Protein AF-A0A6G0IYM4-F1 (afdb_monomer_lite)

Secondary structure (DSSP, 8-state):
--------EEEEESSS--TTS--EEEEESPPTT-EEEEEEEEE-TTS-EEEEEEEEE--TTS-EETTTSPB-SBSS-BS-TTHHHHT-EEPTTPPTT-----S-SSS---EEEEEEES---S--S---------PPPP---HHHHHHHHHHHHT-TTS-GGG-EEEEETHHHHHHHHHHHH-SS---SEEEEES---BS-TT--HHHHHHHHHHTGGG-EE-TTS-EE-GGGG-SPPS-GGGB--GGG--S-EEEEEETT-SSS-HHHHHHHHHHHHHHTTGGGGEEEEEETT--S---STTPPP-SEEEEE-TTT--EEEEE----HHHHHHHHHHHHHHHHHHHHHHHSPTT-S-TT---S-------------------------S-----EEEEESSEEETTS--EEEEES--TT-EEEEEEEEE-TTS-EEEEEEEEE--TTS-EETTTSPB-SBS--BS-TTHHHHT-EEPTTPPSS-----S-TTS-EEEEEEEEES---S-GGGS--SEEEEEEEESS-TT-EEEEE-GGG-EEEEEE-SSS--EEEEEEE--TT-S---HHHHHHHHTT-EEEEEESSS-HHHHHH-PPP-HHHHHHHHHHHHT-TTEEEEEEEEEE-THHHHHHHHHHHS-SS----TTHHHHHHHHHHHHHTTS-EE-TTS-EE-GGGGPSPPS-GGGS--GGG--S-EEEEEETT-SSS-HHHHHHHHHHHHHHTT-GGGEEEEEETT--S--PSTT----SEEEEEETTEEEEEEEE----HHHHHHHHHHHHHHHHHHHHHHHH-TT----

Foldseek 3Di:
DDPPDQPKDWDKPPPDDDPLDFIKIKIARAAQQFKKKKKKWFQAPQRFIKIWIFIFTAHNRRMDILQPGWGPDTLDTGNDRLRRQQSIDTAPPDDPFDFGDHPDPVDDGDMDIDMGGHDDDDDDDDDDDDDDDDDADDFDWLVVVLVVLVVQLPPPVHVNQEDEEEAAEVGLCSRLLCQQPPPRDDHLEYEYAQYAQFAASPDGPVRVVVLLVVLVVQWDADPVRAIFAQCSCPPPDPDVRGGRQLLRRDHAYEYQEEPFFRNHVSVNRLVVSCVSVVVSVNNVRYDYHYFYQAFRDLDAASRHDRQKHFDQDNPPRDTGIHGRTGDSVSSNVSNSVVVVVVVVVSCVRRPDVPPDDPPDPDDDDDDDDDDDDDDDDDDDDDDDDDPDDDPQQKDWDKPPLEDAQLDFIKIKIARAAQQFKKKKKKWFQAPVRFIWIWIFIFTAHNRRMDILQPGWGPDTLDTGNDRLRRQQSIDTAPPDDPFDFGAHDDLVFFRKMKIFMAGHDDHDDPVVDDTSDIDIGTHHLAPPQWDWAADPPPQWGKIKIAAHDQALFAEEEEEEAPQFDWGCSNQRNVSPLGYTYMTTTQNDRPCCVVVVDGDWVVNVVVSLVVQLPPPSYPNVFYYYDAAHVGVVVRLQCQQAPPCHDTPGCPVVVVLVLLQVLCVPQWDADPVRAIFQACSCPPPDPDCVPDRQLLRGPAADEQQDEPFFRNYVSVNVLVVSCVSVVVSVNNVSYDYHYFYQAFRPLDAASRYDDQWRQGQDSNDRGTGTYGRTGDSVSRNVSSSVVNVVVSVVSCCRRVHDPDPDD

Organism: Larimichthys crocea (NCBI:txid215358)

Structure (mmCIF, N/CA/C/O backbone):
data_AF-A0A6G0IYM4-F1
#
_entry.id   AF-A0A6G0IYM4-F1
#
loop_
_atom_site.group_PDB
_atom_site.id
_atom_site.type_symbol
_atom_site.label_atom_id
_atom_site.label_alt_id
_atom_site.label_comp_id
_atom_site.label_asym_id
_atom_site.label_entity_id
_atom_site.label_seq_id
_atom_site.pdbx_PDB_ins_code
_atom_site.Cartn_x
_atom_site.Cartn_y
_atom_site.Cartn_z
_atom_site.occupancy
_atom_site.B_iso_or_equiv
_atom_site.auth_seq_id
_atom_site.auth_comp_id
_atom_site.auth_asym_id
_atom_site.auth_atom_id
_atom_site.pdbx_PDB_model_num
ATOM 1 N N . MET A 1 1 ? 25.945 -40.026 -30.544 1.00 37.16 1 MET A N 1
ATOM 2 C CA . MET A 1 1 ? 24.572 -39.478 -30.580 1.00 37.16 1 MET A CA 1
ATOM 3 C C . MET A 1 1 ? 24.586 -38.212 -29.757 1.00 37.16 1 MET A C 1
ATOM 5 O O . MET A 1 1 ? 24.691 -38.300 -28.539 1.00 37.16 1 MET A O 1
ATOM 9 N N . ASP A 1 2 ? 24.555 -37.057 -30.409 1.00 35.56 2 ASP A N 1
ATOM 10 C CA . ASP A 1 2 ? 24.757 -35.787 -29.716 1.00 35.56 2 ASP A CA 1
ATOM 11 C C . ASP A 1 2 ? 23.473 -35.338 -29.025 1.00 35.56 2 ASP A C 1
ATOM 13 O O . ASP A 1 2 ? 22.449 -35.096 -29.668 1.00 35.56 2 ASP A O 1
ATOM 17 N N . ARG A 1 3 ? 23.530 -35.186 -27.699 1.00 39.75 3 ARG A N 1
ATOM 18 C CA . ARG A 1 3 ? 22.488 -34.479 -26.951 1.00 39.75 3 ARG A CA 1
ATOM 19 C C . ARG A 1 3 ? 22.608 -32.984 -27.252 1.00 39.75 3 ARG A C 1
ATOM 21 O O . ARG A 1 3 ? 23.249 -32.255 -26.502 1.00 39.75 3 ARG A O 1
ATOM 28 N N . LYS A 1 4 ? 21.981 -32.520 -28.339 1.00 49.16 4 LYS A N 1
ATOM 29 C CA . LYS A 1 4 ? 21.721 -31.084 -28.527 1.00 49.16 4 LYS A CA 1
ATOM 30 C C . LYS A 1 4 ? 20.930 -30.584 -27.317 1.00 49.16 4 LYS A C 1
ATOM 32 O O . LYS A 1 4 ? 19.807 -31.025 -27.085 1.00 49.16 4 LYS A O 1
ATOM 37 N N . GLN A 1 5 ? 21.534 -29.700 -26.529 1.00 47.41 5 GLN A N 1
ATOM 38 C CA . GLN A 1 5 ? 20.908 -29.134 -25.341 1.00 47.41 5 GLN A CA 1
ATOM 39 C C . GLN A 1 5 ? 19.987 -27.983 -25.761 1.00 47.41 5 GLN A C 1
ATOM 41 O O . GLN A 1 5 ? 20.436 -26.874 -26.041 1.00 47.41 5 GLN A O 1
ATOM 46 N N . TYR A 1 6 ? 18.690 -28.273 -25.845 1.00 54.03 6 TYR A N 1
ATOM 47 C CA . TYR A 1 6 ? 17.653 -27.306 -26.199 1.00 54.03 6 TYR A CA 1
ATOM 48 C C . TYR A 1 6 ? 17.419 -26.329 -25.035 1.00 54.03 6 TYR A C 1
ATOM 50 O O . TYR A 1 6 ? 16.820 -26.684 -24.022 1.00 54.03 6 TYR A O 1
ATOM 58 N N . CYS A 1 7 ? 17.925 -25.100 -25.168 1.00 61.50 7 CYS A N 1
ATOM 59 C CA . CYS A 1 7 ? 17.723 -24.028 -24.192 1.00 61.50 7 CYS A CA 1
ATOM 60 C C . CYS A 1 7 ? 16.434 -23.262 -24.522 1.00 61.50 7 CYS A C 1
ATOM 62 O O . CYS A 1 7 ? 16.463 -22.277 -25.267 1.00 61.50 7 CYS A O 1
ATOM 64 N N . VAL A 1 8 ? 15.308 -23.774 -24.013 1.00 63.44 8 VAL A N 1
ATOM 65 C CA . VAL A 1 8 ? 13.957 -23.238 -24.243 1.00 63.44 8 VAL A CA 1
ATOM 66 C C . VAL A 1 8 ? 13.886 -21.767 -23.835 1.00 63.44 8 VAL A C 1
ATOM 68 O O . VAL A 1 8 ? 14.247 -21.406 -22.717 1.00 63.44 8 VAL A O 1
ATOM 71 N N . LYS A 1 9 ? 13.396 -20.919 -24.742 1.00 66.19 9 LYS A N 1
ATOM 72 C CA . LYS A 1 9 ? 13.265 -19.475 -24.532 1.00 66.19 9 LYS A CA 1
ATOM 73 C C . LYS A 1 9 ? 11.799 -19.066 -24.627 1.00 66.19 9 LYS A C 1
ATOM 75 O O . LYS A 1 9 ? 11.231 -19.083 -25.714 1.00 66.19 9 LYS A O 1
ATOM 80 N N . LEU A 1 10 ? 11.223 -18.660 -23.501 1.00 69.75 10 LEU A N 1
ATOM 81 C CA . LEU A 1 10 ? 9.936 -17.968 -23.432 1.00 69.75 10 LEU A CA 1
ATOM 82 C C . LEU A 1 10 ? 10.152 -16.455 -23.612 1.00 69.75 10 LEU A C 1
ATOM 84 O O . LEU A 1 10 ? 11.123 -15.896 -23.099 1.00 69.75 10 LEU A O 1
ATOM 88 N N . SER A 1 11 ? 9.236 -15.786 -24.307 1.00 66.06 11 SER A N 1
ATOM 89 C CA . SER A 1 11 ? 9.166 -14.324 -24.391 1.00 66.06 11 SER A CA 1
ATOM 90 C C . SER A 1 11 ? 7.720 -13.837 -24.395 1.00 66.06 11 SER A C 1
ATOM 92 O O . SER A 1 11 ? 6.867 -14.423 -25.059 1.00 66.06 11 SER A O 1
ATOM 94 N N . VAL A 1 12 ? 7.473 -12.744 -23.670 1.00 66.81 12 VAL A N 1
ATOM 95 C CA . VAL A 1 12 ? 6.189 -12.031 -23.605 1.00 66.81 12 VAL A CA 1
ATOM 96 C C . VAL A 1 12 ? 6.439 -10.577 -24.001 1.00 66.81 12 VAL A C 1
ATOM 98 O O . VAL A 1 12 ? 7.351 -9.952 -23.453 1.00 66.81 12 VAL A O 1
ATOM 101 N N . GLN A 1 13 ? 5.691 -10.051 -24.975 1.00 64.50 13 GLN A N 1
ATOM 102 C CA . GLN A 1 13 ? 5.872 -8.685 -25.486 1.00 64.50 13 GLN A CA 1
ATOM 103 C C . GLN A 1 13 ? 4.530 -7.960 -25.715 1.00 64.50 13 GLN A C 1
ATOM 105 O O . GLN A 1 13 ? 3.698 -8.488 -26.450 1.00 64.50 13 GLN A O 1
ATOM 110 N N . PRO A 1 14 ? 4.323 -6.752 -25.149 1.00 69.25 14 PRO A N 1
ATOM 111 C CA . PRO A 1 14 ? 5.156 -6.132 -24.116 1.00 69.25 14 PRO A CA 1
ATOM 112 C C . PRO A 1 14 ? 5.104 -6.943 -22.807 1.00 69.25 14 PRO A C 1
ATOM 114 O O . PRO A 1 14 ? 4.141 -7.655 -22.544 1.00 69.25 14 PRO A O 1
ATOM 117 N N . SER A 1 15 ? 6.139 -6.839 -21.969 1.00 63.94 15 SER A N 1
ATOM 118 C CA . SER A 1 15 ? 6.171 -7.487 -20.644 1.00 63.94 15 SER A CA 1
ATOM 119 C C . SER A 1 15 ? 5.418 -6.704 -19.557 1.00 63.94 15 SER A C 1
ATOM 121 O O . SER A 1 15 ? 5.295 -7.173 -18.429 1.00 63.94 15 SER A O 1
ATOM 123 N N . ARG A 1 16 ? 4.924 -5.505 -19.891 1.00 64.38 16 ARG A N 1
ATOM 124 C CA . ARG A 1 16 ? 4.055 -4.653 -19.073 1.00 64.38 16 ARG A CA 1
ATOM 125 C C . ARG A 1 16 ? 3.190 -3.809 -20.009 1.00 64.38 16 ARG A C 1
ATOM 127 O O . ARG A 1 16 ? 3.725 -3.218 -20.941 1.00 64.38 16 ARG A O 1
ATOM 134 N N . GLY A 1 17 ? 1.896 -3.731 -19.726 1.00 73.69 17 GLY A N 1
ATOM 135 C CA . GLY A 1 17 ? 0.915 -2.911 -20.439 1.00 73.69 17 GLY A CA 1
ATOM 136 C C . GLY A 1 17 ? -0.296 -2.627 -19.549 1.00 73.69 17 GLY A C 1
ATOM 137 O O . GLY A 1 17 ? -0.293 -2.987 -18.366 1.00 73.69 17 GLY A O 1
ATOM 138 N N . LEU A 1 18 ? -1.318 -1.983 -20.104 1.00 79.69 18 LEU A N 1
ATOM 139 C CA . LEU A 1 18 ? -2.646 -1.878 -19.495 1.00 79.69 18 LEU A CA 1
ATOM 140 C C . LEU A 1 18 ? -3.415 -3.201 -19.633 1.00 79.69 18 LEU A C 1
ATOM 142 O O . LEU A 1 18 ? -3.098 -4.032 -20.480 1.00 79.69 18 LEU A O 1
ATOM 146 N N . MET A 1 19 ? -4.447 -3.395 -18.806 1.00 81.94 19 MET A N 1
ATOM 147 C CA . MET A 1 19 ? -5.262 -4.620 -18.833 1.00 81.94 19 MET A CA 1
ATOM 148 C C . MET A 1 19 ? -5.979 -4.816 -20.177 1.00 81.94 19 MET A C 1
ATOM 150 O O . MET A 1 19 ? -6.190 -5.951 -20.573 1.00 81.94 19 MET A O 1
ATOM 154 N N . ASP A 1 20 ? -6.335 -3.746 -20.893 1.00 83.19 20 ASP A N 1
ATOM 155 C CA . ASP A 1 20 ? -7.004 -3.807 -22.197 1.00 83.19 20 ASP A CA 1
ATOM 156 C C . ASP A 1 20 ? -6.046 -3.922 -23.404 1.00 83.19 20 ASP A C 1
ATOM 158 O O . ASP A 1 20 ? -6.490 -4.188 -24.527 1.00 83.19 20 ASP A O 1
ATOM 162 N N . GLU A 1 21 ? -4.732 -3.832 -23.188 1.00 82.31 21 GLU A N 1
ATOM 163 C CA . GLU A 1 21 ? -3.711 -4.023 -24.225 1.00 82.31 21 GLU A CA 1
ATOM 164 C C . GLU A 1 21 ? -3.419 -5.512 -24.489 1.00 82.31 21 GLU A C 1
ATOM 166 O O . GLU A 1 21 ? -3.499 -6.362 -23.602 1.00 82.31 21 GLU A O 1
ATOM 171 N N . LYS A 1 22 ? -3.058 -5.847 -25.737 1.00 85.69 22 LYS A N 1
ATOM 172 C CA . LYS A 1 22 ? -2.706 -7.223 -26.123 1.00 85.69 22 LYS A CA 1
ATOM 173 C C . LYS A 1 22 ? -1.204 -7.462 -26.034 1.00 85.69 22 LYS A C 1
ATOM 175 O O . LYS A 1 22 ? -0.417 -6.651 -26.520 1.00 85.69 22 LYS A O 1
ATOM 180 N N . PHE A 1 23 ? -0.821 -8.617 -25.495 1.00 80.00 23 PHE A N 1
ATOM 181 C CA . PHE A 1 23 ? 0.554 -9.112 -25.512 1.00 80.00 23 PHE A CA 1
ATOM 182 C C . PHE A 1 23 ? 0.693 -10.351 -26.402 1.00 80.00 23 PHE A C 1
ATOM 184 O O . PHE A 1 23 ? -0.272 -11.050 -26.705 1.00 80.00 23 PHE A O 1
ATOM 191 N N . ILE A 1 24 ? 1.914 -10.612 -26.851 1.00 82.62 24 ILE A N 1
ATOM 192 C CA . ILE A 1 24 ? 2.301 -11.764 -27.666 1.00 82.62 24 ILE A CA 1
ATOM 193 C C . ILE A 1 24 ? 3.126 -12.691 -26.772 1.00 82.62 24 ILE A C 1
ATOM 195 O O . ILE A 1 24 ? 4.109 -12.244 -26.178 1.00 82.62 24 ILE A O 1
ATOM 199 N N . VAL A 1 25 ? 2.754 -13.971 -26.687 1.00 81.56 25 VAL A N 1
ATOM 200 C CA . VAL A 1 25 ? 3.547 -15.013 -26.011 1.00 81.56 25 VAL A CA 1
ATOM 201 C C . VAL A 1 25 ? 4.162 -15.934 -27.056 1.00 81.56 25 VAL A C 1
ATOM 203 O O . VAL A 1 25 ? 3.448 -16.520 -27.871 1.00 81.56 25 VAL A O 1
ATOM 206 N N . GLN A 1 26 ? 5.485 -16.080 -27.017 1.00 84.94 26 GLN A N 1
ATOM 207 C CA . GLN A 1 26 ? 6.236 -16.954 -27.918 1.00 84.94 26 GLN A CA 1
ATOM 208 C C . GLN A 1 26 ? 7.188 -17.861 -27.139 1.00 84.94 26 GLN A C 1
ATOM 210 O O . GLN A 1 26 ? 7.829 -17.435 -26.176 1.00 84.94 26 GLN A O 1
ATOM 215 N N . VAL A 1 27 ? 7.301 -19.109 -27.586 1.00 79.19 27 VAL A N 1
ATOM 216 C CA . VAL A 1 27 ? 8.265 -20.100 -27.099 1.00 79.19 27 VAL A CA 1
ATOM 217 C C . VAL A 1 27 ? 9.170 -20.484 -28.261 1.00 79.19 27 VAL A C 1
ATOM 219 O O . VAL A 1 27 ? 8.687 -20.794 -29.344 1.00 79.19 27 VAL A O 1
ATOM 222 N N . HIS A 1 28 ? 10.480 -20.494 -28.042 1.00 82.00 28 HIS A N 1
ATOM 223 C CA . HIS A 1 28 ? 11.490 -20.864 -29.034 1.00 82.00 28 HIS A CA 1
ATOM 224 C C . HIS A 1 28 ? 12.468 -21.900 -28.470 1.00 82.00 28 HIS A C 1
ATOM 226 O O . HIS A 1 28 ? 12.534 -22.122 -27.258 1.00 82.00 28 HIS A O 1
ATOM 232 N N . ASN A 1 29 ? 13.288 -22.478 -29.352 1.00 77.62 29 ASN A N 1
ATOM 233 C CA . ASN A 1 29 ? 14.322 -23.466 -29.032 1.00 77.62 29 ASN A CA 1
ATOM 234 C C . ASN A 1 29 ? 13.779 -24.753 -28.380 1.00 77.62 29 ASN A C 1
ATOM 236 O O . ASN A 1 29 ? 14.482 -25.383 -27.590 1.00 77.62 29 ASN A O 1
ATOM 240 N N . VAL A 1 30 ? 12.553 -25.160 -28.710 1.00 78.69 30 VAL A N 1
ATOM 241 C CA . VAL A 1 30 ? 12.034 -26.507 -28.409 1.00 78.69 30 VAL A CA 1
ATOM 242 C C . VAL A 1 30 ? 12.304 -27.452 -29.593 1.00 78.69 30 VAL A C 1
ATOM 244 O O . VAL A 1 30 ? 12.554 -26.978 -30.703 1.00 78.69 30 VAL A O 1
ATOM 247 N N . PRO A 1 31 ? 12.298 -28.785 -29.416 1.00 79.75 31 PRO A N 1
ATOM 248 C CA . PRO A 1 31 ? 12.404 -29.703 -30.549 1.00 79.75 31 PRO A CA 1
ATOM 249 C C . PRO A 1 31 ? 11.224 -29.538 -31.535 1.00 79.75 31 PRO A C 1
ATOM 251 O O . PRO A 1 31 ? 10.105 -29.261 -31.101 1.00 79.75 31 PRO A O 1
ATOM 254 N N . PRO A 1 32 ? 11.421 -29.728 -32.853 1.00 87.50 32 PRO A N 1
ATOM 255 C CA . PRO A 1 32 ? 10.319 -29.747 -33.817 1.00 87.50 32 PRO A CA 1
ATOM 256 C C . PRO A 1 32 ? 9.273 -30.816 -33.473 1.00 87.50 32 PRO A C 1
ATOM 258 O O . PRO A 1 32 ? 9.635 -31.946 -33.147 1.00 87.50 32 PRO A O 1
ATOM 261 N N . GLY A 1 33 ? 7.983 -30.472 -33.535 1.00 86.50 33 GLY A N 1
ATOM 262 C CA . GLY A 1 33 ? 6.881 -31.373 -33.171 1.00 86.50 33 GLY A CA 1
ATOM 263 C C . GLY A 1 33 ? 6.738 -31.656 -31.668 1.00 86.50 33 GLY A C 1
ATOM 264 O O . GLY A 1 33 ? 5.952 -32.519 -31.284 1.00 86.50 33 GLY A O 1
ATOM 265 N N . PHE A 1 34 ? 7.486 -30.965 -30.801 1.00 84.62 34 PHE A N 1
ATOM 266 C CA . PHE A 1 34 ? 7.416 -31.153 -29.351 1.00 84.62 34 PHE A CA 1
ATOM 267 C C . PHE A 1 34 ? 6.099 -30.617 -28.776 1.00 84.62 34 PHE A C 1
ATOM 269 O O . PHE A 1 34 ? 5.737 -29.464 -29.008 1.00 84.62 34 PHE A O 1
ATOM 276 N N . GLN A 1 35 ? 5.405 -31.449 -28.000 1.00 88.75 35 GLN A N 1
ATOM 277 C CA . GLN A 1 35 ? 4.188 -31.069 -27.282 1.00 88.75 35 GLN A CA 1
ATOM 278 C C . GLN A 1 35 ? 4.529 -30.353 -25.973 1.00 88.75 35 GLN A C 1
ATOM 280 O O . GLN A 1 35 ? 5.384 -30.813 -25.210 1.00 88.75 35 GLN A O 1
ATOM 285 N N . LEU A 1 36 ? 3.840 -29.248 -25.698 1.00 82.38 36 LEU A N 1
ATOM 286 C CA . LEU A 1 36 ? 4.033 -28.432 -24.502 1.00 82.38 36 LEU A CA 1
ATOM 287 C C . LEU A 1 36 ? 2.718 -27.810 -24.019 1.00 82.38 36 LEU A C 1
ATOM 289 O O . LEU A 1 36 ? 1.817 -27.540 -24.811 1.00 82.38 36 LEU A O 1
ATOM 293 N N . THR A 1 37 ? 2.630 -27.544 -22.719 1.00 82.12 37 THR A N 1
ATOM 294 C CA . THR A 1 37 ? 1.597 -26.682 -22.133 1.00 82.12 37 THR A CA 1
ATOM 295 C C . THR A 1 37 ? 2.211 -25.317 -21.845 1.00 82.12 37 THR A C 1
ATOM 297 O O . THR A 1 37 ? 3.235 -25.240 -21.164 1.00 82.12 37 THR A O 1
ATOM 300 N N . ILE A 1 38 ? 1.570 -24.242 -22.310 1.00 82.69 38 ILE A N 1
ATOM 301 C CA . ILE A 1 38 ? 1.828 -22.885 -21.812 1.00 82.69 38 ILE A CA 1
ATOM 302 C C . ILE A 1 38 ? 0.791 -22.611 -20.726 1.00 82.69 38 ILE A C 1
ATOM 304 O O . ILE A 1 38 ? -0.408 -22.749 -20.967 1.00 82.69 38 ILE A O 1
ATOM 308 N N . HIS A 1 39 ? 1.257 -22.269 -19.529 1.00 85.00 39 HIS A N 1
ATOM 309 C CA . HIS A 1 39 ? 0.445 -22.034 -18.333 1.00 85.00 39 HIS A CA 1
ATOM 310 C C . HIS A 1 39 ? 0.615 -20.587 -17.881 1.00 85.00 39 HIS A C 1
ATOM 312 O O . HIS A 1 39 ? 1.714 -20.037 -17.951 1.00 85.00 39 HIS A O 1
ATOM 318 N N . ALA A 1 40 ? -0.472 -19.979 -17.429 1.00 83.31 40 ALA A N 1
ATOM 319 C CA . ALA A 1 40 ? -0.509 -18.658 -16.834 1.00 83.31 40 ALA A CA 1
ATOM 320 C C . ALA A 1 40 ? -1.061 -18.772 -15.414 1.00 83.31 40 ALA A C 1
ATOM 322 O O . ALA A 1 40 ? -2.119 -19.364 -15.203 1.00 83.31 40 ALA A O 1
ATOM 323 N N . PHE A 1 41 ? -0.355 -18.187 -14.453 1.00 82.06 41 PHE A N 1
ATOM 324 C CA . PHE A 1 41 ? -0.725 -18.179 -13.043 1.00 82.06 41 PHE A CA 1
ATOM 325 C C . PHE A 1 41 ? -0.809 -16.747 -12.516 1.00 82.06 41 PHE A C 1
ATOM 327 O O . PHE A 1 41 ? 0.104 -15.946 -12.724 1.00 82.06 41 PHE A O 1
ATOM 334 N N . HIS A 1 42 ? -1.874 -16.441 -11.781 1.00 84.94 42 HIS A N 1
ATOM 335 C CA . HIS A 1 42 ? -2.058 -15.166 -11.095 1.00 84.94 42 HIS A CA 1
ATOM 336 C C . HIS A 1 42 ? -2.555 -15.393 -9.662 1.00 84.94 42 HIS A C 1
ATOM 338 O O . HIS A 1 42 ? -3.316 -16.323 -9.391 1.00 84.94 42 HIS A O 1
ATOM 344 N N . LYS A 1 43 ? -2.160 -14.516 -8.735 1.00 83.25 43 LYS A N 1
ATOM 345 C CA . LYS A 1 43 ? -2.694 -14.473 -7.371 1.00 83.25 43 LYS A CA 1
ATOM 346 C C . LYS A 1 43 ? -3.311 -13.104 -7.108 1.00 83.25 43 LYS A C 1
ATOM 348 O O . LYS A 1 43 ? -2.609 -12.097 -7.137 1.00 83.25 43 LYS A O 1
ATOM 353 N N . CYS A 1 44 ? -4.615 -13.087 -6.855 1.00 78.19 44 CYS A N 1
ATOM 354 C CA . CYS A 1 44 ? -5.398 -11.865 -6.724 1.00 78.19 44 CYS A CA 1
ATOM 355 C C . CYS A 1 44 ? -5.153 -11.123 -5.405 1.00 78.19 44 CYS A C 1
ATOM 357 O O . CYS A 1 44 ? -4.674 -11.693 -4.422 1.00 78.19 44 CYS A O 1
ATOM 359 N N . ASP A 1 45 ? -5.585 -9.858 -5.374 1.00 74.00 45 ASP A N 1
ATOM 360 C CA . ASP A 1 45 ? -5.555 -8.975 -4.199 1.00 74.00 45 ASP A CA 1
ATOM 361 C C . ASP A 1 45 ? -6.281 -9.577 -2.969 1.00 74.00 45 ASP A C 1
ATOM 363 O O . ASP A 1 45 ? -5.965 -9.232 -1.833 1.00 74.00 45 ASP A O 1
ATOM 367 N N . ASP A 1 46 ? -7.243 -10.488 -3.176 1.00 76.75 46 ASP A N 1
ATOM 368 C CA . ASP A 1 46 ? -7.979 -11.207 -2.122 1.00 76.75 46 ASP A CA 1
ATOM 369 C C . ASP A 1 46 ? -7.282 -12.499 -1.634 1.00 76.75 46 ASP A C 1
ATOM 371 O O . ASP A 1 46 ? -7.807 -13.218 -0.781 1.00 76.75 46 ASP A O 1
ATOM 375 N N . GLY A 1 47 ? -6.093 -12.792 -2.168 1.00 78.62 47 GLY A N 1
ATOM 376 C CA . GLY A 1 47 ? -5.274 -13.953 -1.838 1.00 78.62 47 GLY A CA 1
ATOM 377 C C . GLY A 1 47 ? -5.634 -15.241 -2.583 1.00 78.62 47 GLY A C 1
ATOM 378 O O . GLY A 1 47 ? -4.931 -16.238 -2.389 1.00 78.62 47 GLY A O 1
ATOM 379 N N . HIS A 1 48 ? -6.673 -15.253 -3.426 1.00 83.00 48 HIS A N 1
ATOM 380 C CA . HIS A 1 48 ? -7.047 -16.430 -4.209 1.00 83.00 48 HIS A CA 1
ATOM 381 C C . HIS A 1 48 ? -6.179 -16.601 -5.470 1.00 83.00 48 HIS A C 1
ATOM 383 O O . HIS A 1 48 ? -5.818 -15.635 -6.142 1.00 83.00 48 HIS A O 1
ATOM 389 N N . SER A 1 49 ? -5.838 -17.854 -5.782 1.00 84.19 49 SER A N 1
ATOM 390 C CA . SER A 1 49 ? -5.000 -18.235 -6.927 1.00 84.19 49 SER A CA 1
ATOM 391 C C . SER A 1 49 ? -5.845 -18.623 -8.142 1.00 84.19 49 SER A C 1
ATOM 393 O O . SER A 1 49 ? -6.841 -19.340 -8.006 1.00 84.19 49 SER A O 1
ATOM 395 N N . TRP A 1 50 ? -5.409 -18.194 -9.323 1.00 89.00 50 TRP A N 1
ATOM 396 C CA . TRP A 1 50 ? -6.065 -18.405 -10.611 1.00 89.00 50 TRP A CA 1
ATOM 397 C C . TRP A 1 50 ? -5.069 -18.956 -11.638 1.00 89.00 50 TRP A C 1
ATOM 399 O O . TRP A 1 50 ? -3.897 -18.579 -11.635 1.00 89.00 50 TRP A O 1
ATOM 409 N N . GLU A 1 51 ? -5.541 -19.833 -12.521 1.00 89.19 51 GLU A N 1
ATOM 410 C CA . GLU A 1 51 ? -4.751 -20.447 -13.590 1.00 89.19 51 GLU A CA 1
ATOM 411 C C . GLU A 1 51 ? -5.474 -20.455 -14.944 1.00 89.19 51 GLU A C 1
ATOM 413 O O . GLU A 1 51 ? -6.699 -20.531 -15.010 1.00 89.19 51 GLU A O 1
ATOM 418 N N . ALA A 1 52 ? -4.702 -20.426 -16.027 1.00 90.38 52 ALA A N 1
ATOM 419 C CA . ALA A 1 52 ? -5.136 -20.691 -17.395 1.00 90.38 52 ALA A CA 1
ATOM 420 C C . ALA A 1 52 ? -4.047 -21.492 -18.112 1.00 90.38 52 ALA A C 1
ATOM 422 O O . ALA A 1 52 ? -2.868 -21.373 -17.779 1.00 90.38 52 ALA A O 1
ATOM 423 N N . PHE A 1 53 ? -4.408 -22.295 -19.109 1.00 89.25 53 PHE A N 1
ATOM 424 C CA . PHE A 1 53 ? -3.419 -22.989 -19.929 1.00 89.25 53 PHE A CA 1
ATOM 425 C C . PHE A 1 53 ? -3.934 -23.384 -21.309 1.00 89.25 53 PHE A C 1
ATOM 427 O O . PHE A 1 53 ? -5.121 -23.652 -21.491 1.00 89.25 53 PHE A O 1
ATOM 434 N N . GLY A 1 54 ? -3.002 -23.462 -22.260 1.00 90.25 54 GLY A N 1
ATOM 435 C CA . GLY A 1 54 ? -3.217 -23.992 -23.604 1.00 90.25 54 GLY A CA 1
ATOM 436 C C . GLY A 1 54 ? -2.168 -25.044 -23.967 1.00 90.25 54 GLY A C 1
ATOM 437 O O . GLY A 1 54 ? -1.004 -24.950 -23.564 1.00 90.25 54 GLY A O 1
ATOM 438 N N . HIS A 1 55 ? -2.585 -26.056 -24.722 1.00 92.81 55 HIS A N 1
ATOM 439 C CA . HIS A 1 55 ? -1.743 -27.145 -25.219 1.00 92.81 55 HIS A CA 1
ATOM 440 C C . HIS A 1 55 ? -1.296 -26.869 -26.657 1.00 92.81 55 HIS A C 1
ATOM 442 O O . HIS A 1 55 ? -2.126 -26.597 -27.521 1.00 92.81 55 HIS A O 1
ATOM 448 N N . TYR A 1 56 ? 0.000 -26.976 -26.935 1.00 92.88 56 TYR A N 1
ATOM 449 C CA . TYR A 1 56 ? 0.594 -26.602 -28.217 1.00 92.88 56 TYR A CA 1
ATOM 450 C C . TYR A 1 56 ? 1.577 -27.661 -28.717 1.00 92.88 56 TYR A C 1
ATOM 452 O O . TYR A 1 56 ? 2.230 -28.351 -27.936 1.00 92.88 56 TYR A O 1
ATOM 460 N N . THR A 1 57 ? 1.724 -27.755 -30.039 1.00 92.62 57 THR A N 1
ATOM 461 C CA . THR A 1 57 ? 2.752 -28.572 -30.700 1.00 92.62 57 THR A CA 1
ATOM 462 C C . THR A 1 57 ? 3.701 -27.654 -31.460 1.00 92.62 57 THR A C 1
ATOM 464 O O . THR A 1 57 ? 3.259 -26.851 -32.275 1.00 92.62 57 THR A O 1
ATOM 467 N N . ALA A 1 58 ? 5.002 -27.764 -31.197 1.00 89.38 58 ALA A N 1
ATOM 468 C CA . ALA A 1 58 ? 6.004 -26.891 -31.793 1.00 89.38 58 ALA A CA 1
ATOM 469 C C . ALA A 1 58 ? 6.131 -27.068 -33.314 1.00 89.38 58 ALA A C 1
ATOM 471 O O . ALA A 1 58 ? 6.230 -28.187 -33.824 1.00 89.38 58 ALA A O 1
ATOM 472 N N . SER A 1 59 ? 6.219 -25.943 -34.021 1.00 92.19 59 SER A N 1
ATOM 473 C CA . SER A 1 59 ? 6.470 -25.872 -35.463 1.00 92.19 59 SER A CA 1
ATOM 474 C C . SER A 1 59 ? 7.781 -26.557 -35.886 1.00 92.19 59 SER A C 1
ATOM 476 O O . SER A 1 59 ? 8.664 -26.842 -35.071 1.00 92.19 59 SER A O 1
ATOM 478 N N . ALA A 1 60 ? 7.964 -26.758 -37.196 1.00 88.19 60 ALA A N 1
ATOM 479 C CA . ALA A 1 60 ? 9.196 -27.316 -37.768 1.00 88.19 60 ALA A CA 1
ATOM 480 C C . ALA A 1 60 ? 10.472 -26.516 -37.410 1.00 88.19 60 ALA A C 1
ATOM 482 O O . ALA A 1 60 ? 11.568 -27.073 -37.419 1.00 88.19 60 ALA A O 1
ATOM 483 N N . ALA A 1 61 ? 10.329 -25.232 -37.061 1.00 87.81 61 ALA A N 1
ATOM 484 C CA . ALA A 1 61 ? 11.413 -24.357 -36.612 1.00 87.81 61 ALA A CA 1
ATOM 485 C C . ALA A 1 61 ? 11.729 -24.470 -35.104 1.00 87.81 61 ALA A C 1
ATOM 487 O O . ALA A 1 61 ? 12.649 -23.809 -34.626 1.00 87.81 61 ALA A O 1
ATOM 488 N N . GLY A 1 62 ? 10.988 -25.285 -34.342 1.00 87.88 62 GLY A N 1
ATOM 489 C CA . GLY A 1 62 ? 11.168 -25.409 -32.894 1.00 87.88 62 GLY A CA 1
ATOM 490 C C . GLY A 1 62 ? 10.606 -24.224 -32.104 1.00 87.88 62 GLY A C 1
ATOM 491 O O . GLY A 1 62 ? 11.221 -23.781 -31.129 1.00 87.88 62 GLY A O 1
ATOM 492 N N . ALA A 1 63 ? 9.464 -23.685 -32.544 1.00 88.88 63 ALA A N 1
ATOM 493 C CA . ALA A 1 63 ? 8.800 -22.537 -31.926 1.00 88.88 63 ALA A CA 1
ATOM 494 C C . ALA A 1 63 ? 7.266 -22.672 -31.875 1.00 88.88 63 ALA A C 1
ATOM 496 O O . ALA A 1 63 ? 6.692 -23.423 -32.667 1.00 88.88 63 ALA A O 1
ATOM 497 N N . VAL A 1 64 ? 6.637 -21.919 -30.967 1.00 90.31 64 VAL A N 1
ATOM 498 C CA . VAL A 1 64 ? 5.182 -21.726 -30.808 1.00 90.31 64 VAL A CA 1
ATOM 499 C C . VAL A 1 64 ? 4.898 -20.230 -30.616 1.00 90.31 64 VAL A C 1
ATOM 501 O O . VAL A 1 64 ? 5.605 -19.578 -29.846 1.00 90.31 64 VAL A O 1
ATOM 504 N N . ASN A 1 65 ? 3.855 -19.694 -31.250 1.00 92.62 65 ASN A N 1
ATOM 505 C CA . ASN A 1 65 ? 3.329 -18.343 -31.041 1.00 92.62 65 ASN A CA 1
ATOM 506 C C . ASN A 1 65 ? 1.835 -18.402 -30.688 1.00 92.62 65 ASN A C 1
ATOM 508 O O . ASN A 1 65 ? 1.009 -18.737 -31.529 1.00 92.62 65 ASN A O 1
ATOM 512 N N . VAL A 1 66 ? 1.468 -18.000 -29.467 1.00 89.94 66 VAL A N 1
ATOM 513 C CA . VAL A 1 66 ? 0.080 -18.044 -28.949 1.00 89.94 66 VAL A CA 1
ATOM 514 C C . VAL A 1 66 ? -0.902 -17.188 -29.769 1.00 89.94 66 VAL A C 1
ATOM 516 O O . VAL A 1 66 ? -2.111 -17.397 -29.705 1.00 89.94 66 VAL A O 1
ATOM 519 N N . SER A 1 67 ? -0.392 -16.247 -30.568 1.00 89.88 67 SER A N 1
ATOM 520 C CA . SER A 1 67 ? -1.195 -15.369 -31.434 1.00 89.88 67 SER A CA 1
ATOM 521 C C . SER A 1 67 ? -1.522 -15.978 -32.806 1.00 89.88 67 SER A C 1
ATOM 523 O O . SER A 1 67 ? -2.304 -15.392 -33.549 1.00 89.88 67 SER A O 1
ATOM 525 N N . GLU A 1 68 ? -0.896 -17.104 -33.167 1.00 93.25 68 GLU A N 1
ATOM 526 C CA . GLU A 1 68 ? -0.926 -17.689 -34.519 1.00 93.25 68 GLU A CA 1
ATOM 527 C C . GLU A 1 68 ? -1.198 -19.203 -34.488 1.00 93.25 68 GLU A C 1
ATOM 529 O O . GLU A 1 68 ? -2.009 -19.701 -35.269 1.00 93.25 68 GLU A O 1
ATOM 534 N N . ASP A 1 69 ? -0.565 -19.931 -33.564 1.00 94.31 69 ASP A N 1
ATOM 535 C CA . ASP A 1 69 ? -0.771 -21.363 -33.362 1.00 94.31 69 ASP A CA 1
ATOM 536 C C . ASP A 1 69 ? -2.046 -21.629 -32.535 1.00 94.31 69 ASP A C 1
ATOM 538 O O . ASP A 1 69 ? -2.284 -20.961 -31.522 1.00 94.31 69 ASP A O 1
ATOM 542 N N . PRO A 1 70 ? -2.875 -22.623 -32.901 1.00 94.19 70 PRO A N 1
ATOM 543 C CA . PRO A 1 70 ? -4.072 -22.959 -32.141 1.00 94.19 70 PRO A CA 1
ATOM 544 C C . PRO A 1 70 ? -3.737 -23.746 -30.867 1.00 94.19 70 PRO A C 1
ATOM 546 O O . PRO A 1 70 ? -3.008 -24.738 -30.911 1.00 94.19 70 PRO A O 1
ATOM 549 N N . SER A 1 71 ? -4.363 -23.373 -29.747 1.00 95.12 71 SER A N 1
ATOM 550 C CA . SER A 1 71 ? -4.431 -24.244 -28.570 1.00 95.12 71 SER A CA 1
ATOM 551 C C . SER A 1 71 ? -5.254 -25.492 -28.905 1.00 95.12 71 SER A C 1
ATOM 553 O O . SER A 1 71 ? -6.412 -25.398 -29.322 1.00 95.12 71 SER A O 1
ATOM 555 N N . LEU A 1 72 ? -4.662 -26.667 -28.703 1.00 93.94 72 LEU A N 1
ATOM 556 C CA . LEU A 1 72 ? -5.270 -27.982 -28.924 1.00 93.94 72 LEU A CA 1
ATOM 557 C C . LEU A 1 72 ? -6.189 -28.419 -27.765 1.00 93.94 72 LEU A C 1
ATOM 559 O O . LEU A 1 72 ? -6.838 -29.458 -27.853 1.00 93.94 72 LEU A O 1
ATOM 563 N N . GLY A 1 73 ? -6.232 -27.645 -26.678 1.00 87.81 73 GLY A N 1
ATOM 564 C CA . GLY A 1 73 ? -7.023 -27.909 -25.478 1.00 87.81 73 GLY A CA 1
ATOM 565 C C . GLY A 1 73 ? -6.449 -27.197 -24.252 1.00 87.81 73 GLY A C 1
ATOM 566 O O . GLY A 1 73 ? -5.351 -26.647 -24.308 1.00 87.81 73 GLY A O 1
ATOM 567 N N . GLY A 1 74 ? -7.187 -27.221 -23.143 1.00 89.69 74 GLY A N 1
ATOM 568 C CA . GLY A 1 74 ? -6.821 -26.554 -21.893 1.00 89.69 74 GLY A CA 1
ATOM 569 C C . GLY A 1 74 ? -8.001 -25.768 -21.328 1.00 89.69 74 GLY A C 1
ATOM 570 O O . GLY A 1 74 ? -9.141 -26.224 -21.419 1.00 89.69 74 GLY A O 1
ATOM 571 N N . THR A 1 75 ? -7.761 -24.574 -20.781 1.00 91.38 75 THR A N 1
ATOM 572 C CA . THR A 1 75 ? -8.841 -23.641 -20.397 1.00 91.38 75 THR A CA 1
ATOM 573 C C . THR A 1 75 ? -9.448 -22.904 -21.599 1.00 91.38 75 THR A C 1
ATOM 575 O O . THR A 1 75 ? -10.512 -22.300 -21.477 1.00 91.38 75 THR A O 1
ATOM 578 N N . TYR A 1 76 ? -8.813 -22.995 -22.772 1.00 92.44 76 TYR A N 1
ATOM 579 C CA . TYR A 1 76 ? -9.291 -22.494 -24.064 1.00 92.44 76 TYR A CA 1
ATOM 580 C C . TYR A 1 76 ? -8.731 -23.346 -25.222 1.00 92.44 76 TYR A C 1
ATOM 582 O O . TYR A 1 76 ? -7.768 -24.098 -25.055 1.00 92.44 76 TYR A O 1
ATOM 590 N N . SER A 1 77 ? -9.324 -23.221 -26.412 1.00 91.38 77 SER A N 1
ATOM 591 C CA . SER A 1 77 ? -8.892 -23.912 -27.638 1.00 91.38 77 SER A CA 1
ATOM 592 C C . SER A 1 77 ? -9.016 -22.996 -28.861 1.00 91.38 77 SER A C 1
ATOM 594 O O . SER A 1 77 ? -9.766 -22.022 -28.829 1.00 91.38 77 SER A O 1
ATOM 596 N N . GLY A 1 78 ? -8.272 -23.296 -29.929 1.00 92.94 78 GLY A N 1
ATOM 597 C CA . GLY A 1 78 ? -8.163 -22.441 -31.115 1.00 92.94 78 GLY A CA 1
ATOM 598 C C . GLY A 1 78 ? -7.119 -21.325 -30.976 1.00 92.94 78 GLY A C 1
ATOM 599 O O . GLY A 1 78 ? -6.334 -21.303 -30.025 1.00 92.94 78 GLY A O 1
ATOM 600 N N . VAL A 1 79 ? -7.070 -20.427 -31.965 1.00 93.62 79 VAL A N 1
ATOM 601 C CA . VAL A 1 79 ? -6.129 -19.292 -32.006 1.00 93.62 79 VAL A CA 1
ATOM 602 C C . VAL A 1 79 ? -6.705 -18.138 -31.185 1.00 93.62 79 VAL A C 1
ATOM 604 O O . VAL A 1 79 ? -7.525 -17.359 -31.663 1.00 93.62 79 VAL A O 1
ATOM 607 N N . GLU A 1 80 ? -6.298 -18.064 -29.923 1.00 91.00 80 GLU A N 1
ATOM 608 C CA . GLU A 1 80 ? -6.840 -17.154 -28.910 1.00 91.00 80 GLU A CA 1
ATOM 609 C C . GLU A 1 80 ? -5.680 -16.455 -28.190 1.00 91.00 80 GLU A C 1
ATOM 611 O O . GLU A 1 80 ? -5.248 -16.881 -27.119 1.00 91.00 80 GLU A O 1
ATOM 616 N N . GLN A 1 81 ? -5.163 -15.374 -28.791 1.00 90.88 81 GLN A N 1
ATOM 617 C CA . GLN A 1 81 ? -3.976 -14.637 -28.320 1.00 90.88 81 GLN A CA 1
ATOM 618 C C . GLN A 1 81 ? -4.019 -14.309 -26.816 1.00 90.88 81 GLN A C 1
ATOM 620 O O . GLN A 1 81 ? -3.023 -14.457 -26.112 1.00 90.88 81 GLN A O 1
ATOM 625 N N . MET A 1 82 ? -5.185 -13.875 -26.328 1.00 93.38 82 MET A N 1
ATOM 626 C CA . MET A 1 82 ? -5.401 -13.469 -24.934 1.00 93.38 82 MET A CA 1
ATOM 627 C C . MET A 1 82 ? -6.047 -14.578 -24.085 1.00 93.38 82 MET A C 1
ATOM 629 O O . MET A 1 82 ? -6.486 -14.316 -22.966 1.00 93.38 82 MET A O 1
ATOM 633 N N . GLY A 1 83 ? -6.098 -15.820 -24.585 1.00 91.31 83 GLY A N 1
ATOM 634 C CA . GLY A 1 83 ? -6.701 -16.967 -23.898 1.00 91.31 83 GLY A CA 1
ATOM 635 C C . GLY A 1 83 ? -6.068 -17.245 -22.534 1.00 91.31 83 GLY A C 1
ATOM 636 O O . GLY A 1 83 ? -6.783 -17.507 -21.569 1.00 91.31 83 GLY A O 1
ATOM 637 N N . LEU A 1 84 ? -4.749 -17.060 -22.412 1.00 87.62 84 LEU A N 1
ATOM 638 C CA . LEU A 1 84 ? -4.001 -17.142 -21.147 1.00 87.62 84 LEU A CA 1
ATOM 639 C C . LEU A 1 84 ? -4.430 -16.108 -20.085 1.00 87.62 84 LEU A C 1
ATOM 641 O O . LEU A 1 84 ? -4.050 -16.250 -18.927 1.00 87.62 84 LEU A O 1
ATOM 645 N N . LEU A 1 85 ? -5.206 -15.085 -20.462 1.00 89.69 85 LEU A N 1
ATOM 646 C CA . LEU A 1 85 ? -5.741 -14.069 -19.556 1.00 89.69 85 LEU A CA 1
ATOM 647 C C . LEU A 1 85 ? -7.261 -14.220 -19.381 1.00 89.69 85 LEU A C 1
ATOM 649 O O . LEU A 1 85 ? -7.721 -14.405 -18.257 1.00 89.69 85 LEU A O 1
ATOM 653 N N . TRP A 1 86 ? -8.046 -14.232 -20.469 1.00 93.31 86 TRP A N 1
ATOM 654 C CA . TRP A 1 86 ? -9.515 -14.262 -20.359 1.00 93.31 86 TRP A CA 1
ATOM 655 C C . TRP A 1 86 ? -10.074 -15.583 -19.813 1.00 93.31 86 TRP A C 1
ATOM 657 O O . TRP A 1 86 ? -11.175 -15.593 -19.259 1.00 93.31 86 TRP A O 1
ATOM 667 N N . SER A 1 87 ? -9.338 -16.694 -19.949 1.00 93.50 87 SER A N 1
ATOM 668 C CA . SER A 1 87 ? -9.768 -18.023 -19.478 1.00 93.50 87 SER A CA 1
ATOM 669 C C . SER A 1 87 ? -9.266 -18.395 -18.076 1.00 93.50 87 SER A C 1
ATOM 671 O O . SER A 1 87 ? -9.446 -19.542 -17.659 1.00 93.50 87 SER A O 1
ATOM 673 N N . LEU A 1 88 ? -8.649 -17.453 -17.344 1.00 91.94 88 LEU A N 1
ATOM 674 C CA . LEU A 1 88 ? -8.228 -17.673 -15.958 1.00 91.94 88 LEU A CA 1
ATOM 675 C C . LEU A 1 88 ? -9.411 -18.176 -15.115 1.00 91.94 88 LEU A C 1
ATOM 677 O O . LEU A 1 88 ? -10.452 -17.529 -15.011 1.00 91.94 88 LEU A O 1
ATOM 681 N N . ARG A 1 89 ? -9.228 -19.322 -14.462 1.00 91.00 89 ARG A N 1
ATOM 682 C CA . ARG A 1 89 ? -10.182 -19.937 -13.527 1.00 91.00 89 ARG A CA 1
ATOM 683 C C . ARG A 1 89 ? -9.539 -20.088 -12.144 1.00 91.00 89 ARG A C 1
ATOM 685 O O . ARG A 1 89 ? -8.314 -20.173 -12.070 1.00 91.00 89 ARG A O 1
ATOM 692 N N . PRO A 1 90 ? -10.307 -20.176 -11.045 1.00 89.25 90 PRO A N 1
ATOM 693 C CA . PRO A 1 90 ? -9.739 -20.509 -9.740 1.00 89.25 90 PRO A CA 1
ATOM 694 C C . PRO A 1 90 ? -9.031 -21.871 -9.782 1.00 89.25 90 PRO A C 1
ATOM 696 O O . PRO A 1 90 ? -9.543 -22.807 -10.402 1.00 89.25 90 PRO A O 1
ATOM 699 N N . VAL A 1 91 ? -7.884 -22.003 -9.108 1.00 86.31 91 VAL A N 1
ATOM 700 C CA . VAL A 1 91 ? -7.135 -23.277 -9.069 1.00 86.31 91 VAL A CA 1
ATOM 701 C C . VAL A 1 91 ? -7.972 -24.413 -8.451 1.00 86.31 91 VAL A C 1
ATOM 703 O O . VAL A 1 91 ? -8.798 -24.136 -7.570 1.00 86.31 91 VAL A O 1
ATOM 706 N N . PRO A 1 92 ? -7.774 -25.686 -8.851 1.00 81.75 92 PRO A N 1
ATOM 707 C CA . PRO A 1 92 ? -8.468 -26.831 -8.258 1.00 81.75 92 PRO A CA 1
ATOM 708 C C . PRO A 1 92 ? -8.413 -26.847 -6.719 1.00 81.75 92 PRO A C 1
ATOM 710 O O . PRO A 1 92 ? -7.400 -26.506 -6.114 1.00 81.75 92 PRO A O 1
ATOM 713 N N . GLY A 1 93 ? -9.529 -27.210 -6.078 1.00 77.56 93 GLY A N 1
ATOM 714 C CA . GLY A 1 93 ? -9.701 -27.116 -4.618 1.00 77.56 93 GLY A CA 1
ATOM 715 C C . GLY A 1 93 ? -10.095 -25.724 -4.096 1.00 77.56 93 GLY A C 1
ATOM 716 O O . GLY A 1 93 ? -10.431 -25.583 -2.920 1.00 77.56 93 GLY A O 1
ATOM 717 N N . SER A 1 94 ? -10.127 -24.691 -4.947 1.00 81.00 94 SER A N 1
ATOM 718 C CA . SER A 1 94 ? -10.674 -23.380 -4.574 1.00 81.00 94 SER A CA 1
ATOM 719 C C . SER A 1 94 ? -12.152 -23.447 -4.173 1.00 81.00 94 SER A C 1
ATOM 721 O O . SER A 1 94 ? -12.928 -24.264 -4.668 1.00 81.00 94 SER A O 1
ATOM 723 N N . LYS A 1 95 ? -12.574 -22.518 -3.305 1.00 84.81 95 LYS A N 1
ATOM 724 C CA . LYS A 1 95 ? -13.982 -22.370 -2.899 1.00 84.81 95 LYS A CA 1
ATOM 725 C C . LYS A 1 95 ? -14.876 -22.106 -4.130 1.00 84.81 95 LYS A C 1
ATOM 727 O O . LYS A 1 95 ? -14.492 -21.297 -4.974 1.00 84.81 95 LYS A O 1
ATOM 732 N N . PRO A 1 96 ? -16.107 -22.646 -4.193 1.00 82.62 96 PRO A N 1
ATOM 733 C CA . PRO A 1 96 ? -17.041 -22.323 -5.269 1.00 82.62 96 PRO A CA 1
ATOM 734 C C . PRO A 1 96 ? -17.479 -20.851 -5.221 1.00 82.62 96 PRO A C 1
ATOM 736 O O . PRO A 1 96 ? -17.630 -20.275 -4.136 1.00 82.62 96 PRO A O 1
ATOM 739 N N . GLY A 1 97 ? -17.727 -20.263 -6.394 1.00 86.31 97 GLY A N 1
ATOM 740 C CA . GLY A 1 97 ? -18.280 -18.914 -6.545 1.00 86.31 97 GLY A CA 1
ATOM 741 C C . GLY A 1 97 ? -17.294 -17.764 -6.306 1.00 86.31 97 GLY A C 1
ATOM 742 O O . GLY A 1 97 ? -17.714 -16.696 -5.859 1.00 86.31 97 GLY A O 1
ATOM 743 N N . LEU A 1 98 ? -16.000 -17.963 -6.567 1.00 89.31 98 LEU A N 1
ATOM 744 C CA . LEU A 1 98 ? -15.031 -16.865 -6.643 1.00 89.31 98 LEU A CA 1
ATOM 745 C C . LEU A 1 98 ? -15.204 -16.072 -7.950 1.00 89.31 98 LEU A C 1
ATOM 747 O O . LEU A 1 98 ? -15.627 -16.615 -8.965 1.00 89.31 98 LEU A O 1
ATOM 751 N N . ARG A 1 99 ? -14.854 -14.784 -7.915 1.00 90.00 99 ARG A N 1
ATOM 752 C CA . ARG A 1 99 ? -14.807 -13.876 -9.070 1.00 90.00 99 ARG A CA 1
ATOM 753 C C . ARG A 1 99 ? -13.561 -13.012 -8.923 1.00 90.00 99 ARG A C 1
ATOM 755 O O . ARG A 1 99 ? -13.373 -12.443 -7.849 1.00 90.00 99 ARG A O 1
ATOM 762 N N . MET A 1 100 ? -12.742 -12.920 -9.969 1.00 87.19 100 MET A N 1
ATOM 763 C CA . MET A 1 100 ? -11.548 -12.076 -9.963 1.00 87.19 100 MET A CA 1
ATOM 764 C C . MET A 1 100 ? -11.947 -10.607 -9.771 1.00 87.19 100 MET A C 1
ATOM 766 O O . MET A 1 100 ? -12.953 -10.155 -10.315 1.00 87.19 100 MET A O 1
ATOM 770 N N . ARG A 1 101 ? -11.185 -9.868 -8.961 1.00 81.00 101 ARG A N 1
ATOM 771 C CA . ARG A 1 101 ? -11.380 -8.432 -8.717 1.00 81.00 101 ARG A CA 1
ATOM 772 C C . ARG A 1 101 ? -10.027 -7.775 -8.495 1.00 81.00 101 ARG A C 1
ATOM 774 O O . ARG A 1 101 ? -9.239 -8.278 -7.695 1.00 81.00 101 ARG A O 1
ATOM 781 N N . LYS A 1 102 ? -9.789 -6.626 -9.130 1.00 82.88 102 LYS A N 1
ATOM 782 C CA . LYS A 1 102 ? -8.712 -5.721 -8.717 1.00 82.88 102 LYS A CA 1
ATOM 783 C C . LYS A 1 102 ? -9.275 -4.773 -7.660 1.00 82.88 102 LYS A C 1
ATOM 785 O O . LYS A 1 102 ? -10.167 -3.982 -7.947 1.00 82.88 102 LYS A O 1
ATOM 790 N N . MET A 1 103 ? -8.795 -4.909 -6.430 1.00 75.00 103 MET A N 1
ATOM 791 C CA . MET A 1 103 ? -9.212 -4.102 -5.280 1.00 75.00 103 MET A CA 1
ATOM 792 C C . MET A 1 103 ? -8.273 -2.909 -5.075 1.00 75.00 103 MET A C 1
ATOM 794 O O . MET A 1 103 ? -8.715 -1.848 -4.643 1.00 75.00 103 MET A O 1
ATOM 798 N N . ASN A 1 104 ? -6.992 -3.062 -5.422 1.00 75.19 104 ASN A N 1
ATOM 799 C CA . ASN A 1 104 ? -6.024 -1.974 -5.495 1.00 75.19 104 ASN A CA 1
ATOM 800 C C . ASN A 1 104 ? -5.610 -1.755 -6.957 1.00 75.19 104 ASN A C 1
ATOM 802 O O . ASN A 1 104 ? -4.872 -2.561 -7.516 1.00 75.19 104 ASN A O 1
ATOM 806 N N . VAL A 1 105 ? -6.065 -0.665 -7.578 1.00 77.25 105 VAL A N 1
ATOM 807 C CA . VAL A 1 105 ? -5.741 -0.330 -8.980 1.00 77.25 105 VAL A CA 1
ATOM 808 C C . VAL A 1 105 ? -4.350 0.292 -9.173 1.00 77.25 105 VAL A C 1
ATOM 810 O O . VAL A 1 105 ? -3.935 0.497 -10.308 1.00 77.25 105 VAL A O 1
ATOM 813 N N . GLN A 1 106 ? -3.625 0.598 -8.091 1.00 65.62 106 GLN A N 1
ATOM 814 C CA . GLN A 1 106 ? -2.265 1.147 -8.155 1.00 65.62 106 GLN A CA 1
ATOM 815 C C . GLN A 1 106 ? -1.198 0.048 -8.272 1.00 65.62 106 GLN A C 1
ATOM 817 O O . GLN A 1 106 ? -0.139 0.291 -8.847 1.00 65.62 106 GLN A O 1
ATOM 822 N N . THR A 1 107 ? -1.466 -1.167 -7.773 1.00 70.94 107 THR A N 1
ATOM 823 C CA . THR A 1 107 ? -0.567 -2.318 -7.955 1.00 70.94 107 THR A CA 1
ATOM 824 C C . THR A 1 107 ? -0.885 -3.067 -9.255 1.00 70.94 107 THR A C 1
ATOM 826 O O . THR A 1 107 ? -2.063 -3.250 -9.578 1.00 70.94 107 THR A O 1
ATOM 829 N N . PRO A 1 108 ? 0.125 -3.535 -10.013 1.00 72.50 108 PRO A N 1
ATOM 830 C CA . PRO A 1 108 ? -0.100 -4.274 -11.253 1.00 72.50 108 PRO A CA 1
ATOM 831 C C . PRO A 1 108 ? -0.752 -5.645 -11.007 1.00 72.50 108 PRO A C 1
ATOM 833 O O . PRO A 1 108 ? -0.689 -6.205 -9.912 1.00 72.50 108 PRO A O 1
ATOM 836 N N . MET A 1 109 ? -1.361 -6.209 -12.051 1.00 80.88 109 MET A N 1
ATOM 837 C CA . MET A 1 109 ? -1.737 -7.624 -12.091 1.00 80.88 109 MET A CA 1
ATOM 838 C C . MET A 1 109 ? -0.524 -8.438 -12.557 1.00 80.88 109 MET A C 1
ATOM 840 O O . MET A 1 109 ? -0.218 -8.477 -13.745 1.00 80.88 109 MET A O 1
ATOM 844 N N . GLU A 1 110 ? 0.189 -9.075 -11.629 1.00 81.00 110 GLU A N 1
ATOM 845 C CA . GLU A 1 110 ? 1.318 -9.945 -11.977 1.00 81.00 110 GLU A CA 1
ATOM 846 C C . GLU A 1 110 ? 0.818 -11.308 -12.476 1.00 81.00 110 GLU A C 1
ATOM 848 O O . GLU A 1 110 ? 0.159 -12.043 -11.734 1.00 81.00 110 GLU A O 1
ATOM 853 N N . VAL A 1 111 ? 1.139 -11.653 -13.726 1.00 76.19 111 VAL A N 1
ATOM 854 C CA . VAL A 1 111 ? 0.833 -12.958 -14.331 1.00 76.19 111 VAL A CA 1
ATOM 855 C C . VAL A 1 111 ? 2.142 -13.678 -14.644 1.00 76.19 111 VAL A C 1
ATOM 857 O O . VAL A 1 111 ? 2.941 -13.220 -15.459 1.00 76.19 111 VAL A O 1
ATOM 860 N N . SER A 1 112 ? 2.369 -14.813 -13.989 1.00 69.38 112 SER A N 1
ATOM 861 C CA . SER A 1 112 ? 3.517 -15.684 -14.251 1.00 69.38 112 SER A CA 1
ATOM 862 C C . SER A 1 112 ? 3.200 -16.605 -15.424 1.00 69.38 112 SER A C 1
ATOM 864 O O . SER A 1 112 ? 2.246 -17.375 -15.342 1.00 69.38 112 SER A O 1
ATOM 866 N N . ILE A 1 113 ? 3.990 -16.543 -16.499 1.00 74.44 113 ILE A N 1
ATOM 867 C CA . ILE A 1 113 ? 3.867 -17.450 -17.649 1.00 74.44 113 ILE A CA 1
ATOM 868 C C . ILE A 1 113 ? 4.951 -18.531 -17.563 1.00 74.44 113 ILE A C 1
ATOM 870 O O . ILE A 1 113 ? 6.136 -18.217 -17.451 1.00 74.44 113 ILE A O 1
ATOM 874 N N . SER A 1 114 ? 4.539 -19.794 -17.653 1.00 70.19 114 SER A N 1
ATOM 875 C CA . SER A 1 114 ? 5.384 -20.989 -17.536 1.00 70.19 114 SER A CA 1
ATOM 876 C C . SER A 1 114 ? 5.195 -21.923 -18.733 1.00 70.19 114 SER A C 1
ATOM 878 O O . SER A 1 114 ? 4.141 -21.934 -19.369 1.00 70.19 114 SER A O 1
ATOM 880 N N . VAL A 1 115 ? 6.210 -22.740 -19.031 1.00 71.44 115 VAL A N 1
ATOM 881 C CA . VAL A 1 115 ? 6.168 -23.756 -20.098 1.00 71.44 115 VAL A CA 1
ATOM 882 C C . VAL A 1 115 ? 6.479 -25.129 -19.509 1.00 71.44 115 VAL A C 1
ATOM 884 O O . VAL A 1 115 ? 7.531 -25.317 -18.899 1.00 71.44 115 VAL A O 1
ATOM 887 N N . TYR A 1 116 ? 5.585 -26.091 -19.728 1.00 68.00 116 TYR A N 1
ATOM 888 C CA . TYR A 1 116 ? 5.705 -27.471 -19.255 1.00 68.00 116 TYR A CA 1
ATOM 889 C C . TYR A 1 116 ? 5.792 -28.456 -20.429 1.00 68.00 116 TYR A C 1
ATOM 891 O O . TYR A 1 116 ? 5.225 -28.224 -21.496 1.00 68.00 116 TYR A O 1
ATOM 899 N N . GLN A 1 117 ? 6.503 -29.570 -20.236 1.00 73.00 117 GLN A N 1
ATOM 900 C CA . GLN A 1 117 ? 6.639 -30.632 -21.239 1.00 73.00 117 GLN A CA 1
ATOM 901 C C . GLN A 1 117 ? 5.370 -31.492 -21.320 1.00 73.00 117 GLN A C 1
ATOM 903 O O . GLN A 1 117 ? 4.900 -31.996 -20.301 1.00 73.00 117 GLN A O 1
ATOM 908 N N . GLY A 1 118 ? 4.881 -31.739 -22.539 1.00 73.38 118 GLY A N 1
ATOM 909 C CA . GLY A 1 118 ? 3.659 -32.503 -22.796 1.00 73.38 118 GLY A CA 1
ATOM 910 C C . GLY A 1 118 ? 2.380 -31.740 -22.441 1.00 73.38 118 GLY A C 1
ATOM 911 O O . GLY A 1 118 ? 2.421 -30.653 -21.868 1.00 73.38 118 GLY A O 1
ATOM 912 N N . HIS A 1 119 ? 1.229 -32.319 -22.785 1.00 80.06 119 HIS A N 1
ATOM 913 C CA . HIS A 1 119 ? -0.085 -31.761 -22.456 1.00 80.06 119 HIS A CA 1
ATOM 914 C C . HIS A 1 119 ? -0.460 -32.113 -21.004 1.00 80.06 119 HIS A C 1
ATOM 916 O O . HIS A 1 119 ? -1.137 -33.105 -20.747 1.00 80.06 119 HIS A O 1
ATOM 922 N N . GLN A 1 120 ? 0.045 -31.329 -20.050 1.00 66.88 120 GLN A N 1
ATOM 923 C CA . GLN A 1 120 ? -0.218 -31.494 -18.611 1.00 66.88 120 GLN A CA 1
ATOM 924 C C . GLN A 1 120 ? -1.634 -31.032 -18.236 1.00 66.88 120 GLN A C 1
ATOM 926 O O . GLN A 1 120 ? -2.019 -29.930 -18.625 1.00 66.88 120 GLN A O 1
ATOM 931 N N . THR A 1 121 ? -2.378 -31.832 -17.462 1.00 56.00 121 THR A N 1
ATOM 932 C CA . THR A 1 121 ? -3.811 -31.594 -17.171 1.00 56.00 121 THR A CA 1
ATOM 933 C C . THR A 1 121 ? -4.188 -31.471 -15.690 1.00 56.00 121 THR A C 1
ATOM 935 O O . THR A 1 121 ? -5.284 -30.992 -15.404 1.00 56.00 121 THR A O 1
ATOM 938 N N . GLU A 1 122 ? -3.328 -31.869 -14.744 1.00 49.97 122 GLU A N 1
ATOM 939 C CA . GLU A 1 122 ? -3.632 -31.886 -13.301 1.00 49.97 122 GLU A CA 1
ATOM 940 C C . GLU A 1 122 ? -2.436 -31.434 -12.436 1.00 49.97 122 GLU A C 1
ATOM 942 O O . GLU A 1 122 ? -1.282 -31.583 -12.831 1.00 49.97 122 GLU A O 1
ATOM 947 N N . GLY A 1 123 ? -2.712 -30.930 -11.223 1.00 51.03 123 GLY A N 1
ATOM 948 C CA . GLY A 1 123 ? -1.747 -30.943 -10.109 1.00 51.03 123 GLY A CA 1
ATOM 949 C C . GLY A 1 123 ? -0.658 -29.859 -10.047 1.00 51.03 123 GLY A C 1
ATOM 950 O O . GLY A 1 123 ? 0.393 -30.123 -9.474 1.00 51.03 123 GLY A O 1
ATOM 951 N N . LEU A 1 124 ? -0.864 -28.655 -10.600 1.00 52.22 124 LEU A N 1
ATOM 952 C CA . LEU A 1 124 ? 0.188 -27.615 -10.653 1.00 52.22 124 LEU A CA 1
ATOM 953 C C . LEU A 1 124 ? 0.248 -26.623 -9.465 1.00 52.22 124 LEU A C 1
ATOM 955 O O . LEU A 1 124 ? 1.200 -25.844 -9.405 1.00 52.22 124 LEU A O 1
ATOM 959 N N . VAL A 1 125 ? -0.719 -26.609 -8.531 1.00 42.34 125 VAL A N 1
ATOM 960 C CA . VAL A 1 125 ? -0.748 -25.657 -7.391 1.00 42.34 125 VAL A CA 1
ATOM 961 C C . VAL A 1 125 ? -1.389 -26.273 -6.134 1.00 42.34 125 VAL A C 1
ATOM 963 O O . VAL A 1 125 ? -2.551 -26.676 -6.173 1.00 42.34 125 VAL A O 1
ATOM 966 N N . ASP A 1 126 ? -0.669 -26.274 -5.005 1.00 30.00 126 ASP A N 1
ATOM 967 C CA . ASP A 1 126 ? -1.175 -26.702 -3.685 1.00 30.00 126 ASP A CA 1
ATOM 968 C C . ASP A 1 126 ? -1.968 -25.599 -2.933 1.00 30.00 126 ASP A C 1
ATOM 970 O O . ASP A 1 126 ? -1.915 -24.414 -3.270 1.00 30.00 126 ASP A O 1
ATOM 974 N N . GLN A 1 127 ? -2.782 -25.994 -1.941 1.00 28.95 127 GLN A N 1
ATOM 975 C CA . GLN A 1 127 ? -4.105 -25.374 -1.705 1.00 28.95 127 GLN A CA 1
ATOM 976 C C . GLN A 1 127 ? -4.254 -24.340 -0.550 1.00 28.95 127 GLN A C 1
ATOM 978 O O . GLN A 1 127 ? -3.334 -24.050 0.211 1.00 28.95 127 GLN A O 1
ATOM 983 N N . VAL A 1 128 ? -5.461 -23.743 -0.466 1.00 28.28 128 VAL A N 1
ATOM 984 C CA . VAL A 1 128 ? -5.841 -22.498 0.254 1.00 28.28 128 VAL A CA 1
ATOM 985 C C . VAL A 1 128 ? -7.198 -22.615 0.976 1.00 28.28 128 VAL A C 1
ATOM 987 O O . VAL A 1 128 ? -8.150 -23.142 0.399 1.00 28.28 128 VAL A O 1
ATOM 990 N N . PRO A 1 129 ? -7.362 -22.053 2.195 1.00 34.47 129 PRO A N 1
ATOM 991 C CA . PRO A 1 129 ? -8.046 -20.746 2.340 1.00 34.47 129 PRO A CA 1
ATOM 992 C C . PRO A 1 129 ? -7.446 -19.912 3.515 1.00 34.47 129 PRO A C 1
ATOM 994 O O . PRO A 1 129 ? -6.320 -20.187 3.901 1.00 34.47 129 PRO A O 1
ATOM 997 N N . LEU A 1 130 ? -8.013 -18.863 4.146 1.00 21.86 130 LEU A N 1
ATOM 998 C CA . LEU A 1 130 ? -9.304 -18.123 4.230 1.00 21.86 130 LEU A CA 1
ATOM 999 C C . LEU A 1 130 ? -8.959 -16.589 4.252 1.00 21.86 130 LEU A C 1
ATOM 1001 O O . LEU A 1 130 ? -7.783 -16.258 4.295 1.00 21.86 130 LEU A O 1
ATOM 1005 N N . THR A 1 131 ? -9.842 -15.575 4.212 1.00 20.33 131 THR A N 1
ATOM 1006 C CA . THR A 1 131 ? -11.266 -15.436 4.599 1.00 20.33 131 THR A CA 1
ATOM 1007 C C . THR A 1 131 ? -12.151 -14.862 3.455 1.00 20.33 131 THR A C 1
ATOM 1009 O O . THR A 1 131 ? -12.372 -15.589 2.482 1.00 20.33 131 THR A O 1
ATOM 1012 N N . SER A 1 132 ? -12.706 -13.639 3.616 1.00 23.98 132 SER A N 1
ATOM 1013 C CA . SER A 1 132 ? -13.307 -12.691 2.640 1.00 23.98 132 SER A CA 1
ATOM 1014 C C . SER A 1 132 ? -13.844 -11.446 3.395 1.00 23.98 132 SER A C 1
ATOM 1016 O O . SER A 1 132 ? -14.684 -11.626 4.284 1.00 23.98 132 SER A O 1
ATOM 1018 N N . VAL A 1 133 ? -13.449 -10.215 3.044 1.00 22.28 133 VAL A N 1
ATOM 1019 C CA . VAL A 1 133 ? -13.999 -8.970 3.645 1.00 22.28 133 VAL A CA 1
ATOM 1020 C C . VAL A 1 133 ? -15.364 -8.612 3.032 1.00 22.28 133 VAL A C 1
ATOM 1022 O O . VAL A 1 133 ? -15.671 -8.997 1.904 1.00 22.28 133 VAL A O 1
ATOM 1025 N N . VAL A 1 134 ? -16.199 -7.899 3.791 1.00 22.62 134 VAL A N 1
ATOM 1026 C CA . VAL A 1 134 ? -17.518 -7.394 3.385 1.00 22.62 134 VAL A CA 1
ATOM 1027 C C . VAL A 1 134 ? -17.524 -5.875 3.531 1.00 22.62 134 VAL A C 1
ATOM 1029 O O . VAL A 1 134 ? -17.220 -5.372 4.607 1.00 22.62 134 VAL A O 1
ATOM 1032 N N . VAL A 1 135 ? -17.908 -5.159 2.474 1.00 23.67 135 VAL A N 1
ATOM 1033 C CA . VAL A 1 135 ? -18.222 -3.724 2.533 1.00 23.67 135 VAL A CA 1
ATOM 1034 C C . VAL A 1 135 ? -19.740 -3.590 2.493 1.00 23.67 135 VAL A C 1
ATOM 1036 O O . VAL A 1 135 ? -20.378 -4.106 1.576 1.00 23.67 135 VAL A O 1
ATOM 1039 N N . GLY A 1 136 ? -20.324 -2.947 3.504 1.00 24.66 136 GLY A N 1
ATOM 1040 C CA . GLY A 1 136 ? -21.759 -2.673 3.535 1.00 24.66 136 GLY A CA 1
ATOM 1041 C C . GLY A 1 136 ? -22.112 -1.511 2.609 1.00 24.66 136 GLY A C 1
ATOM 1042 O O . GLY A 1 136 ? -21.468 -0.467 2.665 1.00 24.66 136 GLY A O 1
ATOM 1043 N N . ALA A 1 137 ? -23.145 -1.674 1.784 1.00 31.83 137 ALA A N 1
ATOM 1044 C CA . ALA A 1 137 ? -23.719 -0.556 1.047 1.00 31.83 137 ALA A CA 1
ATOM 1045 C C . ALA A 1 137 ? -24.520 0.338 2.009 1.00 31.83 137 ALA A C 1
ATOM 1047 O O . ALA A 1 137 ? -25.440 -0.137 2.678 1.00 31.83 137 ALA A O 1
ATOM 1048 N N . LEU A 1 138 ? -24.180 1.625 2.064 1.00 34.31 138 LEU A N 1
ATOM 1049 C CA . LEU A 1 138 ? -25.055 2.657 2.616 1.00 34.31 138 LEU A CA 1
ATOM 1050 C C . LEU A 1 138 ? -26.042 3.085 1.525 1.00 34.31 138 LEU A C 1
ATOM 1052 O O . LEU A 1 138 ? -25.651 3.249 0.368 1.00 34.31 138 LEU A O 1
ATOM 1056 N N . ILE A 1 139 ? -27.314 3.269 1.882 1.00 50.94 139 ILE A N 1
ATOM 1057 C CA . ILE A 1 139 ? -28.302 3.836 0.960 1.00 50.94 139 ILE A CA 1
ATOM 1058 C C . ILE A 1 139 ? -28.032 5.339 0.875 1.00 50.94 139 ILE A C 1
ATOM 1060 O O . ILE A 1 139 ? -28.239 6.065 1.843 1.00 50.94 139 ILE A O 1
ATOM 1064 N N . VAL A 1 140 ? -27.547 5.786 -0.282 1.00 53.59 140 VAL A N 1
ATOM 1065 C CA . VAL A 1 140 ? -27.347 7.204 -0.606 1.00 53.59 140 VAL A CA 1
ATOM 1066 C C . VAL A 1 140 ? -28.541 7.756 -1.387 1.00 53.59 140 VAL A C 1
ATOM 1068 O O . VAL A 1 140 ? -29.242 7.020 -2.088 1.00 53.59 140 VAL A O 1
ATOM 1071 N N . ASP A 1 141 ? -28.781 9.057 -1.255 1.00 70.75 141 ASP A N 1
ATOM 1072 C CA . ASP A 1 141 ? -29.840 9.780 -1.957 1.00 70.75 141 ASP A CA 1
ATOM 1073 C C . ASP A 1 141 ? -29.380 10.308 -3.334 1.00 70.75 141 ASP A C 1
ATOM 1075 O O . ASP A 1 141 ? -28.255 10.072 -3.778 1.00 70.75 141 ASP A O 1
ATOM 1079 N N . ASN A 1 142 ? -30.255 11.039 -4.036 1.00 72.94 142 ASN A N 1
ATOM 1080 C CA . ASN A 1 142 ? -29.880 11.716 -5.282 1.00 72.94 142 ASN A CA 1
ATOM 1081 C C . ASN A 1 142 ? -28.803 12.805 -5.050 1.00 72.94 142 ASN A C 1
ATOM 1083 O O . ASN A 1 142 ? -27.960 13.022 -5.921 1.00 72.94 142 ASN A O 1
ATOM 1087 N N . GLN A 1 143 ? -28.824 13.492 -3.898 1.00 78.06 143 GLN A N 1
ATOM 1088 C CA . GLN A 1 143 ? -27.957 14.637 -3.597 1.00 78.06 143 GLN A CA 1
ATOM 1089 C C . GLN A 1 143 ? -26.483 14.225 -3.483 1.00 78.06 143 GLN A C 1
ATOM 1091 O O . GLN A 1 143 ? -25.604 14.997 -3.876 1.00 78.06 143 GLN A O 1
ATOM 1096 N N . TYR A 1 144 ? -26.197 13.000 -3.036 1.00 79.44 144 TYR A N 1
ATOM 1097 C CA . TYR A 1 144 ? -24.860 12.406 -3.088 1.00 79.44 144 TYR A CA 1
ATOM 1098 C C . TYR A 1 144 ? -24.281 12.417 -4.515 1.00 79.44 144 TYR A C 1
ATOM 1100 O O . TYR A 1 144 ? -23.174 12.915 -4.738 1.00 79.44 144 TYR A O 1
ATOM 1108 N N . PHE A 1 145 ? -25.049 11.945 -5.503 1.00 83.81 145 PHE A N 1
ATOM 1109 C CA . PHE A 1 145 ? -24.609 11.898 -6.902 1.00 83.81 145 PHE A CA 1
ATOM 1110 C C . PHE A 1 145 ? -24.517 13.290 -7.538 1.00 83.81 145 PHE A C 1
ATOM 1112 O O . PHE A 1 145 ? -23.574 13.561 -8.279 1.00 83.81 145 PHE A O 1
ATOM 1119 N N . GLU A 1 146 ? -25.441 14.200 -7.216 1.00 86.50 146 GLU A N 1
ATOM 1120 C CA . GLU A 1 146 ? -25.369 15.601 -7.660 1.00 86.50 146 GLU A CA 1
ATOM 1121 C C . GLU A 1 146 ? -24.155 16.335 -7.062 1.00 86.50 146 GLU A C 1
ATOM 1123 O O . GLU A 1 146 ? -23.537 17.166 -7.729 1.00 86.50 146 GLU A O 1
ATOM 1128 N N . THR A 1 147 ? -23.756 15.990 -5.834 1.00 84.62 147 THR A N 1
ATOM 1129 C CA . THR A 1 147 ? -22.537 16.508 -5.192 1.00 84.62 147 THR A CA 1
ATOM 1130 C C . THR A 1 147 ? -21.281 15.953 -5.866 1.00 84.62 147 THR A C 1
ATOM 1132 O O . THR A 1 147 ? -20.389 16.727 -6.211 1.00 84.62 147 THR A O 1
ATOM 1135 N N . ALA A 1 148 ? -21.223 14.644 -6.133 1.00 80.00 148 ALA A N 1
ATOM 1136 C CA . ALA A 1 148 ? -20.109 14.027 -6.856 1.00 80.00 148 ALA A CA 1
ATOM 1137 C C . ALA A 1 148 ? -19.954 14.589 -8.285 1.00 80.00 148 ALA A C 1
ATOM 1139 O O . ALA A 1 148 ? -18.839 14.874 -8.722 1.00 80.00 148 ALA A O 1
ATOM 1140 N N . TYR A 1 149 ? -21.071 14.825 -8.983 1.00 89.19 149 TYR A N 1
ATOM 1141 C CA . TYR A 1 149 ? -21.087 15.502 -10.280 1.00 89.19 149 TYR A CA 1
ATOM 1142 C C . TYR A 1 149 ? -20.509 16.924 -10.186 1.00 89.19 149 TYR A C 1
ATOM 1144 O O . TYR A 1 149 ? -19.631 17.265 -10.973 1.00 89.19 149 TYR A O 1
ATOM 1152 N N . ARG A 1 150 ? -20.914 17.732 -9.191 1.00 90.06 150 ARG A N 1
ATOM 1153 C CA . ARG A 1 150 ? -20.366 19.089 -8.989 1.00 90.06 150 ARG A CA 1
ATOM 1154 C C . ARG A 1 150 ? -18.867 19.096 -8.690 1.00 90.06 150 ARG A C 1
ATOM 1156 O O . ARG A 1 150 ? -18.168 19.973 -9.183 1.00 90.06 150 ARG A O 1
ATOM 1163 N N . VAL A 1 151 ? -18.360 18.128 -7.922 1.00 86.75 151 VAL A N 1
ATOM 1164 C CA . VAL A 1 151 ? -16.911 17.985 -7.671 1.00 86.75 151 VAL A CA 1
ATOM 1165 C C . VAL A 1 151 ? -16.151 17.747 -8.979 1.00 86.75 151 VAL A C 1
ATOM 1167 O O . VAL A 1 151 ? -15.089 18.331 -9.181 1.00 86.75 151 VAL A O 1
ATOM 1170 N N . LEU A 1 152 ? -16.706 16.940 -9.889 1.00 86.94 152 LEU A N 1
ATOM 1171 C CA . LEU A 1 152 ? -16.122 16.697 -11.208 1.00 86.94 152 LEU A CA 1
ATOM 1172 C C . LEU A 1 152 ? -16.251 17.923 -12.135 1.00 86.94 152 LEU A C 1
ATOM 1174 O O . LEU A 1 152 ? -15.301 18.261 -12.834 1.00 86.94 152 LEU A O 1
ATOM 1178 N N . GLU A 1 153 ? -17.393 18.613 -12.107 1.00 91.50 153 GLU A N 1
ATOM 1179 C CA . GLU A 1 153 ? -17.695 19.818 -12.899 1.00 91.50 153 GLU A CA 1
ATOM 1180 C C . GLU A 1 153 ? -16.821 21.024 -12.525 1.00 91.50 153 GLU A C 1
ATOM 1182 O O . GLU A 1 153 ? -16.455 21.816 -13.392 1.00 91.50 153 GLU A O 1
ATOM 1187 N N . GLN A 1 154 ? -16.457 21.144 -11.246 1.00 88.25 154 GLN A N 1
ATOM 1188 C CA . GLN A 1 154 ? -15.626 22.226 -10.706 1.00 88.25 154 GLN A CA 1
ATOM 1189 C C . GLN A 1 154 ? -14.120 21.911 -10.729 1.00 88.25 154 GLN A C 1
ATOM 1191 O O . GLN A 1 154 ? -13.310 22.772 -10.379 1.00 88.25 154 GLN A O 1
ATOM 1196 N N . HIS A 1 155 ? -13.715 20.699 -11.121 1.00 81.94 155 HIS A N 1
ATOM 1197 C CA . HIS A 1 155 ? -12.306 20.312 -11.123 1.00 81.94 155 HIS A CA 1
ATOM 1198 C C . HIS A 1 155 ? -11.540 21.022 -12.260 1.00 81.94 155 HIS A C 1
ATOM 1200 O O . HIS A 1 155 ? -11.907 20.867 -13.424 1.00 81.94 155 HIS A O 1
ATOM 1206 N N . PRO A 1 156 ? -10.433 21.745 -11.992 1.00 80.50 156 PRO A N 1
ATOM 1207 C CA . PRO A 1 156 ? -9.807 22.647 -12.970 1.00 80.50 156 PRO A CA 1
ATOM 1208 C C . PRO A 1 156 ? -9.160 21.952 -14.181 1.00 80.50 156 PRO A C 1
ATOM 1210 O O . PRO A 1 156 ? -8.776 22.621 -15.135 1.00 80.50 156 PRO A O 1
ATOM 1213 N N . GLN A 1 157 ? -9.026 20.622 -14.153 1.00 83.75 157 GLN A N 1
ATOM 1214 C CA . GLN A 1 157 ? -8.548 19.811 -15.283 1.00 83.75 157 GLN A CA 1
ATOM 1215 C C . GLN A 1 157 ? -9.685 19.118 -16.060 1.00 83.75 157 GLN A C 1
ATOM 1217 O O . GLN A 1 157 ? -9.413 18.325 -16.959 1.00 83.75 157 GLN A O 1
ATOM 1222 N N . VAL A 1 158 ? -10.950 19.371 -15.710 1.00 87.31 158 VAL A N 1
ATOM 1223 C CA . VAL A 1 158 ? -12.128 18.770 -16.347 1.00 87.31 158 VAL A CA 1
ATOM 1224 C C . VAL A 1 158 ? -12.897 19.833 -17.124 1.00 87.31 158 VAL A C 1
ATOM 1226 O O . VAL A 1 158 ? -13.147 20.935 -16.643 1.00 87.31 158 VAL A O 1
ATOM 1229 N N . LEU A 1 159 ? -13.329 19.484 -18.335 1.00 86.38 159 LEU A N 1
ATOM 1230 C CA . LEU A 1 159 ? -14.308 20.274 -19.073 1.00 86.38 159 LEU A CA 1
ATOM 1231 C C . LEU A 1 159 ? -15.693 20.025 -18.458 1.00 86.38 159 LEU A C 1
ATOM 1233 O O . LEU A 1 159 ? -16.403 19.126 -18.899 1.00 86.38 159 LEU A O 1
ATOM 1237 N N . GLY A 1 160 ? -16.077 20.797 -17.435 1.00 86.44 160 GLY A N 1
ATOM 1238 C CA . GLY A 1 160 ? -17.337 20.594 -16.699 1.00 86.44 160 GLY A CA 1
ATOM 1239 C C . GLY A 1 160 ? -18.593 20.568 -17.584 1.00 86.44 160 GLY A C 1
ATOM 1240 O O . GLY A 1 160 ? -19.504 19.785 -17.348 1.00 86.44 160 GLY A O 1
ATOM 1241 N N . SER A 1 161 ? -18.590 21.308 -18.699 1.00 87.88 161 SER A N 1
ATOM 1242 C CA . SER A 1 161 ? -19.643 21.277 -19.731 1.00 87.88 161 SER A CA 1
ATOM 1243 C C . SER A 1 161 ? -19.705 19.981 -20.562 1.00 87.88 161 SER A C 1
ATOM 1245 O O . SER A 1 161 ? -20.521 19.868 -21.480 1.00 87.88 161 SER A O 1
ATOM 1247 N N . ARG A 1 162 ? -18.820 19.012 -20.293 1.00 92.00 162 ARG A N 1
ATOM 1248 C CA . ARG A 1 162 ? -18.660 17.750 -21.025 1.00 92.00 162 ARG A CA 1
ATOM 1249 C C . ARG A 1 162 ? -18.339 16.580 -20.091 1.00 92.00 162 ARG A C 1
ATOM 1251 O O . ARG A 1 162 ? -17.309 15.923 -20.216 1.00 92.00 162 ARG A O 1
ATOM 1258 N N . ILE A 1 163 ? -19.271 16.289 -19.189 1.00 94.12 163 ILE A N 1
ATOM 1259 C CA . ILE A 1 163 ? -19.248 15.102 -18.324 1.00 94.12 163 ILE A CA 1
ATOM 1260 C C . ILE A 1 163 ? -20.126 13.992 -18.923 1.00 94.12 163 ILE A C 1
ATOM 1262 O O . ILE A 1 163 ? -21.220 14.259 -19.419 1.00 94.12 163 ILE A O 1
ATOM 1266 N N . ALA A 1 164 ? -19.665 12.742 -18.855 1.00 95.69 164 ALA A N 1
ATOM 1267 C CA . ALA A 1 164 ? -20.483 11.550 -19.095 1.00 95.69 164 ALA A CA 1
ATOM 1268 C C . ALA A 1 164 ? -20.738 10.790 -17.788 1.00 95.69 164 ALA A C 1
ATOM 1270 O O . ALA A 1 164 ? -19.982 10.934 -16.828 1.00 95.69 164 ALA A O 1
ATOM 1271 N N . MET A 1 165 ? -21.764 9.938 -17.774 1.00 96.00 165 MET A N 1
ATOM 1272 C CA . MET A 1 165 ? -21.993 8.972 -16.695 1.00 96.00 165 MET A CA 1
ATOM 1273 C C . MET A 1 165 ? -22.042 7.551 -17.262 1.00 96.00 165 MET A C 1
ATOM 1275 O O . MET A 1 165 ? -22.634 7.321 -18.315 1.00 96.00 165 MET A O 1
ATOM 1279 N N . LEU A 1 166 ? -21.405 6.611 -16.563 1.00 96.19 166 LEU A N 1
ATOM 1280 C CA . LEU A 1 166 ? -21.337 5.194 -16.915 1.00 96.19 166 LEU A CA 1
ATOM 1281 C C . LEU A 1 166 ? -21.882 4.382 -15.738 1.00 96.19 166 LEU A C 1
ATOM 1283 O O . LEU A 1 166 ? -21.354 4.478 -14.630 1.00 96.19 166 LEU A O 1
ATOM 1287 N N . GLY A 1 167 ? -22.921 3.582 -15.975 1.00 93.00 167 GLY A N 1
ATOM 1288 C CA . GLY A 1 167 ? -23.561 2.758 -14.951 1.00 93.00 167 GLY A CA 1
ATOM 1289 C C . GLY A 1 167 ? -23.703 1.295 -15.362 1.00 93.00 167 GLY A C 1
ATOM 1290 O O . GLY A 1 167 ? -24.313 0.999 -16.385 1.00 93.00 167 GLY A O 1
ATOM 1291 N N . LEU A 1 168 ? -23.215 0.368 -14.536 1.00 94.19 168 LEU A N 1
ATOM 1292 C CA . LEU A 1 168 ? -23.411 -1.079 -14.704 1.00 94.19 168 LEU A CA 1
ATOM 1293 C C . LEU A 1 168 ? -24.435 -1.607 -13.684 1.00 94.19 168 LEU A C 1
ATOM 1295 O O . LEU A 1 168 ? -24.429 -1.163 -12.532 1.00 94.19 168 LEU A O 1
ATOM 1299 N N . SER A 1 169 ? -25.293 -2.559 -14.072 1.00 92.12 169 SER A N 1
ATOM 1300 C CA . SER A 1 169 ? -26.316 -3.153 -13.189 1.00 92.12 169 SER A CA 1
ATOM 1301 C C . SER A 1 169 ? -27.247 -2.082 -12.591 1.00 92.12 169 SER A C 1
ATOM 1303 O O . SER A 1 169 ? -27.695 -1.192 -13.310 1.00 92.12 169 SER A O 1
ATOM 1305 N N . LEU A 1 170 ? -27.488 -2.084 -11.275 1.00 88.06 170 LEU A N 1
ATOM 1306 C CA . LEU A 1 170 ? -28.207 -1.019 -10.551 1.00 88.06 170 LEU A CA 1
ATOM 1307 C C . LEU A 1 170 ? -27.669 0.403 -10.846 1.00 88.06 170 LEU A C 1
ATOM 1309 O O . LEU A 1 170 ? -28.416 1.380 -10.782 1.00 88.06 170 LEU A O 1
ATOM 1313 N N . GLY A 1 171 ? -26.392 0.535 -11.225 1.00 88.12 171 GLY A N 1
ATOM 1314 C CA . GLY A 1 171 ? -25.805 1.798 -11.675 1.00 88.12 171 GLY A CA 1
ATOM 1315 C C . GLY A 1 171 ? -26.420 2.340 -12.971 1.00 88.12 171 GLY A C 1
ATOM 1316 O O . GLY A 1 171 ? -26.505 3.557 -13.123 1.00 88.12 171 GLY A O 1
ATOM 1317 N N . THR A 1 172 ? -26.904 1.480 -13.880 1.00 92.94 172 THR A N 1
ATOM 1318 C CA . THR A 1 172 ? -27.718 1.894 -15.044 1.00 92.94 172 THR A CA 1
ATOM 1319 C C . THR A 1 172 ? -28.998 2.578 -14.574 1.00 92.94 172 THR A C 1
ATOM 1321 O O . THR A 1 172 ? -29.314 3.667 -15.045 1.00 92.94 172 THR A O 1
ATOM 1324 N N . SER A 1 173 ? -29.706 2.001 -13.599 1.00 89.81 173 SER A N 1
ATOM 1325 C CA . SER A 1 173 ? -30.946 2.580 -13.071 1.00 89.81 173 SER A CA 1
ATOM 1326 C C . SER A 1 173 ? -30.700 3.966 -12.465 1.00 89.81 173 SER A C 1
ATOM 1328 O O . SER A 1 173 ? -31.410 4.916 -12.801 1.00 89.81 173 SER A O 1
ATOM 1330 N N . VAL A 1 174 ? -29.644 4.123 -11.658 1.00 89.56 174 VAL A N 1
ATOM 1331 C CA . VAL A 1 174 ? -29.226 5.436 -11.132 1.00 89.56 174 VAL A CA 1
ATOM 1332 C C . VAL A 1 174 ? -28.882 6.406 -12.272 1.00 89.56 174 VAL A C 1
ATOM 1334 O O . VAL A 1 174 ? -29.387 7.527 -12.291 1.00 89.56 174 VAL A O 1
ATOM 1337 N N . THR A 1 175 ? -28.094 5.965 -13.258 1.00 94.06 175 THR A N 1
ATOM 1338 C CA . THR A 1 175 ? -27.669 6.789 -14.403 1.00 94.06 175 THR A CA 1
ATOM 1339 C C . THR A 1 175 ? -28.858 7.305 -15.209 1.00 94.06 175 THR A C 1
ATOM 1341 O O . THR A 1 175 ? -28.965 8.511 -15.424 1.00 94.06 175 THR A O 1
ATOM 1344 N N . LEU A 1 176 ? -29.785 6.432 -15.612 1.00 94.12 176 LEU A N 1
ATOM 1345 C CA . LEU A 1 176 ? -30.965 6.810 -16.397 1.00 94.12 176 LEU A CA 1
ATOM 1346 C C . LEU A 1 176 ? -31.861 7.790 -15.628 1.00 94.12 176 LEU A C 1
ATOM 1348 O O . LEU A 1 176 ? -32.237 8.830 -16.164 1.00 94.12 176 LEU A O 1
ATOM 1352 N N . LYS A 1 177 ? -32.145 7.507 -14.350 1.00 91.12 177 LYS A N 1
ATOM 1353 C CA . LYS A 1 177 ? -32.979 8.370 -13.502 1.00 91.12 177 LYS A CA 1
ATOM 1354 C C . LYS A 1 177 ? -32.384 9.774 -13.350 1.00 91.12 177 LYS A C 1
ATOM 1356 O O . LYS A 1 177 ? -33.103 10.761 -13.491 1.00 91.12 177 LYS A O 1
ATOM 1361 N N . LEU A 1 178 ? -31.081 9.873 -13.075 1.00 91.62 178 LEU A N 1
ATOM 1362 C CA . LEU A 1 178 ? -30.399 11.162 -12.932 1.00 91.62 178 LEU A CA 1
ATOM 1363 C C . LEU A 1 178 ? -30.295 11.907 -14.271 1.00 91.62 178 LEU A C 1
ATOM 1365 O O . LEU A 1 178 ? -30.477 13.120 -14.288 1.00 91.62 178 LEU A O 1
ATOM 1369 N N . SER A 1 179 ? -30.079 11.193 -15.382 1.00 92.44 179 SER A N 1
ATOM 1370 C CA . SER A 1 179 ? -30.001 11.773 -16.736 1.00 92.44 179 SER A CA 1
ATOM 1371 C C . SER A 1 179 ? -31.301 12.440 -17.190 1.00 92.44 179 SER A C 1
ATOM 1373 O O . SER A 1 179 ? -31.249 13.377 -17.985 1.00 92.44 179 SER A O 1
ATOM 1375 N N . VAL A 1 180 ? -32.453 11.959 -16.708 1.00 92.56 180 VAL A N 1
ATOM 1376 C CA . VAL A 1 180 ? -33.773 12.507 -17.056 1.00 92.56 180 VAL A CA 1
ATOM 1377 C C . VAL A 1 180 ? -34.262 13.532 -16.026 1.00 92.56 180 VAL A C 1
ATOM 1379 O O . VAL A 1 180 ? -34.687 14.620 -16.405 1.00 92.56 180 VAL A O 1
ATOM 1382 N N . TYR A 1 181 ? -34.205 13.218 -14.726 1.00 91.38 181 TYR A N 1
ATOM 1383 C CA . TYR A 1 181 ? -34.933 13.989 -13.704 1.00 91.38 181 TYR A CA 1
ATOM 1384 C C . TYR A 1 181 ? -34.077 14.946 -12.858 1.00 91.38 181 TYR A C 1
ATOM 1386 O O . TYR A 1 181 ? -34.639 15.821 -12.191 1.00 91.38 181 TYR A O 1
ATOM 1394 N N . SER A 1 182 ? -32.741 14.833 -12.864 1.00 89.62 182 SER A N 1
ATOM 1395 C CA . SER A 1 182 ? -31.893 15.750 -12.088 1.00 89.62 182 SER A CA 1
ATOM 1396 C C . SER A 1 182 ? -31.897 17.155 -12.691 1.00 89.62 182 SER A C 1
ATOM 1398 O O . SER A 1 182 ? -31.614 17.370 -13.873 1.00 89.62 182 SER A O 1
ATOM 1400 N N . GLN A 1 183 ? -32.150 18.153 -11.845 1.00 87.88 183 GLN A N 1
ATOM 1401 C CA . GLN A 1 183 ? -32.021 19.554 -12.242 1.00 87.88 183 GLN A CA 1
ATOM 1402 C C . GLN A 1 183 ? -30.556 20.014 -12.254 1.00 87.88 183 GLN A C 1
ATOM 1404 O O . GLN A 1 183 ? -30.226 20.933 -12.999 1.00 87.88 183 GLN A O 1
ATOM 1409 N N . VAL A 1 184 ? -29.675 19.336 -11.512 1.00 89.31 184 VAL A N 1
ATOM 1410 C CA . VAL A 1 184 ? -28.249 19.676 -11.382 1.00 89.31 184 VAL A CA 1
ATOM 1411 C C . VAL A 1 184 ? -27.395 19.007 -12.456 1.00 89.31 184 VAL A C 1
ATOM 1413 O O . VAL A 1 184 ? -26.579 19.670 -13.084 1.00 89.31 184 VAL A O 1
ATOM 1416 N N . ILE A 1 185 ? -27.572 17.705 -12.677 1.00 90.75 185 ILE A N 1
ATOM 1417 C CA . ILE A 1 185 ? -26.723 16.921 -13.578 1.00 90.75 185 ILE A CA 1
ATOM 1418 C C . ILE A 1 185 ? -27.088 17.242 -15.034 1.00 90.75 185 ILE A C 1
ATOM 1420 O O . ILE A 1 185 ? -28.258 17.161 -15.425 1.00 90.75 185 ILE A O 1
ATOM 1424 N N . LYS A 1 186 ? -26.085 17.609 -15.844 1.00 91.44 186 LYS A N 1
ATOM 1425 C CA . LYS A 1 186 ? -26.227 17.927 -17.276 1.00 91.44 186 LYS A CA 1
ATOM 1426 C C . LYS A 1 186 ? -25.207 17.142 -18.099 1.00 91.44 186 LYS A C 1
ATOM 1428 O O . LYS A 1 186 ? -24.178 17.654 -18.528 1.00 91.44 186 LYS A O 1
ATOM 1433 N N . LEU A 1 187 ? -25.500 15.856 -18.297 1.00 94.88 187 LEU A N 1
ATOM 1434 C CA . LEU A 1 187 ? -24.613 14.955 -19.030 1.00 94.88 187 LEU A CA 1
ATOM 1435 C C . LEU A 1 187 ? -24.522 15.302 -20.514 1.00 94.88 187 LEU A C 1
ATOM 1437 O O . LEU A 1 187 ? -25.519 15.580 -21.179 1.00 94.88 187 LEU A O 1
ATOM 1441 N N . ARG A 1 188 ? -23.310 15.164 -21.049 1.00 96.06 188 ARG A N 1
ATOM 1442 C CA . ARG A 1 188 ? -23.015 15.243 -22.478 1.00 96.06 188 ARG A CA 1
ATOM 1443 C C . ARG A 1 188 ? -23.327 13.936 -23.214 1.00 96.06 188 ARG A C 1
ATOM 1445 O O . ARG A 1 188 ? -23.652 13.993 -24.394 1.00 96.06 188 ARG A O 1
ATOM 1452 N N . CYS A 1 189 ? -23.235 12.795 -22.529 1.00 97.06 189 CYS A N 1
ATOM 1453 C CA . CYS A 1 189 ? -23.751 11.485 -22.950 1.00 97.06 189 CYS A CA 1
ATOM 1454 C C . CYS A 1 189 ? -23.827 10.526 -21.743 1.00 97.06 189 CYS A C 1
ATOM 1456 O O . CYS A 1 189 ? -23.244 10.803 -20.689 1.00 97.06 189 CYS A O 1
ATOM 1458 N N . ALA A 1 190 ? -24.515 9.397 -21.897 1.00 97.75 190 ALA A N 1
ATOM 1459 C CA . ALA A 1 190 ? -24.616 8.343 -20.888 1.00 97.75 190 ALA A CA 1
ATOM 1460 C C . ALA A 1 190 ? -24.283 6.960 -21.475 1.00 97.75 190 ALA A C 1
ATOM 1462 O O . ALA A 1 190 ? -24.544 6.691 -22.648 1.00 97.75 190 ALA A O 1
ATOM 1463 N N . VAL A 1 191 ? -23.735 6.069 -20.646 1.00 98.31 191 VAL A N 1
ATOM 1464 C CA . VAL A 1 191 ? -23.485 4.660 -20.986 1.00 98.31 191 VAL A CA 1
ATOM 1465 C C . VAL A 1 191 ? -24.088 3.761 -19.909 1.00 98.31 191 VAL A C 1
ATOM 1467 O O . VAL A 1 191 ? -23.856 3.967 -18.719 1.00 98.31 191 VAL A O 1
ATOM 1470 N N . CYS A 1 192 ? -24.866 2.764 -20.317 1.00 98.19 192 CYS A N 1
ATOM 1471 C CA . CYS A 1 192 ? -25.585 1.858 -19.426 1.00 98.19 192 CYS A CA 1
ATOM 1472 C C . CYS A 1 192 ? -25.319 0.401 -19.822 1.00 98.19 192 CYS A C 1
ATOM 1474 O O . CYS A 1 192 ? -25.561 0.013 -20.964 1.00 98.19 192 CYS A O 1
ATOM 1476 N N . ILE A 1 193 ? -24.802 -0.395 -18.884 1.00 97.69 193 ILE A N 1
ATOM 1477 C CA . ILE A 1 193 ? -24.355 -1.776 -19.098 1.00 97.69 193 ILE A CA 1
ATOM 1478 C C . ILE A 1 193 ? -25.211 -2.728 -18.256 1.00 97.69 193 ILE A C 1
ATOM 1480 O O . ILE A 1 193 ? -25.219 -2.621 -17.027 1.00 97.69 193 ILE A O 1
ATOM 1484 N N . SER A 1 194 ? -25.889 -3.672 -18.914 1.00 94.62 194 SER A N 1
ATOM 1485 C CA . SER A 1 194 ? -26.628 -4.783 -18.294 1.00 94.62 194 SER A CA 1
ATOM 1486 C C . SER A 1 194 ? -27.535 -4.340 -17.136 1.00 94.62 194 SER A C 1
ATOM 1488 O O . SER A 1 194 ? -27.300 -4.676 -15.978 1.00 94.62 194 SER A O 1
ATOM 1490 N N . GLY A 1 195 ? -28.557 -3.530 -17.417 1.00 91.56 195 GLY A N 1
ATOM 1491 C CA . GLY A 1 195 ? -29.463 -3.013 -16.389 1.00 91.56 195 GLY A CA 1
ATOM 1492 C C . GLY A 1 195 ? -30.817 -2.585 -16.945 1.00 91.56 195 GLY A C 1
ATOM 1493 O O . GLY A 1 195 ? -31.067 -2.674 -18.147 1.00 91.5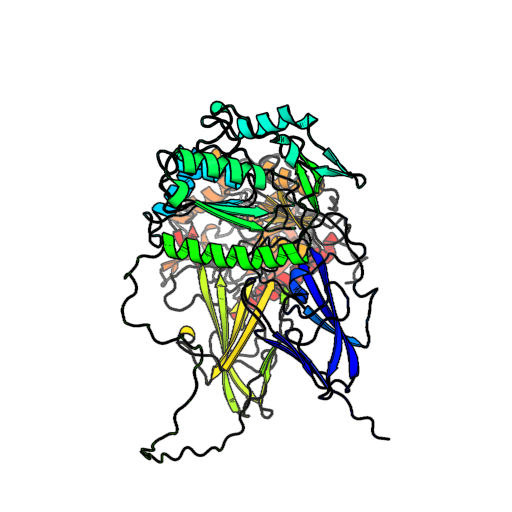6 195 GLY A O 1
ATOM 1494 N N . SER A 1 196 ? -31.703 -2.122 -16.060 1.00 93.25 196 SER A N 1
ATOM 1495 C CA . SER A 1 196 ? -33.061 -1.704 -16.422 1.00 93.25 196 SER A CA 1
ATOM 1496 C C . SER A 1 196 ? -33.384 -0.279 -15.987 1.00 93.25 196 SER A C 1
ATOM 1498 O O . SER A 1 196 ? -32.836 0.260 -15.021 1.00 93.25 196 SER A O 1
ATOM 1500 N N . HIS A 1 197 ? -34.328 0.302 -16.715 1.00 93.62 197 HIS A N 1
ATOM 1501 C CA . HIS A 1 197 ? -34.951 1.588 -16.457 1.00 93.62 197 HIS A CA 1
ATOM 1502 C C . HIS A 1 197 ? -36.162 1.470 -15.494 1.00 93.62 197 HIS A C 1
ATOM 1504 O O . HIS A 1 197 ? -36.703 2.497 -15.079 1.00 93.62 197 HIS A O 1
ATOM 1510 N N . VAL A 1 198 ? -36.605 0.245 -15.161 1.00 90.88 198 VAL A N 1
ATOM 1511 C CA . VAL A 1 198 ? -37.778 -0.040 -14.310 1.00 90.88 198 VAL A CA 1
ATOM 1512 C C . VAL A 1 198 ? -37.496 0.337 -12.852 1.00 90.88 198 VAL A C 1
ATOM 1514 O O . VAL A 1 198 ? -36.742 -0.333 -12.149 1.00 90.88 198 VAL A O 1
ATOM 1517 N N . GLN A 1 199 ? -38.100 1.444 -12.426 1.00 87.06 199 GLN A N 1
ATOM 1518 C CA . GLN A 1 199 ? -38.097 2.037 -11.087 1.00 87.06 199 GLN A CA 1
ATOM 1519 C C . GLN A 1 199 ? -39.063 3.244 -11.088 1.00 87.06 199 GLN A C 1
ATOM 1521 O O . GLN A 1 199 ? -39.213 3.883 -12.134 1.00 87.06 199 GLN A O 1
ATOM 1526 N N . PRO A 1 200 ? -39.660 3.641 -9.949 1.00 81.25 200 PRO A N 1
ATOM 1527 C CA . PRO A 1 200 ? -40.503 4.837 -9.901 1.00 81.25 200 PRO A CA 1
ATOM 1528 C C . PRO A 1 200 ? -39.701 6.131 -10.171 1.00 81.25 200 PRO A C 1
ATOM 1530 O O . PRO A 1 200 ? -38.724 6.377 -9.457 1.00 81.25 200 PRO A O 1
ATOM 1533 N N . PRO A 1 201 ? -40.107 7.004 -11.120 1.00 78.00 201 PRO A N 1
ATOM 1534 C CA . PRO A 1 201 ? -39.406 8.251 -11.459 1.00 78.00 201 PRO A CA 1
ATOM 1535 C C . PRO A 1 201 ? -39.016 9.135 -10.266 1.00 78.00 201 PRO A C 1
ATOM 1537 O O . PRO A 1 201 ? -37.858 9.529 -10.119 1.00 78.00 201 PRO A O 1
ATOM 1540 N N . GLY A 1 202 ? -39.980 9.413 -9.382 1.00 68.06 202 GLY A N 1
ATOM 1541 C CA . GLY A 1 202 ? -39.779 10.223 -8.177 1.00 68.06 202 GLY A CA 1
ATOM 1542 C C . GLY A 1 202 ? -39.261 9.447 -6.962 1.00 68.06 202 GLY A C 1
ATOM 1543 O O . GLY A 1 202 ? -39.096 10.044 -5.902 1.00 68.06 202 GLY A O 1
ATOM 1544 N N . GLY A 1 203 ? -39.042 8.133 -7.076 1.00 67.75 203 GLY A N 1
ATOM 1545 C CA . GLY A 1 203 ? -38.792 7.269 -5.922 1.00 67.75 203 GLY A CA 1
ATOM 1546 C C . GLY A 1 203 ? -37.373 7.365 -5.356 1.00 67.75 203 GLY A C 1
ATOM 1547 O O . GLY A 1 203 ? -36.422 7.673 -6.074 1.00 67.75 203 GLY A O 1
ATOM 1548 N N . SER A 1 204 ? -37.191 7.080 -4.066 1.00 69.81 204 SER A N 1
ATOM 1549 C CA . SER A 1 204 ? -35.857 6.942 -3.459 1.00 69.81 204 SER A CA 1
ATOM 1550 C C . SER A 1 204 ? -35.172 5.635 -3.892 1.00 69.81 204 SER A C 1
ATOM 1552 O O . SER A 1 204 ? -35.830 4.697 -4.341 1.00 69.81 204 SER A O 1
ATOM 1554 N N . LEU A 1 205 ? -33.846 5.528 -3.724 1.00 68.06 205 LEU A N 1
ATOM 1555 C CA . LEU A 1 205 ? -33.121 4.270 -3.974 1.00 68.06 205 LEU A CA 1
ATOM 1556 C C . LEU A 1 205 ? -33.654 3.118 -3.094 1.00 68.06 205 LEU A C 1
ATOM 1558 O O . LEU A 1 205 ? -33.738 1.976 -3.537 1.00 68.06 205 LEU A O 1
ATOM 1562 N N . GLU A 1 206 ? -34.101 3.433 -1.877 1.00 67.75 206 GLU A N 1
ATOM 1563 C CA . GLU A 1 206 ? -34.793 2.505 -0.976 1.00 67.75 206 GLU A CA 1
ATOM 1564 C C . GLU A 1 206 ? -36.123 1.991 -1.556 1.00 67.75 206 GLU A C 1
ATOM 1566 O O . GLU A 1 206 ? -36.452 0.817 -1.391 1.00 67.75 206 GLU A O 1
ATOM 1571 N N . GLN A 1 207 ? -36.881 2.818 -2.280 1.00 68.19 207 GLN A N 1
ATOM 1572 C CA . GLN A 1 207 ? -38.121 2.384 -2.935 1.00 68.19 207 GLN A CA 1
ATOM 1573 C C . GLN A 1 207 ? -37.844 1.455 -4.128 1.00 68.19 207 GLN A C 1
ATOM 1575 O O . GLN A 1 207 ? -38.593 0.501 -4.332 1.00 68.19 207 GLN A O 1
ATOM 1580 N N . VAL A 1 208 ? -36.722 1.631 -4.838 1.00 70.00 208 VAL A N 1
ATOM 1581 C CA . VAL A 1 208 ? -36.255 0.656 -5.847 1.00 70.00 208 VAL A CA 1
ATOM 1582 C C . VAL A 1 208 ? -35.931 -0.691 -5.188 1.00 70.00 208 VAL A C 1
ATOM 1584 O O . VAL A 1 208 ? -36.435 -1.729 -5.613 1.00 70.00 208 VAL A O 1
ATOM 1587 N N . LEU A 1 209 ? -35.183 -0.676 -4.077 1.00 72.25 209 LEU A N 1
ATOM 1588 C CA . LEU A 1 209 ? -34.910 -1.877 -3.273 1.00 72.25 209 LEU A CA 1
ATOM 1589 C C . LEU A 1 209 ? -36.188 -2.489 -2.662 1.00 72.25 209 LEU A C 1
ATOM 1591 O O . LEU A 1 209 ? -36.243 -3.690 -2.406 1.00 72.25 209 LEU A O 1
ATOM 1595 N N . THR A 1 210 ? -37.234 -1.692 -2.439 1.00 71.44 210 THR A N 1
ATOM 1596 C CA . THR A 1 210 ? -38.534 -2.166 -1.937 1.00 71.44 210 THR A CA 1
ATOM 1597 C C . THR A 1 210 ? -39.322 -2.897 -3.017 1.00 71.44 210 THR A C 1
ATOM 1599 O O . THR A 1 210 ? -39.786 -4.001 -2.750 1.00 71.44 210 THR A O 1
ATOM 1602 N N . CYS A 1 211 ? -39.340 -2.386 -4.251 1.00 70.50 211 CYS A N 1
ATOM 1603 C CA . CYS A 1 211 ? -39.898 -3.100 -5.402 1.00 70.50 211 CYS A CA 1
ATOM 1604 C C . CYS A 1 211 ? -39.239 -4.484 -5.593 1.00 70.50 211 CYS A C 1
ATOM 1606 O O . CYS A 1 211 ? -39.928 -5.474 -5.844 1.00 70.50 211 CYS A O 1
ATOM 1608 N N . PHE A 1 212 ? -37.918 -4.602 -5.387 1.00 73.44 212 PHE A N 1
ATOM 1609 C CA . PHE A 1 212 ? -37.236 -5.905 -5.419 1.00 73.44 212 PHE A CA 1
ATOM 1610 C C . PHE A 1 212 ? -37.696 -6.848 -4.291 1.00 73.44 212 PHE A C 1
ATOM 1612 O O . PHE A 1 212 ? -37.880 -8.039 -4.540 1.00 73.44 212 PHE A O 1
ATOM 1619 N N . ARG A 1 213 ? -37.923 -6.335 -3.069 1.00 72.81 213 ARG A N 1
ATOM 1620 C CA . ARG A 1 213 ? -38.452 -7.123 -1.935 1.00 72.81 213 ARG A CA 1
ATOM 1621 C C . ARG A 1 213 ? -39.882 -7.607 -2.186 1.00 72.81 213 ARG A C 1
ATOM 1623 O O . ARG A 1 213 ? -40.184 -8.764 -1.919 1.00 72.81 213 ARG A O 1
ATOM 1630 N N . GLU A 1 214 ? -40.742 -6.756 -2.739 1.00 77.25 214 GLU A N 1
ATOM 1631 C CA . GLU A 1 214 ? -42.124 -7.105 -3.104 1.00 77.25 214 GLU A CA 1
ATOM 1632 C C . GLU A 1 214 ? -42.169 -8.174 -4.207 1.00 77.25 214 GLU A C 1
ATOM 1634 O O . GLU A 1 214 ? -42.972 -9.104 -4.150 1.00 77.25 214 GLU A O 1
ATOM 1639 N N . ASN A 1 215 ? -41.250 -8.100 -5.173 1.00 81.19 215 ASN A N 1
ATOM 1640 C CA . ASN A 1 215 ? -41.115 -9.087 -6.243 1.00 81.19 215 ASN A CA 1
ATOM 1641 C C . ASN A 1 215 ? -40.274 -10.319 -5.859 1.00 81.19 215 ASN A C 1
ATOM 1643 O O . ASN A 1 215 ? -40.116 -11.210 -6.692 1.00 81.19 215 ASN A O 1
ATOM 1647 N N . ALA A 1 216 ? -39.766 -10.429 -4.623 1.00 79.62 216 ALA A N 1
ATOM 1648 C CA . ALA A 1 216 ? -38.824 -11.482 -4.227 1.00 79.62 216 ALA A CA 1
ATOM 1649 C C . ALA A 1 216 ? -39.355 -12.911 -4.450 1.00 79.62 216 ALA A C 1
ATOM 1651 O O . ALA A 1 216 ? -38.568 -13.815 -4.727 1.00 79.62 216 ALA A O 1
ATOM 1652 N N . GLY A 1 217 ? -40.678 -13.115 -4.419 1.00 82.38 217 GLY A N 1
ATOM 1653 C CA . GLY A 1 217 ? -41.325 -14.393 -4.753 1.00 82.38 217 GLY A CA 1
ATOM 1654 C C . GLY A 1 217 ? -41.166 -14.850 -6.214 1.00 82.38 217 GLY A C 1
ATOM 1655 O O . GLY A 1 217 ? -41.447 -16.006 -6.510 1.00 82.38 217 GLY A O 1
ATOM 1656 N N . LYS A 1 218 ? -40.691 -13.980 -7.119 1.00 89.25 218 LYS A N 1
ATOM 1657 C CA . LYS A 1 218 ? -40.299 -14.328 -8.499 1.00 89.25 218 LYS A CA 1
ATOM 1658 C C . LYS A 1 218 ? -38.857 -14.844 -8.609 1.00 89.25 218 LYS A C 1
ATOM 1660 O O . LYS A 1 218 ? -38.446 -15.264 -9.688 1.00 89.25 218 LYS A O 1
ATOM 1665 N N . THR A 1 219 ? -38.076 -14.796 -7.526 1.00 89.75 219 THR A N 1
ATOM 1666 C CA . THR A 1 219 ? -36.697 -15.305 -7.506 1.00 89.75 219 THR A CA 1
ATOM 1667 C C . THR A 1 219 ? -36.682 -16.784 -7.872 1.00 89.75 219 THR A C 1
ATOM 1669 O O . THR A 1 219 ? -37.333 -17.596 -7.214 1.00 89.75 219 THR A O 1
ATOM 1672 N N . ARG A 1 220 ? -35.900 -17.151 -8.888 1.00 93.81 220 ARG A N 1
ATOM 1673 C CA . ARG A 1 220 ? -35.698 -18.552 -9.273 1.00 93.81 220 ARG A CA 1
ATOM 1674 C C . ARG A 1 220 ? -34.389 -19.081 -8.714 1.00 93.81 220 ARG A C 1
ATOM 1676 O O . ARG A 1 220 ? -33.446 -18.331 -8.473 1.00 93.81 220 ARG A O 1
ATOM 1683 N N . ILE A 1 221 ? -34.344 -20.393 -8.533 1.00 91.62 221 ILE A N 1
ATOM 1684 C CA . ILE A 1 221 ? -33.154 -21.145 -8.144 1.00 91.62 221 ILE A CA 1
ATOM 1685 C C . ILE A 1 221 ? -33.039 -22.302 -9.138 1.00 91.62 221 ILE A C 1
ATOM 1687 O O . ILE A 1 221 ? -34.048 -22.946 -9.432 1.00 91.62 221 ILE A O 1
ATOM 1691 N N . ASN A 1 222 ? -31.854 -22.532 -9.704 1.00 92.00 222 ASN A N 1
ATOM 1692 C CA . ASN A 1 222 ? -31.625 -23.670 -10.598 1.00 92.00 222 ASN A CA 1
ATOM 1693 C C . ASN A 1 222 ? -31.256 -24.951 -9.817 1.00 92.00 222 ASN A C 1
ATOM 1695 O O . ASN A 1 222 ? -31.122 -24.936 -8.594 1.00 92.00 222 ASN A O 1
ATOM 1699 N N . GLU A 1 223 ? -31.063 -26.063 -10.530 1.00 90.25 223 GLU A N 1
ATOM 1700 C CA . GLU A 1 223 ? -30.737 -27.379 -9.947 1.00 90.25 223 GLU A CA 1
ATOM 1701 C C . GLU A 1 223 ? -29.427 -27.393 -9.129 1.00 90.25 223 GLU A C 1
ATOM 1703 O O . GLU A 1 223 ? -29.248 -28.231 -8.250 1.00 90.25 223 GLU A O 1
ATOM 1708 N N . GLU A 1 224 ? -28.532 -26.432 -9.372 1.00 87.94 224 GLU A N 1
ATOM 1709 C CA . GLU A 1 224 ? -27.232 -26.274 -8.706 1.00 87.94 224 GLU A CA 1
ATOM 1710 C C . GLU A 1 224 ? -27.322 -25.400 -7.435 1.00 87.94 224 GLU A C 1
ATOM 1712 O O . GLU A 1 224 ? -26.327 -25.204 -6.736 1.00 87.94 224 GLU A O 1
ATOM 1717 N N . GLY A 1 225 ? -28.501 -24.839 -7.134 1.00 89.12 225 GLY A N 1
ATOM 1718 C CA . GLY A 1 225 ? -28.699 -23.882 -6.043 1.00 89.12 225 GLY A CA 1
ATOM 1719 C C . GLY A 1 225 ? -28.318 -22.435 -6.389 1.00 89.12 225 GLY A C 1
ATOM 1720 O O . GLY A 1 225 ? -28.207 -21.602 -5.487 1.00 89.12 225 GLY A O 1
ATOM 1721 N N . HIS A 1 226 ? -28.104 -22.112 -7.669 1.00 94.19 226 HIS A N 1
ATOM 1722 C CA . HIS A 1 226 ? -27.783 -20.757 -8.119 1.00 94.19 226 HIS A CA 1
ATOM 1723 C C . HIS A 1 226 ? -29.048 -19.901 -8.273 1.00 94.19 226 HIS A C 1
ATOM 1725 O O . HIS A 1 226 ? -30.005 -20.296 -8.941 1.00 94.19 226 HIS A O 1
ATOM 1731 N N . ILE A 1 227 ? -29.034 -18.713 -7.664 1.00 92.56 227 ILE A N 1
ATOM 1732 C CA . ILE A 1 227 ? -30.127 -17.736 -7.691 1.00 92.56 227 ILE A CA 1
ATOM 1733 C C . ILE A 1 227 ? -30.144 -16.968 -9.019 1.00 92.56 227 ILE A C 1
ATOM 1735 O O . ILE A 1 227 ? -29.101 -16.524 -9.498 1.00 92.56 227 ILE A O 1
ATOM 1739 N N . ILE A 1 228 ? -31.342 -16.777 -9.571 1.00 94.31 228 ILE A N 1
ATOM 1740 C CA . ILE A 1 228 ? -31.642 -16.036 -10.801 1.00 94.31 228 ILE A CA 1
ATOM 1741 C C . ILE A 1 228 ? -32.585 -14.879 -10.442 1.00 94.31 228 ILE A C 1
ATOM 1743 O O . ILE A 1 228 ? -33.668 -15.105 -9.890 1.00 94.31 228 ILE A O 1
ATOM 1747 N N . TRP A 1 229 ? -32.179 -13.647 -10.766 1.00 92.06 229 TRP A N 1
ATOM 1748 C CA . TRP A 1 229 ? -32.916 -12.415 -10.436 1.00 92.06 229 TRP A CA 1
ATOM 1749 C C . TRP A 1 229 ? -33.552 -11.707 -11.644 1.00 92.06 229 TRP A C 1
ATOM 1751 O O . TRP A 1 229 ? -34.369 -10.810 -11.430 1.00 92.06 229 TRP A O 1
ATOM 1761 N N . ARG A 1 230 ? -33.294 -12.159 -12.887 1.00 92.69 230 ARG A N 1
ATOM 1762 C CA . ARG A 1 230 ? -33.910 -11.618 -14.125 1.00 92.69 230 ARG A CA 1
ATOM 1763 C C . ARG A 1 230 ? -35.425 -11.408 -13.996 1.00 92.69 230 ARG A C 1
ATOM 1765 O O . ARG A 1 230 ? -35.947 -10.365 -14.388 1.00 92.69 230 ARG A O 1
ATOM 1772 N N . ASP A 1 231 ? -36.114 -12.369 -13.385 1.00 91.31 231 ASP A N 1
ATOM 1773 C CA . ASP A 1 231 ? -37.575 -12.388 -13.314 1.00 91.31 231 ASP A CA 1
ATOM 1774 C C . ASP A 1 231 ? -38.166 -11.430 -12.259 1.00 91.31 231 ASP A C 1
ATOM 1776 O O . ASP A 1 231 ? -39.365 -11.161 -12.306 1.00 91.31 231 ASP A O 1
ATOM 1780 N N . LEU A 1 232 ? -37.362 -10.835 -11.360 1.00 88.06 232 LEU A N 1
ATOM 1781 C CA . LEU A 1 232 ? -37.843 -9.826 -10.395 1.00 88.06 232 LEU A CA 1
ATOM 1782 C C . LEU A 1 232 ? -38.520 -8.635 -11.095 1.00 88.06 232 LEU A C 1
ATOM 1784 O O . LEU A 1 232 ? -39.527 -8.118 -10.611 1.00 88.06 232 LEU A O 1
ATOM 1788 N N . LEU A 1 233 ? -37.980 -8.232 -12.249 1.00 87.94 233 LEU A N 1
ATOM 1789 C CA . LEU A 1 233 ? -38.448 -7.099 -13.052 1.00 87.94 233 LEU A CA 1
ATOM 1790 C C . LEU A 1 233 ? -39.248 -7.521 -14.295 1.00 87.94 233 LEU A C 1
ATOM 1792 O O . LEU A 1 233 ? -39.544 -6.674 -15.136 1.00 87.94 233 LEU A O 1
ATOM 1796 N N . LEU A 1 234 ? -39.614 -8.805 -14.418 1.00 90.81 234 LEU A N 1
ATOM 1797 C CA . LEU A 1 234 ? -40.454 -9.299 -15.511 1.00 90.81 234 LEU A CA 1
ATOM 1798 C C . LEU A 1 234 ? -41.909 -9.570 -15.070 1.00 90.81 234 LEU A C 1
ATOM 1800 O O . LEU A 1 234 ? -42.151 -9.955 -13.921 1.00 90.81 234 LEU A O 1
ATOM 1804 N N . PRO A 1 235 ? -42.894 -9.401 -15.977 1.00 92.31 235 PRO A N 1
ATOM 1805 C CA . PRO A 1 235 ? -42.771 -8.669 -17.243 1.00 92.31 235 PRO A CA 1
ATOM 1806 C C . PRO A 1 235 ? -42.458 -7.184 -16.989 1.00 92.31 235 PRO A C 1
ATOM 1808 O O . PRO A 1 235 ? -42.830 -6.651 -15.942 1.00 92.31 235 PRO A O 1
ATOM 1811 N N . ILE A 1 236 ? -41.793 -6.522 -17.944 1.00 93.44 236 ILE A N 1
ATOM 1812 C CA . ILE A 1 236 ? -41.546 -5.072 -17.879 1.00 93.44 236 ILE A CA 1
ATOM 1813 C C . ILE A 1 236 ? -42.903 -4.360 -17.698 1.00 93.44 236 ILE A C 1
ATOM 1815 O O . ILE A 1 236 ? -43.811 -4.612 -18.498 1.00 93.44 236 ILE A O 1
ATOM 1819 N N . PRO A 1 237 ? -43.090 -3.502 -16.674 1.00 90.50 237 PRO A N 1
ATOM 1820 C CA . PRO A 1 237 ? -44.377 -2.861 -16.427 1.00 90.50 237 PRO A CA 1
ATOM 1821 C C . PRO A 1 237 ? -44.857 -2.030 -17.619 1.00 90.50 237 PRO A C 1
ATOM 1823 O O . PRO A 1 237 ? -44.077 -1.319 -18.251 1.00 90.50 237 PRO A O 1
ATOM 1826 N N . THR A 1 238 ? -46.160 -2.060 -17.897 1.00 89.50 238 THR A N 1
ATOM 1827 C CA . THR A 1 238 ? -46.798 -1.148 -18.865 1.00 89.50 238 THR A CA 1
ATOM 1828 C C . THR A 1 238 ? -47.136 0.215 -18.256 1.00 89.50 238 THR A C 1
ATOM 1830 O O . THR A 1 238 ? -47.398 1.161 -18.991 1.00 89.50 238 THR A O 1
ATOM 1833 N N . ASP A 1 239 ? -47.145 0.319 -16.925 1.00 89.31 239 ASP A N 1
ATOM 1834 C CA . ASP A 1 239 ? -47.428 1.550 -16.187 1.00 89.31 239 ASP A CA 1
ATOM 1835 C C . ASP A 1 239 ? -46.206 2.496 -16.212 1.00 89.31 239 ASP A C 1
ATOM 1837 O O . ASP A 1 239 ? -45.141 2.115 -15.714 1.00 89.31 239 ASP A O 1
ATOM 1841 N N . PRO A 1 240 ? -46.320 3.722 -16.761 1.00 86.56 240 PRO A N 1
ATOM 1842 C CA . PRO A 1 240 ? -45.211 4.674 -16.817 1.00 86.56 240 PRO A CA 1
ATOM 1843 C C . PRO A 1 240 ? -44.795 5.214 -15.439 1.00 86.56 240 PRO A C 1
ATOM 1845 O O . PRO A 1 240 ? -43.701 5.749 -15.306 1.00 86.56 240 PRO A O 1
ATOM 1848 N N . THR A 1 241 ? -45.611 5.066 -14.390 1.00 86.88 241 THR A N 1
ATOM 1849 C CA . THR A 1 241 ? -45.234 5.472 -13.023 1.00 86.88 241 THR A CA 1
ATOM 1850 C C . THR A 1 241 ? -44.225 4.523 -12.369 1.00 86.88 241 THR A C 1
ATOM 1852 O O . THR A 1 241 ? -43.623 4.876 -11.354 1.00 86.88 241 THR A O 1
ATOM 1855 N N . LEU A 1 242 ? -43.994 3.345 -12.963 1.00 88.06 242 LEU A N 1
ATOM 1856 C CA . LEU A 1 242 ? -43.065 2.318 -12.482 1.00 88.06 242 LEU A CA 1
ATOM 1857 C C . LEU A 1 242 ? -41.760 2.243 -13.296 1.00 88.06 242 LEU A C 1
ATOM 1859 O O . LEU A 1 242 ? -40.948 1.346 -13.063 1.00 88.06 242 LEU A O 1
ATOM 1863 N N . LYS A 1 243 ? -41.539 3.165 -14.242 1.00 91.62 243 LYS A N 1
ATOM 1864 C CA . LYS A 1 243 ? -40.337 3.208 -15.085 1.00 91.62 243 LYS A CA 1
ATOM 1865 C C . LYS A 1 243 ? -39.845 4.628 -15.368 1.00 91.62 243 LYS A C 1
ATOM 1867 O O . LYS A 1 243 ? -40.638 5.555 -15.470 1.00 91.62 243 LYS A O 1
ATOM 1872 N N . VAL A 1 244 ? -38.529 4.792 -15.540 1.00 92.88 244 VAL A N 1
ATOM 1873 C CA . VAL A 1 244 ? -37.935 6.044 -16.043 1.00 92.88 244 VAL A CA 1
ATOM 1874 C C . VAL A 1 244 ? -38.339 6.257 -17.500 1.00 92.88 244 VAL A C 1
ATOM 1876 O O . VAL A 1 244 ? -38.047 5.421 -18.354 1.00 92.88 244 VAL A O 1
ATOM 1879 N N . ASP A 1 245 ? -38.941 7.410 -17.785 1.00 94.12 245 ASP A N 1
ATOM 1880 C CA . ASP A 1 245 ? -39.240 7.862 -19.144 1.00 94.12 245 ASP A CA 1
ATOM 1881 C C . ASP A 1 245 ? -37.958 8.334 -19.845 1.00 94.12 245 ASP A C 1
ATOM 1883 O O . ASP A 1 245 ? -37.596 9.513 -19.843 1.00 94.12 245 ASP A O 1
ATOM 1887 N N . VAL A 1 246 ? -37.254 7.384 -20.460 1.00 95.06 246 VAL A N 1
ATOM 1888 C CA . VAL A 1 246 ? -36.062 7.659 -21.274 1.00 95.06 246 VAL A CA 1
ATOM 1889 C C . VAL A 1 246 ? -36.376 8.421 -22.569 1.00 95.06 246 VAL A C 1
ATOM 1891 O O . VAL A 1 246 ? -35.453 8.920 -23.207 1.00 95.06 246 VAL A O 1
ATOM 1894 N N . GLY A 1 247 ? -37.649 8.573 -22.953 1.00 94.12 247 GLY A N 1
ATOM 1895 C CA . GLY A 1 247 ? -38.045 9.413 -24.085 1.00 94.12 247 GLY A CA 1
ATOM 1896 C C . GLY A 1 247 ? -37.716 10.893 -23.858 1.00 94.12 247 GLY A C 1
ATOM 1897 O O . GLY A 1 247 ? -37.397 11.608 -24.808 1.00 94.12 247 GLY A O 1
ATOM 1898 N N . GLN A 1 248 ? -37.697 11.335 -22.596 1.00 94.50 248 GLN A N 1
ATOM 1899 C CA . GLN A 1 248 ? -37.317 12.693 -22.187 1.00 94.50 248 GLN A CA 1
ATOM 1900 C C . GLN A 1 248 ? -35.794 12.948 -22.180 1.00 94.50 248 GLN A C 1
ATOM 1902 O O . GLN A 1 248 ? -35.372 14.081 -21.943 1.00 94.50 248 GLN A O 1
ATOM 1907 N N . LEU A 1 249 ? -34.953 11.937 -22.421 1.00 94.44 249 LEU A N 1
ATOM 1908 C CA . LEU A 1 249 ? -33.498 12.022 -22.256 1.00 94.44 249 LEU A CA 1
ATOM 1909 C C . LEU A 1 249 ? -32.844 12.885 -23.363 1.00 94.44 249 LEU A C 1
ATOM 1911 O O . LEU A 1 249 ? -33.040 12.648 -24.550 1.00 94.44 249 LEU A O 1
ATOM 1915 N N . GLN A 1 250 ? -32.069 13.905 -22.964 1.00 90.31 250 GLN A N 1
ATOM 1916 C CA . GLN A 1 250 ? -31.611 15.010 -23.837 1.00 90.31 250 GLN A CA 1
ATOM 1917 C C . GLN A 1 250 ? -30.175 14.870 -24.392 1.00 90.31 250 GLN A C 1
ATOM 1919 O O . GLN A 1 250 ? -29.634 15.813 -24.971 1.00 90.31 250 GLN A O 1
ATOM 1924 N N . CYS A 1 251 ? -29.515 13.730 -24.190 1.00 95.38 251 CYS A N 1
ATOM 1925 C CA . CYS A 1 251 ? -28.145 13.480 -24.645 1.00 95.38 251 CYS A CA 1
ATOM 1926 C C . CYS A 1 251 ? -27.992 12.063 -25.230 1.00 95.38 251 CYS A C 1
ATOM 1928 O O . CYS A 1 251 ? -28.856 11.218 -25.008 1.00 95.38 251 CYS A O 1
ATOM 1930 N N . PRO A 1 252 ? -26.922 11.770 -25.990 1.00 98.12 252 PRO A N 1
ATOM 1931 C CA . PRO A 1 252 ? -26.708 10.428 -26.519 1.00 98.12 252 PRO A CA 1
ATOM 1932 C C . PRO A 1 252 ? -26.576 9.366 -25.421 1.00 98.12 252 PRO A C 1
ATOM 1934 O O . PRO A 1 252 ? -25.868 9.566 -24.431 1.00 98.12 252 PRO A O 1
ATOM 1937 N N . LEU A 1 253 ? -27.224 8.220 -25.632 1.00 98.38 253 LEU A N 1
ATOM 1938 C CA . LEU A 1 253 ? -27.257 7.068 -24.734 1.00 98.38 253 LEU A CA 1
ATOM 1939 C C . LEU A 1 253 ? -26.714 5.825 -25.450 1.00 98.38 253 LEU A C 1
ATOM 1941 O O . LEU A 1 253 ? -27.223 5.428 -26.498 1.00 98.38 253 LEU A O 1
ATOM 1945 N N . LEU A 1 254 ? -25.714 5.183 -24.850 1.00 98.56 254 LEU A N 1
ATOM 1946 C CA . LEU A 1 254 ? -25.208 3.876 -25.261 1.00 98.56 254 LEU A CA 1
ATOM 1947 C C . LEU A 1 254 ? -25.711 2.794 -24.298 1.00 98.56 254 LEU A C 1
ATOM 1949 O O . LEU A 1 254 ? -25.349 2.794 -23.122 1.00 98.56 254 LEU A O 1
ATOM 1953 N N . LEU A 1 255 ? -26.504 1.850 -24.803 1.00 98.44 255 LEU A N 1
ATOM 1954 C CA . LEU A 1 255 ? -26.874 0.623 -24.098 1.00 98.44 255 LEU A CA 1
ATOM 1955 C C . LEU A 1 255 ? -25.936 -0.523 -24.495 1.00 98.44 255 LEU A C 1
ATOM 1957 O O . LEU A 1 255 ? -25.699 -0.753 -25.682 1.00 98.44 255 LEU A O 1
ATOM 1961 N N . VAL A 1 256 ? -25.450 -1.269 -23.506 1.00 98.44 256 VAL A N 1
ATOM 1962 C CA . VAL A 1 256 ? -24.661 -2.499 -23.668 1.00 98.44 256 VAL A CA 1
ATOM 1963 C C . VAL A 1 256 ? -25.404 -3.638 -22.972 1.00 98.44 256 VAL A C 1
ATOM 1965 O O . VAL A 1 256 ? -25.722 -3.541 -21.788 1.00 98.44 256 VAL A O 1
ATOM 1968 N N . VAL A 1 257 ? -25.705 -4.703 -23.713 1.00 97.81 257 VAL A N 1
ATOM 1969 C CA . VAL A 1 257 ? -26.626 -5.771 -23.306 1.00 97.81 257 VAL A CA 1
ATOM 1970 C C . VAL A 1 257 ? -25.983 -7.140 -23.519 1.00 97.81 257 VAL A C 1
ATOM 1972 O O . VAL A 1 257 ? -25.567 -7.464 -24.630 1.00 97.81 257 VAL A O 1
ATOM 1975 N N . GLY A 1 258 ? -25.949 -7.962 -22.468 1.00 97.69 258 GLY A N 1
ATOM 1976 C CA . GLY A 1 258 ? -25.766 -9.409 -22.590 1.00 97.69 258 GLY A CA 1
ATOM 1977 C C . GLY A 1 258 ? -27.116 -10.106 -22.764 1.00 97.69 258 GLY A C 1
ATOM 1978 O O . GLY A 1 258 ? -28.059 -9.820 -22.028 1.00 97.69 258 GLY A O 1
ATOM 1979 N N . GLU A 1 259 ? -27.238 -11.002 -23.743 1.00 97.50 259 GLU A N 1
ATOM 1980 C CA . GLU A 1 259 ? -28.516 -11.682 -24.017 1.00 97.50 259 GLU A CA 1
ATOM 1981 C C . GLU A 1 259 ? -28.820 -12.803 -23.001 1.00 97.50 259 GLU A C 1
ATOM 1983 O O . GLU A 1 259 ? -29.976 -12.983 -22.601 1.00 97.50 259 GLU A O 1
ATOM 1988 N N . ASP A 1 260 ? -27.778 -13.466 -22.484 1.00 97.50 260 ASP A N 1
ATOM 1989 C CA . ASP A 1 260 ? -27.841 -14.433 -21.375 1.00 97.50 260 ASP A CA 1
ATOM 1990 C C . ASP A 1 260 ? -27.650 -13.741 -20.007 1.00 97.50 260 ASP A C 1
ATOM 1992 O O . ASP A 1 260 ? -27.014 -14.283 -19.106 1.00 97.50 260 ASP A O 1
ATOM 1996 N N . ASP A 1 261 ? -28.161 -12.517 -19.827 1.00 97.62 261 ASP A N 1
ATOM 1997 C CA . ASP A 1 261 ? -28.222 -11.875 -18.507 1.00 97.62 261 ASP A CA 1
ATOM 1998 C C . ASP A 1 261 ? -29.241 -12.608 -17.612 1.00 97.62 261 ASP A C 1
ATOM 2000 O O . ASP A 1 261 ? -30.446 -12.595 -17.867 1.00 97.62 261 ASP A O 1
ATOM 2004 N N . GLN A 1 262 ? -28.758 -13.276 -16.563 1.00 96.38 262 GLN A N 1
ATOM 2005 C CA . GLN A 1 262 ? -29.593 -14.020 -15.603 1.00 96.38 262 GLN A CA 1
ATOM 2006 C C . GLN A 1 262 ? -29.929 -13.201 -14.338 1.00 96.38 262 GLN A C 1
ATOM 2008 O O . GLN A 1 262 ? -30.619 -13.673 -13.429 1.00 96.38 262 GLN A O 1
ATOM 2013 N N . ASN A 1 263 ? -29.484 -11.944 -14.284 1.00 93.25 263 ASN A N 1
ATOM 2014 C CA . ASN A 1 263 ? -29.613 -11.062 -13.131 1.00 93.25 263 ASN A CA 1
ATOM 2015 C C . ASN A 1 263 ? -30.608 -9.913 -13.369 1.00 93.25 263 ASN A C 1
ATOM 2017 O O . ASN A 1 263 ? -31.363 -9.577 -12.463 1.00 93.25 263 ASN A O 1
ATOM 2021 N N . TRP A 1 264 ? -30.633 -9.328 -14.571 1.00 91.44 264 TRP A N 1
ATOM 2022 C CA . TRP A 1 264 ? -31.590 -8.294 -14.987 1.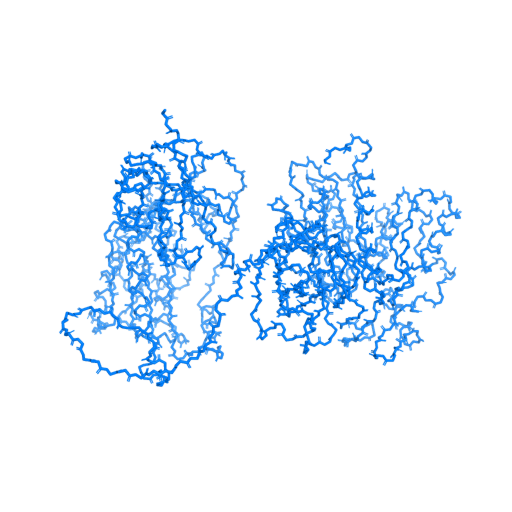00 91.44 264 TRP A CA 1
ATOM 2023 C C . TRP A 1 264 ? -32.169 -8.628 -16.372 1.00 91.44 264 TRP A C 1
ATOM 2025 O O . TRP A 1 264 ? -31.469 -9.202 -17.205 1.00 91.44 264 TRP A O 1
ATOM 2035 N N . PRO A 1 265 ? -33.416 -8.228 -16.681 1.00 94.50 265 PRO A N 1
ATOM 2036 C CA . PRO A 1 265 ? -33.986 -8.366 -18.020 1.00 94.50 265 PRO A CA 1
ATOM 2037 C C . PRO A 1 265 ? -33.455 -7.261 -18.947 1.00 94.50 265 PRO A C 1
ATOM 2039 O O . PRO A 1 265 ? -34.193 -6.369 -19.374 1.00 94.50 265 PRO A O 1
ATOM 2042 N N . ALA A 1 266 ? -32.139 -7.243 -19.179 1.00 95.62 266 ALA A N 1
ATOM 2043 C CA . ALA A 1 266 ? -31.464 -6.208 -19.959 1.00 95.62 266 ALA A CA 1
ATOM 2044 C C . ALA A 1 266 ? -31.917 -6.170 -21.439 1.00 95.62 266 ALA A C 1
ATOM 2046 O O . ALA A 1 266 ? -32.176 -5.065 -21.923 1.00 95.62 266 ALA A O 1
ATOM 2047 N N . PRO A 1 267 ? -32.108 -7.305 -22.152 1.00 96.69 267 PRO A N 1
ATOM 2048 C CA . PRO A 1 267 ? -32.655 -7.295 -23.515 1.00 96.69 267 PRO A CA 1
ATOM 2049 C C . PRO A 1 267 ? -34.070 -6.710 -23.601 1.00 96.69 267 PRO A C 1
ATOM 2051 O O . PRO A 1 267 ? -34.340 -5.848 -24.436 1.00 96.69 267 PRO A O 1
ATOM 2054 N N . GLU A 1 268 ? -34.968 -7.126 -22.708 1.00 97.69 268 GLU A N 1
ATOM 2055 C CA . GLU A 1 268 ? -36.356 -6.659 -22.658 1.00 97.69 268 GLU A CA 1
ATOM 2056 C C . GLU A 1 268 ? -36.417 -5.168 -22.291 1.00 97.69 268 GLU A C 1
ATOM 2058 O O . GLU A 1 268 ? -37.144 -4.389 -22.909 1.00 97.69 268 GLU A O 1
ATOM 2063 N N . SER A 1 269 ? -35.583 -4.749 -21.334 1.00 97.31 269 SER A N 1
ATOM 2064 C CA . SER A 1 269 ? -35.454 -3.350 -20.914 1.00 97.31 269 SER A CA 1
ATOM 2065 C C . SER A 1 269 ? -34.890 -2.453 -22.016 1.00 97.31 269 SER A C 1
ATOM 2067 O O . SER A 1 269 ? -35.291 -1.295 -22.105 1.00 97.31 269 SER A O 1
ATOM 2069 N N . ALA A 1 270 ? -33.975 -2.959 -22.848 1.00 97.62 270 ALA A N 1
ATOM 2070 C CA . ALA A 1 270 ? -33.419 -2.227 -23.985 1.00 97.62 270 ALA A CA 1
ATOM 2071 C C . ALA A 1 270 ? -34.433 -2.051 -25.124 1.00 97.62 270 ALA A C 1
ATOM 2073 O O . ALA A 1 270 ? -34.456 -0.992 -25.750 1.00 97.62 270 ALA A O 1
ATOM 2074 N N . MET A 1 271 ? -35.302 -3.039 -25.363 1.00 97.25 271 MET A N 1
ATOM 2075 C CA . MET A 1 271 ? -36.383 -2.924 -26.350 1.00 97.25 271 MET A CA 1
ATOM 2076 C C . MET A 1 271 ? -37.454 -1.915 -25.916 1.00 97.25 271 MET A C 1
ATOM 2078 O O . MET A 1 271 ? -37.823 -1.052 -26.708 1.00 97.25 271 MET A O 1
ATOM 2082 N N . ASP A 1 272 ? -37.891 -1.948 -24.654 1.00 97.75 272 ASP A N 1
ATOM 2083 C CA . ASP A 1 272 ? -38.872 -0.988 -24.121 1.00 97.75 272 ASP A CA 1
ATOM 2084 C C . ASP A 1 272 ? -38.292 0.445 -24.042 1.00 97.75 272 ASP A C 1
ATOM 2086 O O . ASP A 1 272 ? -38.959 1.408 -24.425 1.00 97.75 272 ASP A O 1
ATOM 2090 N N . MET A 1 273 ? -37.007 0.603 -23.677 1.00 97.62 273 MET A N 1
ATOM 2091 C CA . MET A 1 273 ? -36.295 1.891 -23.791 1.00 97.62 273 MET A CA 1
ATOM 2092 C C . MET A 1 273 ? -36.229 2.401 -25.234 1.00 97.62 273 MET A C 1
ATOM 2094 O O . MET A 1 273 ? -36.468 3.585 -25.479 1.00 97.62 273 MET A O 1
ATOM 2098 N N . LYS A 1 274 ? -35.927 1.520 -26.193 1.00 97.62 274 LYS A N 1
ATOM 2099 C CA . LYS A 1 274 ? -35.896 1.865 -27.616 1.00 97.62 274 LYS A CA 1
ATOM 2100 C C . LYS A 1 274 ? -37.268 2.333 -28.102 1.00 97.62 274 LYS A C 1
ATOM 2102 O O . LYS A 1 274 ? -37.344 3.385 -28.729 1.00 97.62 274 LYS A O 1
ATOM 2107 N N . GLU A 1 275 ? -38.338 1.611 -27.772 1.00 97.19 275 GLU A N 1
ATOM 2108 C CA . GLU A 1 275 ? -39.704 1.981 -28.158 1.00 97.19 275 GLU A CA 1
ATOM 2109 C C . GLU A 1 275 ? -40.123 3.336 -27.552 1.00 97.19 275 GLU A C 1
ATOM 2111 O O . GLU A 1 275 ? -40.747 4.151 -28.234 1.00 97.19 275 GLU A O 1
ATOM 2116 N N . MET A 1 276 ? -39.733 3.629 -26.303 1.00 96.56 276 MET A N 1
ATOM 2117 C CA . MET A 1 276 ? -39.951 4.946 -25.685 1.00 96.56 276 MET A CA 1
ATOM 2118 C C . MET A 1 276 ? -39.192 6.071 -26.409 1.00 96.56 276 MET A C 1
ATOM 2120 O O . MET A 1 276 ? -39.785 7.106 -26.717 1.00 96.56 276 MET A O 1
ATOM 2124 N N . MET A 1 277 ? -37.912 5.875 -26.744 1.00 97.12 277 MET A N 1
ATOM 2125 C CA . MET A 1 277 ? -37.124 6.886 -27.466 1.00 97.12 277 MET A CA 1
ATOM 2126 C C . MET A 1 277 ? -37.576 7.063 -28.925 1.00 97.12 277 MET A C 1
ATOM 2128 O O . MET A 1 277 ? -37.554 8.183 -29.433 1.00 97.12 277 MET A O 1
ATOM 2132 N N . GLU A 1 278 ? -38.044 6.004 -29.592 1.00 96.81 278 GLU A N 1
ATOM 2133 C CA . GLU A 1 278 ? -38.662 6.079 -30.924 1.00 96.81 278 GLU A CA 1
ATOM 2134 C C . GLU A 1 278 ? -39.982 6.862 -30.895 1.00 96.81 278 GLU A C 1
ATOM 2136 O O . GLU A 1 278 ? -40.153 7.783 -31.695 1.00 96.81 278 GLU A O 1
ATOM 2141 N N . LYS A 1 279 ? -40.874 6.593 -29.928 1.00 96.25 279 LYS A N 1
ATOM 2142 C CA . LYS A 1 279 ? -42.122 7.361 -29.733 1.00 96.25 279 LYS A CA 1
ATOM 2143 C C . LYS A 1 279 ? -41.880 8.841 -29.423 1.00 96.25 279 LYS A C 1
ATOM 2145 O O . LYS A 1 279 ? -42.681 9.678 -29.831 1.00 96.25 279 LYS A O 1
ATOM 2150 N N . ALA A 1 280 ? -40.786 9.165 -28.735 1.00 96.38 280 ALA A N 1
ATOM 2151 C CA . ALA A 1 280 ? -40.387 10.540 -28.433 1.00 96.38 280 ALA A CA 1
ATOM 2152 C C . ALA A 1 280 ? -39.659 11.260 -29.592 1.00 96.38 280 ALA A C 1
ATOM 2154 O O . ALA A 1 280 ? -39.352 12.443 -29.469 1.00 96.38 280 ALA A O 1
ATOM 2155 N N . GLY A 1 281 ? -39.340 10.574 -30.700 1.00 95.38 281 GLY A N 1
ATOM 2156 C CA . GLY A 1 281 ? -38.521 11.116 -31.801 1.00 95.38 281 GLY A CA 1
ATOM 2157 C C . GLY A 1 281 ? -37.011 11.196 -31.507 1.00 95.38 281 GLY A C 1
ATOM 2158 O O . GLY A 1 281 ? -36.218 11.604 -32.359 1.00 95.38 281 GLY A O 1
ATOM 2159 N N . ASN A 1 282 ? -36.592 10.750 -30.322 1.00 95.06 282 ASN A N 1
ATOM 2160 C CA . ASN A 1 282 ? -35.223 10.827 -29.810 1.00 95.06 282 ASN A CA 1
ATOM 2161 C C . ASN A 1 282 ? -34.387 9.567 -30.096 1.00 95.06 282 ASN A C 1
ATOM 2163 O O . ASN A 1 282 ? -33.276 9.433 -29.591 1.00 95.06 282 ASN A O 1
ATOM 2167 N N . SER A 1 283 ? -34.865 8.658 -30.952 1.00 94.06 283 SER A N 1
ATOM 2168 C CA . SER A 1 283 ? -34.138 7.445 -31.367 1.00 94.06 283 SER A CA 1
ATOM 2169 C C . SER A 1 283 ? -32.754 7.720 -31.966 1.00 94.06 283 SER A C 1
ATOM 2171 O O . SER A 1 283 ? -31.854 6.900 -31.825 1.00 94.06 283 SER A O 1
ATOM 2173 N N . HIS A 1 284 ? -32.550 8.899 -32.558 1.00 95.12 284 HIS A N 1
ATOM 2174 C CA . HIS A 1 284 ? -31.256 9.364 -33.065 1.00 95.12 284 HIS A CA 1
ATOM 2175 C C . HIS A 1 284 ? -30.183 9.569 -31.971 1.00 95.12 284 HIS A C 1
ATOM 2177 O O . HIS A 1 284 ? -29.003 9.688 -32.295 1.00 95.12 284 HIS A O 1
ATOM 2183 N N . LEU A 1 285 ? -30.573 9.609 -30.691 1.00 96.75 285 LEU A N 1
ATOM 2184 C CA . LEU A 1 285 ? -29.666 9.658 -29.539 1.00 96.75 285 LEU A CA 1
ATOM 2185 C C . LEU A 1 285 ? -29.264 8.260 -29.037 1.00 96.75 285 LEU A C 1
ATOM 2187 O O . LEU A 1 285 ? -28.327 8.152 -28.248 1.00 96.75 285 LEU A O 1
ATOM 2191 N N . LEU A 1 286 ? -29.953 7.194 -29.457 1.00 97.94 286 LEU A N 1
ATOM 2192 C CA . LEU A 1 286 ? -29.799 5.852 -28.897 1.00 97.94 286 LEU A CA 1
ATOM 2193 C C . LEU A 1 286 ? -28.873 4.967 -29.742 1.00 97.94 286 LEU A C 1
ATOM 2195 O O . LEU A 1 286 ? -29.132 4.698 -30.912 1.00 97.94 286 LEU A O 1
ATOM 2199 N N . THR A 1 287 ? -27.837 4.418 -29.110 1.00 98.12 287 THR A N 1
ATOM 2200 C CA . THR A 1 287 ? -27.054 3.288 -29.632 1.00 98.12 287 THR A CA 1
ATOM 2201 C C . THR A 1 287 ? -27.281 2.063 -28.753 1.00 98.12 287 THR A C 1
ATOM 2203 O O . THR A 1 287 ? -27.176 2.160 -27.534 1.00 98.12 287 THR A O 1
ATOM 2206 N N . VAL A 1 288 ? -27.548 0.899 -29.351 1.00 98.00 288 VAL A N 1
ATOM 2207 C CA . VAL A 1 288 ? -27.690 -0.372 -28.621 1.00 98.00 288 VAL A CA 1
ATOM 2208 C C . VAL A 1 288 ? -26.681 -1.387 -29.142 1.00 98.00 288 VAL A C 1
ATOM 2210 O O . VAL A 1 288 ? -26.616 -1.646 -30.343 1.00 98.00 288 VAL A O 1
ATOM 2213 N N . LEU A 1 289 ? -25.911 -1.977 -28.230 1.00 98.19 289 LEU A N 1
ATOM 2214 C CA . LEU A 1 289 ? -24.999 -3.085 -28.487 1.00 98.19 289 LEU A CA 1
ATOM 2215 C C . LEU A 1 289 ? -25.514 -4.321 -27.749 1.00 98.19 289 LEU A C 1
ATOM 2217 O O . LEU A 1 289 ? -25.483 -4.359 -26.521 1.00 98.19 289 LEU A O 1
ATOM 2221 N N . SER A 1 290 ? -25.991 -5.313 -28.501 1.00 97.56 290 SER A N 1
ATOM 2222 C CA . SER A 1 290 ? -26.438 -6.603 -27.967 1.00 97.56 290 SER A CA 1
ATOM 2223 C C . SER A 1 290 ? -25.404 -7.681 -28.266 1.00 97.56 290 SER A C 1
ATOM 2225 O O . SER A 1 290 ? -24.869 -7.733 -29.378 1.00 97.56 290 SER A O 1
ATOM 2227 N N . TYR A 1 291 ? -25.117 -8.519 -27.274 1.00 98.19 291 TYR A N 1
ATOM 2228 C CA . TYR A 1 291 ? -24.102 -9.562 -27.342 1.00 98.19 291 TYR A CA 1
ATOM 2229 C C . TYR A 1 291 ? -24.717 -10.934 -27.021 1.00 98.19 291 TYR A C 1
ATOM 2231 O O . TYR A 1 291 ? -24.942 -11.251 -25.843 1.00 98.19 291 TYR A O 1
ATOM 2239 N N . PRO A 1 292 ? -24.966 -11.767 -28.052 1.00 96.94 292 PRO A N 1
ATOM 2240 C CA . PRO A 1 292 ? -25.379 -13.153 -27.882 1.00 96.94 292 PRO A CA 1
ATOM 2241 C C . PRO A 1 292 ? -24.419 -13.917 -26.973 1.00 96.94 292 PRO A C 1
ATOM 2243 O O . PRO A 1 292 ? -23.200 -13.759 -27.060 1.00 96.94 292 PRO A O 1
ATOM 2246 N N . ASN A 1 293 ? -24.981 -14.740 -26.089 1.00 96.69 293 ASN A N 1
ATOM 2247 C CA . ASN A 1 293 ? -24.261 -15.561 -25.112 1.00 96.69 293 ASN A CA 1
ATOM 2248 C C . ASN A 1 293 ? -23.321 -14.774 -24.164 1.00 96.69 293 ASN A C 1
ATOM 2250 O O . ASN A 1 293 ? -22.507 -15.380 -23.467 1.00 96.69 293 ASN A O 1
ATOM 2254 N N . ALA A 1 294 ? -23.429 -13.443 -24.075 1.00 97.88 294 ALA A N 1
ATOM 2255 C CA . ALA A 1 294 ? -22.830 -12.661 -22.993 1.00 97.88 294 ALA A CA 1
ATOM 2256 C C . ALA A 1 294 ? -23.805 -12.547 -21.809 1.00 97.88 294 ALA A C 1
ATOM 2258 O O . ALA A 1 294 ? -25.021 -12.523 -21.990 1.00 97.88 294 ALA A O 1
ATOM 2259 N N . GLY A 1 295 ? -23.252 -12.489 -20.598 1.00 97.19 295 GLY A N 1
ATOM 2260 C CA . GLY A 1 295 ? -24.002 -12.422 -19.340 1.00 97.19 295 GLY A CA 1
ATOM 2261 C C . GLY A 1 295 ? -23.968 -11.033 -18.709 1.00 97.19 295 GLY A C 1
ATOM 2262 O O . GLY A 1 295 ? -23.448 -10.088 -19.295 1.00 97.19 295 GLY A O 1
ATOM 2263 N N . HIS A 1 296 ? -24.460 -10.923 -17.476 1.00 96.81 296 HIS A N 1
ATOM 2264 C CA . HIS A 1 296 ? -24.624 -9.643 -16.780 1.00 96.81 296 HIS A CA 1
ATOM 2265 C C . HIS A 1 296 ? -23.326 -8.817 -16.643 1.00 96.81 296 HIS A C 1
ATOM 2267 O O . HIS A 1 296 ? -23.311 -7.613 -16.897 1.00 96.81 296 HIS A O 1
ATOM 2273 N N . LEU A 1 297 ? -22.223 -9.448 -16.226 1.00 95.31 297 LEU A N 1
ATOM 2274 C CA . LEU A 1 297 ? -21.003 -8.763 -15.770 1.00 95.31 297 LEU A CA 1
ATOM 2275 C C . LEU A 1 297 ? -20.013 -8.436 -16.903 1.00 95.31 297 LEU A C 1
ATOM 2277 O O . LEU A 1 297 ? -18.885 -8.926 -16.903 1.00 95.31 297 LEU A O 1
ATOM 2281 N N . ILE A 1 298 ? -20.420 -7.578 -17.843 1.00 95.88 298 ILE A N 1
ATOM 2282 C CA . ILE A 1 298 ? -19.554 -7.080 -18.928 1.00 95.88 298 ILE A CA 1
ATOM 2283 C C . ILE A 1 298 ? -18.559 -6.046 -18.357 1.00 95.88 298 ILE A C 1
ATOM 2285 O O . ILE A 1 298 ? -18.766 -4.835 -18.413 1.00 95.88 298 ILE A O 1
ATOM 2289 N N . GLU A 1 299 ? -17.502 -6.563 -17.731 1.00 93.44 299 GLU A N 1
ATOM 2290 C CA . GLU A 1 299 ? -16.352 -5.830 -17.176 1.00 93.44 299 GLU A CA 1
ATOM 2291 C C . GLU A 1 299 ? -15.308 -5.489 -18.285 1.00 93.44 299 GLU A C 1
ATOM 2293 O O . GLU A 1 299 ? -15.523 -5.840 -19.447 1.00 93.44 299 GLU A O 1
ATOM 2298 N N . PRO A 1 300 ? -14.203 -4.761 -18.006 1.00 93.56 300 PRO A N 1
ATOM 2299 C CA . PRO A 1 300 ? -13.205 -4.406 -19.029 1.00 93.56 300 PRO A CA 1
ATOM 2300 C C . PRO A 1 300 ? -12.527 -5.622 -19.705 1.00 93.56 300 PRO A C 1
ATOM 2302 O O . PRO A 1 300 ? -12.587 -6.730 -19.164 1.00 93.56 300 PRO A O 1
ATOM 2305 N N . PRO A 1 301 ? -11.860 -5.444 -20.865 1.00 92.94 301 PRO A N 1
ATOM 2306 C CA . PRO A 1 301 ? -11.351 -6.540 -21.693 1.00 92.94 301 PRO A CA 1
ATOM 2307 C C . PRO A 1 301 ? -10.497 -7.580 -20.963 1.00 92.94 301 PRO A C 1
ATOM 2309 O O . PRO A 1 301 ? -9.705 -7.266 -20.076 1.00 92.94 301 PRO A O 1
ATOM 2312 N N . TYR A 1 302 ? -10.682 -8.835 -21.377 1.00 91.62 302 TYR A N 1
ATOM 2313 C CA . TYR A 1 302 ? -10.042 -10.041 -20.837 1.00 91.62 302 TYR A CA 1
ATOM 2314 C C . TYR A 1 302 ? -10.233 -10.262 -19.322 1.00 91.62 302 TYR A C 1
ATOM 2316 O O . TYR A 1 302 ? -9.552 -11.113 -18.746 1.00 91.62 302 TYR A O 1
ATOM 2324 N N . THR A 1 303 ? -11.159 -9.551 -18.665 1.00 92.06 303 THR A N 1
ATOM 2325 C CA . THR A 1 303 ? -11.469 -9.779 -17.246 1.00 92.06 303 THR A CA 1
ATOM 2326 C C . THR A 1 303 ? -12.171 -11.138 -17.105 1.00 92.06 303 THR A C 1
ATOM 2328 O O . THR A 1 303 ? -13.227 -11.324 -17.718 1.00 92.06 303 THR A O 1
ATOM 2331 N N . PRO A 1 304 ? -11.629 -12.107 -16.337 1.00 93.19 304 PRO A N 1
ATOM 2332 C CA . PRO A 1 304 ? -12.070 -13.497 -16.416 1.00 93.19 304 PRO A CA 1
ATOM 2333 C C . PRO A 1 304 ? -13.544 -13.694 -16.070 1.00 93.19 304 PRO A C 1
ATOM 2335 O O . PRO A 1 304 ? -14.025 -13.307 -15.002 1.00 93.19 304 PRO A O 1
ATOM 2338 N N . HIS A 1 305 ? -14.263 -14.324 -16.995 1.00 94.00 305 HIS A N 1
ATOM 2339 C CA . HIS A 1 305 ? -15.712 -14.442 -16.937 1.00 94.00 305 HIS A CA 1
ATOM 2340 C C . HIS A 1 305 ? -16.181 -15.360 -15.793 1.00 94.00 305 HIS A C 1
ATOM 2342 O O . HIS A 1 305 ? -15.946 -16.570 -15.792 1.00 94.00 305 HIS A O 1
ATOM 2348 N N . ALA A 1 306 ? -16.927 -14.785 -14.848 1.00 92.62 306 ALA A N 1
ATOM 2349 C CA . ALA A 1 306 ? -17.578 -15.508 -13.762 1.00 92.62 306 ALA A CA 1
ATOM 2350 C C . ALA A 1 306 ? -19.074 -15.712 -14.066 1.00 92.62 306 ALA A C 1
ATOM 2352 O O . ALA A 1 306 ? -19.887 -14.853 -13.730 1.00 92.62 306 ALA A O 1
ATOM 2353 N N . ARG A 1 307 ? -19.450 -16.865 -14.650 1.00 94.00 307 ARG A N 1
ATOM 2354 C CA . ARG A 1 307 ? -20.861 -17.217 -14.954 1.00 94.00 307 ARG A CA 1
ATOM 2355 C C . ARG A 1 307 ? -21.763 -17.186 -13.713 1.00 94.00 307 ARG A C 1
ATOM 2357 O O . ARG A 1 307 ? -22.942 -16.856 -13.806 1.00 94.00 307 ARG A O 1
ATOM 2364 N N . PHE A 1 308 ? -21.208 -17.521 -12.550 1.00 94.19 308 PHE A N 1
ATOM 2365 C CA . PHE A 1 308 ? -21.844 -17.401 -11.240 1.00 94.19 308 PHE A CA 1
ATOM 2366 C C . PHE A 1 308 ? -20.817 -16.955 -10.193 1.00 94.19 308 PHE A C 1
ATOM 2368 O O . PHE A 1 308 ? -19.625 -17.238 -10.322 1.00 94.19 308 PHE A O 1
ATOM 2375 N N . SER A 1 309 ? -21.250 -16.281 -9.126 1.00 92.69 309 SER A N 1
ATOM 2376 C CA . SER A 1 309 ? -20.369 -15.991 -7.985 1.00 92.69 309 SER A CA 1
ATOM 2377 C C . SER A 1 309 ? -21.127 -15.838 -6.672 1.00 92.69 309 SER A C 1
ATOM 2379 O O . SER A 1 309 ? -22.339 -15.632 -6.646 1.00 92.69 309 SER A O 1
ATOM 2381 N N . LYS A 1 310 ? -20.389 -15.853 -5.559 1.00 89.94 310 LYS A N 1
ATOM 2382 C CA . LYS A 1 310 ? -20.916 -15.415 -4.268 1.00 89.94 310 LYS A CA 1
ATOM 2383 C C . LYS A 1 310 ? -21.203 -13.918 -4.306 1.00 89.94 310 LYS A C 1
ATOM 2385 O O . LYS A 1 310 ? -20.363 -13.121 -4.731 1.00 89.94 310 LYS A O 1
ATOM 2390 N N . PHE A 1 311 ? -22.386 -13.554 -3.840 1.00 85.44 311 PHE A N 1
ATOM 2391 C CA . PHE A 1 311 ? -22.863 -12.186 -3.686 1.00 85.44 311 PHE A CA 1
ATOM 2392 C C . PHE A 1 311 ? -23.405 -12.012 -2.265 1.00 85.44 311 PHE A C 1
ATOM 2394 O O . PHE A 1 311 ? -23.841 -12.986 -1.651 1.00 85.44 311 PHE A O 1
ATOM 2401 N N . MET A 1 312 ? -23.361 -10.794 -1.726 1.00 80.00 312 MET A N 1
ATOM 2402 C CA . MET A 1 312 ? -24.027 -10.483 -0.461 1.00 80.00 312 MET A CA 1
ATOM 2403 C C . MET A 1 312 ? -25.302 -9.701 -0.745 1.00 80.00 312 MET A C 1
ATOM 2405 O O . MET A 1 312 ? -25.236 -8.619 -1.321 1.00 80.00 312 MET A O 1
ATOM 2409 N N . THR A 1 313 ? -26.441 -10.241 -0.323 1.00 69.19 313 THR A N 1
ATOM 2410 C CA . THR A 1 313 ? -27.731 -9.551 -0.402 1.00 69.19 313 THR A CA 1
ATOM 2411 C C . THR A 1 313 ? -27.699 -8.251 0.410 1.00 69.19 313 THR A C 1
ATOM 2413 O O . THR A 1 313 ? -27.140 -8.202 1.507 1.00 69.19 313 THR A O 1
ATOM 2416 N N . VAL A 1 314 ? -28.268 -7.173 -0.136 1.00 62.12 314 VAL A N 1
ATOM 2417 C CA . VAL A 1 314 ? -28.218 -5.833 0.486 1.00 62.12 314 VAL A CA 1
ATOM 2418 C C . VAL A 1 314 ? -29.102 -5.760 1.736 1.00 62.12 314 VAL A C 1
ATOM 2420 O O . VAL A 1 314 ? -28.758 -5.087 2.704 1.00 62.12 314 VAL A O 1
ATOM 2423 N N . ASP A 1 315 ? -30.219 -6.485 1.721 1.00 56.81 315 ASP A N 1
ATOM 2424 C CA . ASP A 1 315 ? -31.262 -6.502 2.744 1.00 56.81 315 ASP A CA 1
ATOM 2425 C C . ASP A 1 315 ? -30.968 -7.496 3.881 1.00 56.81 315 ASP A C 1
ATOM 2427 O O . ASP A 1 315 ? -30.933 -7.114 5.048 1.00 56.81 315 ASP A O 1
ATOM 2431 N N . THR A 1 316 ? -30.708 -8.765 3.556 1.00 64.38 316 THR A N 1
ATOM 2432 C CA . THR A 1 316 ? -30.506 -9.837 4.546 1.00 64.38 316 THR A CA 1
ATOM 2433 C C . THR A 1 316 ? -29.038 -10.051 4.926 1.00 64.38 316 THR A C 1
ATOM 2435 O O . TH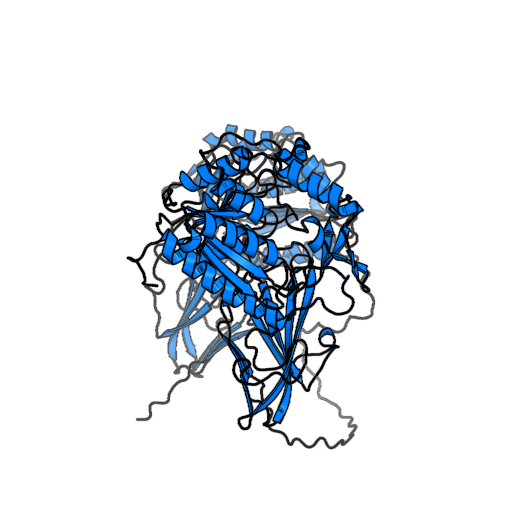R A 1 316 ? -28.758 -10.801 5.861 1.00 64.38 316 THR A O 1
ATOM 2438 N N . ARG A 1 317 ? -28.087 -9.407 4.225 1.00 68.19 317 ARG A N 1
ATOM 2439 C CA . ARG A 1 317 ? -26.624 -9.578 4.386 1.00 68.19 317 ARG A CA 1
ATOM 2440 C C . ARG A 1 317 ? -26.156 -11.039 4.294 1.00 68.19 317 ARG A C 1
ATOM 2442 O O . ARG A 1 317 ? -25.094 -11.403 4.802 1.00 68.19 317 ARG A O 1
ATOM 2449 N N . GLN A 1 318 ? -26.928 -11.889 3.621 1.00 73.69 318 GLN A N 1
ATOM 2450 C CA . GLN A 1 318 ? -26.622 -13.302 3.423 1.00 73.69 318 GLN A CA 1
ATOM 2451 C C . GLN A 1 318 ? -25.725 -13.490 2.198 1.00 73.69 318 GLN A C 1
ATOM 2453 O O . GLN A 1 318 ? -25.845 -12.783 1.197 1.00 73.69 318 GLN A O 1
ATOM 2458 N N . LYS A 1 319 ? -24.803 -14.457 2.276 1.00 82.19 319 LYS A N 1
ATOM 2459 C CA . LYS A 1 319 ? -23.930 -14.825 1.154 1.00 82.19 319 LYS A CA 1
ATOM 2460 C C . LYS A 1 319 ? -24.615 -15.891 0.306 1.00 82.19 319 LYS A C 1
ATOM 2462 O O . LYS A 1 319 ? -24.560 -17.071 0.641 1.00 82.19 319 LYS A O 1
ATOM 2467 N N . VAL A 1 320 ? -25.231 -15.458 -0.786 1.00 86.31 320 VAL A N 1
ATOM 2468 C CA . VAL A 1 320 ? -25.911 -16.315 -1.766 1.00 86.31 320 VAL A CA 1
ATOM 2469 C C . VAL A 1 320 ? -25.023 -16.563 -2.986 1.00 86.31 320 VAL A C 1
ATOM 2471 O O . VAL A 1 320 ? -24.074 -15.818 -3.234 1.00 86.31 320 VAL A O 1
ATOM 2474 N N . MET A 1 321 ? -25.318 -17.611 -3.753 1.00 92.31 321 MET A N 1
ATOM 2475 C CA . MET A 1 321 ? -24.716 -17.843 -5.068 1.00 92.31 321 MET A CA 1
ATOM 2476 C C . MET A 1 321 ? -25.652 -17.281 -6.140 1.00 92.31 321 MET A C 1
ATOM 2478 O O . MET A 1 321 ? -26.793 -17.722 -6.220 1.00 92.31 321 MET A O 1
ATOM 2482 N N . VAL A 1 322 ? -25.186 -16.334 -6.953 1.00 93.31 322 VAL A N 1
ATOM 2483 C CA . VAL A 1 322 ? -25.977 -15.715 -8.033 1.00 93.31 322 VAL A CA 1
ATOM 2484 C C . VAL A 1 322 ? -25.453 -16.186 -9.382 1.00 93.31 322 VAL A C 1
ATOM 2486 O O . VAL A 1 322 ? -24.237 -16.209 -9.593 1.00 93.31 322 VAL A O 1
ATOM 2489 N N . LEU A 1 323 ? -26.365 -16.546 -10.285 1.00 96.38 323 LEU A N 1
ATOM 2490 C CA . LEU A 1 323 ? -26.091 -16.791 -11.695 1.00 96.38 323 LEU A CA 1
ATOM 2491 C C . LEU A 1 323 ? -26.113 -15.449 -12.442 1.00 96.38 323 LEU A C 1
ATOM 2493 O O . LEU A 1 323 ? -27.132 -14.769 -12.492 1.00 96.38 323 LEU A O 1
ATOM 2497 N N . TRP A 1 324 ? -24.983 -15.078 -13.036 1.00 96.81 324 TRP A N 1
ATOM 2498 C CA . TRP A 1 324 ? -24.850 -13.895 -13.893 1.00 96.81 324 TRP A CA 1
ATOM 2499 C C . TRP A 1 324 ? -25.102 -14.232 -15.371 1.00 96.81 324 TRP A C 1
ATOM 2501 O O . TRP A 1 324 ? -25.438 -13.342 -16.153 1.00 96.81 324 TRP A O 1
ATOM 2511 N N . GLY A 1 325 ? -24.951 -15.514 -15.728 1.00 96.00 325 GLY A N 1
ATOM 2512 C CA . GLY A 1 325 ? -25.046 -16.033 -17.093 1.00 96.00 325 GLY A CA 1
ATOM 2513 C C . GLY A 1 325 ? -23.811 -15.719 -17.943 1.00 96.00 325 GLY A C 1
ATOM 2514 O O . GLY A 1 325 ? -22.801 -15.251 -17.424 1.00 96.00 325 GLY A O 1
ATOM 2515 N N . GLY A 1 326 ? -23.886 -16.003 -19.243 1.00 96.75 326 GLY A N 1
ATOM 2516 C CA . GLY A 1 326 ? -22.807 -15.871 -20.225 1.00 96.75 326 GLY A CA 1
ATOM 2517 C C . GLY A 1 326 ? -21.991 -17.149 -20.487 1.00 96.75 326 GLY A C 1
ATOM 2518 O O . GLY A 1 326 ? -21.837 -18.013 -19.620 1.00 96.75 326 GLY A O 1
ATOM 2519 N N . GLU A 1 327 ? -21.433 -17.264 -21.690 1.00 95.69 327 GLU A N 1
ATOM 2520 C CA . GLU A 1 327 ? -20.441 -18.267 -22.095 1.00 95.69 327 GLU A CA 1
ATOM 2521 C C . GLU A 1 327 ? -19.057 -17.616 -22.190 1.00 95.69 327 GLU A C 1
ATOM 2523 O O . GLU A 1 327 ? -18.895 -16.608 -22.871 1.00 95.69 327 GLU A O 1
ATOM 2528 N N . THR A 1 328 ? -18.032 -18.199 -21.566 1.00 92.81 328 THR A N 1
ATOM 2529 C CA . THR A 1 328 ? -16.717 -17.555 -21.356 1.00 92.81 328 THR A CA 1
ATOM 2530 C C . THR A 1 328 ? -16.089 -16.938 -22.613 1.00 92.81 328 THR A C 1
ATOM 2532 O O . THR A 1 328 ? -15.642 -15.795 -22.555 1.00 92.81 328 THR A O 1
ATOM 2535 N N . ALA A 1 329 ? -16.101 -17.638 -23.753 1.00 91.88 329 ALA A N 1
ATOM 2536 C CA . ALA A 1 329 ? -15.503 -17.146 -25.001 1.00 91.88 329 ALA A CA 1
ATOM 2537 C C . ALA A 1 329 ? -16.402 -16.178 -25.800 1.00 91.88 329 ALA A C 1
ATOM 2539 O O . ALA A 1 329 ? -15.901 -15.423 -26.630 1.00 91.88 329 ALA A O 1
ATOM 2540 N N . ALA A 1 330 ? -17.721 -16.181 -25.583 1.00 95.12 330 ALA A N 1
ATOM 2541 C CA . ALA A 1 330 ? -18.611 -15.157 -26.140 1.00 95.12 330 ALA A CA 1
ATOM 2542 C C . ALA A 1 330 ? -18.537 -13.877 -25.293 1.00 95.12 330 ALA A C 1
ATOM 2544 O O . ALA A 1 330 ? -18.403 -12.773 -25.819 1.00 95.12 330 ALA A O 1
ATOM 2545 N N . HIS A 1 331 ? -18.525 -14.050 -23.971 1.00 97.62 331 HIS A N 1
ATOM 2546 C CA . HIS A 1 331 ? -18.437 -12.988 -22.984 1.00 97.62 331 HIS A CA 1
ATOM 2547 C C . HIS A 1 331 ? -17.119 -12.202 -23.092 1.00 97.62 331 HIS A C 1
ATOM 2549 O O . HIS A 1 331 ? -17.159 -10.976 -23.124 1.00 97.62 331 HIS A O 1
ATOM 2555 N N . SER A 1 332 ? -15.957 -12.857 -23.218 1.00 94.25 332 SER A N 1
ATOM 2556 C CA . SER A 1 332 ? -14.669 -12.154 -23.375 1.00 94.25 332 SER A CA 1
ATOM 2557 C C . SER A 1 332 ? -14.615 -11.294 -24.648 1.00 94.25 332 SER A C 1
ATOM 2559 O O . SER A 1 332 ? -14.177 -10.144 -24.612 1.00 94.25 332 SER A O 1
ATOM 2561 N N . ARG A 1 333 ? -15.145 -11.807 -25.765 1.00 95.19 333 ARG A N 1
ATOM 2562 C CA . ARG A 1 333 ? -15.261 -11.068 -27.035 1.00 95.19 333 ARG A CA 1
ATOM 2563 C C . ARG A 1 333 ? -16.259 -9.907 -26.939 1.00 95.19 333 ARG A C 1
ATOM 2565 O O . ARG A 1 333 ? -16.031 -8.862 -27.548 1.00 95.19 333 ARG A O 1
ATOM 2572 N N . ALA A 1 334 ? -17.326 -10.058 -26.151 1.00 97.06 334 ALA A N 1
ATOM 2573 C CA . ALA A 1 334 ? -18.255 -8.974 -25.839 1.00 97.06 334 ALA A CA 1
ATOM 2574 C C . ALA A 1 334 ? -17.579 -7.855 -25.028 1.00 97.06 334 ALA A C 1
ATOM 2576 O O . ALA A 1 334 ? -17.743 -6.691 -25.381 1.00 97.06 334 ALA A O 1
ATOM 2577 N N . GLN A 1 335 ? -16.760 -8.184 -24.017 1.00 96.38 335 GLN A N 1
ATOM 2578 C CA . GLN A 1 335 ? -15.964 -7.196 -23.267 1.00 96.38 335 GLN A CA 1
ATOM 2579 C C . GLN A 1 335 ? -15.024 -6.405 -24.197 1.00 96.38 335 GLN A C 1
ATOM 2581 O O . GLN A 1 335 ? -15.029 -5.175 -24.162 1.00 96.38 335 GLN A O 1
ATOM 2586 N N . GLU A 1 336 ? -14.255 -7.088 -25.061 1.00 94.81 336 GLU A N 1
ATOM 2587 C CA . GLU A 1 336 ? -13.355 -6.439 -26.034 1.00 94.81 336 GLU A CA 1
ATOM 2588 C C . GLU A 1 336 ? -14.089 -5.435 -26.937 1.00 94.81 336 GLU A C 1
ATOM 2590 O O . GLU A 1 336 ? -13.676 -4.279 -27.079 1.00 94.81 336 GLU A O 1
ATOM 2595 N N . ASP A 1 337 ? -15.179 -5.870 -27.572 1.00 96.81 337 ASP A N 1
ATOM 2596 C CA . ASP A 1 337 ? -15.887 -5.054 -28.553 1.00 96.81 337 ASP A CA 1
ATOM 2597 C C . ASP A 1 337 ? -16.726 -3.941 -27.905 1.00 96.81 337 ASP A C 1
ATOM 2599 O O . ASP A 1 337 ? -16.739 -2.818 -28.418 1.00 96.81 337 ASP A O 1
ATOM 2603 N N . ALA A 1 338 ? -17.362 -4.212 -26.760 1.00 96.88 338 ALA A N 1
ATOM 2604 C CA . ALA A 1 338 ? -18.113 -3.215 -26.004 1.00 96.88 338 ALA A CA 1
ATOM 2605 C C . ALA A 1 338 ? -17.190 -2.108 -25.483 1.00 96.88 338 ALA A C 1
ATOM 2607 O O . ALA A 1 338 ? -17.494 -0.932 -25.674 1.00 96.88 338 ALA A O 1
ATOM 2608 N N . TRP A 1 339 ? -16.032 -2.458 -24.909 1.00 96.38 339 TRP A N 1
ATOM 2609 C CA . TRP A 1 339 ? -15.037 -1.486 -24.442 1.00 96.38 339 TRP A CA 1
ATOM 2610 C C . TRP A 1 339 ? -14.544 -0.594 -25.583 1.00 96.38 339 TRP A C 1
ATOM 2612 O O . TRP A 1 339 ? -14.591 0.634 -25.491 1.00 96.38 339 TRP A O 1
ATOM 2622 N N . ARG A 1 340 ? -14.168 -1.201 -26.717 1.00 96.31 340 ARG A N 1
ATOM 2623 C CA . ARG A 1 340 ? -13.732 -0.482 -27.922 1.00 96.31 340 ARG A CA 1
ATOM 2624 C C . ARG A 1 340 ? -14.795 0.494 -28.435 1.00 96.31 340 ARG A C 1
ATOM 2626 O O . ARG A 1 340 ? -14.473 1.646 -28.724 1.00 96.31 340 ARG A O 1
ATOM 2633 N N . LYS A 1 341 ? -16.051 0.054 -28.554 1.00 95.81 341 LYS A N 1
ATOM 2634 C CA . LYS A 1 341 ? -17.165 0.889 -29.038 1.00 95.81 341 LYS A CA 1
ATOM 2635 C C . LYS A 1 341 ? -17.552 1.978 -28.037 1.00 95.81 341 LYS A C 1
ATOM 2637 O O . LYS A 1 341 ? -17.810 3.105 -28.447 1.00 95.81 341 LYS A O 1
ATOM 2642 N N . MET A 1 342 ? -17.513 1.682 -26.741 1.00 97.06 342 MET A N 1
ATOM 2643 C CA . MET A 1 342 ? -17.726 2.656 -25.671 1.00 97.06 342 MET A CA 1
ATOM 2644 C C . MET A 1 342 ? -16.658 3.756 -25.683 1.00 97.06 342 MET A C 1
ATOM 2646 O O . MET A 1 342 ? -17.001 4.930 -25.583 1.00 97.06 342 MET A O 1
ATOM 2650 N N . LEU A 1 343 ? -15.380 3.414 -25.878 1.00 93.00 343 LEU A N 1
ATOM 2651 C CA . LEU A 1 343 ? -14.310 4.409 -26.019 1.00 93.00 343 LEU A CA 1
ATOM 2652 C C . LEU A 1 343 ? -14.483 5.291 -27.266 1.00 93.00 343 LEU A C 1
ATOM 2654 O O . LEU A 1 343 ? -14.159 6.476 -27.207 1.00 93.00 343 LEU A O 1
ATOM 2658 N N . ILE A 1 344 ? -15.007 4.756 -28.374 1.00 92.44 344 ILE A N 1
ATOM 2659 C CA . ILE A 1 344 ? -15.356 5.547 -29.568 1.00 92.44 344 ILE A CA 1
ATOM 2660 C C . ILE A 1 344 ? -16.500 6.519 -29.240 1.00 92.44 344 ILE A C 1
ATOM 2662 O O . ILE A 1 344 ? -16.314 7.729 -29.351 1.00 92.44 344 ILE A O 1
ATOM 2666 N N . PHE A 1 345 ? -17.620 6.008 -28.724 1.00 95.69 345 PHE A N 1
ATOM 2667 C CA . PHE A 1 345 ? -18.798 6.797 -28.347 1.00 95.69 345 PHE A CA 1
ATOM 2668 C C . PHE A 1 345 ? -18.474 7.914 -27.338 1.00 95.69 345 PHE A C 1
ATOM 2670 O O . PHE A 1 345 ? -18.925 9.052 -27.489 1.00 95.69 345 PHE A O 1
ATOM 2677 N N . LEU A 1 346 ? -17.649 7.624 -26.324 1.00 94.06 346 LEU A N 1
ATOM 2678 C CA . LEU A 1 346 ? -17.187 8.621 -25.357 1.00 94.06 346 LEU A CA 1
ATOM 2679 C C . LEU A 1 346 ? -16.287 9.676 -26.017 1.00 94.06 346 LEU A C 1
ATOM 2681 O O . LEU A 1 346 ? -16.440 10.861 -25.731 1.00 94.06 346 LEU A O 1
ATOM 2685 N N . ARG A 1 347 ? -15.384 9.293 -26.930 1.00 92.25 347 ARG A N 1
ATOM 2686 C CA . ARG A 1 347 ? -14.535 10.252 -27.661 1.00 92.25 347 ARG A CA 1
ATOM 2687 C C . ARG A 1 347 ? -15.359 11.182 -28.549 1.00 92.25 347 ARG A C 1
ATOM 2689 O O . ARG A 1 347 ? -15.152 12.389 -28.493 1.00 92.25 347 ARG A O 1
ATOM 2696 N N . GLU A 1 348 ? -16.307 10.645 -29.312 1.00 91.19 348 GLU A N 1
ATOM 2697 C CA . GLU A 1 348 ? -17.186 11.413 -30.208 1.00 91.19 348 GLU A CA 1
ATOM 2698 C C . GLU A 1 348 ? -18.047 12.433 -29.448 1.00 91.19 348 GLU A C 1
ATOM 2700 O O . GLU A 1 348 ? -18.240 13.562 -29.904 1.00 91.19 348 GLU A O 1
ATOM 2705 N N . ASN A 1 349 ? -18.528 12.066 -28.258 1.00 92.38 349 ASN A N 1
ATOM 2706 C CA . ASN A 1 349 ? -19.392 12.933 -27.463 1.00 92.38 349 ASN A CA 1
ATOM 2707 C C . ASN A 1 349 ? -18.633 13.923 -26.571 1.00 92.38 349 ASN A C 1
ATOM 2709 O O . ASN A 1 349 ? -19.105 15.053 -26.397 1.00 92.38 349 ASN A O 1
ATOM 2713 N N . LEU A 1 350 ? -17.478 13.533 -26.018 1.00 90.31 350 LEU A N 1
ATOM 2714 C CA . LEU A 1 350 ? -16.722 14.335 -25.050 1.00 90.31 350 LEU A CA 1
ATOM 2715 C C . LEU A 1 350 ? -15.598 15.172 -25.675 1.00 90.31 350 LEU A C 1
ATOM 2717 O O . LEU A 1 350 ? -15.387 16.295 -25.222 1.00 90.31 350 LEU A O 1
ATOM 2721 N N . LEU A 1 351 ? -14.927 14.733 -26.742 1.00 84.88 351 LEU A N 1
ATOM 2722 C CA . LEU A 1 351 ? -13.858 15.532 -27.362 1.00 84.88 351 LEU A CA 1
ATOM 2723 C C . LEU A 1 351 ? -14.416 16.653 -28.251 1.00 84.88 351 LEU A C 1
ATOM 2725 O O . LEU A 1 351 ? -15.475 16.523 -28.870 1.00 84.88 351 LEU A O 1
ATOM 2729 N N . ILE A 1 352 ? -13.716 17.789 -28.299 1.00 72.75 352 ILE A N 1
ATOM 2730 C CA . ILE A 1 352 ? -14.109 18.956 -29.101 1.00 72.75 352 ILE A CA 1
ATOM 2731 C C . ILE A 1 352 ? -13.547 18.800 -30.525 1.00 72.75 352 ILE A C 1
ATOM 2733 O O . ILE A 1 352 ? -12.322 18.772 -30.679 1.00 72.75 352 ILE A O 1
ATOM 2737 N N . PRO A 1 353 ? -14.387 18.745 -31.579 1.00 50.94 353 PRO A N 1
ATOM 2738 C CA . PRO A 1 353 ? -13.905 18.773 -32.957 1.00 50.94 353 PRO A CA 1
ATOM 2739 C C . PRO A 1 353 ? -13.129 20.071 -33.223 1.00 50.94 353 PRO A C 1
ATOM 2741 O O . PRO A 1 353 ? -13.659 21.160 -33.020 1.00 50.94 353 PRO A O 1
ATOM 2744 N N . GLY A 1 354 ? -11.870 19.952 -33.651 1.00 50.19 354 GLY A N 1
ATOM 2745 C CA . GLY A 1 354 ? -10.976 21.094 -33.887 1.00 50.19 354 GLY A CA 1
ATOM 2746 C C . GLY A 1 354 ? -10.176 21.582 -32.670 1.00 50.19 354 GLY A C 1
ATOM 2747 O O . GLY A 1 354 ? -9.380 22.498 -32.822 1.00 50.19 354 GLY A O 1
ATOM 2748 N N . GLY A 1 355 ? -10.327 20.968 -31.489 1.00 38.03 355 GLY A N 1
ATOM 2749 C CA . GLY A 1 355 ? -9.582 21.329 -30.270 1.00 38.03 355 GLY A CA 1
ATOM 2750 C C . GLY A 1 355 ? -8.172 20.731 -30.140 1.00 38.03 355 GLY A C 1
ATOM 2751 O O . GLY A 1 355 ? -7.627 20.724 -29.041 1.00 38.03 355 GLY A O 1
ATOM 2752 N N . LEU A 1 356 ? -7.602 20.180 -31.217 1.00 36.53 356 LEU A N 1
ATOM 2753 C CA . LEU A 1 356 ? -6.213 19.711 -31.260 1.00 36.53 356 LEU A CA 1
ATOM 2754 C C . LEU A 1 356 ? -5.346 20.769 -31.946 1.00 36.53 356 LEU A C 1
ATOM 2756 O O . LEU A 1 356 ? -5.522 21.020 -33.140 1.00 36.53 356 LEU A O 1
ATOM 2760 N N . ASP A 1 357 ? -4.391 21.338 -31.209 1.00 31.84 357 ASP A N 1
ATOM 2761 C CA . ASP A 1 357 ? -3.350 22.192 -31.784 1.00 31.84 357 ASP A CA 1
ATOM 2762 C C . ASP A 1 357 ? -2.586 21.462 -32.898 1.00 31.84 357 ASP A C 1
ATOM 2764 O O . ASP A 1 357 ? -2.295 20.265 -32.817 1.00 31.84 357 ASP A O 1
ATOM 2768 N N . GLN A 1 358 ? -2.209 22.204 -33.940 1.00 32.78 358 GLN A N 1
ATOM 2769 C CA . GLN A 1 358 ? -1.677 21.658 -35.199 1.00 32.78 358 GLN A CA 1
ATOM 2770 C C . GLN A 1 358 ? -0.248 21.073 -35.102 1.00 32.78 358 GLN A C 1
ATOM 2772 O O . GLN A 1 358 ? 0.343 20.714 -36.116 1.00 32.78 358 GLN A O 1
ATOM 2777 N N . ASN A 1 359 ? 0.298 20.925 -33.892 1.00 32.47 359 ASN A N 1
ATOM 2778 C CA . ASN A 1 359 ? 1.697 20.570 -33.632 1.00 32.47 359 ASN A CA 1
ATOM 2779 C C . ASN A 1 359 ? 1.947 19.084 -33.300 1.00 32.47 359 ASN A C 1
ATOM 2781 O O . ASN A 1 359 ? 3.028 18.760 -32.815 1.00 32.47 359 ASN A O 1
ATOM 2785 N N . ASN A 1 360 ? 0.995 18.165 -33.534 1.00 31.94 360 ASN A N 1
ATOM 2786 C CA . ASN A 1 360 ? 1.250 16.732 -33.289 1.00 31.94 360 ASN A CA 1
ATOM 2787 C C . ASN A 1 360 ? 0.536 15.731 -34.231 1.00 31.94 360 ASN A C 1
ATOM 2789 O O . ASN A 1 360 ? 0.201 14.619 -33.829 1.00 31.94 360 ASN A O 1
ATOM 2793 N N . GLN A 1 361 ? 0.315 16.087 -35.506 1.00 30.31 361 GLN A N 1
ATOM 2794 C CA . GLN A 1 361 ? -0.191 15.152 -36.536 1.00 30.31 361 GLN A CA 1
ATOM 2795 C C . GLN A 1 361 ? 0.916 14.444 -37.352 1.00 30.31 361 GLN A C 1
ATOM 2797 O O . GLN A 1 361 ? 0.836 14.348 -38.572 1.00 30.31 361 GLN A O 1
ATOM 2802 N N . GLN A 1 362 ? 1.922 13.885 -36.673 1.00 30.61 362 GLN A N 1
ATOM 2803 C CA . GLN A 1 362 ? 2.792 12.793 -37.153 1.00 30.61 362 GLN A CA 1
ATOM 2804 C C . GLN A 1 362 ? 3.245 12.024 -35.897 1.00 30.61 362 GLN A C 1
ATOM 2806 O O . GLN A 1 362 ? 4.100 12.497 -35.167 1.00 30.61 362 GLN A O 1
ATOM 2811 N N . THR A 1 363 ? 2.696 10.869 -35.523 1.00 27.97 363 THR A N 1
ATOM 2812 C CA . THR A 1 363 ? 2.246 9.715 -36.319 1.00 27.97 363 THR A CA 1
ATOM 2813 C C . THR A 1 363 ? 1.054 9.038 -35.612 1.00 27.97 363 THR A C 1
ATOM 2815 O O . THR A 1 363 ? 0.943 9.066 -34.394 1.00 27.97 363 THR A O 1
ATOM 2818 N N . THR A 1 364 ? 0.082 8.441 -36.298 1.00 26.91 364 THR A N 1
ATOM 2819 C CA . THR A 1 364 ? 0.224 7.131 -36.951 1.00 26.91 364 THR A CA 1
ATOM 2820 C C . THR A 1 364 ? -0.943 6.899 -37.912 1.00 26.91 364 THR A C 1
ATOM 2822 O O . THR A 1 364 ? -2.104 6.968 -37.520 1.00 26.91 364 THR A O 1
ATOM 2825 N N . ASN A 1 365 ? -0.651 6.589 -39.176 1.00 25.16 365 ASN A N 1
ATOM 2826 C CA . ASN A 1 365 ? -1.662 6.107 -40.116 1.00 25.16 365 ASN A CA 1
ATOM 2827 C C . ASN A 1 365 ? -0.990 5.222 -41.173 1.00 25.16 365 ASN A C 1
ATOM 2829 O O . ASN A 1 365 ? -0.355 5.721 -42.098 1.00 25.16 365 ASN A O 1
ATOM 2833 N N . VAL A 1 366 ? -1.091 3.901 -41.007 1.00 26.34 366 VAL A N 1
ATOM 2834 C CA . VAL A 1 366 ? -0.587 2.916 -41.973 1.00 26.34 366 VAL A CA 1
ATOM 2835 C C . VAL A 1 366 ? -1.654 1.851 -42.195 1.00 26.34 366 VAL A C 1
ATOM 2837 O O . VAL A 1 366 ? -1.870 0.980 -41.355 1.00 26.34 366 VAL A O 1
ATOM 2840 N N . LYS A 1 367 ? -2.280 1.887 -43.373 1.00 23.42 367 LYS A N 1
ATOM 2841 C CA . LYS A 1 367 ? -2.817 0.696 -44.039 1.00 23.42 367 LYS A CA 1
ATOM 2842 C C . LYS A 1 367 ? -2.412 0.713 -45.522 1.00 23.42 367 LYS A C 1
ATOM 2844 O O . LYS A 1 367 ? -2.123 1.787 -46.045 1.00 23.42 367 LYS A O 1
ATOM 2849 N N . PRO A 1 368 ? -2.281 -0.461 -46.165 1.00 37.69 368 PRO A N 1
ATOM 2850 C CA . PRO A 1 368 ? -1.359 -0.613 -47.287 1.00 37.69 368 PRO A CA 1
ATOM 2851 C C . PRO A 1 368 ? -2.016 -0.495 -48.668 1.00 37.69 368 PRO A C 1
ATOM 2853 O O . PRO A 1 368 ? -3.147 -0.931 -48.870 1.00 37.69 368 PRO A O 1
ATOM 2856 N N . ALA A 1 369 ? -1.236 -0.029 -49.644 1.00 22.75 369 ALA A N 1
ATOM 2857 C CA . ALA A 1 369 ? -1.448 -0.263 -51.072 1.00 22.75 369 ALA A CA 1
ATOM 2858 C C . ALA A 1 369 ? -0.086 -0.345 -51.791 1.00 22.75 369 ALA A C 1
ATOM 2860 O O . ALA A 1 369 ? 0.900 0.230 -51.330 1.00 22.75 369 ALA A O 1
ATOM 2861 N N . LEU A 1 370 ? -0.018 -1.105 -52.887 1.00 27.72 370 LEU A N 1
ATOM 2862 C CA . LEU A 1 370 ? 1.228 -1.417 -53.593 1.00 27.72 370 LEU A CA 1
ATOM 2863 C C . LEU A 1 370 ? 1.686 -0.287 -54.534 1.00 27.72 370 LEU A C 1
ATOM 2865 O O . LEU A 1 370 ? 0.864 0.324 -55.207 1.00 27.72 370 LEU A O 1
ATOM 2869 N N . GLY A 1 371 ? 3.008 -0.189 -54.730 1.00 27.55 371 GLY A N 1
ATOM 2870 C CA . GLY A 1 371 ? 3.575 -0.082 -56.082 1.00 27.55 371 GLY A CA 1
ATOM 2871 C C . GLY A 1 371 ? 4.088 1.280 -56.568 1.00 27.55 371 GLY A C 1
ATOM 2872 O O . GLY A 1 371 ? 3.372 1.999 -57.253 1.00 27.55 371 GLY A O 1
ATOM 2873 N N . ALA A 1 372 ? 5.387 1.535 -56.373 1.00 23.81 372 ALA A N 1
ATOM 2874 C CA . ALA A 1 372 ? 6.243 2.271 -57.316 1.00 23.81 372 ALA A CA 1
ATOM 2875 C C . ALA A 1 372 ? 7.731 1.962 -57.044 1.00 23.81 372 ALA A C 1
ATOM 2877 O O . ALA A 1 372 ? 8.116 1.714 -55.902 1.00 23.81 372 ALA A O 1
ATOM 2878 N N . SER A 1 373 ? 8.571 1.965 -58.083 1.00 24.30 373 SER A N 1
ATOM 2879 C CA . SER A 1 373 ? 10.032 1.802 -57.982 1.00 24.30 373 SER A CA 1
ATOM 2880 C C . SER A 1 373 ? 10.745 3.139 -57.700 1.00 24.30 373 SER A C 1
ATOM 2882 O O . SER A 1 373 ? 10.236 4.183 -58.110 1.00 24.30 373 SER A O 1
ATOM 2884 N N . PRO A 1 374 ? 11.920 3.142 -57.040 1.00 26.98 374 PRO A N 1
ATOM 2885 C CA . PRO A 1 374 ? 12.554 4.369 -56.557 1.00 26.98 374 PRO A CA 1
ATOM 2886 C C . PRO A 1 374 ? 13.295 5.152 -57.650 1.00 26.98 374 PRO A C 1
ATOM 2888 O O . PRO A 1 374 ? 13.809 4.577 -58.609 1.00 26.98 374 PRO A O 1
ATOM 2891 N N . GLN A 1 375 ? 13.457 6.458 -57.426 1.00 23.69 375 GLN A N 1
ATOM 2892 C CA . GLN A 1 375 ? 14.536 7.252 -58.018 1.00 23.69 375 GLN A CA 1
ATOM 2893 C C . GLN A 1 375 ? 15.474 7.751 -56.917 1.00 23.69 375 GLN A C 1
ATOM 2895 O O . GLN A 1 375 ? 15.054 8.048 -55.801 1.00 23.69 375 GLN A O 1
ATOM 2900 N N . GLN A 1 376 ? 16.766 7.776 -57.232 1.00 26.31 376 GLN A N 1
ATOM 2901 C CA . GLN A 1 376 ? 17.835 8.133 -56.305 1.00 26.31 376 GLN A CA 1
ATOM 2902 C C . GLN A 1 376 ? 17.998 9.652 -56.248 1.00 26.31 376 GLN A C 1
ATOM 2904 O O . GLN A 1 376 ? 18.010 10.292 -57.293 1.00 26.31 376 GLN A O 1
ATOM 2909 N N . HIS A 1 377 ? 18.297 10.197 -55.070 1.00 24.81 377 HIS A N 1
ATOM 2910 C CA . HIS A 1 377 ? 19.286 11.270 -54.972 1.00 24.81 377 HIS A CA 1
ATOM 2911 C C . HIS A 1 377 ? 20.097 11.112 -53.686 1.00 24.81 377 HIS A C 1
ATOM 2913 O O . HIS A 1 377 ? 19.563 11.090 -52.581 1.00 24.81 377 HIS A O 1
ATOM 2919 N N . THR A 1 378 ? 21.406 10.953 -53.856 1.00 22.08 378 THR A N 1
ATOM 2920 C CA . THR A 1 378 ? 22.396 10.865 -52.783 1.00 22.08 378 THR A CA 1
ATOM 2921 C C . THR A 1 378 ? 22.744 12.247 -52.249 1.00 22.08 378 THR A C 1
ATOM 2923 O O . THR A 1 378 ? 23.023 13.144 -53.044 1.00 22.08 378 THR A O 1
ATOM 2926 N N . PHE A 1 379 ? 22.886 12.369 -50.932 1.00 24.16 379 PHE A N 1
ATOM 2927 C CA . PHE A 1 379 ? 23.858 13.286 -50.342 1.00 24.16 379 PHE A CA 1
ATOM 2928 C C . PHE A 1 379 ? 24.704 12.527 -49.323 1.00 24.16 379 PHE A C 1
ATOM 2930 O O . PHE A 1 379 ? 24.181 11.757 -48.520 1.00 24.16 379 PHE A O 1
ATOM 2937 N N . ASP A 1 380 ? 26.015 12.720 -49.423 1.00 25.59 380 ASP A N 1
ATOM 2938 C CA . ASP A 1 380 ? 27.038 12.092 -48.594 1.00 25.59 380 ASP A CA 1
ATOM 2939 C C . ASP A 1 380 ? 27.584 13.125 -47.600 1.00 25.59 380 ASP A C 1
ATOM 2941 O O . ASP A 1 380 ? 27.864 14.264 -47.976 1.00 25.59 380 ASP A O 1
ATOM 2945 N N . LEU A 1 381 ? 27.725 12.717 -46.340 1.00 25.58 381 LEU A N 1
ATOM 2946 C CA . LEU A 1 381 ? 28.486 13.424 -45.314 1.00 25.58 381 LEU A CA 1
ATOM 2947 C C . LEU A 1 381 ? 29.184 12.396 -44.419 1.00 25.58 381 LEU A C 1
ATOM 2949 O O . LEU A 1 381 ? 28.726 12.057 -43.326 1.00 25.58 381 LEU A O 1
ATOM 2953 N N . SER A 1 382 ? 30.327 11.915 -44.898 1.00 25.22 382 SER A N 1
ATOM 2954 C CA . SER A 1 382 ? 31.279 11.122 -44.128 1.00 25.22 382 SER A CA 1
ATOM 2955 C C . SER A 1 382 ? 31.699 11.835 -42.831 1.00 25.22 382 SER A C 1
ATOM 2957 O O . SER A 1 382 ? 32.416 12.838 -42.869 1.00 25.22 382 SER A O 1
ATOM 2959 N N . ALA A 1 383 ? 31.311 11.282 -41.681 1.00 27.28 383 ALA A N 1
ATOM 2960 C CA . ALA A 1 383 ? 31.827 11.659 -40.366 1.00 27.28 383 ALA A CA 1
ATOM 2961 C C . ALA A 1 383 ? 32.280 10.393 -39.620 1.00 27.28 383 ALA A C 1
ATOM 2963 O O . ALA A 1 383 ? 31.471 9.524 -39.293 1.00 27.28 383 ALA A O 1
ATOM 2964 N N . GLU A 1 384 ? 33.587 10.262 -39.383 1.00 28.78 384 GLU A N 1
ATOM 2965 C CA . GLU A 1 384 ? 34.192 9.045 -38.833 1.00 28.78 384 GLU A CA 1
ATOM 2966 C C . GLU A 1 384 ? 33.890 8.847 -37.336 1.00 28.78 384 GLU A C 1
ATOM 2968 O O . GLU A 1 384 ? 34.655 9.268 -36.467 1.00 28.78 384 GLU A O 1
ATOM 2973 N N . PHE A 1 385 ? 32.828 8.107 -37.010 1.00 24.83 385 PHE A N 1
ATOM 2974 C CA . PHE A 1 385 ? 32.704 7.493 -35.686 1.00 24.83 385 PHE A CA 1
ATOM 2975 C C . PHE A 1 385 ? 33.338 6.100 -35.674 1.00 24.83 385 PHE A C 1
ATOM 2977 O O . PHE A 1 385 ? 32.741 5.112 -36.104 1.00 24.83 385 PHE A O 1
ATOM 2984 N N . ARG A 1 386 ? 34.561 6.015 -35.131 1.00 25.89 386 ARG A N 1
ATOM 2985 C CA . ARG A 1 386 ? 35.223 4.740 -34.816 1.00 25.89 386 ARG A CA 1
ATOM 2986 C C . ARG A 1 386 ? 34.348 3.907 -33.872 1.00 25.89 386 ARG A C 1
ATOM 2988 O O . ARG A 1 386 ? 34.247 4.219 -32.685 1.00 25.89 386 ARG A O 1
ATOM 2995 N N . MET A 1 387 ? 33.787 2.807 -34.372 1.00 27.00 387 MET A N 1
ATOM 2996 C CA . MET A 1 387 ? 33.236 1.746 -33.527 1.00 27.00 387 MET A CA 1
ATOM 2997 C C . MET A 1 387 ? 34.374 0.975 -32.849 1.00 27.00 387 MET A C 1
ATOM 2999 O O . MET A 1 387 ? 34.793 -0.074 -33.329 1.00 27.00 387 MET A O 1
ATOM 3003 N N . ASP A 1 388 ? 34.870 1.493 -31.725 1.00 33.06 388 ASP A N 1
ATOM 3004 C CA . ASP A 1 388 ? 35.788 0.756 -30.855 1.00 33.06 388 ASP A CA 1
ATOM 3005 C C . ASP A 1 388 ? 35.468 0.987 -29.370 1.00 33.06 388 ASP A C 1
ATOM 3007 O O . ASP A 1 388 ? 36.006 1.876 -28.706 1.00 33.06 388 ASP A O 1
ATOM 3011 N N . ARG A 1 389 ? 34.513 0.193 -28.871 1.00 35.06 389 ARG A N 1
ATOM 3012 C CA . ARG A 1 389 ? 34.255 -0.091 -27.450 1.00 35.06 389 ARG A CA 1
ATOM 3013 C C . ARG A 1 389 ? 33.337 -1.305 -27.343 1.00 35.06 389 ARG A C 1
ATOM 3015 O O . ARG A 1 389 ? 32.291 -1.357 -27.984 1.00 35.06 389 ARG A O 1
ATOM 3022 N N . LYS A 1 390 ? 33.688 -2.261 -26.479 1.00 36.72 390 LYS A N 1
ATOM 3023 C CA . LYS A 1 390 ? 32.759 -3.322 -26.057 1.00 36.72 390 LYS A CA 1
ATOM 3024 C C . LYS A 1 390 ? 31.558 -2.665 -25.370 1.00 36.72 390 LYS A C 1
ATOM 3026 O O . LYS A 1 390 ? 31.750 -1.860 -24.461 1.00 36.72 390 LYS A O 1
ATOM 3031 N N . GLN A 1 391 ? 30.338 -3.000 -25.785 1.00 39.56 391 GLN A N 1
ATOM 3032 C CA . GLN A 1 391 ? 29.128 -2.452 -25.174 1.00 39.56 391 GLN A CA 1
ATOM 3033 C C . GLN A 1 391 ? 28.846 -3.164 -23.843 1.00 39.56 391 GLN A C 1
ATOM 3035 O O . GLN A 1 391 ? 28.173 -4.191 -23.783 1.00 39.56 391 GLN A O 1
ATOM 3040 N N . TYR A 1 392 ? 29.419 -2.624 -22.770 1.00 48.19 392 TYR A N 1
ATOM 3041 C CA . TYR A 1 392 ? 29.218 -3.088 -21.402 1.00 48.19 392 TYR A CA 1
ATOM 3042 C C . TYR A 1 392 ? 27.775 -2.811 -20.948 1.00 48.19 392 TYR A C 1
ATOM 3044 O O . TYR A 1 392 ? 27.404 -1.672 -20.674 1.00 48.19 392 TYR A O 1
ATOM 3052 N N . CYS A 1 393 ? 26.946 -3.857 -20.893 1.00 70.81 393 CYS A N 1
ATOM 3053 C CA . CYS A 1 393 ? 25.584 -3.776 -20.365 1.00 70.81 393 CYS A CA 1
ATOM 3054 C C . CYS A 1 393 ? 25.628 -3.784 -18.829 1.00 70.81 393 CYS A C 1
ATOM 3056 O O . CYS A 1 393 ? 25.739 -4.849 -18.211 1.00 70.81 393 CYS A O 1
ATOM 3058 N N . VAL A 1 394 ? 25.582 -2.583 -18.243 1.00 82.81 394 VAL A N 1
ATOM 3059 C CA . VAL A 1 394 ? 25.615 -2.343 -16.794 1.00 82.81 394 VAL A CA 1
ATOM 3060 C C . VAL A 1 394 ? 24.472 -3.092 -16.115 1.00 82.81 394 VAL A C 1
ATOM 3062 O O . VAL A 1 394 ? 23.303 -2.899 -16.444 1.00 82.81 394 VAL A O 1
ATOM 3065 N N . LYS A 1 395 ? 24.810 -3.943 -15.147 1.00 88.62 395 LYS A N 1
ATOM 3066 C CA . LYS A 1 395 ? 23.846 -4.766 -14.416 1.00 88.62 395 LYS A CA 1
ATOM 3067 C C . LYS A 1 395 ? 23.767 -4.291 -12.970 1.00 88.62 395 LYS A C 1
ATOM 3069 O O . LYS A 1 395 ? 24.713 -4.482 -12.214 1.00 88.62 395 LYS A O 1
ATOM 3074 N N . LEU A 1 396 ? 22.623 -3.741 -12.580 1.00 92.88 396 LEU A N 1
ATOM 3075 C CA . LEU A 1 396 ? 22.262 -3.502 -11.183 1.00 92.88 396 LEU A CA 1
ATOM 3076 C C . LEU A 1 396 ? 21.437 -4.684 -10.661 1.00 92.88 396 LEU A C 1
ATOM 3078 O O . LEU A 1 396 ? 20.543 -5.179 -11.346 1.00 92.88 396 LEU A O 1
ATOM 3082 N N . SER A 1 397 ? 21.713 -5.121 -9.437 1.00 88.94 397 SER A N 1
ATOM 3083 C CA . SER A 1 397 ? 20.876 -6.074 -8.707 1.00 88.94 397 SER A CA 1
ATOM 3084 C C . SER A 1 397 ? 20.807 -5.703 -7.232 1.00 88.94 397 SER A C 1
ATOM 3086 O O . SER A 1 397 ? 21.836 -5.409 -6.626 1.00 88.94 397 SER A O 1
ATOM 3088 N N . VAL A 1 398 ? 19.599 -5.747 -6.665 1.00 91.06 398 VAL A N 1
ATOM 3089 C CA . VAL A 1 398 ? 19.340 -5.505 -5.241 1.00 91.06 398 VAL A CA 1
ATOM 3090 C C . VAL A 1 398 ? 18.657 -6.732 -4.652 1.00 91.06 398 VAL A C 1
ATOM 3092 O O . VAL A 1 398 ? 17.655 -7.193 -5.203 1.00 91.06 398 VAL A O 1
ATOM 3095 N N . GLN A 1 399 ? 19.202 -7.289 -3.568 1.00 88.50 399 GLN A N 1
ATOM 3096 C CA . GLN A 1 399 ? 18.684 -8.516 -2.951 1.00 88.50 399 GLN A CA 1
ATOM 3097 C C . GLN A 1 399 ? 18.642 -8.426 -1.413 1.00 88.50 399 GLN A C 1
ATOM 3099 O O . GLN A 1 399 ? 19.661 -8.077 -0.818 1.00 88.50 399 GLN A O 1
ATOM 3104 N N . PRO A 1 400 ? 17.509 -8.763 -0.762 1.00 92.31 400 PRO A N 1
ATOM 3105 C CA . PRO A 1 400 ? 16.204 -9.027 -1.372 1.00 92.31 400 PRO A CA 1
ATOM 3106 C C . PRO A 1 400 ? 15.583 -7.725 -1.911 1.00 92.31 400 PRO A C 1
ATOM 3108 O O . PRO A 1 400 ? 15.583 -6.705 -1.223 1.00 92.31 400 PRO A O 1
ATOM 3111 N N . SER A 1 401 ? 15.027 -7.742 -3.128 1.00 85.00 401 SER A N 1
ATOM 3112 C CA . SER A 1 401 ? 14.342 -6.574 -3.716 1.00 85.00 401 SER A CA 1
ATOM 3113 C C . SER A 1 401 ? 13.051 -6.217 -2.969 1.00 85.00 401 SER A C 1
ATOM 3115 O O . SER A 1 401 ? 12.699 -5.045 -2.859 1.00 85.00 401 SER A O 1
ATOM 3117 N N . ARG A 1 402 ? 12.392 -7.216 -2.374 1.00 90.44 402 ARG A N 1
ATOM 3118 C CA . ARG A 1 402 ? 11.232 -7.080 -1.488 1.00 90.44 402 ARG A CA 1
ATOM 3119 C C . ARG A 1 402 ? 11.537 -7.709 -0.131 1.00 90.44 402 ARG A C 1
ATOM 3121 O O . ARG A 1 402 ? 11.905 -8.877 -0.082 1.00 90.44 402 ARG A O 1
ATOM 3128 N N . GLY A 1 403 ? 11.349 -6.946 0.940 1.00 91.38 403 GLY A N 1
ATOM 3129 C CA . GLY A 1 403 ? 11.562 -7.365 2.329 1.00 91.38 403 GLY A CA 1
ATOM 3130 C C . GLY A 1 403 ? 10.953 -6.351 3.296 1.00 91.38 403 GLY A C 1
ATOM 3131 O O . GLY A 1 403 ? 10.410 -5.333 2.848 1.00 91.38 403 GLY A O 1
ATOM 3132 N N . LEU A 1 404 ? 11.019 -6.598 4.604 1.00 96.00 404 LEU A N 1
ATOM 3133 C CA . LEU A 1 404 ? 10.667 -5.588 5.607 1.00 96.00 404 LEU A CA 1
ATOM 3134 C C . LEU A 1 404 ? 11.613 -4.375 5.554 1.00 96.00 404 LEU A C 1
ATOM 3136 O O . LEU A 1 404 ? 12.691 -4.420 4.959 1.00 96.00 404 LEU A O 1
ATOM 3140 N N . VAL A 1 405 ? 11.197 -3.261 6.158 1.00 95.62 405 VAL A N 1
ATOM 3141 C CA . VAL A 1 405 ? 11.997 -2.028 6.208 1.00 95.62 405 VAL A CA 1
ATOM 3142 C C . VAL A 1 405 ? 13.295 -2.201 6.997 1.00 95.62 405 VAL A C 1
ATOM 3144 O O . VAL A 1 405 ? 14.313 -1.658 6.585 1.00 95.62 405 VAL A O 1
ATOM 3147 N N . ASP A 1 406 ? 13.293 -3.003 8.062 1.00 95.44 406 ASP A N 1
ATOM 3148 C CA . ASP A 1 406 ? 14.462 -3.282 8.900 1.00 95.44 406 ASP A CA 1
ATOM 3149 C C . ASP A 1 406 ? 15.363 -4.414 8.363 1.00 95.44 406 ASP A C 1
ATOM 3151 O O . ASP A 1 406 ? 16.487 -4.595 8.843 1.00 95.44 406 ASP A O 1
ATOM 3155 N N . GLU A 1 407 ? 14.936 -5.120 7.310 1.00 95.06 407 GLU A N 1
ATOM 3156 C CA . GLU A 1 407 ? 15.777 -6.062 6.568 1.00 95.06 407 GLU A CA 1
ATOM 3157 C C . GLU A 1 407 ? 16.782 -5.331 5.668 1.00 95.06 407 GLU A C 1
ATOM 3159 O O . GLU A 1 407 ? 16.413 -4.587 4.749 1.00 95.06 407 GLU A O 1
ATOM 3164 N N . LYS A 1 408 ? 18.074 -5.616 5.875 1.00 95.88 408 LYS A N 1
ATOM 3165 C CA . LYS A 1 408 ? 19.146 -5.141 4.992 1.00 95.88 408 LYS A CA 1
ATOM 3166 C C . LYS A 1 408 ? 19.040 -5.764 3.601 1.00 95.88 408 LYS A C 1
ATOM 3168 O O . LYS A 1 408 ? 18.700 -6.937 3.460 1.00 95.88 408 LYS A O 1
ATOM 3173 N N . PHE A 1 409 ? 19.419 -4.999 2.581 1.00 94.81 409 PHE A N 1
ATOM 3174 C CA . PHE A 1 409 ? 19.643 -5.504 1.227 1.00 94.81 409 PHE A CA 1
ATOM 3175 C C . PHE A 1 409 ? 21.090 -5.274 0.781 1.00 94.81 409 PHE A C 1
ATOM 3177 O O . PHE A 1 409 ? 21.794 -4.406 1.293 1.00 94.81 409 PHE A O 1
ATOM 3184 N N . ILE A 1 410 ? 21.548 -6.070 -0.178 1.00 95.38 410 ILE A N 1
ATOM 3185 C CA . ILE A 1 410 ? 22.831 -5.903 -0.865 1.00 95.38 410 ILE A CA 1
ATOM 3186 C C . ILE A 1 410 ? 22.547 -5.202 -2.193 1.00 95.38 410 ILE A C 1
ATOM 3188 O O . ILE A 1 410 ? 21.691 -5.666 -2.947 1.00 95.38 410 ILE A O 1
ATOM 3192 N N . VAL A 1 411 ? 23.255 -4.106 -2.483 1.00 97.38 411 VAL A N 1
ATOM 3193 C CA . VAL A 1 411 ? 23.238 -3.437 -3.794 1.00 97.38 411 VAL A CA 1
ATOM 3194 C C . VAL A 1 411 ? 24.539 -3.763 -4.514 1.00 97.38 411 VAL A C 1
ATOM 3196 O O . VAL A 1 411 ? 25.619 -3.397 -4.051 1.00 97.38 411 VAL A O 1
ATOM 3199 N N . LEU A 1 412 ? 24.425 -4.443 -5.653 1.00 97.44 412 LEU A N 1
ATOM 3200 C CA . LEU A 1 412 ? 25.553 -4.895 -6.458 1.00 97.44 412 LEU A CA 1
ATOM 3201 C C . LEU A 1 412 ? 25.429 -4.339 -7.880 1.00 97.44 412 LEU A C 1
ATOM 3203 O O . LEU A 1 412 ? 24.440 -4.608 -8.569 1.00 97.44 412 LEU A O 1
ATOM 3207 N N . VAL A 1 413 ? 26.445 -3.599 -8.325 1.00 96.62 413 VAL A N 1
ATOM 3208 C CA . VAL A 1 413 ? 26.604 -3.148 -9.715 1.00 96.62 413 VAL A CA 1
ATOM 3209 C C . VAL A 1 413 ? 27.710 -3.970 -10.365 1.00 96.62 413 VAL A C 1
ATOM 3211 O O . VAL A 1 413 ? 28.801 -4.091 -9.817 1.00 96.62 413 VAL A O 1
ATOM 3214 N N . GLN A 1 414 ? 27.435 -4.544 -11.531 1.00 94.38 414 GLN A N 1
ATOM 3215 C CA . GLN A 1 414 ? 28.348 -5.405 -12.284 1.00 94.38 414 GLN A CA 1
ATOM 3216 C C . GLN A 1 414 ? 28.422 -4.967 -13.751 1.00 94.38 414 GLN A C 1
ATOM 3218 O O . GLN A 1 414 ? 27.600 -4.177 -14.222 1.00 94.38 414 GLN A O 1
ATOM 3223 N N . ASN A 1 415 ? 29.360 -5.557 -14.497 1.00 90.94 415 ASN A N 1
ATOM 3224 C CA . ASN A 1 415 ? 29.554 -5.334 -15.932 1.00 90.94 415 ASN A CA 1
ATOM 3225 C C . ASN A 1 415 ? 29.863 -3.868 -16.294 1.00 90.94 415 ASN A C 1
ATOM 3227 O O . ASN A 1 415 ? 29.401 -3.382 -17.324 1.00 90.94 415 ASN A O 1
ATOM 3231 N N . VAL A 1 416 ? 30.648 -3.167 -15.477 1.00 89.69 416 VAL A N 1
ATOM 3232 C CA . VAL A 1 416 ? 31.241 -1.865 -15.837 1.00 89.69 416 VAL A CA 1
ATOM 3233 C C . VAL A 1 416 ? 32.733 -2.023 -16.144 1.00 89.69 416 VAL A C 1
ATOM 3235 O O . VAL A 1 416 ? 33.331 -3.060 -15.859 1.00 89.69 416 VAL A O 1
ATOM 3238 N N . SER A 1 417 ? 33.365 -1.007 -16.732 1.00 89.81 417 SER A N 1
ATOM 3239 C CA . SER A 1 417 ? 34.827 -0.993 -16.871 1.00 89.81 417 SER A CA 1
ATOM 3240 C C . SER A 1 417 ? 35.506 -0.932 -15.490 1.00 89.81 417 SER A C 1
ATOM 3242 O O . SER A 1 417 ? 35.008 -0.227 -14.610 1.00 89.81 417 SER A O 1
ATOM 3244 N N . PRO A 1 418 ? 36.664 -1.582 -15.280 1.00 94.12 418 PRO A N 1
ATOM 3245 C CA . PRO A 1 418 ? 37.490 -1.334 -14.098 1.00 94.12 418 PRO A CA 1
ATOM 3246 C C . PRO A 1 418 ? 37.835 0.155 -13.965 1.00 94.12 418 PRO A C 1
ATOM 3248 O O . PRO A 1 418 ? 38.134 0.814 -14.962 1.00 94.12 418 PRO A O 1
ATOM 3251 N N . GLY A 1 419 ? 37.760 0.699 -12.749 1.00 94.81 419 GLY A N 1
ATOM 3252 C CA . GLY A 1 419 ? 37.959 2.127 -12.484 1.00 94.81 419 GLY A CA 1
ATOM 3253 C C . GLY A 1 419 ? 36.811 3.043 -12.934 1.00 94.81 419 GLY A C 1
ATOM 3254 O O . GLY A 1 419 ? 36.947 4.261 -12.847 1.00 94.81 419 GLY A O 1
ATOM 3255 N N . PHE A 1 420 ? 35.682 2.505 -13.415 1.00 95.00 420 PHE A N 1
ATOM 3256 C CA . PHE A 1 420 ? 34.521 3.313 -13.799 1.00 95.00 420 PHE A CA 1
ATOM 3257 C C . PHE A 1 420 ? 33.909 4.011 -12.577 1.00 95.00 420 PHE A C 1
ATOM 3259 O O . PHE A 1 420 ? 33.434 3.356 -11.648 1.00 95.00 420 PHE A O 1
ATOM 3266 N N . GLN A 1 421 ? 33.909 5.343 -12.594 1.00 97.62 421 GLN A N 1
ATOM 3267 C CA . GLN A 1 421 ? 33.237 6.171 -11.596 1.00 97.62 421 GLN A CA 1
ATOM 3268 C C . GLN A 1 421 ? 31.726 6.173 -11.841 1.00 97.62 421 GLN A C 1
ATOM 3270 O O . GLN A 1 421 ? 31.272 6.390 -12.967 1.00 97.62 421 GLN A O 1
ATOM 3275 N N . MET A 1 422 ? 30.951 5.965 -10.782 1.00 97.06 422 MET A N 1
ATOM 3276 C CA . MET A 1 422 ? 29.491 5.951 -10.821 1.00 97.06 422 MET A CA 1
ATOM 3277 C C . MET A 1 422 ? 28.892 6.609 -9.581 1.00 97.06 422 MET A C 1
ATOM 3279 O O . MET A 1 422 ? 29.512 6.646 -8.516 1.00 97.06 422 MET A O 1
ATOM 3283 N N . THR A 1 423 ? 27.648 7.054 -9.708 1.00 98.50 423 THR A N 1
ATOM 3284 C CA . THR A 1 423 ? 26.818 7.463 -8.575 1.00 98.50 423 THR A CA 1
ATOM 3285 C C . THR A 1 423 ? 25.664 6.490 -8.459 1.00 98.50 423 THR A C 1
ATOM 3287 O O . THR A 1 423 ? 24.910 6.320 -9.416 1.00 98.50 423 THR A O 1
ATOM 3290 N N . ILE A 1 424 ? 25.529 5.847 -7.302 1.00 98.44 424 ILE A N 1
ATOM 3291 C CA . ILE A 1 424 ? 24.334 5.068 -6.979 1.00 98.44 424 ILE A CA 1
ATOM 3292 C C . ILE A 1 424 ? 23.392 6.015 -6.239 1.00 98.44 424 ILE A C 1
ATOM 3294 O O . ILE A 1 424 ? 23.766 6.589 -5.220 1.00 98.44 424 ILE A O 1
ATOM 3298 N N . HIS A 1 425 ? 22.200 6.213 -6.791 1.00 98.38 425 HIS A N 1
ATOM 3299 C CA . HIS A 1 425 ? 21.155 7.114 -6.303 1.00 98.38 425 HIS A CA 1
ATOM 3300 C C . HIS A 1 425 ? 19.945 6.291 -5.863 1.00 98.38 425 HIS A C 1
ATOM 3302 O O . HIS A 1 425 ? 19.670 5.237 -6.437 1.00 98.38 425 HIS A O 1
ATOM 3308 N N . ALA A 1 426 ? 19.230 6.760 -4.851 1.00 98.12 426 ALA A N 1
ATOM 3309 C CA . ALA A 1 426 ? 17.986 6.184 -4.371 1.00 98.12 426 ALA A CA 1
ATOM 3310 C C . ALA A 1 426 ? 16.931 7.286 -4.255 1.00 98.12 426 ALA A C 1
ATOM 3312 O O . ALA A 1 426 ? 17.156 8.295 -3.588 1.00 98.12 426 ALA A O 1
ATOM 3313 N N . LEU A 1 427 ? 15.780 7.076 -4.893 1.00 96.50 427 LEU A N 1
ATOM 3314 C CA . LEU A 1 427 ? 14.659 8.012 -4.932 1.00 96.50 427 LEU A CA 1
ATOM 3315 C C . LEU A 1 427 ? 13.411 7.368 -4.322 1.00 96.50 427 LEU A C 1
ATOM 3317 O O . LEU A 1 427 ? 12.971 6.307 -4.769 1.00 96.50 427 LEU A O 1
ATOM 3321 N N . HIS A 1 428 ? 12.812 8.036 -3.339 1.00 95.44 428 HIS A N 1
ATOM 3322 C CA . HIS A 1 428 ? 11.529 7.668 -2.743 1.00 95.44 428 HIS A CA 1
ATOM 3323 C C . HIS A 1 428 ? 10.548 8.840 -2.849 1.00 95.44 428 HIS A C 1
ATOM 3325 O O . HIS A 1 428 ? 10.893 9.966 -2.495 1.00 95.44 428 HIS A O 1
ATOM 3331 N N . LYS A 1 429 ? 9.309 8.588 -3.282 1.00 92.75 429 LYS A N 1
ATOM 3332 C CA . LYS A 1 429 ? 8.211 9.559 -3.181 1.00 92.75 429 LYS A CA 1
ATOM 3333 C C . LYS A 1 429 ? 7.290 9.150 -2.036 1.00 92.75 429 LYS A C 1
ATOM 3335 O O . LYS A 1 429 ? 6.717 8.063 -2.077 1.00 92.75 429 LYS A O 1
ATOM 3340 N N . CYS A 1 430 ? 7.165 10.004 -1.024 1.00 88.62 430 CYS A N 1
ATOM 3341 C CA . CYS A 1 430 ? 6.365 9.711 0.158 1.00 88.62 430 CYS A CA 1
ATOM 3342 C C . CYS A 1 430 ? 4.866 9.936 -0.075 1.00 88.62 430 CYS A C 1
ATOM 3344 O O . CYS A 1 430 ? 4.436 10.522 -1.071 1.00 88.62 430 CYS A O 1
ATOM 3346 N N . GLU A 1 431 ? 4.063 9.476 0.883 1.00 88.00 431 GLU A N 1
ATOM 3347 C CA . GLU A 1 431 ? 2.597 9.524 0.830 1.00 88.00 431 GLU A CA 1
ATOM 3348 C C . GLU A 1 431 ? 2.049 10.961 0.946 1.00 88.00 431 GLU A C 1
ATOM 3350 O O . GLU A 1 431 ? 0.999 11.254 0.381 1.00 88.00 431 GLU A O 1
ATOM 3355 N N . ASP A 1 432 ? 2.815 11.886 1.542 1.00 83.25 432 ASP A N 1
ATOM 3356 C CA . ASP A 1 432 ? 2.554 13.338 1.515 1.00 83.25 432 ASP A CA 1
ATOM 3357 C C . ASP A 1 432 ? 2.894 13.992 0.150 1.00 83.25 432 ASP A C 1
ATOM 3359 O O . ASP A 1 432 ? 2.803 15.207 -0.016 1.00 83.25 432 ASP A O 1
ATOM 3363 N N . GLY A 1 433 ? 3.330 13.206 -0.842 1.00 86.31 433 GLY A N 1
ATOM 3364 C CA . GLY A 1 433 ? 3.617 13.645 -2.211 1.00 86.31 433 GLY A CA 1
ATOM 3365 C C . GLY A 1 433 ? 5.016 14.227 -2.448 1.00 86.31 433 GLY A C 1
ATOM 3366 O O . GLY A 1 433 ? 5.371 14.465 -3.605 1.00 86.31 433 GLY A O 1
ATOM 3367 N N . HIS A 1 434 ? 5.819 14.425 -1.400 1.00 91.38 434 HIS A N 1
ATOM 3368 C CA . HIS A 1 434 ? 7.193 14.929 -1.492 1.00 91.38 434 HIS A CA 1
ATOM 3369 C C . HIS A 1 434 ? 8.198 13.839 -1.907 1.00 91.38 434 HIS A C 1
ATOM 3371 O O . HIS A 1 434 ? 8.045 12.668 -1.564 1.00 91.38 434 HIS A O 1
ATOM 3377 N N . SER A 1 435 ? 9.262 14.233 -2.611 1.00 92.88 435 SER A N 1
ATOM 3378 C CA . SER A 1 435 ? 10.366 13.334 -2.972 1.00 92.88 435 SER A CA 1
ATOM 3379 C C . SER A 1 435 ? 11.536 13.455 -1.996 1.00 92.88 435 SER A C 1
ATOM 3381 O O . SER A 1 435 ? 11.911 14.556 -1.587 1.00 92.88 435 SER A O 1
ATOM 3383 N N . TYR A 1 436 ? 12.140 12.316 -1.678 1.00 95.19 436 TYR A N 1
ATOM 3384 C CA . TYR A 1 436 ? 13.361 12.167 -0.897 1.00 95.19 436 TYR A CA 1
ATOM 3385 C C . TYR A 1 436 ? 14.423 11.453 -1.739 1.00 95.19 436 TYR A C 1
ATOM 3387 O O . TYR A 1 436 ? 14.113 10.472 -2.417 1.00 95.19 436 TYR A O 1
ATOM 3395 N N . GLU A 1 437 ? 15.669 11.916 -1.669 1.00 96.38 437 GLU A N 1
ATOM 3396 C CA . GLU A 1 437 ? 16.818 11.329 -2.360 1.00 96.38 437 GLU A CA 1
ATOM 3397 C C . GLU A 1 437 ? 17.979 10.994 -1.418 1.00 96.38 437 GLU A C 1
ATOM 3399 O O . GLU A 1 437 ? 18.198 11.658 -0.406 1.00 96.38 437 GLU A O 1
ATOM 3404 N N . ALA A 1 438 ? 18.755 9.981 -1.786 1.00 97.88 438 ALA A N 1
ATOM 3405 C CA . ALA A 1 438 ? 20.060 9.655 -1.224 1.00 97.88 438 ALA A CA 1
ATOM 3406 C C . ALA A 1 438 ? 20.992 9.271 -2.373 1.00 97.88 438 ALA A C 1
ATOM 3408 O O . ALA A 1 438 ? 20.535 8.724 -3.377 1.00 97.88 438 ALA A O 1
ATOM 3409 N N . PHE A 1 439 ? 22.293 9.517 -2.247 1.00 98.31 439 PHE A N 1
ATOM 3410 C CA . PHE A 1 439 ? 23.256 9.042 -3.238 1.00 98.31 439 PHE A CA 1
ATOM 3411 C C . PHE A 1 439 ? 24.663 8.895 -2.678 1.00 98.31 439 PHE A C 1
ATOM 3413 O O . PHE A 1 439 ? 25.049 9.574 -1.728 1.00 98.31 439 PHE A O 1
ATOM 3420 N N . ALA A 1 440 ? 25.439 8.027 -3.318 1.00 98.50 440 ALA A N 1
ATOM 3421 C CA . ALA A 1 440 ? 26.824 7.767 -2.972 1.00 98.50 440 ALA A CA 1
ATOM 3422 C C . ALA A 1 440 ? 27.703 7.539 -4.208 1.00 98.50 440 ALA A C 1
ATOM 3424 O O . ALA A 1 440 ? 27.276 6.979 -5.223 1.00 98.50 440 ALA A O 1
ATOM 3425 N N . HIS A 1 441 ? 28.948 7.995 -4.103 1.00 98.69 441 HIS A N 1
ATOM 3426 C CA . HIS A 1 441 ? 29.970 7.952 -5.144 1.00 98.69 441 HIS A CA 1
ATOM 3427 C C . HIS A 1 441 ? 30.827 6.701 -5.011 1.00 98.69 441 HIS A C 1
ATOM 3429 O O . HIS A 1 441 ? 31.455 6.481 -3.979 1.00 98.69 441 HIS A O 1
ATOM 3435 N N . TYR A 1 442 ? 30.910 5.913 -6.078 1.00 98.44 442 TYR A N 1
ATOM 3436 C CA . TYR A 1 442 ? 31.675 4.669 -6.107 1.00 98.44 442 TYR A CA 1
ATOM 3437 C C . TYR A 1 442 ? 32.603 4.615 -7.319 1.00 98.44 442 TYR A C 1
ATOM 3439 O O . TYR A 1 442 ? 32.366 5.264 -8.341 1.00 98.44 442 TYR A O 1
ATOM 3447 N N . THR A 1 443 ? 33.666 3.825 -7.214 1.00 97.88 443 THR A N 1
ATOM 3448 C CA . THR A 1 443 ? 34.604 3.558 -8.310 1.00 97.88 443 THR A CA 1
ATOM 3449 C C . THR A 1 443 ? 34.731 2.052 -8.459 1.00 97.88 443 THR A C 1
ATOM 3451 O O . THR A 1 443 ? 35.070 1.372 -7.496 1.00 97.88 443 THR A O 1
ATOM 3454 N N . ALA A 1 444 ? 34.446 1.528 -9.649 1.00 96.62 444 ALA A N 1
ATOM 3455 C CA . ALA A 1 444 ? 34.441 0.092 -9.887 1.00 96.62 444 ALA A CA 1
ATOM 3456 C C . ALA A 1 444 ? 35.819 -0.543 -9.669 1.00 96.62 444 ALA A C 1
ATOM 3458 O O . ALA A 1 444 ? 36.840 -0.038 -10.144 1.00 96.62 444 ALA A O 1
ATOM 3459 N N . ASN A 1 445 ? 35.830 -1.687 -8.991 1.00 94.31 445 ASN A N 1
ATOM 3460 C CA . ASN A 1 445 ? 37.040 -2.440 -8.689 1.00 94.31 445 ASN A CA 1
ATOM 3461 C C . ASN A 1 445 ? 37.659 -3.095 -9.948 1.00 94.31 445 ASN A C 1
ATOM 3463 O O . ASN A 1 445 ? 37.161 -2.969 -11.071 1.00 94.31 445 ASN A O 1
ATOM 3467 N N . ALA A 1 446 ? 38.759 -3.832 -9.764 1.00 94.12 446 ALA A N 1
ATOM 3468 C CA . ALA A 1 446 ? 39.508 -4.462 -10.856 1.00 94.12 446 ALA A CA 1
ATOM 3469 C C . ALA A 1 446 ? 38.699 -5.474 -11.703 1.00 94.12 446 ALA A C 1
ATOM 3471 O O . ALA A 1 446 ? 39.103 -5.767 -12.828 1.00 94.12 446 ALA A O 1
ATOM 3472 N N . THR A 1 447 ? 37.568 -5.992 -11.206 1.00 93.25 447 THR A N 1
ATOM 3473 C CA . THR A 1 447 ? 36.686 -6.916 -11.945 1.00 93.25 447 THR A CA 1
ATOM 3474 C C . THR A 1 447 ? 35.475 -6.224 -12.577 1.00 93.25 447 THR A C 1
ATOM 3476 O O . THR A 1 447 ? 34.630 -6.900 -13.162 1.00 93.25 447 THR A O 1
ATOM 3479 N N . GLY A 1 448 ? 35.375 -4.890 -12.498 1.00 94.19 448 GLY A N 1
ATOM 3480 C CA . GLY A 1 448 ? 34.240 -4.148 -13.054 1.00 94.19 448 GLY A CA 1
ATOM 3481 C C . GLY A 1 448 ? 32.967 -4.276 -12.213 1.00 94.19 448 GLY A C 1
ATOM 3482 O O . GLY A 1 448 ? 31.868 -4.382 -12.765 1.00 94.19 448 GLY A O 1
ATOM 3483 N N . THR A 1 449 ? 33.126 -4.319 -10.887 1.00 96.19 449 THR A N 1
ATOM 3484 C CA . THR A 1 449 ? 32.049 -4.491 -9.899 1.00 96.19 449 THR A CA 1
ATOM 3485 C C . THR A 1 449 ? 32.104 -3.396 -8.822 1.00 96.19 449 THR A C 1
ATOM 3487 O O . THR A 1 449 ? 33.176 -2.859 -8.542 1.00 96.19 449 THR A O 1
ATOM 3490 N N . VAL A 1 450 ? 30.952 -3.080 -8.224 1.00 98.06 450 VAL A N 1
ATOM 3491 C CA . VAL A 1 450 ? 30.800 -2.344 -6.954 1.00 98.06 450 VAL A CA 1
ATOM 3492 C C . VAL A 1 450 ? 29.803 -3.102 -6.077 1.00 98.06 450 VAL A C 1
ATOM 3494 O O . VAL A 1 450 ? 28.694 -3.387 -6.535 1.00 98.06 450 VAL A O 1
ATOM 3497 N N . ASN A 1 451 ? 30.164 -3.394 -4.828 1.00 97.88 451 ASN A N 1
ATOM 3498 C CA . ASN A 1 451 ? 29.277 -3.954 -3.808 1.00 97.88 451 ASN A CA 1
ATOM 3499 C C . ASN A 1 451 ? 29.116 -2.975 -2.634 1.00 97.88 451 ASN A C 1
ATOM 3501 O O . ASN A 1 451 ? 30.044 -2.762 -1.860 1.00 97.88 451 ASN A O 1
ATOM 3505 N N . VAL A 1 452 ? 27.919 -2.415 -2.452 1.00 97.38 452 VAL A N 1
ATOM 3506 C CA . VAL A 1 452 ? 27.644 -1.358 -1.454 1.00 97.38 452 VAL A CA 1
ATOM 3507 C C . VAL A 1 452 ? 27.806 -1.826 0.004 1.00 97.38 452 VAL A C 1
ATOM 3509 O O . VAL A 1 452 ? 27.951 -0.992 0.897 1.00 97.38 452 VAL A O 1
ATOM 3512 N N . SER A 1 453 ? 27.823 -3.138 0.274 1.00 96.00 453 SER A N 1
ATOM 3513 C CA . SER A 1 453 ? 28.118 -3.669 1.615 1.00 96.00 453 SER A CA 1
ATOM 3514 C C . SER A 1 453 ? 29.613 -3.797 1.940 1.00 96.00 453 SER A C 1
ATOM 3516 O O . SER A 1 453 ? 29.942 -4.138 3.072 1.00 96.00 453 SER A O 1
ATOM 3518 N N . GLU A 1 454 ? 30.508 -3.578 0.971 1.00 97.06 454 GLU A N 1
ATOM 3519 C CA . GLU A 1 454 ? 31.954 -3.847 1.088 1.00 97.06 454 GLU A CA 1
ATOM 3520 C C . GLU A 1 454 ? 32.812 -2.671 0.592 1.00 97.06 454 GLU A C 1
ATOM 3522 O O . GLU A 1 454 ? 33.771 -2.281 1.258 1.00 97.06 454 GLU A O 1
ATOM 3527 N N . ASP A 1 455 ? 32.456 -2.078 -0.551 1.00 97.75 455 ASP A N 1
ATOM 3528 C CA . ASP A 1 455 ? 33.142 -0.924 -1.128 1.00 97.75 455 ASP A CA 1
ATOM 3529 C C . ASP A 1 455 ? 32.725 0.382 -0.413 1.00 97.75 455 ASP A C 1
ATOM 3531 O O . ASP A 1 455 ? 31.534 0.610 -0.171 1.00 97.75 455 ASP A O 1
ATOM 3535 N N . PRO A 1 456 ? 33.667 1.286 -0.081 1.00 97.75 456 PRO A N 1
ATOM 3536 C CA . PRO A 1 456 ? 33.344 2.546 0.576 1.00 97.75 456 PRO A CA 1
ATOM 3537 C C . PRO A 1 456 ? 32.769 3.577 -0.403 1.00 97.75 456 PRO A C 1
ATOM 3539 O O . PRO A 1 456 ? 33.328 3.808 -1.476 1.00 97.75 456 PRO A O 1
ATOM 3542 N N . SER A 1 457 ? 31.713 4.281 0.016 1.00 98.19 457 SER A N 1
ATOM 3543 C CA . SER A 1 457 ? 31.301 5.526 -0.640 1.00 98.19 457 SER A CA 1
ATOM 3544 C C . SER A 1 457 ? 32.393 6.589 -0.484 1.00 98.19 457 SER A C 1
ATOM 3546 O O . SER A 1 457 ? 32.897 6.827 0.619 1.00 98.19 457 SER A O 1
ATOM 3548 N N . LEU A 1 458 ? 32.739 7.248 -1.586 1.00 97.81 458 LEU A N 1
ATOM 3549 C CA . LEU A 1 458 ? 33.741 8.311 -1.661 1.00 97.81 458 LEU A CA 1
ATOM 3550 C C . LEU A 1 458 ? 33.152 9.707 -1.376 1.00 97.81 458 LEU A C 1
ATOM 3552 O O . LEU A 1 458 ? 33.906 10.651 -1.150 1.00 97.81 458 LEU A O 1
ATOM 3556 N N . GLY A 1 459 ? 31.824 9.841 -1.368 1.00 95.06 459 GLY A N 1
ATOM 3557 C CA . GLY A 1 459 ? 31.114 11.114 -1.239 1.00 95.06 459 GLY A CA 1
ATOM 3558 C C . GLY A 1 459 ? 29.627 10.987 -1.575 1.00 95.06 459 GLY A C 1
ATOM 3559 O O . GLY A 1 459 ? 29.184 9.956 -2.075 1.00 95.06 459 GLY A O 1
ATOM 3560 N N . GLY A 1 460 ? 28.856 12.039 -1.298 1.00 96.38 460 GLY A N 1
ATOM 3561 C CA . GLY A 1 460 ? 27.406 12.088 -1.511 1.00 96.38 460 GLY A CA 1
ATOM 3562 C C . GLY A 1 460 ? 26.645 12.408 -0.226 1.00 96.38 460 GLY A C 1
ATOM 3563 O O . GLY A 1 460 ? 27.118 13.201 0.588 1.00 96.38 460 GLY A O 1
ATOM 3564 N N . THR A 1 461 ? 25.474 11.800 -0.021 1.00 96.94 461 THR A N 1
ATOM 3565 C CA . THR A 1 461 ? 24.716 11.916 1.240 1.00 96.94 461 THR A CA 1
ATOM 3566 C C . THR A 1 461 ? 25.326 11.090 2.380 1.00 96.94 461 THR A C 1
ATOM 3568 O O . THR A 1 461 ? 24.968 11.292 3.541 1.00 96.94 461 THR A O 1
ATOM 3571 N N . TYR A 1 462 ? 26.280 10.202 2.073 1.00 97.06 462 TYR A N 1
ATOM 3572 C CA . TYR A 1 462 ? 27.131 9.494 3.033 1.00 97.06 462 TYR A CA 1
ATOM 3573 C C . TYR A 1 462 ? 28.479 9.083 2.410 1.00 97.06 462 TYR A C 1
ATOM 3575 O O . TYR A 1 462 ? 28.607 8.990 1.188 1.00 97.06 462 TYR A O 1
ATOM 3583 N N . SER A 1 463 ? 29.460 8.773 3.262 1.00 97.00 463 SER A N 1
ATOM 3584 C CA . SER A 1 463 ? 30.791 8.264 2.887 1.00 97.00 463 SER A CA 1
ATOM 3585 C C . SER A 1 463 ? 31.176 7.061 3.756 1.00 97.00 463 SER A C 1
ATOM 3587 O O . SER A 1 463 ? 30.686 6.926 4.876 1.00 97.00 463 SER A O 1
ATOM 3589 N N . GLY A 1 464 ? 32.082 6.211 3.268 1.00 97.44 464 GLY A N 1
ATOM 3590 C CA . GLY A 1 464 ? 32.496 4.969 3.932 1.00 97.44 464 GLY A CA 1
ATOM 3591 C C . GLY A 1 464 ? 31.634 3.753 3.566 1.00 97.44 464 GLY A C 1
ATOM 3592 O O . GLY A 1 464 ? 30.768 3.827 2.692 1.00 97.44 464 GLY A O 1
ATOM 3593 N N . VAL A 1 465 ? 31.916 2.609 4.198 1.00 97.62 465 VAL A N 1
ATOM 3594 C CA . VAL A 1 465 ? 31.194 1.343 3.971 1.00 97.62 465 VAL A CA 1
ATOM 3595 C C . VAL A 1 465 ? 29.904 1.353 4.791 1.00 97.62 465 VAL A C 1
ATOM 3597 O O . VAL A 1 465 ? 29.909 1.085 5.990 1.00 97.62 465 VAL A O 1
ATOM 3600 N N . GLU A 1 466 ? 28.802 1.717 4.142 1.00 96.69 466 GLU A N 1
ATOM 3601 C CA . GLU A 1 466 ? 27.505 1.980 4.772 1.00 96.69 466 GLU A CA 1
ATOM 3602 C C . GLU A 1 466 ? 26.391 1.315 3.953 1.00 96.69 466 GLU A C 1
ATOM 3604 O O . GLU A 1 466 ? 25.717 1.957 3.148 1.00 96.69 466 GLU A O 1
ATOM 3609 N N . GLN A 1 467 ? 26.206 0.004 4.151 1.00 96.50 467 GLN A N 1
ATOM 3610 C CA . GLN A 1 467 ? 25.324 -0.850 3.338 1.00 96.50 467 GLN A CA 1
ATOM 3611 C C . GLN A 1 467 ? 23.913 -0.270 3.118 1.00 96.50 467 GLN A C 1
ATOM 3613 O O . GLN A 1 467 ? 23.363 -0.375 2.024 1.00 96.50 467 GLN A O 1
ATOM 3618 N N . MET A 1 468 ? 23.333 0.341 4.156 1.00 97.88 468 MET A N 1
ATOM 3619 C CA . MET A 1 468 ? 21.974 0.900 4.138 1.00 97.88 468 MET A CA 1
ATOM 3620 C C . MET A 1 468 ? 21.949 2.432 4.010 1.00 97.88 468 MET A C 1
ATOM 3622 O O . MET A 1 468 ? 20.908 3.051 4.240 1.00 97.88 468 MET A O 1
ATOM 3626 N N . GLY A 1 469 ? 23.071 3.057 3.629 1.00 97.88 469 GLY A N 1
ATOM 3627 C CA . GLY A 1 469 ? 23.190 4.512 3.487 1.00 97.88 469 GLY A CA 1
ATOM 3628 C C . GLY A 1 469 ? 22.159 5.107 2.527 1.00 97.88 469 GLY A C 1
ATOM 3629 O O . GLY A 1 469 ? 21.572 6.147 2.823 1.00 97.88 469 GLY A O 1
ATOM 3630 N N . LEU A 1 470 ? 21.839 4.394 1.442 1.00 97.75 470 LEU A N 1
ATOM 3631 C CA . LEU A 1 470 ? 20.795 4.755 0.470 1.00 97.75 470 LEU A CA 1
ATOM 3632 C C . LEU A 1 470 ? 19.364 4.807 1.046 1.00 97.75 470 LEU A C 1
ATOM 3634 O O . LEU A 1 470 ? 18.476 5.324 0.375 1.00 97.75 470 LEU A O 1
ATOM 3638 N N . LEU A 1 471 ? 19.130 4.302 2.264 1.00 97.44 471 LEU A N 1
ATOM 3639 C CA . LEU A 1 471 ? 17.890 4.534 3.012 1.00 97.44 471 LEU A CA 1
ATOM 3640 C C . LEU A 1 471 ? 18.087 5.595 4.101 1.00 97.44 471 LEU A C 1
ATOM 3642 O O . LEU A 1 471 ? 17.419 6.626 4.083 1.00 97.44 471 LEU A O 1
ATOM 3646 N N . TRP A 1 472 ? 19.018 5.386 5.039 1.00 97.38 472 TRP A N 1
ATOM 3647 C CA . TRP A 1 472 ? 19.074 6.230 6.241 1.00 97.38 472 TRP A CA 1
ATOM 3648 C C . TRP A 1 472 ? 19.530 7.674 5.974 1.00 97.38 472 TRP A C 1
ATOM 3650 O O . TRP A 1 472 ? 19.264 8.558 6.791 1.00 97.38 472 TRP A O 1
ATOM 3660 N N . SER A 1 473 ? 20.197 7.930 4.839 1.00 97.50 473 SER A N 1
ATOM 3661 C CA . SER A 1 473 ? 20.635 9.272 4.419 1.00 97.50 473 SER A CA 1
ATOM 3662 C C . SER A 1 473 ? 19.651 10.000 3.490 1.00 97.50 473 SER A C 1
ATOM 3664 O O . SER A 1 473 ? 19.977 11.086 3.009 1.00 97.50 473 SER A O 1
ATOM 3666 N N . LEU A 1 474 ? 18.459 9.432 3.244 1.00 97.00 474 LEU A N 1
ATOM 3667 C CA . LEU A 1 474 ? 17.409 10.061 2.434 1.00 97.00 474 LEU A CA 1
ATOM 3668 C C . LEU A 1 474 ? 17.048 11.454 2.983 1.00 97.00 474 LEU A C 1
ATOM 3670 O O . LEU A 1 474 ? 16.524 11.599 4.088 1.00 97.00 474 LEU A O 1
ATOM 3674 N N . ARG A 1 475 ? 17.272 12.488 2.175 1.00 94.12 475 ARG A N 1
ATOM 3675 C CA . ARG A 1 475 ? 16.922 13.890 2.451 1.00 94.12 475 ARG A CA 1
ATOM 3676 C C . ARG A 1 475 ? 15.820 14.355 1.490 1.00 94.12 475 ARG A C 1
ATOM 3678 O O . ARG A 1 475 ? 15.755 13.822 0.385 1.00 94.12 475 ARG A O 1
ATOM 3685 N N . PRO A 1 476 ? 14.976 15.343 1.835 1.00 93.44 476 PRO A N 1
ATOM 3686 C CA . PRO A 1 476 ? 14.079 15.962 0.857 1.00 93.44 476 PRO A CA 1
ATOM 3687 C C . PRO A 1 476 ? 14.867 16.469 -0.360 1.00 93.44 476 PRO A C 1
ATOM 3689 O O . PRO A 1 476 ? 15.959 17.017 -0.191 1.00 93.44 476 PRO A O 1
ATOM 3692 N N . VAL A 1 477 ? 14.331 16.303 -1.574 1.00 92.12 477 VAL A N 1
ATOM 3693 C CA . VAL A 1 477 ? 15.009 16.787 -2.793 1.00 92.12 477 VAL A CA 1
ATOM 3694 C C . VAL A 1 477 ? 15.203 18.314 -2.753 1.00 92.12 477 VAL A C 1
ATOM 3696 O O . VAL A 1 477 ? 14.352 19.013 -2.183 1.00 92.12 477 VAL A O 1
ATOM 3699 N N . PRO A 1 478 ? 16.281 18.864 -3.350 1.00 88.62 478 PRO A N 1
ATOM 3700 C CA . PRO A 1 478 ? 16.515 20.308 -3.404 1.00 88.62 478 PRO A CA 1
ATOM 3701 C C . PRO A 1 478 ? 15.291 21.103 -3.886 1.00 88.62 478 PRO A C 1
ATOM 3703 O O . PRO A 1 478 ? 14.553 20.665 -4.765 1.00 88.62 478 PRO A O 1
ATOM 3706 N N . GLY A 1 479 ? 15.050 22.267 -3.277 1.00 84.94 479 GLY A N 1
ATOM 3707 C CA . GLY A 1 479 ? 13.855 23.088 -3.525 1.00 84.94 479 GLY A CA 1
ATOM 3708 C C . GLY A 1 479 ? 12.594 22.662 -2.756 1.00 84.94 479 GLY A C 1
ATOM 3709 O O . GLY A 1 479 ? 11.612 23.403 -2.749 1.00 84.94 479 GLY A O 1
ATOM 3710 N N . THR A 1 480 ? 12.601 21.519 -2.059 1.00 87.50 480 THR A N 1
ATOM 3711 C CA . THR A 1 480 ? 11.491 21.129 -1.172 1.00 87.50 480 THR A CA 1
ATOM 3712 C C . THR A 1 480 ? 11.397 22.054 0.049 1.00 87.50 480 THR A C 1
ATOM 3714 O O . THR A 1 480 ? 12.405 22.522 0.578 1.00 87.50 480 THR A O 1
ATOM 3717 N N . LYS A 1 481 ? 10.170 22.298 0.531 1.00 86.75 481 LYS A N 1
ATOM 3718 C CA . LYS A 1 481 ? 9.897 23.093 1.738 1.00 86.75 481 LYS A CA 1
ATOM 3719 C C . LYS A 1 481 ? 10.681 22.555 2.958 1.00 86.75 481 LYS A C 1
ATOM 3721 O O . LYS A 1 481 ? 10.648 21.347 3.194 1.00 86.75 481 LYS A O 1
ATOM 3726 N N . PRO A 1 482 ? 11.326 23.416 3.771 1.00 86.88 482 PRO A N 1
ATOM 3727 C CA . PRO A 1 482 ? 12.049 22.980 4.965 1.00 86.88 482 PRO A CA 1
ATOM 3728 C C . PRO A 1 482 ? 11.115 22.433 6.055 1.00 86.88 482 PRO A C 1
ATOM 3730 O O . PRO A 1 482 ? 9.935 22.785 6.133 1.00 86.88 482 PRO A O 1
ATOM 3733 N N . GLY A 1 483 ? 11.675 21.605 6.941 1.00 88.62 483 GLY A N 1
ATOM 3734 C CA . GLY A 1 483 ? 10.976 21.087 8.119 1.00 88.62 483 GLY A CA 1
ATOM 3735 C C . GLY A 1 483 ? 10.012 19.930 7.852 1.00 88.62 483 GLY A C 1
ATOM 3736 O O . GLY A 1 483 ? 9.043 19.772 8.591 1.00 88.62 483 GLY A O 1
ATOM 3737 N N . LEU A 1 484 ? 10.251 19.121 6.818 1.00 91.69 484 LEU A N 1
ATOM 3738 C CA . LEU A 1 484 ? 9.572 17.832 6.656 1.00 91.69 484 LEU A CA 1
ATOM 3739 C C . LEU A 1 484 ? 10.176 16.759 7.582 1.00 91.69 484 LEU A C 1
ATOM 3741 O O . LEU A 1 484 ? 11.295 16.894 8.070 1.00 91.69 484 LEU A O 1
ATOM 3745 N N . ARG A 1 485 ? 9.429 15.675 7.805 1.00 91.31 485 ARG A N 1
ATOM 3746 C CA . ARG A 1 485 ? 9.873 14.422 8.444 1.00 91.31 485 ARG A CA 1
ATOM 3747 C C . ARG A 1 485 ? 9.199 13.289 7.691 1.00 91.31 485 ARG A C 1
ATOM 3749 O O . ARG A 1 485 ? 7.979 13.340 7.535 1.00 91.31 485 ARG A O 1
ATOM 3756 N N . LEU A 1 486 ? 9.967 12.303 7.232 1.00 91.75 486 LEU A N 1
ATOM 3757 C CA . LEU A 1 486 ? 9.377 11.136 6.585 1.00 91.75 486 LEU A CA 1
ATOM 3758 C C . LEU A 1 486 ? 8.587 10.338 7.631 1.00 91.75 486 LEU A C 1
ATOM 3760 O O . LEU A 1 486 ? 9.050 10.147 8.753 1.00 91.75 486 LEU A O 1
ATOM 3764 N N . ARG A 1 487 ? 7.382 9.904 7.267 1.00 87.88 487 ARG A N 1
ATOM 3765 C CA . ARG A 1 487 ? 6.539 8.987 8.043 1.00 87.88 487 ARG A CA 1
ATOM 3766 C C . ARG A 1 487 ? 5.890 8.012 7.069 1.00 87.88 487 ARG A C 1
ATOM 3768 O O . ARG A 1 487 ? 5.682 8.353 5.905 1.00 87.88 487 ARG A O 1
ATOM 3775 N N . LYS A 1 488 ? 5.538 6.822 7.553 1.00 92.50 488 LYS A N 1
ATOM 3776 C CA . LYS A 1 488 ? 4.699 5.872 6.819 1.00 92.50 488 LYS A CA 1
ATOM 3777 C C . LYS A 1 488 ? 3.279 5.945 7.377 1.00 92.50 488 LYS A C 1
ATOM 3779 O O . LYS A 1 488 ? 3.067 5.615 8.540 1.00 92.50 488 LYS A O 1
ATOM 3784 N N . VAL A 1 489 ? 2.329 6.401 6.569 1.00 88.50 489 VAL A N 1
ATOM 3785 C CA . VAL A 1 489 ? 0.917 6.546 6.944 1.00 88.50 489 VAL A CA 1
ATOM 3786 C C . VAL A 1 489 ? 0.169 5.247 6.649 1.00 88.50 489 VAL A C 1
ATOM 3788 O O . VAL A 1 489 ? -0.486 4.705 7.534 1.00 88.50 489 VAL A O 1
ATOM 3791 N N . ASN A 1 490 ? 0.305 4.695 5.438 1.00 92.50 490 ASN A N 1
ATOM 3792 C CA . ASN A 1 490 ? -0.352 3.440 5.068 1.00 92.50 490 ASN A CA 1
ATOM 3793 C C . ASN A 1 490 ? 0.604 2.245 5.182 1.00 92.50 490 ASN A C 1
ATOM 3795 O O . ASN A 1 490 ? 1.261 1.854 4.219 1.00 92.50 490 ASN A O 1
ATOM 3799 N N . VAL A 1 491 ? 0.646 1.606 6.352 1.00 94.88 491 VAL A N 1
ATOM 3800 C CA . VAL A 1 491 ? 1.495 0.421 6.599 1.00 94.88 491 VAL A CA 1
ATOM 3801 C C . VAL A 1 491 ? 1.171 -0.792 5.714 1.00 94.88 491 VAL A C 1
ATOM 3803 O O . VAL A 1 491 ? 1.990 -1.703 5.625 1.00 94.88 491 VAL A O 1
ATOM 3806 N N . GLN A 1 492 ? 0.007 -0.816 5.051 1.00 92.94 492 GLN A N 1
ATOM 3807 C CA . GLN A 1 492 ? -0.430 -1.920 4.187 1.00 92.94 492 GLN A CA 1
ATOM 3808 C C . GLN A 1 492 ? 0.159 -1.858 2.764 1.00 92.94 492 GLN A C 1
ATOM 3810 O O . GLN A 1 492 ? -0.057 -2.780 1.978 1.00 92.94 492 GLN A O 1
ATOM 3815 N N . THR A 1 493 ? 0.899 -0.799 2.425 1.00 93.31 493 THR A N 1
ATOM 3816 C CA . THR A 1 493 ? 1.674 -0.666 1.178 1.00 93.31 493 THR A CA 1
ATOM 3817 C C . THR A 1 493 ? 3.175 -0.574 1.490 1.00 93.31 493 THR A C 1
ATOM 3819 O O . THR A 1 493 ? 3.547 -0.175 2.599 1.00 93.31 493 THR A O 1
ATOM 3822 N N . PRO A 1 494 ? 4.073 -0.904 0.546 1.00 93.06 494 PRO A N 1
ATOM 3823 C CA . PRO A 1 494 ? 5.503 -0.709 0.751 1.00 93.06 494 PRO A CA 1
ATOM 3824 C C . PRO A 1 494 ? 5.889 0.778 0.794 1.00 93.06 494 PRO A C 1
ATOM 3826 O O . PRO A 1 494 ? 5.150 1.673 0.378 1.00 93.06 494 PRO A O 1
ATOM 3829 N N . MET A 1 495 ? 7.087 1.045 1.301 1.00 93.81 495 MET A N 1
ATOM 3830 C CA . MET A 1 495 ? 7.905 2.185 0.907 1.00 93.81 495 MET A CA 1
ATOM 3831 C C . MET A 1 495 ? 8.657 1.774 -0.364 1.00 93.81 495 MET A C 1
ATOM 3833 O O . MET A 1 495 ? 9.527 0.904 -0.323 1.00 93.81 495 MET A O 1
ATOM 3837 N N . GLU A 1 496 ? 8.275 2.358 -1.497 1.00 95.56 496 GLU A N 1
ATOM 3838 C CA . GLU A 1 496 ? 8.908 2.119 -2.796 1.00 95.56 496 GLU A CA 1
ATOM 3839 C C . GLU A 1 496 ? 10.142 3.009 -2.969 1.00 95.56 496 GLU A C 1
ATOM 3841 O O . GLU A 1 496 ? 10.046 4.235 -2.880 1.00 95.56 496 GLU A O 1
ATOM 3846 N N . VAL A 1 497 ? 11.298 2.399 -3.229 1.00 94.88 497 VAL A N 1
ATOM 3847 C CA . VAL A 1 497 ? 12.570 3.096 -3.452 1.00 94.88 497 VAL A CA 1
ATOM 3848 C C . VAL A 1 497 ? 13.129 2.674 -4.805 1.00 94.88 497 VAL A C 1
ATOM 3850 O O . VAL A 1 497 ? 13.410 1.499 -5.030 1.00 94.88 497 VAL A O 1
ATOM 3853 N N . THR A 1 498 ? 13.295 3.623 -5.722 1.00 95.62 498 THR A N 1
ATOM 3854 C CA . THR A 1 498 ? 13.972 3.370 -7.002 1.00 95.62 498 THR A CA 1
ATOM 3855 C C . THR A 1 498 ? 15.467 3.561 -6.801 1.00 95.62 498 THR A C 1
ATOM 3857 O O . THR A 1 498 ? 15.893 4.674 -6.501 1.00 95.62 498 THR A O 1
ATOM 3860 N N . ILE A 1 499 ? 16.258 2.498 -6.956 1.00 96.00 499 ILE A N 1
ATOM 3861 C CA . ILE A 1 499 ? 17.724 2.565 -6.923 1.00 96.00 499 ILE A CA 1
ATOM 3862 C C . ILE A 1 499 ? 18.241 2.606 -8.361 1.00 96.00 499 ILE A C 1
ATOM 3864 O O . ILE A 1 499 ? 17.895 1.742 -9.165 1.00 96.00 499 ILE A O 1
ATOM 3868 N N . SER A 1 500 ? 19.074 3.596 -8.676 1.00 94.94 500 SER A N 1
ATOM 3869 C CA . SER A 1 500 ? 19.554 3.919 -10.025 1.00 94.94 500 SER A CA 1
ATOM 3870 C C . SER A 1 500 ? 21.067 4.130 -10.052 1.00 94.94 500 SER A C 1
ATOM 3872 O O . SER A 1 500 ? 21.655 4.567 -9.065 1.00 94.94 500 SER A O 1
ATOM 3874 N N . VAL A 1 501 ? 21.706 3.858 -11.194 1.00 95.06 501 VAL A N 1
ATOM 3875 C CA . VAL A 1 501 ? 23.145 4.098 -11.409 1.00 95.06 501 VAL A CA 1
ATOM 3876 C C . VAL A 1 501 ? 23.345 5.172 -12.476 1.00 95.06 501 VAL A C 1
ATOM 3878 O O . VAL A 1 501 ? 22.891 5.012 -13.607 1.00 95.06 501 VAL A O 1
ATOM 3881 N N . TYR A 1 502 ? 24.074 6.233 -12.140 1.00 93.38 502 TYR A N 1
ATOM 3882 C CA . TYR A 1 502 ? 24.470 7.318 -13.045 1.00 93.38 502 TYR A CA 1
ATOM 3883 C C . TYR A 1 502 ? 25.984 7.287 -13.313 1.00 93.38 502 TYR A C 1
ATOM 3885 O O . TYR A 1 502 ? 26.761 6.768 -12.506 1.00 93.38 502 TYR A O 1
ATOM 3893 N N . GLN A 1 503 ? 26.420 7.835 -14.452 1.00 91.94 503 GLN A N 1
ATOM 3894 C CA . GLN A 1 503 ? 27.836 7.885 -14.834 1.00 91.94 503 GLN A CA 1
ATOM 3895 C C . GLN A 1 503 ? 28.574 9.041 -14.139 1.00 91.94 503 GLN A C 1
ATOM 3897 O O . GLN A 1 503 ? 28.118 10.184 -14.169 1.00 91.94 503 GLN A O 1
ATOM 3902 N N . GLY A 1 504 ? 29.762 8.759 -13.595 1.00 93.88 504 GLY A N 1
ATOM 3903 C CA . GLY A 1 504 ? 30.581 9.731 -12.868 1.00 93.88 504 GLY A CA 1
ATOM 3904 C C . GLY A 1 504 ? 30.109 9.970 -11.432 1.00 93.88 504 GLY A C 1
ATOM 3905 O O . GLY A 1 504 ? 29.145 9.364 -10.963 1.00 93.88 504 GLY A O 1
ATOM 3906 N N . HIS A 1 505 ? 30.810 10.853 -10.720 1.00 96.88 505 HIS A N 1
ATOM 3907 C CA . HIS A 1 505 ? 30.460 11.298 -9.366 1.00 96.88 505 HIS A CA 1
ATOM 3908 C C . HIS A 1 505 ? 29.621 12.578 -9.455 1.00 96.88 505 HIS A C 1
ATOM 3910 O O . HIS A 1 505 ? 30.152 13.666 -9.651 1.00 96.88 505 HIS A O 1
ATOM 3916 N N . GLN A 1 506 ? 28.299 12.423 -9.383 1.00 92.31 506 GLN A N 1
ATOM 3917 C CA . GLN A 1 506 ? 27.299 13.477 -9.566 1.00 92.31 506 GLN A CA 1
ATOM 3918 C C . GLN A 1 506 ? 26.679 13.872 -8.223 1.00 92.31 506 GLN A C 1
ATOM 3920 O O . GLN A 1 506 ? 26.504 13.021 -7.352 1.00 92.31 506 GLN A O 1
ATOM 3925 N N . THR A 1 507 ? 26.332 15.145 -8.039 1.00 90.94 507 THR A N 1
ATOM 3926 C CA . THR A 1 507 ? 25.806 15.671 -6.761 1.00 90.94 507 THR A CA 1
ATOM 3927 C C . THR A 1 507 ? 24.408 16.281 -6.845 1.00 90.94 507 THR A C 1
ATOM 3929 O O . THR A 1 507 ? 23.820 16.593 -5.810 1.00 90.94 507 THR A O 1
ATOM 3932 N N . GLU A 1 508 ? 23.890 16.468 -8.058 1.00 87.94 508 GLU A N 1
ATOM 3933 C CA . GLU A 1 508 ? 22.634 17.150 -8.376 1.00 87.94 508 GLU A CA 1
ATOM 3934 C C . GLU A 1 508 ? 22.183 16.790 -9.806 1.00 87.94 508 GLU A C 1
ATOM 3936 O O . GLU A 1 508 ? 22.888 16.074 -10.518 1.00 87.94 508 GLU A O 1
ATOM 3941 N N . GLY A 1 509 ? 21.010 17.269 -10.236 1.00 82.00 509 GLY A N 1
ATOM 3942 C CA . GLY A 1 509 ? 20.529 17.093 -11.616 1.00 82.00 509 GLY A CA 1
ATOM 3943 C C . GLY A 1 509 ? 20.114 15.663 -11.988 1.00 82.00 509 GLY A C 1
ATOM 3944 O O . GLY A 1 509 ? 20.057 15.328 -13.170 1.00 82.00 509 GLY A O 1
ATOM 3945 N N . PHE A 1 510 ? 19.840 14.794 -11.008 1.00 85.88 510 PHE A N 1
ATOM 3946 C CA . PHE A 1 510 ? 19.435 13.400 -11.251 1.00 85.88 510 PHE A CA 1
ATOM 3947 C C . PHE A 1 510 ? 18.086 13.280 -11.978 1.00 85.88 510 PHE A C 1
ATOM 3949 O O . PHE A 1 510 ? 17.890 12.354 -12.754 1.00 85.88 510 PHE A O 1
ATOM 3956 N N . MET A 1 511 ? 17.161 14.218 -11.744 1.00 73.81 511 MET A N 1
ATOM 3957 C CA . MET A 1 511 ? 15.816 14.210 -12.341 1.00 73.81 511 MET A CA 1
ATOM 3958 C C . MET A 1 511 ? 15.822 14.539 -13.843 1.00 73.81 511 MET A C 1
ATOM 3960 O O . MET A 1 511 ? 14.915 14.128 -14.561 1.00 73.81 511 MET A O 1
ATOM 3964 N N . ASP A 1 512 ? 16.846 15.258 -14.308 1.00 76.69 512 ASP A N 1
ATOM 3965 C CA . ASP A 1 512 ? 17.003 15.724 -15.692 1.00 76.69 512 ASP A CA 1
ATOM 3966 C C . ASP A 1 512 ? 17.873 14.774 -16.541 1.00 76.69 512 ASP A C 1
ATOM 3968 O O . ASP A 1 512 ? 18.144 15.036 -17.714 1.00 76.69 512 ASP A O 1
ATOM 3972 N N . GLN A 1 513 ? 18.333 13.664 -15.952 1.00 77.44 513 GLN A N 1
ATOM 3973 C CA . GLN A 1 513 ? 19.247 12.703 -16.563 1.00 77.44 513 GLN A CA 1
ATOM 3974 C C . GLN A 1 513 ? 18.641 11.302 -16.649 1.00 77.44 513 GLN A C 1
ATOM 3976 O O . GLN A 1 513 ? 17.915 10.846 -15.769 1.00 77.44 513 GLN A O 1
ATOM 3981 N N . VAL A 1 514 ? 19.011 10.567 -17.699 1.00 76.50 514 VAL A N 1
ATOM 3982 C CA . VAL A 1 514 ? 18.649 9.152 -17.850 1.00 76.50 514 VAL A CA 1
ATOM 3983 C C . VAL A 1 514 ? 19.696 8.287 -17.129 1.00 76.50 514 VAL A C 1
ATOM 3985 O O . VAL A 1 514 ? 20.875 8.364 -17.488 1.00 76.50 514 VAL A O 1
ATOM 3988 N N . PRO A 1 515 ? 19.320 7.456 -16.138 1.00 86.06 515 PRO A N 1
ATOM 3989 C CA . PRO A 1 515 ? 20.255 6.539 -15.492 1.00 86.06 515 PRO A CA 1
ATOM 3990 C C . PRO A 1 515 ? 20.690 5.412 -16.440 1.00 86.06 515 PRO A C 1
ATOM 3992 O O . PRO A 1 515 ? 19.947 4.993 -17.327 1.00 86.06 515 PRO A O 1
ATOM 3995 N N . LEU A 1 516 ? 21.884 4.863 -16.206 1.00 82.75 516 LEU A N 1
ATOM 3996 C CA . LEU A 1 516 ? 22.438 3.722 -16.949 1.00 82.75 516 LEU A CA 1
ATOM 3997 C C . LEU A 1 516 ? 21.601 2.449 -16.756 1.00 82.75 516 LEU A C 1
ATOM 3999 O O . LEU A 1 516 ? 21.498 1.619 -17.655 1.00 82.75 516 LEU A O 1
ATOM 4003 N N . VAL A 1 517 ? 21.048 2.290 -15.552 1.00 80.94 517 VAL A N 1
ATOM 4004 C CA . VAL A 1 517 ? 20.148 1.212 -15.132 1.00 80.94 517 VAL A CA 1
ATOM 4005 C C . VAL A 1 517 ? 19.451 1.637 -13.834 1.00 80.94 517 VAL A C 1
ATOM 4007 O O . VAL A 1 517 ? 20.023 2.396 -13.048 1.00 80.94 517 VAL A O 1
ATOM 4010 N N . GLY A 1 518 ? 18.240 1.136 -13.588 1.00 81.81 518 GLY A N 1
ATOM 4011 C CA . GLY A 1 518 ? 17.521 1.324 -12.328 1.00 81.81 518 GLY A CA 1
ATOM 4012 C C . GLY A 1 518 ? 16.633 0.128 -11.984 1.00 81.81 518 GLY A C 1
ATOM 4013 O O . GLY A 1 518 ? 16.276 -0.658 -12.862 1.00 81.81 518 GLY A O 1
ATOM 4014 N N . VAL A 1 519 ? 16.304 -0.029 -10.702 1.00 80.81 519 VAL A N 1
ATOM 4015 C CA . VAL A 1 519 ? 15.451 -1.104 -10.175 1.00 80.81 519 VAL A CA 1
ATOM 4016 C C . VAL A 1 519 ? 14.577 -0.588 -9.032 1.00 80.81 519 VAL A C 1
ATOM 4018 O O . VAL A 1 519 ? 15.011 0.239 -8.230 1.00 80.81 519 VAL A O 1
ATOM 4021 N N . LEU A 1 520 ? 13.343 -1.085 -8.949 1.00 89.00 520 LEU A N 1
ATOM 4022 C CA . LEU A 1 520 ? 12.432 -0.790 -7.847 1.00 89.00 520 LEU A CA 1
ATOM 4023 C C . LEU A 1 520 ? 12.685 -1.748 -6.674 1.00 89.00 520 LEU A C 1
ATOM 4025 O O . LEU A 1 520 ? 12.840 -2.955 -6.869 1.00 89.00 520 LEU A O 1
ATOM 4029 N N . VAL A 1 521 ? 12.714 -1.203 -5.460 1.00 88.81 521 VAL A N 1
ATOM 4030 C CA . VAL A 1 521 ? 12.918 -1.928 -4.203 1.00 88.81 521 VAL A CA 1
ATOM 4031 C C . VAL A 1 521 ? 11.743 -1.623 -3.277 1.00 88.81 521 VAL A C 1
ATOM 4033 O O . VAL A 1 521 ? 11.451 -0.463 -2.992 1.00 88.81 521 VAL A O 1
ATOM 4036 N N . GLU A 1 522 ? 11.072 -2.661 -2.788 1.00 95.50 522 GLU A N 1
ATOM 4037 C CA . GLU A 1 522 ? 9.976 -2.538 -1.826 1.00 95.50 522 GLU A CA 1
ATOM 4038 C C . GLU A 1 522 ? 10.498 -2.755 -0.401 1.00 95.50 522 GLU A C 1
ATOM 4040 O O . GLU A 1 522 ? 11.081 -3.805 -0.111 1.00 95.50 522 GLU A O 1
ATOM 4045 N N . ARG A 1 523 ? 10.259 -1.803 0.509 1.00 95.50 523 ARG A N 1
ATOM 4046 C CA . ARG A 1 523 ? 10.469 -1.950 1.962 1.00 95.50 523 ARG A CA 1
ATOM 4047 C C . ARG A 1 523 ? 9.127 -1.946 2.696 1.00 95.50 523 ARG A C 1
ATOM 4049 O O . ARG A 1 523 ? 8.427 -0.938 2.712 1.00 95.50 523 ARG A O 1
ATOM 4056 N N . TRP A 1 524 ? 8.740 -3.071 3.288 1.00 96.50 524 TRP A N 1
ATOM 4057 C CA . TRP A 1 524 ? 7.434 -3.248 3.934 1.00 96.50 524 TRP A CA 1
ATOM 4058 C C . TRP A 1 524 ? 7.486 -2.929 5.434 1.00 96.50 524 TRP A C 1
ATOM 4060 O O . TRP A 1 524 ? 8.370 -3.394 6.143 1.00 96.50 524 TRP A O 1
ATOM 4070 N N . TYR A 1 525 ? 6.499 -2.190 5.943 1.00 96.25 525 TYR A N 1
ATOM 4071 C CA . TYR A 1 525 ? 6.326 -1.976 7.391 1.00 96.25 525 TYR A CA 1
ATOM 4072 C C . TYR A 1 525 ? 5.418 -3.033 8.046 1.00 96.25 525 TYR A C 1
ATOM 4074 O O . TYR A 1 525 ? 5.274 -3.067 9.264 1.00 96.25 525 TYR A O 1
ATOM 4082 N N . MET A 1 526 ? 4.799 -3.896 7.238 1.00 96.38 526 MET A N 1
ATOM 4083 C CA . MET A 1 526 ? 3.844 -4.918 7.653 1.00 96.38 526 MET A CA 1
ATOM 4084 C C . MET A 1 526 ? 4.066 -6.174 6.802 1.00 96.38 526 MET A C 1
ATOM 4086 O O . MET A 1 526 ? 3.917 -6.128 5.580 1.00 96.38 526 MET A O 1
ATOM 4090 N N . ALA A 1 527 ? 4.428 -7.300 7.419 1.00 92.06 527 ALA A N 1
ATOM 4091 C CA . ALA A 1 527 ? 4.636 -8.549 6.690 1.00 92.06 527 ALA A CA 1
ATOM 4092 C C . ALA A 1 527 ? 3.310 -9.067 6.077 1.00 92.06 527 ALA A C 1
ATOM 4094 O O . ALA A 1 527 ? 2.266 -8.943 6.725 1.00 92.06 527 ALA A O 1
ATOM 4095 N N . PRO A 1 528 ? 3.314 -9.738 4.900 1.00 80.62 528 PRO A N 1
ATOM 4096 C CA . PRO A 1 528 ? 2.101 -10.090 4.132 1.00 80.62 528 PRO A CA 1
ATOM 4097 C C . PRO A 1 528 ? 1.060 -11.020 4.791 1.00 80.62 528 PRO A C 1
ATOM 4099 O O . PRO A 1 528 ? 0.112 -11.440 4.131 1.00 80.62 528 PRO A O 1
ATOM 4102 N N . ARG A 1 529 ? 1.244 -11.403 6.058 1.00 85.38 529 ARG A N 1
ATOM 4103 C CA . ARG A 1 529 ? 0.305 -12.220 6.846 1.00 85.38 529 ARG A CA 1
ATOM 4104 C C . ARG A 1 529 ? 0.009 -11.651 8.243 1.00 85.38 529 ARG A C 1
ATOM 4106 O O . ARG A 1 529 ? -0.691 -12.304 9.017 1.00 85.38 529 ARG A O 1
ATOM 4113 N N . VAL A 1 530 ? 0.535 -10.471 8.581 1.00 92.88 530 VAL A N 1
ATOM 4114 C CA . VAL A 1 530 ? 0.063 -9.698 9.740 1.00 92.88 530 VAL A CA 1
ATOM 4115 C C . VAL A 1 530 ? -1.365 -9.239 9.442 1.00 92.88 530 VAL A C 1
ATOM 4117 O O . VAL A 1 530 ? -1.695 -8.923 8.299 1.00 92.88 530 VAL A O 1
ATOM 4120 N N . ARG A 1 531 ? -2.235 -9.199 10.452 1.00 95.38 531 ARG A N 1
ATOM 4121 C CA . ARG A 1 531 ? -3.583 -8.624 10.335 1.00 95.38 531 ARG A CA 1
ATOM 4122 C C . ARG A 1 531 ? -3.617 -7.270 11.019 1.00 95.38 531 ARG A C 1
ATOM 4124 O O . ARG A 1 531 ? -3.319 -7.191 12.204 1.00 95.38 531 ARG A O 1
ATOM 4131 N N . ARG A 1 532 ? -4.021 -6.243 10.273 1.00 97.19 532 ARG A N 1
ATOM 4132 C CA . ARG A 1 532 ? -4.366 -4.915 10.788 1.00 97.19 532 ARG A CA 1
ATOM 4133 C C . ARG A 1 532 ? -5.851 -4.898 11.150 1.00 97.19 532 ARG A C 1
ATOM 4135 O O . ARG A 1 532 ? -6.679 -5.210 10.296 1.00 97.19 532 ARG A O 1
ATOM 4142 N N . ILE A 1 533 ? -6.174 -4.558 12.392 1.00 97.06 533 ILE A N 1
ATOM 4143 C CA . ILE A 1 533 ? -7.534 -4.540 12.939 1.00 97.06 533 ILE A CA 1
ATOM 4144 C C . ILE A 1 533 ? -7.749 -3.178 13.616 1.00 97.06 533 ILE A C 1
ATOM 4146 O O . ILE A 1 533 ? -7.282 -2.987 14.738 1.00 97.06 533 ILE A O 1
ATOM 4150 N N . PRO A 1 534 ? -8.412 -2.214 12.951 1.00 95.62 534 PRO A N 1
ATOM 4151 C CA . PRO A 1 534 ? -8.839 -0.974 13.593 1.00 95.62 534 PRO A CA 1
ATOM 4152 C C . PRO A 1 534 ? -9.793 -1.260 14.757 1.00 95.62 534 PRO A C 1
ATOM 4154 O O . PRO A 1 534 ? -10.629 -2.160 14.667 1.00 95.62 534 PRO A O 1
ATOM 4157 N N . ILE A 1 535 ? -9.676 -0.483 15.829 1.00 91.62 535 ILE A N 1
ATOM 4158 C CA . ILE A 1 535 ? -10.520 -0.548 17.022 1.00 91.62 535 ILE A CA 1
ATOM 4159 C C . ILE A 1 535 ? -11.054 0.861 17.284 1.00 91.62 535 ILE A C 1
ATOM 4161 O O . ILE A 1 535 ? -10.303 1.754 17.673 1.00 91.62 535 ILE A O 1
ATOM 4165 N N . THR A 1 536 ? -12.359 1.023 17.062 1.00 85.69 536 THR A N 1
ATOM 4166 C CA . THR A 1 536 ? -13.147 2.239 17.345 1.00 85.69 536 THR A CA 1
ATOM 4167 C C . THR A 1 536 ? -14.201 2.000 18.437 1.00 85.69 536 THR A C 1
ATOM 4169 O O . THR A 1 536 ? -15.136 2.777 18.616 1.00 85.69 536 THR A O 1
ATOM 4172 N N . GLU A 1 537 ? -14.105 0.869 19.140 1.00 77.00 537 GLU A N 1
ATOM 4173 C CA . GLU A 1 537 ? -15.024 0.476 20.209 1.00 77.00 537 GLU A CA 1
ATOM 4174 C C . GLU A 1 537 ? -14.580 1.056 21.561 1.00 77.00 537 GLU A C 1
ATOM 4176 O O . GLU A 1 537 ? -13.403 1.345 21.781 1.00 77.00 537 GLU A O 1
ATOM 4181 N N . ASN A 1 538 ? -15.529 1.223 22.489 1.00 77.38 538 ASN A N 1
ATOM 4182 C CA . ASN A 1 538 ? -15.302 1.806 23.822 1.00 77.38 538 ASN A CA 1
ATOM 4183 C C . ASN A 1 538 ? -14.680 3.223 23.804 1.00 77.38 538 ASN A C 1
ATOM 4185 O O . ASN A 1 538 ? -14.054 3.637 24.777 1.00 77.38 538 ASN A O 1
ATOM 4189 N N . GLY A 1 539 ? -14.851 3.965 22.703 1.00 81.88 539 GLY A N 1
ATOM 4190 C CA . GLY A 1 539 ? -14.309 5.316 22.515 1.00 81.88 539 GLY A CA 1
ATOM 4191 C C . GLY A 1 539 ? -12.814 5.373 22.180 1.00 81.88 539 GLY A C 1
ATOM 4192 O O . GLY A 1 539 ? -12.273 6.470 22.070 1.00 81.88 539 GLY A O 1
ATOM 4193 N N . LEU A 1 540 ? -12.142 4.226 22.018 1.00 89.19 540 LEU A N 1
ATOM 4194 C CA . LEU A 1 540 ? -10.736 4.167 21.614 1.00 89.19 540 LEU A CA 1
ATOM 4195 C C . LEU A 1 540 ? -10.562 4.602 20.153 1.00 89.19 540 LEU A C 1
ATOM 4197 O O . LEU A 1 540 ? -11.349 4.223 19.295 1.00 89.19 540 LEU A O 1
ATOM 4201 N N . THR A 1 541 ? -9.478 5.312 19.847 1.00 93.69 541 THR A N 1
ATOM 4202 C CA . THR A 1 541 ? -8.979 5.504 18.476 1.00 93.69 541 THR A CA 1
ATOM 4203 C C . THR A 1 541 ? -7.674 4.719 18.327 1.00 93.69 541 THR A C 1
ATOM 4205 O O . THR A 1 541 ? -6.592 5.235 18.613 1.00 93.69 541 THR A O 1
ATOM 4208 N N . ALA A 1 542 ? -7.769 3.441 17.948 1.00 95.00 542 ALA A N 1
ATOM 4209 C CA . ALA A 1 542 ? -6.648 2.501 18.012 1.00 95.00 542 ALA A CA 1
ATOM 4210 C C . ALA A 1 542 ? -6.590 1.515 16.829 1.00 95.00 542 ALA A C 1
ATOM 4212 O O . ALA A 1 542 ? -7.564 1.333 16.102 1.00 95.00 542 ALA A O 1
ATOM 4213 N N . THR A 1 543 ? -5.452 0.833 16.661 1.00 98.19 543 THR A N 1
ATOM 4214 C CA . THR A 1 543 ? -5.289 -0.285 15.714 1.00 98.19 543 THR A CA 1
ATOM 4215 C C . THR A 1 54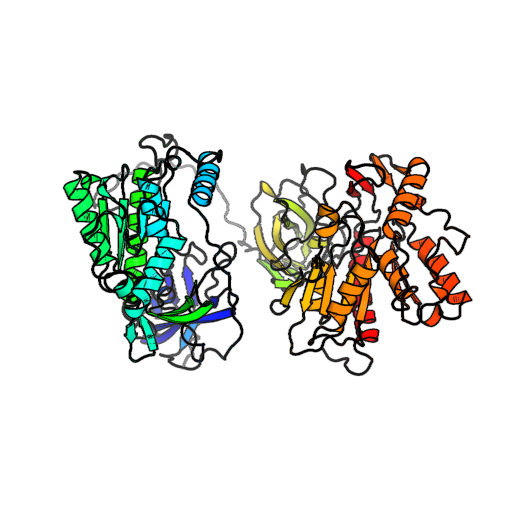3 ? -4.442 -1.395 16.336 1.00 98.19 543 THR A C 1
ATOM 4217 O O . THR A 1 543 ? -3.304 -1.176 16.753 1.00 98.19 543 THR A O 1
ATOM 4220 N N . LEU A 1 544 ? -4.990 -2.611 16.338 1.00 98.25 544 LEU A N 1
ATOM 4221 C CA . LEU A 1 544 ? -4.325 -3.848 16.734 1.00 98.25 544 LEU A CA 1
ATOM 4222 C C . LEU A 1 544 ? -3.683 -4.530 15.517 1.00 98.25 544 LEU A C 1
ATOM 4224 O O . LEU A 1 544 ? -4.343 -4.809 14.515 1.00 98.25 544 LEU A O 1
ATOM 4228 N N . PHE A 1 545 ? -2.402 -4.864 15.632 1.00 98.50 545 PHE A N 1
ATOM 4229 C CA . PHE A 1 545 ? -1.656 -5.673 14.678 1.00 98.50 545 PHE A CA 1
ATOM 4230 C C . PHE A 1 545 ? -1.404 -7.066 15.251 1.00 98.50 545 PHE A C 1
ATOM 4232 O O . PHE A 1 545 ? -0.706 -7.223 16.252 1.00 98.50 545 PHE A O 1
ATOM 4239 N N . LEU A 1 546 ? -1.957 -8.095 14.605 1.00 97.12 546 LEU A N 1
ATOM 4240 C CA . LEU A 1 546 ? -1.773 -9.491 15.008 1.00 97.12 546 LEU A CA 1
ATOM 4241 C C . LEU A 1 546 ? -0.806 -10.220 14.062 1.00 97.12 546 LEU A C 1
ATOM 4243 O O . LEU A 1 546 ? -1.054 -10.224 12.851 1.00 97.12 546 LEU A O 1
ATOM 4247 N N . PRO A 1 547 ? 0.238 -10.888 14.587 1.00 95.06 547 PRO A N 1
ATOM 4248 C CA . PRO A 1 547 ? 1.149 -11.717 13.803 1.00 95.06 547 PRO A CA 1
ATOM 4249 C C . PRO A 1 547 ? 0.465 -12.857 13.037 1.00 95.06 547 PRO A C 1
ATOM 4251 O O . PRO A 1 547 ? -0.691 -13.225 13.280 1.00 95.06 547 PRO A O 1
ATOM 4254 N N . SER A 1 548 ? 1.219 -13.466 12.116 1.00 83.69 548 SER A N 1
ATOM 4255 C CA . SER A 1 548 ? 0.753 -14.634 11.367 1.00 83.69 548 SER A CA 1
ATOM 4256 C C . SER A 1 548 ? 0.947 -15.926 12.155 1.00 83.69 548 SER A C 1
ATOM 4258 O O . SER A 1 548 ? 2.080 -16.303 12.446 1.00 83.69 548 SER A O 1
ATOM 4260 N N . GLY A 1 549 ? -0.144 -16.632 12.436 1.00 80.25 549 GLY A N 1
ATOM 4261 C CA . GLY A 1 549 ? -0.149 -17.902 13.159 1.00 80.25 549 GLY A CA 1
ATOM 4262 C C . GLY A 1 549 ? -1.470 -18.103 13.899 1.00 80.25 549 GLY A C 1
ATOM 4263 O O . GLY A 1 549 ? -2.387 -17.291 13.773 1.00 80.25 549 GLY A O 1
ATOM 4264 N N . LEU A 1 550 ? -1.558 -19.175 14.688 1.00 78.06 550 LEU A N 1
ATOM 4265 C CA . LEU A 1 550 ? -2.709 -19.420 15.564 1.00 78.06 550 LEU A CA 1
ATOM 4266 C C . LEU A 1 550 ? -2.704 -18.481 16.785 1.00 78.06 550 LEU A C 1
ATOM 4268 O O . LEU A 1 550 ? -3.763 -18.018 17.212 1.00 78.06 550 LEU A O 1
ATOM 4272 N N . GLY A 1 551 ? -1.513 -18.156 17.296 1.00 86.69 551 GLY A N 1
ATOM 4273 C CA . GLY A 1 551 ? -1.342 -17.518 18.600 1.00 86.69 551 GLY A CA 1
ATOM 4274 C C . GLY A 1 551 ? -1.606 -18.508 19.751 1.00 86.69 551 GLY A C 1
ATOM 4275 O O . GLY A 1 551 ? -1.589 -19.720 19.520 1.00 86.69 551 GLY A O 1
ATOM 4276 N N . PRO A 1 552 ? -1.865 -18.014 20.974 1.00 89.75 552 PRO A N 1
ATOM 4277 C CA . PRO A 1 552 ? -1.806 -16.605 21.362 1.00 89.75 552 PRO A CA 1
ATOM 4278 C C . PRO A 1 552 ? -0.367 -16.056 21.332 1.00 89.75 552 PRO A C 1
ATOM 4280 O O . PRO A 1 552 ? 0.596 -16.788 21.549 1.00 89.75 552 PRO A O 1
ATOM 4283 N N . PHE A 1 553 ? -0.226 -14.767 21.037 1.00 94.50 553 PHE A N 1
ATOM 4284 C CA . PHE A 1 553 ? 1.054 -14.050 20.971 1.00 94.50 553 PHE A CA 1
ATOM 4285 C C . PHE A 1 553 ? 1.221 -13.162 22.213 1.00 94.50 553 PHE A C 1
ATOM 4287 O O . PHE A 1 553 ? 0.212 -12.723 22.762 1.00 94.50 553 PHE A O 1
ATOM 4294 N N . PRO A 1 554 ? 2.438 -12.832 22.671 1.00 95.62 554 PRO A N 1
ATOM 4295 C CA . PRO A 1 554 ? 2.590 -11.800 23.691 1.00 95.62 554 PRO A CA 1
ATOM 4296 C C . PRO A 1 554 ? 2.115 -10.439 23.173 1.00 95.62 554 PRO A C 1
ATOM 4298 O O . PRO A 1 554 ? 2.246 -10.139 21.982 1.00 95.62 554 PRO A O 1
ATOM 4301 N N . GLY A 1 555 ? 1.554 -9.638 24.074 1.00 96.56 555 GLY A N 1
ATOM 4302 C CA . GLY A 1 555 ? 1.020 -8.313 23.788 1.00 96.56 555 GLY A CA 1
ATOM 4303 C C . GLY A 1 555 ? 2.065 -7.202 23.911 1.00 96.56 555 GLY A C 1
ATOM 4304 O O . GLY A 1 555 ? 3.016 -7.297 24.690 1.00 96.56 555 GLY A O 1
ATOM 4305 N N . LEU A 1 556 ? 1.853 -6.107 23.189 1.00 98.12 556 LEU A N 1
ATOM 4306 C CA . LEU A 1 556 ? 2.533 -4.837 23.401 1.00 98.12 556 LEU A CA 1
ATOM 4307 C C . LEU A 1 556 ? 1.570 -3.666 23.164 1.00 98.12 556 LEU A C 1
ATOM 4309 O O . LEU A 1 556 ? 0.830 -3.664 22.182 1.00 98.12 556 LEU A O 1
ATOM 4313 N N . LEU A 1 557 ? 1.601 -2.671 24.050 1.00 97.31 557 LEU A N 1
ATOM 4314 C CA . LEU A 1 557 ? 0.886 -1.400 23.903 1.00 97.31 557 LEU A CA 1
ATOM 4315 C C . LEU A 1 557 ? 1.875 -0.307 23.450 1.00 97.31 557 LEU A C 1
ATOM 4317 O O . LEU A 1 557 ? 2.844 -0.018 24.154 1.00 97.31 557 LEU A O 1
ATOM 4321 N N . ASP A 1 558 ? 1.659 0.252 22.259 1.00 97.62 558 ASP A N 1
ATOM 4322 C CA . ASP A 1 558 ? 2.565 1.168 21.553 1.00 97.62 558 ASP A CA 1
ATOM 4323 C C . ASP A 1 558 ? 2.110 2.629 21.705 1.00 97.62 558 ASP A C 1
ATOM 4325 O O . ASP A 1 558 ? 1.021 3.000 21.268 1.00 97.62 558 ASP A O 1
ATOM 4329 N N . LEU A 1 559 ? 2.950 3.466 22.321 1.00 94.81 559 LEU A N 1
ATOM 4330 C CA . LEU A 1 559 ? 2.657 4.863 22.646 1.00 94.81 559 LEU A CA 1
ATOM 4331 C C . LEU A 1 559 ? 3.651 5.824 21.975 1.00 94.81 559 LEU A C 1
ATOM 4333 O O . LEU A 1 559 ? 4.878 5.698 22.082 1.00 94.81 559 LEU A O 1
ATOM 4337 N N . TRP A 1 560 ? 3.104 6.818 21.281 1.00 93.00 560 TRP A N 1
ATOM 4338 C CA . TRP A 1 560 ? 3.856 7.803 20.502 1.00 93.00 560 TRP A CA 1
ATOM 4339 C C . TRP A 1 560 ? 4.017 9.151 21.216 1.00 93.00 560 TRP A C 1
ATOM 4341 O O . TRP A 1 560 ? 3.576 9.336 22.344 1.00 93.00 560 TRP A O 1
ATOM 4351 N N . GLY A 1 561 ? 4.742 10.076 20.582 1.00 86.94 561 GLY A N 1
ATOM 4352 C CA . GLY A 1 561 ? 5.052 11.389 21.147 1.00 86.94 561 GLY A CA 1
ATOM 4353 C C . GLY A 1 561 ? 3.943 12.430 20.986 1.00 86.94 561 GLY A C 1
ATOM 4354 O O . GLY A 1 561 ? 2.871 12.158 20.452 1.00 86.94 561 GLY A O 1
ATOM 4355 N N . GLY A 1 562 ? 4.251 13.668 21.385 1.00 78.12 562 GLY A N 1
ATOM 4356 C CA . GLY A 1 562 ? 3.340 14.824 21.386 1.00 78.12 562 GLY A CA 1
ATOM 4357 C C . GLY A 1 562 ? 2.835 15.328 20.021 1.00 78.12 562 GLY A C 1
ATOM 4358 O O . GLY A 1 562 ? 2.432 16.482 19.930 1.00 78.12 562 GLY A O 1
ATOM 4359 N N . GLU A 1 563 ? 2.904 14.528 18.954 1.00 73.62 563 GLU A N 1
ATOM 4360 C CA . GLU A 1 563 ? 2.399 14.896 17.621 1.00 73.62 563 GLU A CA 1
ATOM 4361 C C . GLU A 1 563 ? 0.884 14.666 17.473 1.00 73.62 563 GLU A C 1
ATOM 4363 O O . GLU A 1 563 ? 0.232 15.355 16.685 1.00 73.62 563 GLU A O 1
ATOM 4368 N N . GLY A 1 564 ? 0.334 13.715 18.235 1.00 74.00 564 GLY A N 1
ATOM 4369 C CA . GLY A 1 564 ? -1.017 13.194 18.032 1.00 74.00 564 GLY A CA 1
ATOM 4370 C C . GLY A 1 564 ? -1.150 12.362 16.756 1.00 74.00 564 GLY A C 1
ATOM 4371 O O . GLY A 1 564 ? -0.167 12.087 16.061 1.00 74.00 564 GLY A O 1
ATOM 4372 N N . LYS A 1 565 ? -2.398 11.997 16.450 1.00 83.50 565 LYS A N 1
ATOM 4373 C CA . LYS A 1 565 ? -2.819 11.022 15.435 1.00 83.50 565 LYS A CA 1
ATOM 4374 C C . LYS A 1 565 ? -2.375 9.591 15.737 1.00 83.50 565 LYS A C 1
ATOM 4376 O O . LYS A 1 565 ? -1.415 9.329 16.456 1.00 83.50 565 LYS A O 1
ATOM 4381 N N . LEU A 1 566 ? -3.083 8.644 15.129 1.00 90.62 566 LEU A N 1
ATOM 4382 C CA . LEU A 1 566 ? -2.741 7.229 15.182 1.00 90.62 566 LEU A CA 1
ATOM 4383 C C . LEU A 1 566 ? -1.508 6.958 14.304 1.00 90.62 566 LEU A C 1
ATOM 4385 O O . LEU A 1 566 ? -1.543 7.183 13.093 1.00 90.62 566 LEU A O 1
ATOM 4389 N N . ILE A 1 567 ? -0.419 6.479 14.912 1.00 93.94 567 ILE A N 1
ATOM 4390 C CA . ILE A 1 567 ? 0.843 6.169 14.225 1.00 93.94 567 ILE A CA 1
ATOM 4391 C C . ILE A 1 567 ? 1.095 4.659 14.302 1.00 93.94 567 ILE A C 1
ATOM 4393 O O . ILE A 1 567 ? 1.244 4.084 15.378 1.00 93.94 567 ILE A O 1
ATOM 4397 N N . GLU A 1 568 ? 1.120 4.003 13.141 1.00 97.19 568 GLU A N 1
ATOM 4398 C CA . GLU A 1 568 ? 1.012 2.539 13.052 1.00 97.19 568 GLU A CA 1
ATOM 4399 C C . GLU A 1 568 ? 2.312 1.807 12.701 1.00 97.19 568 GLU A C 1
ATOM 4401 O O . GLU A 1 568 ? 2.425 0.602 12.924 1.00 97.19 568 GLU A O 1
ATOM 4406 N N . TYR A 1 569 ? 3.304 2.502 12.144 1.00 96.62 569 TYR A N 1
ATOM 4407 C CA . TYR A 1 569 ? 4.416 1.848 11.448 1.00 96.62 569 TYR A CA 1
ATOM 4408 C C . TYR A 1 569 ? 5.393 1.086 12.356 1.00 96.62 569 TYR A C 1
ATOM 4410 O O . TYR A 1 569 ? 6.000 0.115 11.907 1.00 96.62 569 TYR A O 1
ATOM 4418 N N . ARG A 1 570 ? 5.502 1.452 13.640 1.00 97.25 570 ARG A N 1
ATOM 4419 C CA . ARG A 1 570 ? 6.255 0.673 14.641 1.00 97.25 570 ARG A CA 1
ATOM 4420 C C . ARG A 1 570 ? 5.472 -0.556 15.105 1.00 97.25 570 ARG A C 1
ATOM 4422 O O . ARG A 1 570 ? 6.033 -1.649 15.137 1.00 97.25 570 ARG A O 1
ATOM 4429 N N . ALA A 1 571 ? 4.176 -0.409 15.381 1.00 98.25 571 ALA A N 1
ATOM 4430 C CA . ALA A 1 571 ? 3.306 -1.513 15.784 1.00 98.25 571 ALA A CA 1
ATOM 4431 C C . ALA A 1 571 ? 3.172 -2.604 14.705 1.00 98.25 571 ALA A C 1
ATOM 4433 O O . ALA A 1 571 ? 3.306 -3.793 15.004 1.00 98.25 571 ALA A O 1
ATOM 4434 N N . ALA A 1 572 ? 2.999 -2.209 13.441 1.00 98.31 572 ALA A N 1
ATOM 4435 C CA . ALA A 1 572 ? 2.952 -3.126 12.302 1.00 98.31 572 ALA A CA 1
ATOM 4436 C C . ALA A 1 572 ? 4.259 -3.930 12.130 1.00 98.31 572 ALA A C 1
ATOM 4438 O O . ALA A 1 572 ? 4.226 -5.128 11.817 1.00 98.31 572 ALA A O 1
ATOM 4439 N N . LEU A 1 573 ? 5.408 -3.301 12.401 1.00 97.94 573 LEU A N 1
ATOM 4440 C CA . LEU A 1 573 ? 6.716 -3.942 12.298 1.00 97.94 573 LEU A CA 1
ATOM 4441 C C . LEU A 1 573 ? 6.983 -4.884 13.487 1.00 97.94 573 LEU A C 1
ATOM 4443 O O . LEU A 1 573 ? 7.432 -6.009 13.285 1.00 97.94 573 LEU A O 1
ATOM 4447 N N . LEU A 1 574 ? 6.597 -4.506 14.712 1.00 97.94 574 LEU A N 1
ATOM 4448 C CA . LEU A 1 574 ? 6.644 -5.394 15.888 1.00 97.94 574 LEU A CA 1
ATOM 4449 C C . LEU A 1 574 ? 5.772 -6.651 15.707 1.00 97.94 574 LEU A C 1
ATOM 4451 O O . LEU A 1 574 ? 6.199 -7.755 16.052 1.00 97.94 574 LEU A O 1
ATOM 4455 N N . ALA A 1 575 ? 4.597 -6.516 15.086 1.00 98.06 575 ALA A N 1
ATOM 4456 C CA . ALA A 1 575 ? 3.751 -7.657 14.731 1.00 98.06 575 ALA A CA 1
ATOM 4457 C C . ALA A 1 575 ? 4.315 -8.514 13.592 1.00 98.06 575 ALA A C 1
ATOM 4459 O O . ALA A 1 575 ? 4.066 -9.720 13.544 1.00 98.06 575 ALA A O 1
ATOM 4460 N N . SER A 1 576 ? 5.138 -7.927 12.721 1.00 96.88 576 SER A N 1
ATOM 4461 C CA . SER A 1 576 ? 5.921 -8.675 11.730 1.00 96.88 576 SER A CA 1
ATOM 4462 C C . SER A 1 576 ? 7.016 -9.527 12.396 1.00 96.88 576 SER A C 1
ATOM 4464 O O . SER A 1 576 ? 7.318 -10.612 11.907 1.00 96.88 576 SER A O 1
ATOM 4466 N N . HIS A 1 577 ? 7.513 -9.104 13.566 1.00 95.06 577 HIS A N 1
ATOM 4467 C CA . HIS A 1 577 ? 8.444 -9.848 14.435 1.00 95.06 577 HIS A CA 1
ATOM 4468 C C . HIS A 1 577 ? 7.774 -10.736 15.499 1.00 95.06 577 HIS A C 1
ATOM 4470 O O . HIS A 1 577 ? 8.457 -11.247 16.389 1.00 95.06 577 HIS A O 1
ATOM 4476 N N . GLY A 1 578 ? 6.457 -10.955 15.407 1.00 94.00 578 GLY A N 1
ATOM 4477 C CA . GLY A 1 578 ? 5.735 -11.933 16.229 1.00 94.00 578 GLY A CA 1
ATOM 4478 C C . GLY A 1 578 ? 5.048 -11.396 17.491 1.00 94.00 578 GLY A C 1
ATOM 4479 O O . GLY A 1 578 ? 4.537 -12.201 18.263 1.00 94.00 578 GLY A O 1
ATOM 4480 N N . ILE A 1 579 ? 5.003 -10.082 17.728 1.00 96.06 579 ILE A N 1
ATOM 4481 C CA . ILE A 1 579 ? 4.389 -9.493 18.936 1.00 96.06 579 ILE A CA 1
ATOM 4482 C C . ILE A 1 579 ? 3.023 -8.880 18.590 1.00 96.06 579 ILE A C 1
ATOM 4484 O O . ILE A 1 579 ? 2.938 -8.029 17.711 1.00 96.06 579 ILE A O 1
ATOM 4488 N N . ALA A 1 580 ? 1.943 -9.281 19.266 1.00 98.00 580 ALA A N 1
ATOM 4489 C CA . ALA A 1 580 ? 0.626 -8.671 19.060 1.00 98.00 580 ALA A CA 1
ATOM 4490 C C . ALA A 1 580 ? 0.621 -7.236 19.597 1.00 98.00 580 ALA A C 1
ATOM 4492 O O . ALA A 1 580 ? 0.761 -7.028 20.796 1.00 98.00 580 ALA A O 1
ATOM 4493 N N . CYS A 1 581 ? 0.483 -6.247 18.716 1.00 98.25 581 CYS A N 1
ATOM 4494 C CA . CYS A 1 581 ? 0.803 -4.861 19.040 1.00 98.25 581 CYS A CA 1
ATOM 4495 C C . CYS A 1 581 ? -0.395 -3.929 18.833 1.00 98.25 581 CYS A C 1
ATOM 4497 O O . CYS A 1 581 ? -0.903 -3.819 17.718 1.00 98.25 581 CYS A O 1
ATOM 4499 N N . LEU A 1 582 ? -0.848 -3.260 19.894 1.00 98.25 582 LEU A N 1
ATOM 4500 C CA . LEU A 1 582 ? -1.918 -2.262 19.867 1.00 98.25 582 LEU A CA 1
ATOM 4501 C C . LEU A 1 582 ? -1.308 -0.858 19.935 1.00 98.25 582 LEU A C 1
ATOM 4503 O O . LEU A 1 582 ? -0.697 -0.514 20.940 1.00 98.25 582 LEU A O 1
ATOM 4507 N N . THR A 1 583 ? -1.496 -0.045 18.896 1.00 97.56 583 THR A N 1
ATOM 4508 C CA . THR A 1 583 ? -1.182 1.398 18.916 1.00 97.56 583 THR A CA 1
ATOM 4509 C C . THR A 1 583 ? -2.468 2.213 19.048 1.00 97.56 583 THR A C 1
ATOM 4511 O O . THR A 1 583 ? -3.531 1.758 18.616 1.00 97.56 583 THR A O 1
ATOM 4514 N N . LEU A 1 584 ? -2.386 3.401 19.645 1.00 94.00 584 LEU A N 1
ATOM 4515 C CA . LEU A 1 584 ? -3.527 4.277 19.912 1.00 94.00 584 LEU A CA 1
ATOM 4516 C C . LEU A 1 584 ? -3.161 5.761 19.820 1.00 94.00 584 LEU A C 1
ATOM 4518 O O . LEU A 1 584 ? -2.083 6.176 20.244 1.00 94.00 584 LEU A O 1
ATOM 4522 N N . ASP A 1 585 ? -4.098 6.567 19.319 1.00 92.00 585 ASP A N 1
ATOM 4523 C CA . ASP A 1 585 ? -4.083 8.011 19.540 1.00 92.00 585 ASP A CA 1
ATOM 4524 C C . ASP A 1 585 ? -4.670 8.303 20.924 1.00 92.00 585 ASP A C 1
ATOM 4526 O O . ASP A 1 585 ? -5.726 7.783 21.286 1.00 92.00 585 ASP A O 1
ATOM 4530 N N . TYR A 1 586 ? -3.981 9.131 21.702 1.00 87.88 586 TYR A N 1
ATOM 4531 C CA . TYR A 1 586 ? -4.403 9.592 23.025 1.00 87.88 586 TYR A CA 1
ATOM 4532 C C . TYR A 1 586 ? -4.244 11.118 23.190 1.00 87.88 586 TYR A C 1
ATOM 4534 O O . TYR A 1 586 ? -4.365 11.647 24.292 1.00 87.88 586 TYR A O 1
ATOM 4542 N N . LEU A 1 587 ? -3.970 11.842 22.097 1.00 82.19 587 LEU A N 1
ATOM 4543 C CA . LEU A 1 587 ? -3.830 13.303 22.078 1.00 82.19 587 LEU A CA 1
ATOM 4544 C C . LEU A 1 587 ? -4.836 13.976 21.138 1.00 82.19 587 LEU A C 1
ATOM 4546 O O . LEU A 1 587 ? -5.286 15.080 21.424 1.00 82.19 587 LEU A O 1
ATOM 4550 N N . THR A 1 588 ? -5.204 13.310 20.041 1.00 82.94 588 THR A N 1
ATOM 4551 C CA . THR A 1 588 ? -6.278 13.726 19.126 1.00 82.94 588 THR A CA 1
ATOM 4552 C C . THR A 1 588 ? -7.310 12.624 18.794 1.00 82.94 588 THR A C 1
ATOM 4554 O O . THR A 1 588 ? -7.842 12.648 17.681 1.00 82.94 588 THR A O 1
ATOM 4557 N N . PRO A 1 589 ? -7.644 11.667 19.696 1.00 80.94 589 PRO A N 1
ATOM 4558 C CA . PRO A 1 589 ? -8.722 10.718 19.429 1.00 80.94 589 PRO A CA 1
ATOM 4559 C C . PRO A 1 589 ? -10.063 11.445 19.291 1.00 80.94 589 PRO A C 1
ATOM 4561 O O . PRO A 1 589 ? -10.226 12.574 19.767 1.00 80.94 589 PRO A O 1
ATOM 4564 N N . GLU A 1 590 ? -11.039 10.780 18.675 1.00 76.62 590 GLU A N 1
ATOM 4565 C CA . GLU A 1 590 ? -12.346 11.364 18.330 1.00 76.62 590 GLU A CA 1
ATOM 4566 C C . GLU A 1 590 ? -13.008 12.038 19.547 1.00 76.62 590 GLU A C 1
ATOM 4568 O O . GLU A 1 590 ? -13.375 13.210 19.481 1.00 76.62 590 GLU A O 1
ATOM 4573 N N . ILE A 1 591 ? -13.000 11.376 20.709 1.00 75.44 591 ILE A N 1
ATOM 4574 C CA . ILE A 1 591 ? -13.534 11.917 21.970 1.00 75.44 591 ILE A CA 1
ATOM 4575 C C . ILE A 1 591 ? -12.842 13.211 22.448 1.00 75.44 591 ILE A C 1
ATOM 4577 O O . ILE A 1 591 ? -13.508 14.098 22.986 1.00 75.44 591 ILE A O 1
ATOM 4581 N N . THR A 1 592 ? -11.533 13.378 22.233 1.00 76.94 592 THR A N 1
ATOM 4582 C CA . THR A 1 592 ? -10.818 14.626 22.566 1.00 76.94 592 THR A CA 1
ATOM 4583 C C . THR A 1 592 ? -11.145 15.729 21.567 1.00 76.94 592 THR A C 1
ATOM 4585 O O . THR A 1 592 ? -11.339 16.877 21.964 1.00 76.94 592 THR A O 1
ATOM 4588 N N . MET A 1 593 ? -11.263 15.381 20.285 1.00 74.88 593 MET A N 1
ATOM 4589 C CA . MET A 1 593 ? -11.618 16.321 19.219 1.00 74.88 593 MET A CA 1
ATOM 4590 C C . MET A 1 593 ? -13.064 16.829 19.342 1.00 74.88 593 MET A C 1
ATOM 4592 O O . MET A 1 593 ? -13.322 17.993 19.040 1.00 74.88 593 MET A O 1
ATOM 4596 N N . GLU A 1 594 ? -13.991 15.993 19.817 1.00 78.38 594 GLU A N 1
ATOM 4597 C CA . GLU A 1 594 ? -15.395 16.356 20.051 1.00 78.38 594 GLU A CA 1
ATOM 4598 C C . GLU A 1 594 ? -15.614 17.125 21.362 1.00 78.38 594 GLU A C 1
ATOM 4600 O O . GLU A 1 594 ? -16.352 18.111 21.388 1.00 78.38 594 GLU A O 1
ATOM 4605 N N . THR A 1 595 ? -14.999 16.686 22.466 1.00 74.44 595 THR A N 1
ATOM 4606 C CA . THR A 1 595 ? -15.271 17.253 23.804 1.00 74.44 595 THR A CA 1
ATOM 4607 C C . THR A 1 595 ? -14.329 18.385 24.210 1.00 74.44 595 THR A C 1
ATOM 4609 O O . THR A 1 595 ? -14.601 19.082 25.190 1.00 74.44 595 THR A O 1
ATOM 4612 N N . GLY A 1 596 ? -13.200 18.547 23.513 1.00 73.06 596 GLY A N 1
ATOM 4613 C CA . GLY A 1 596 ? -12.118 19.458 23.892 1.00 73.06 596 GLY A CA 1
ATOM 4614 C C . GLY A 1 596 ? -11.344 19.041 25.151 1.00 73.06 596 GLY A C 1
ATOM 4615 O O . GLY A 1 596 ? -10.498 19.804 25.614 1.00 73.06 596 GLY A O 1
ATOM 4616 N N . LYS A 1 597 ? -11.623 17.860 25.722 1.00 73.56 597 LYS A N 1
ATOM 4617 C CA . LYS A 1 597 ? -10.952 17.332 26.917 1.00 73.56 597 LYS A CA 1
ATOM 4618 C C . LYS A 1 597 ? -9.897 16.297 26.541 1.00 73.56 597 LYS A C 1
ATOM 4620 O O . LYS A 1 597 ? -10.148 15.405 25.729 1.00 73.56 597 LYS A O 1
ATOM 4625 N N . MET A 1 598 ? -8.730 16.383 27.176 1.00 74.94 598 MET A N 1
ATOM 4626 C CA . MET A 1 598 ? -7.717 15.330 27.090 1.00 74.94 598 MET A CA 1
ATOM 4627 C C . MET A 1 598 ? -8.257 14.026 27.684 1.00 74.94 598 MET A C 1
ATOM 4629 O O . MET A 1 598 ? -9.017 14.054 28.653 1.00 74.94 598 MET A O 1
ATOM 4633 N N . VAL A 1 599 ? -7.843 12.890 27.121 1.00 80.31 599 VAL A N 1
ATOM 4634 C CA . VAL A 1 599 ? -8.128 11.581 27.721 1.00 80.31 599 VAL A CA 1
ATOM 4635 C C . VAL A 1 599 ? -7.361 11.391 29.033 1.00 80.31 599 VAL A C 1
ATOM 4637 O O . VAL A 1 599 ? -6.310 11.993 29.266 1.00 80.31 599 VAL A O 1
ATOM 4640 N N . ASP A 1 600 ? -7.903 10.534 29.889 1.00 78.62 600 ASP A N 1
ATOM 4641 C CA . ASP A 1 600 ? -7.381 10.218 31.213 1.00 78.62 600 ASP A CA 1
ATOM 4642 C C . ASP A 1 600 ? -6.560 8.908 31.222 1.00 78.62 600 ASP A C 1
ATOM 4644 O O . ASP A 1 600 ? -6.216 8.324 30.189 1.00 78.62 600 ASP A O 1
ATOM 4648 N N . SER A 1 601 ? -6.233 8.431 32.425 1.00 79.38 601 SER A N 1
ATOM 4649 C CA . SER A 1 601 ? -5.599 7.121 32.627 1.00 79.38 601 SER A CA 1
ATOM 4650 C C . SER A 1 601 ? -6.535 5.943 32.317 1.00 79.38 601 SER A C 1
ATOM 4652 O O . SER A 1 601 ? -6.067 4.907 31.842 1.00 79.38 601 SER A O 1
ATOM 4654 N N . GLN A 1 602 ? -7.852 6.099 32.494 1.00 82.69 602 GLN A N 1
ATOM 4655 C CA . GLN A 1 602 ? -8.842 5.056 32.220 1.00 82.69 602 GLN A CA 1
ATOM 4656 C C . GLN A 1 602 ? -8.964 4.767 30.714 1.00 82.69 602 GLN A C 1
ATOM 4658 O O . GLN A 1 602 ? -9.224 3.621 30.344 1.00 82.69 602 GLN A O 1
ATOM 4663 N N . TYR A 1 603 ? -8.696 5.729 29.830 1.00 88.12 603 TYR A N 1
ATOM 4664 C CA . TYR A 1 603 ? -8.555 5.494 28.386 1.00 88.12 603 TYR A CA 1
ATOM 4665 C C . TYR A 1 603 ? -7.397 4.529 28.064 1.00 88.12 603 TYR A C 1
ATOM 4667 O O . TYR A 1 603 ? -7.593 3.527 27.371 1.00 88.12 603 TYR A O 1
ATOM 4675 N N . ILE A 1 604 ? -6.211 4.760 28.643 1.00 89.25 604 ILE A N 1
ATOM 4676 C CA . ILE A 1 604 ? -5.035 3.888 28.461 1.00 89.25 604 ILE A CA 1
ATOM 4677 C C . ILE A 1 604 ? -5.269 2.506 29.095 1.00 89.25 604 ILE A C 1
ATOM 4679 O O . ILE A 1 604 ? -4.959 1.487 28.477 1.00 89.25 604 ILE A O 1
ATOM 4683 N N . GLU A 1 605 ? -5.885 2.442 30.281 1.00 88.75 605 GLU A N 1
ATOM 4684 C CA . GLU A 1 605 ? -6.299 1.167 30.884 1.00 88.75 605 GLU A CA 1
ATOM 4685 C C . GLU A 1 605 ? -7.333 0.419 30.033 1.00 88.75 605 GLU A C 1
ATOM 4687 O O . GLU A 1 605 ? -7.305 -0.808 29.981 1.00 88.75 605 GLU A O 1
ATOM 4692 N N . THR A 1 606 ? -8.238 1.120 29.347 1.00 91.44 606 THR A N 1
ATOM 4693 C CA . THR A 1 606 ? -9.234 0.486 28.467 1.00 91.44 606 THR A CA 1
ATOM 4694 C C . THR A 1 606 ? -8.547 -0.165 27.269 1.00 91.44 606 THR A C 1
ATOM 4696 O O . THR A 1 606 ? -8.838 -1.319 26.959 1.00 91.44 606 THR A O 1
ATOM 4699 N N . ALA A 1 607 ? -7.569 0.508 26.657 1.00 93.38 607 ALA A N 1
ATOM 4700 C CA . ALA A 1 607 ? -6.745 -0.082 25.603 1.00 93.38 607 ALA A CA 1
ATOM 4701 C C . ALA A 1 607 ? -5.918 -1.282 26.103 1.00 93.38 607 ALA A C 1
ATOM 4703 O O . ALA A 1 607 ? -5.877 -2.315 25.434 1.00 93.38 607 ALA A O 1
ATOM 4704 N N . TYR A 1 608 ? -5.326 -1.195 27.301 1.00 92.94 608 TYR A N 1
ATOM 4705 C CA . TYR A 1 608 ? -4.623 -2.324 27.921 1.00 92.94 608 TYR A CA 1
ATOM 4706 C C . TYR A 1 608 ? -5.554 -3.530 28.126 1.00 92.94 608 TYR A C 1
ATOM 4708 O O . TYR A 1 608 ? -5.221 -4.635 27.706 1.00 92.94 608 TYR A O 1
ATOM 4716 N N . ARG A 1 609 ? -6.749 -3.327 28.701 1.00 92.19 609 ARG A N 1
ATOM 4717 C CA . ARG A 1 609 ? -7.741 -4.396 28.929 1.00 92.19 609 ARG A CA 1
ATOM 4718 C C . ARG A 1 609 ? -8.251 -5.002 27.613 1.00 92.19 609 ARG A C 1
ATOM 4720 O O . ARG A 1 609 ? -8.440 -6.211 27.541 1.00 92.19 609 ARG A O 1
ATOM 4727 N N . VAL A 1 610 ? -8.423 -4.198 26.559 1.00 93.50 610 VAL A N 1
ATOM 4728 C CA . VAL A 1 610 ? -8.773 -4.681 25.206 1.00 93.50 610 VAL A CA 1
ATOM 4729 C C . VAL A 1 610 ? -7.667 -5.566 24.618 1.00 93.50 610 VAL A C 1
ATOM 4731 O O . VAL A 1 610 ? -7.972 -6.596 24.019 1.00 93.50 610 VAL A O 1
ATOM 4734 N N . LEU A 1 611 ? -6.392 -5.214 24.817 1.00 93.94 611 LEU A N 1
ATOM 4735 C CA . LEU A 1 611 ? -5.255 -6.049 24.415 1.00 93.94 611 LEU A CA 1
ATOM 4736 C C . LEU A 1 611 ? -5.169 -7.341 25.251 1.00 93.94 611 LEU A C 1
ATOM 4738 O O . LEU A 1 611 ? -4.976 -8.416 24.692 1.00 93.94 611 LEU A O 1
ATOM 4742 N N . GLU A 1 612 ? -5.349 -7.244 26.569 1.00 93.69 612 GLU A N 1
ATOM 4743 C CA . GLU A 1 612 ? -5.286 -8.351 27.535 1.00 93.69 612 GLU A CA 1
ATOM 4744 C C . GLU A 1 612 ? -6.371 -9.411 27.325 1.00 93.69 612 GLU A C 1
ATOM 4746 O O . GLU A 1 612 ? -6.096 -10.608 27.411 1.00 93.69 612 GLU A O 1
ATOM 4751 N N . GLN A 1 613 ? -7.597 -8.978 27.027 1.00 93.38 613 GLN A N 1
ATOM 4752 C CA . GLN A 1 613 ? -8.757 -9.855 26.852 1.00 93.38 613 GLN A CA 1
ATOM 4753 C C . GLN A 1 613 ? -8.880 -10.411 25.424 1.00 93.38 613 GLN A C 1
ATOM 4755 O O . GLN A 1 613 ? -9.735 -11.261 25.163 1.00 93.38 613 GLN A O 1
ATOM 4760 N N . HIS A 1 614 ? -8.042 -9.961 24.484 1.00 94.50 614 HIS A N 1
ATOM 4761 C CA . HIS A 1 614 ? -8.104 -10.420 23.102 1.00 94.50 614 HIS A CA 1
ATOM 4762 C C . HIS A 1 614 ? -7.682 -11.904 22.993 1.00 94.50 614 HIS A C 1
ATOM 4764 O O . HIS A 1 614 ? -6.558 -12.251 23.356 1.00 94.50 614 HIS A O 1
ATOM 4770 N N . PRO A 1 615 ? -8.498 -12.808 22.409 1.00 92.94 615 PRO A N 1
ATOM 4771 C CA . PRO A 1 615 ? -8.306 -14.265 22.510 1.00 92.94 615 PRO A CA 1
ATOM 4772 C C . PRO A 1 615 ? -7.072 -14.827 21.780 1.00 92.94 615 PRO A C 1
ATOM 4774 O O . PRO A 1 615 ? -6.784 -16.017 21.879 1.00 92.94 615 PRO A O 1
ATOM 4777 N N . GLN A 1 616 ? -6.342 -13.995 21.033 1.00 92.81 616 GLN A N 1
ATOM 4778 C CA . GLN A 1 616 ? -5.044 -14.344 20.436 1.00 92.81 616 GLN A CA 1
ATOM 4779 C C . GLN A 1 616 ? -3.861 -13.622 21.101 1.00 92.81 616 GLN A C 1
ATOM 4781 O O . GLN A 1 616 ? -2.787 -13.550 20.505 1.00 92.81 616 GLN A O 1
ATOM 4786 N N . VAL A 1 617 ? -4.047 -13.082 22.307 1.00 94.00 617 VAL A N 1
ATOM 4787 C CA . VAL A 1 617 ? -3.005 -12.438 23.111 1.00 94.00 617 VAL A CA 1
ATOM 4788 C C . VAL A 1 617 ? -2.795 -13.218 24.409 1.00 94.00 617 VAL A C 1
ATOM 4790 O O . VAL A 1 617 ? -3.734 -13.718 25.023 1.00 94.00 617 VAL A O 1
ATOM 4793 N N . LEU A 1 618 ? -1.539 -13.353 24.827 1.00 91.44 618 LEU A N 1
ATOM 4794 C CA . LEU A 1 618 ? -1.165 -13.842 26.146 1.00 91.44 618 LEU A CA 1
ATOM 4795 C C . LEU A 1 618 ? -1.327 -12.688 27.142 1.00 91.44 618 LEU A C 1
ATOM 4797 O O . LEU A 1 618 ? -0.388 -11.925 27.348 1.00 91.44 618 LEU A O 1
ATOM 4801 N N . GLY A 1 619 ? -2.501 -12.559 27.768 1.00 87.50 619 GLY A N 1
ATOM 4802 C CA . GLY A 1 619 ? -2.779 -11.480 28.732 1.00 87.50 619 GLY A CA 1
ATOM 4803 C C . GLY A 1 619 ? -1.770 -11.389 29.891 1.00 87.50 619 GLY A C 1
ATOM 4804 O O . GLY A 1 619 ? -1.472 -10.307 30.380 1.00 87.50 619 GLY A O 1
ATOM 4805 N N . SER A 1 620 ? -1.143 -12.509 30.268 1.00 87.50 620 SER A N 1
ATOM 4806 C CA . SER A 1 620 ? -0.061 -12.571 31.266 1.00 87.50 620 SER A CA 1
ATOM 4807 C C . SER A 1 620 ? 1.333 -12.169 30.747 1.00 87.50 620 SER A C 1
ATOM 4809 O O . SER A 1 620 ? 2.311 -12.260 31.490 1.00 87.50 620 SER A O 1
ATOM 4811 N N . ARG A 1 621 ? 1.455 -11.765 29.476 1.00 92.00 621 ARG A N 1
ATOM 4812 C CA . ARG A 1 621 ? 2.700 -11.379 28.790 1.00 92.00 621 ARG A CA 1
ATOM 4813 C C . ARG A 1 621 ? 2.456 -10.146 27.918 1.00 92.00 621 ARG A C 1
ATOM 4815 O O . ARG A 1 621 ? 2.433 -10.246 26.692 1.00 92.00 621 ARG A O 1
ATOM 4822 N N . ILE A 1 622 ? 2.280 -8.990 28.557 1.00 94.06 622 ILE A N 1
ATOM 4823 C CA . ILE A 1 622 ? 2.103 -7.694 27.888 1.00 94.06 622 ILE A CA 1
ATOM 4824 C C . ILE A 1 622 ? 3.264 -6.761 28.246 1.00 94.06 622 ILE A C 1
ATOM 4826 O O . ILE A 1 622 ? 3.628 -6.641 29.414 1.00 94.06 622 ILE A O 1
ATOM 4830 N N . ALA A 1 623 ? 3.826 -6.090 27.242 1.00 95.81 623 ALA A N 1
ATOM 4831 C CA . ALA A 1 623 ? 4.752 -4.970 27.409 1.00 95.81 623 ALA A CA 1
ATOM 4832 C C . ALA A 1 623 ? 4.083 -3.626 27.073 1.00 95.81 623 ALA A C 1
ATOM 4834 O O . ALA A 1 623 ? 3.047 -3.567 26.411 1.00 95.81 623 ALA A O 1
ATOM 4835 N N . MET A 1 624 ? 4.726 -2.529 27.465 1.00 95.88 624 MET A N 1
ATOM 4836 C CA . MET A 1 624 ? 4.428 -1.183 26.974 1.00 95.88 624 MET A CA 1
ATOM 4837 C C . MET A 1 624 ? 5.690 -0.596 26.336 1.00 95.88 624 MET A C 1
ATOM 4839 O O . MET A 1 624 ? 6.786 -0.791 26.861 1.00 95.88 624 MET A O 1
ATOM 4843 N N . LEU A 1 625 ? 5.547 0.118 25.218 1.00 97.12 625 LEU A N 1
ATOM 4844 C CA . LEU A 1 625 ? 6.641 0.820 24.544 1.00 97.12 625 LEU A CA 1
ATOM 4845 C C . LEU A 1 625 ? 6.248 2.275 24.314 1.00 97.12 625 LEU A C 1
ATOM 4847 O O . LEU A 1 625 ? 5.253 2.552 23.650 1.00 97.12 625 LEU A O 1
ATOM 4851 N N . GLY A 1 626 ? 7.053 3.202 24.825 1.00 95.62 626 GLY A N 1
ATOM 4852 C CA . GLY A 1 626 ? 6.808 4.634 24.714 1.00 95.62 626 GLY A CA 1
ATOM 4853 C C . GLY A 1 626 ? 7.959 5.377 24.049 1.00 95.62 626 GLY A C 1
ATOM 4854 O O . GLY A 1 626 ? 9.121 5.085 24.316 1.00 95.62 626 GLY A O 1
ATOM 4855 N N . LEU A 1 627 ? 7.639 6.377 23.226 1.00 94.44 627 LEU A N 1
ATOM 4856 C CA . LEU A 1 627 ? 8.599 7.347 22.687 1.00 94.44 627 LEU A CA 1
ATOM 4857 C C . LEU A 1 627 ? 8.158 8.768 23.050 1.00 94.44 627 LEU A C 1
ATOM 4859 O O . LEU A 1 627 ? 6.974 9.088 22.943 1.00 94.44 627 LEU A O 1
ATOM 4863 N N . SER A 1 628 ? 9.104 9.634 23.435 1.00 92.88 628 SER A N 1
ATOM 4864 C CA . SER A 1 628 ? 8.821 11.020 23.846 1.00 92.88 628 SER A CA 1
ATOM 4865 C C . SER A 1 628 ? 7.779 11.058 24.982 1.00 92.88 628 SER A C 1
ATOM 4867 O O . SER A 1 628 ? 7.904 10.305 25.947 1.00 92.88 628 SER A O 1
ATOM 4869 N N . LEU A 1 629 ? 6.712 11.853 24.856 1.00 89.62 629 LEU A N 1
ATOM 4870 C CA . LEU A 1 629 ? 5.568 11.870 25.778 1.00 89.62 629 LEU A CA 1
ATOM 4871 C C . LEU A 1 629 ? 5.010 10.467 26.101 1.00 89.62 629 LEU A C 1
ATOM 4873 O O . LEU A 1 629 ? 4.654 10.203 27.251 1.00 89.62 629 LEU A O 1
ATOM 4877 N N . GLY A 1 630 ? 4.997 9.545 25.133 1.00 92.19 630 GLY A N 1
ATOM 4878 C CA . GLY A 1 630 ? 4.575 8.158 25.334 1.00 92.19 630 GLY A CA 1
ATOM 4879 C C . GLY A 1 630 ? 5.462 7.379 26.308 1.00 92.19 630 GLY A C 1
ATOM 4880 O O . GLY A 1 630 ? 4.977 6.460 26.967 1.00 92.19 630 GLY A O 1
ATOM 4881 N N . ALA A 1 631 ? 6.735 7.759 26.467 1.00 93.75 631 ALA A N 1
ATOM 4882 C CA . ALA A 1 631 ? 7.632 7.185 27.471 1.00 93.75 631 ALA A CA 1
ATOM 4883 C C . ALA A 1 631 ? 7.257 7.642 28.891 1.00 93.75 631 ALA A C 1
ATOM 4885 O O . ALA A 1 631 ? 7.181 6.807 29.789 1.00 93.75 631 ALA A O 1
ATOM 4886 N N . SER A 1 632 ? 6.916 8.922 29.098 1.00 89.50 632 SER A N 1
ATOM 4887 C CA . SER A 1 632 ? 6.383 9.392 30.391 1.00 89.50 632 SER A CA 1
ATOM 4888 C C . SER A 1 632 ? 5.055 8.733 30.750 1.00 89.50 632 SER A C 1
ATOM 4890 O O . SER A 1 632 ? 4.865 8.361 31.906 1.00 89.50 632 SER A O 1
ATOM 4892 N N . VAL A 1 633 ? 4.154 8.542 29.777 1.00 88.88 633 VAL A N 1
ATOM 4893 C CA . VAL A 1 633 ? 2.915 7.775 29.995 1.00 88.88 633 VAL A CA 1
ATOM 4894 C C . VAL A 1 633 ? 3.250 6.328 30.361 1.00 88.88 633 VAL A C 1
ATOM 4896 O O . VAL A 1 633 ? 2.762 5.843 31.374 1.00 88.88 633 VAL A O 1
ATOM 4899 N N . THR A 1 634 ? 4.139 5.667 29.614 1.00 92.62 634 THR A N 1
ATOM 4900 C CA . THR A 1 634 ? 4.573 4.283 29.887 1.00 92.62 634 THR A CA 1
ATOM 4901 C C . THR A 1 634 ? 5.133 4.118 31.300 1.00 92.62 634 THR A C 1
ATOM 4903 O O . THR A 1 634 ? 4.673 3.255 32.045 1.00 92.62 634 THR A O 1
ATOM 4906 N N . LEU A 1 635 ? 6.075 4.975 31.705 1.00 91.81 635 LEU A N 1
ATOM 4907 C CA . LEU A 1 635 ? 6.665 4.945 33.044 1.00 91.81 635 LEU A CA 1
ATOM 4908 C C . LEU A 1 635 ? 5.614 5.223 34.129 1.00 91.81 635 LEU A C 1
ATOM 4910 O O . LEU A 1 635 ? 5.587 4.519 35.140 1.00 91.81 635 LEU A O 1
ATOM 4914 N N . LYS A 1 636 ? 4.721 6.207 33.926 1.00 87.44 636 LYS A N 1
ATOM 4915 C CA . LYS A 1 636 ? 3.670 6.508 34.908 1.00 87.44 636 LYS A CA 1
ATOM 4916 C C . LYS A 1 636 ? 2.685 5.346 35.043 1.00 87.44 636 LYS A C 1
ATOM 4918 O O . LYS A 1 636 ? 2.386 4.974 36.170 1.00 87.44 636 LYS A O 1
ATOM 4923 N N . MET A 1 637 ? 2.247 4.724 33.947 1.00 86.25 637 MET A N 1
ATOM 4924 C CA . MET A 1 637 ? 1.376 3.543 34.004 1.00 86.25 637 MET A CA 1
ATOM 4925 C C . MET A 1 637 ? 2.074 2.356 34.689 1.00 86.25 637 MET A C 1
ATOM 4927 O O . MET A 1 637 ? 1.470 1.712 35.538 1.00 86.25 637 MET A O 1
ATOM 4931 N N . ALA A 1 638 ? 3.355 2.098 34.405 1.00 87.81 638 ALA A N 1
ATOM 4932 C CA . ALA A 1 638 ? 4.089 0.976 34.999 1.00 87.81 638 ALA A CA 1
ATOM 4933 C C . ALA A 1 638 ? 4.349 1.128 36.517 1.00 87.81 638 ALA A C 1
ATOM 4935 O O . ALA A 1 638 ? 4.306 0.144 37.253 1.00 87.81 638 ALA A O 1
ATOM 4936 N N . VAL A 1 639 ? 4.596 2.350 37.010 1.00 87.06 639 VAL A N 1
ATOM 4937 C CA . VAL A 1 639 ? 4.801 2.636 38.450 1.00 87.06 639 VAL A CA 1
ATOM 4938 C C . VAL A 1 639 ? 3.487 2.826 39.207 1.00 87.06 639 VAL A C 1
ATOM 4940 O O . VAL A 1 639 ? 3.355 2.436 40.377 1.00 87.06 639 VAL A O 1
ATOM 4943 N N . TYR A 1 640 ? 2.525 3.478 38.559 1.00 79.38 640 TYR A N 1
ATOM 4944 C CA . TYR A 1 640 ? 1.255 3.897 39.135 1.00 79.38 640 TYR A CA 1
ATOM 4945 C C . TYR A 1 640 ? 0.085 3.144 38.492 1.00 79.38 640 TYR A C 1
ATOM 4947 O O . TYR A 1 640 ? -0.920 3.740 38.126 1.00 79.38 640 TYR A O 1
ATOM 4955 N N . SER A 1 641 ? 0.215 1.814 38.434 1.00 67.62 641 SER A N 1
ATOM 4956 C CA . SER A 1 641 ? -0.887 0.861 38.275 1.00 67.62 641 SER A CA 1
ATOM 4957 C C . SER A 1 641 ? -1.211 0.203 39.635 1.00 67.62 641 SER A C 1
ATOM 4959 O O . SER A 1 641 ? -0.322 -0.292 40.328 1.00 67.62 641 SER A O 1
ATOM 4961 N N . GLN A 1 642 ? -2.482 0.229 40.063 1.00 54.22 642 GLN A N 1
ATOM 4962 C CA . GLN A 1 642 ? -3.055 -0.618 41.136 1.00 54.22 642 GLN A CA 1
ATOM 4963 C C . GLN A 1 642 ? -4.339 -1.349 40.691 1.00 54.22 642 GLN A C 1
ATOM 4965 O O . GLN A 1 642 ? -4.746 -2.282 41.373 1.00 54.22 642 GLN A O 1
ATOM 4970 N N . VAL A 1 643 ? -5.111 -0.880 39.697 1.00 54.41 643 VAL A N 1
ATOM 4971 C CA . VAL A 1 643 ? -4.709 -0.835 38.275 1.00 54.41 643 VAL A CA 1
ATOM 4972 C C . VAL A 1 643 ? -4.501 0.551 37.607 1.00 54.41 643 VAL A C 1
ATOM 4974 O O . VAL A 1 643 ? -3.749 0.594 36.641 1.00 54.41 643 VAL A O 1
ATOM 4977 N N . MET A 1 644 ? -5.003 1.706 38.065 1.00 39.59 644 MET A N 1
ATOM 4978 C CA . MET A 1 644 ? -4.949 2.322 39.404 1.00 39.59 644 MET A CA 1
ATOM 4979 C C . MET A 1 644 ? -6.207 3.145 39.735 1.00 39.59 644 MET A C 1
ATOM 4981 O O . MET A 1 644 ? -7.124 3.342 38.951 1.00 39.59 644 MET A O 1
ATOM 4985 N N . LYS A 1 645 ? -6.208 3.683 40.954 1.00 36.44 645 LYS A N 1
ATOM 4986 C CA . LYS A 1 645 ? -6.771 5.002 41.259 1.00 36.44 645 LYS A CA 1
ATOM 4987 C C . LYS A 1 645 ? -6.294 6.032 40.208 1.00 36.44 645 LYS A C 1
ATOM 4989 O O . LYS A 1 645 ? -5.080 6.158 40.038 1.00 36.44 645 LYS A O 1
ATOM 4994 N N . PRO A 1 646 ? -7.188 6.789 39.559 1.00 35.53 646 PRO A N 1
ATOM 4995 C CA . PRO A 1 646 ? -6.775 7.816 38.614 1.00 35.53 646 PRO A CA 1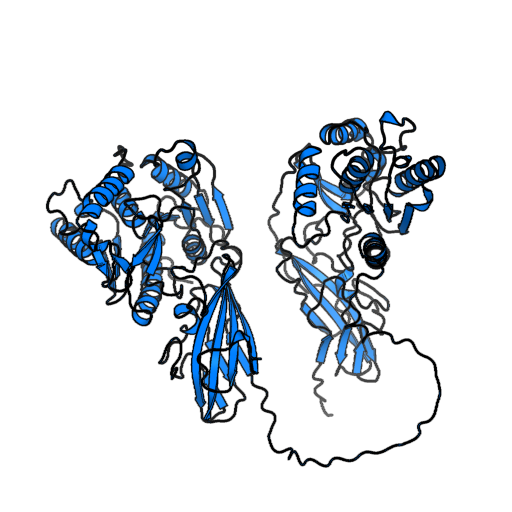
ATOM 4996 C C . PRO A 1 646 ? -5.982 8.934 39.304 1.00 35.53 646 PRO A C 1
ATOM 4998 O O . PRO A 1 646 ? -6.270 9.322 40.439 1.00 35.53 646 PRO A O 1
ATOM 5001 N N . ILE A 1 647 ? -5.008 9.484 38.578 1.00 46.94 647 ILE A N 1
ATOM 5002 C CA . ILE A 1 647 ? -4.565 10.872 38.750 1.00 46.94 647 ILE A CA 1
ATOM 5003 C C . ILE A 1 647 ? -5.062 11.601 37.505 1.00 46.94 647 ILE A C 1
ATOM 5005 O O . ILE A 1 647 ? -4.362 11.679 36.489 1.00 46.94 647 ILE A O 1
ATOM 5009 N N . ASP A 1 648 ? -6.322 12.030 37.571 1.00 55.41 648 ASP A N 1
ATOM 5010 C CA . ASP A 1 648 ? -6.964 12.806 36.516 1.00 55.41 648 ASP A CA 1
ATOM 5011 C C . ASP A 1 648 ? -6.134 14.058 36.220 1.00 55.41 648 ASP A C 1
ATOM 5013 O O . ASP A 1 648 ? -5.613 14.704 37.126 1.00 55.41 648 ASP A O 1
ATOM 5017 N N . GLY A 1 649 ? -5.987 14.384 34.938 1.00 61.59 649 GLY A N 1
ATOM 5018 C CA . GLY A 1 649 ? -5.254 15.571 34.509 1.00 61.59 649 GLY A CA 1
ATOM 5019 C C . GLY A 1 649 ? -3.742 15.413 34.322 1.00 61.59 649 GLY A C 1
ATOM 5020 O O . GLY A 1 649 ? -3.152 16.356 33.823 1.00 61.59 649 GLY A O 1
ATOM 5021 N N . PHE A 1 650 ? -3.085 14.271 34.589 1.00 69.38 650 PHE A N 1
ATOM 5022 C CA . PHE A 1 650 ? -1.611 14.165 34.435 1.00 69.38 650 PHE A CA 1
ATOM 5023 C C . PHE A 1 650 ? -1.048 14.677 33.093 1.00 69.38 650 PHE A C 1
ATOM 5025 O O . PHE A 1 650 ? -0.027 15.365 33.065 1.00 69.38 650 PHE A O 1
ATOM 5032 N N . LEU A 1 651 ? -1.693 14.336 31.972 1.00 70.00 651 LEU A N 1
ATOM 5033 C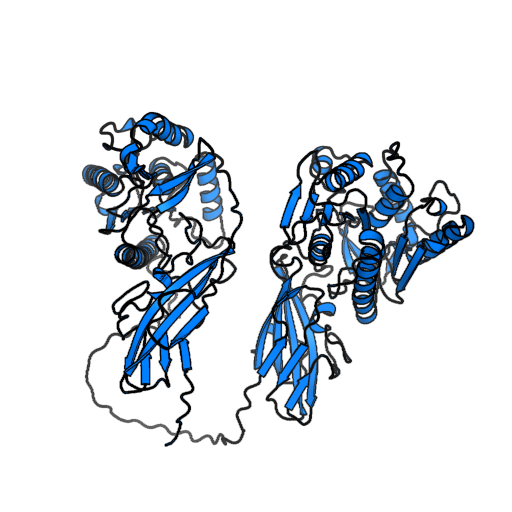 CA . LEU A 1 651 ? -1.271 14.822 30.653 1.00 70.00 651 LEU A CA 1
ATOM 5034 C C . LEU A 1 651 ? -1.403 16.348 30.550 1.00 70.00 651 LEU A C 1
ATOM 5036 O O . LEU A 1 651 ? -0.538 17.002 29.975 1.00 70.00 651 LEU A O 1
ATOM 5040 N N . GLU A 1 652 ? -2.449 16.916 31.142 1.00 74.00 652 GLU A N 1
ATOM 5041 C CA . GLU A 1 652 ? -2.695 18.355 31.205 1.00 74.00 652 GLU A CA 1
ATOM 5042 C C . GLU A 1 652 ? -1.731 19.063 32.176 1.00 74.00 652 GLU A C 1
ATOM 5044 O O . GLU A 1 652 ? -1.178 20.099 31.817 1.00 74.00 652 GLU A O 1
ATOM 5049 N N . GLU A 1 653 ? -1.435 18.482 33.344 1.00 76.44 653 GLU A N 1
ATOM 5050 C CA . GLU A 1 653 ? -0.410 18.947 34.290 1.00 76.44 653 GLU A CA 1
ATOM 5051 C C . GLU A 1 653 ? 0.967 19.026 33.621 1.00 76.44 653 GLU A C 1
ATOM 5053 O O . GLU A 1 653 ? 1.624 20.065 33.680 1.00 76.44 653 GLU A O 1
ATOM 5058 N N . LEU A 1 654 ? 1.393 17.956 32.938 1.00 76.50 654 LEU A N 1
ATOM 5059 C CA . LEU A 1 654 ? 2.684 17.897 32.253 1.00 76.50 654 LEU A CA 1
ATOM 5060 C C . LEU A 1 654 ? 2.749 18.888 31.081 1.00 76.50 654 LEU A C 1
ATOM 5062 O O . LEU A 1 654 ? 3.739 19.606 30.937 1.00 76.50 654 LEU A O 1
ATOM 5066 N N . LEU A 1 655 ? 1.692 18.984 30.268 1.00 77.12 655 LEU A N 1
ATOM 5067 C CA . LEU A 1 655 ? 1.623 19.963 29.177 1.00 77.12 655 LEU A CA 1
ATOM 5068 C C . LEU A 1 655 ? 1.610 21.408 29.703 1.00 77.12 655 LEU A C 1
ATOM 5070 O O . LEU A 1 655 ? 2.262 22.271 29.113 1.00 77.12 655 LEU A O 1
ATOM 5074 N N . ASN A 1 656 ? 0.939 21.681 30.824 1.00 78.44 656 ASN A N 1
ATOM 5075 C CA . ASN A 1 656 ? 0.930 22.998 31.459 1.00 78.44 656 ASN A CA 1
ATOM 5076 C C . ASN A 1 656 ? 2.272 23.329 32.138 1.00 78.44 656 ASN A C 1
ATOM 5078 O O . ASN A 1 656 ? 2.733 24.463 32.027 1.00 78.44 656 ASN A O 1
ATOM 5082 N N . PHE A 1 657 ? 2.962 22.357 32.745 1.00 78.69 657 PHE A N 1
ATOM 5083 C CA . PHE A 1 657 ? 4.326 22.530 33.262 1.00 78.69 657 PHE A CA 1
ATOM 5084 C C . PHE A 1 657 ? 5.317 22.862 32.137 1.00 78.69 657 PHE A C 1
ATOM 5086 O O . PHE A 1 657 ? 6.088 23.818 32.245 1.00 78.69 657 PHE A O 1
ATOM 5093 N N . CYS A 1 658 ? 5.246 22.136 31.015 1.00 79.94 658 CYS A N 1
ATOM 5094 C CA . CYS A 1 658 ? 6.036 22.441 29.824 1.00 79.94 658 CYS A CA 1
ATOM 5095 C C . CYS A 1 658 ? 5.711 23.836 29.266 1.00 79.94 658 CYS A C 1
ATOM 5097 O O . CYS A 1 658 ? 6.639 24.572 28.939 1.00 79.94 658 CYS A O 1
ATOM 5099 N N . ARG A 1 659 ? 4.430 24.242 29.219 1.00 80.00 659 ARG A N 1
ATOM 5100 C CA . ARG A 1 659 ? 4.012 25.603 28.824 1.00 80.00 659 ARG A CA 1
ATOM 5101 C C . ARG A 1 659 ? 4.634 26.679 29.709 1.00 80.00 659 ARG A C 1
ATOM 5103 O O . ARG A 1 659 ? 5.318 27.549 29.180 1.00 80.00 659 ARG A O 1
ATOM 5110 N N . ILE A 1 660 ? 4.468 26.581 31.028 1.00 80.94 660 ILE A N 1
ATOM 5111 C CA . ILE A 1 660 ? 4.996 27.555 31.999 1.00 80.94 660 ILE A CA 1
ATOM 5112 C C . ILE A 1 660 ? 6.522 27.677 31.872 1.00 80.94 660 ILE A C 1
ATOM 5114 O O . ILE A 1 660 ? 7.053 28.779 31.745 1.00 80.94 660 ILE A O 1
ATOM 5118 N N . ASN A 1 661 ? 7.245 26.554 31.822 1.00 81.56 661 ASN A N 1
ATOM 5119 C CA . ASN A 1 661 ? 8.702 26.589 31.679 1.00 81.56 661 ASN A CA 1
ATOM 5120 C C . ASN A 1 661 ? 9.148 27.103 30.300 1.00 81.56 661 ASN A C 1
ATOM 5122 O O . ASN A 1 661 ? 10.219 27.698 30.187 1.00 81.56 661 ASN A O 1
ATOM 5126 N N . SER A 1 662 ? 8.346 26.917 29.248 1.00 79.75 662 SER A N 1
ATOM 5127 C CA . SER A 1 662 ? 8.722 27.308 27.884 1.00 79.75 662 SER A CA 1
ATOM 5128 C C . SER A 1 662 ? 8.750 28.816 27.624 1.00 79.75 662 SER A C 1
ATOM 5130 O O . SER A 1 662 ? 9.367 29.234 26.644 1.00 79.75 662 SER A O 1
ATOM 5132 N N . GLU A 1 663 ? 8.206 29.642 28.521 1.00 77.88 663 GLU A N 1
ATOM 5133 C CA . GLU A 1 663 ? 8.397 31.101 28.484 1.00 77.88 663 GLU A CA 1
ATOM 5134 C C . GLU A 1 663 ? 9.817 31.535 28.892 1.00 77.88 663 GLU A C 1
ATOM 5136 O O . GLU A 1 663 ? 10.253 32.625 28.528 1.00 77.88 663 GLU A O 1
ATOM 5141 N N . THR A 1 664 ? 10.551 30.698 29.640 1.00 83.25 664 THR A N 1
ATOM 5142 C CA . THR A 1 664 ? 11.839 31.072 30.265 1.00 83.25 664 THR A CA 1
ATOM 5143 C C . THR A 1 664 ? 13.003 30.124 29.971 1.00 83.25 664 THR A C 1
ATOM 5145 O O . THR A 1 664 ? 14.154 30.540 30.084 1.00 83.25 664 THR A O 1
ATOM 5148 N N . LYS A 1 665 ? 12.734 28.870 29.582 1.00 88.31 665 LYS A N 1
ATOM 5149 C CA . LYS A 1 665 ? 13.752 27.829 29.337 1.00 88.31 665 LYS A CA 1
ATOM 5150 C C . LYS A 1 665 ? 13.855 27.361 27.881 1.00 88.31 665 LYS A C 1
ATOM 5152 O O . LYS A 1 665 ? 14.684 26.513 27.572 1.00 88.31 665 LYS A O 1
ATOM 5157 N N . THR A 1 666 ? 13.026 27.878 26.978 1.00 88.06 666 THR A N 1
ATOM 5158 C CA . THR A 1 666 ? 13.147 27.559 25.547 1.00 88.06 666 THR A CA 1
ATOM 5159 C C . THR A 1 666 ? 14.366 28.270 24.961 1.00 88.06 666 THR A C 1
ATOM 5161 O O . THR A 1 666 ? 14.461 29.494 25.049 1.00 88.06 666 THR A O 1
ATOM 5164 N N . ARG A 1 667 ? 15.278 27.530 24.322 1.00 92.06 667 ARG A N 1
ATOM 5165 C CA . ARG A 1 667 ? 16.387 28.108 23.541 1.00 92.06 667 ARG A CA 1
ATOM 5166 C C . ARG A 1 667 ? 16.041 28.146 22.051 1.00 92.06 667 ARG A C 1
ATOM 5168 O O . ARG A 1 667 ? 15.236 27.351 21.573 1.00 92.06 667 ARG A O 1
ATOM 5175 N N . ILE A 1 668 ? 16.679 29.053 21.316 1.00 91.69 668 ILE A N 1
ATOM 5176 C CA . ILE A 1 668 ? 16.665 29.105 19.847 1.00 91.69 668 ILE A CA 1
ATOM 5177 C C . ILE A 1 668 ? 18.126 29.150 19.381 1.00 91.69 668 ILE A C 1
ATOM 5179 O O . ILE A 1 668 ? 18.945 29.806 20.028 1.00 91.69 668 ILE A O 1
ATOM 5183 N N . ASN A 1 669 ? 18.474 28.412 18.324 1.00 92.56 669 ASN A N 1
ATOM 5184 C CA . ASN A 1 669 ? 19.825 28.406 17.748 1.00 92.56 669 ASN A CA 1
ATOM 5185 C C . ASN A 1 669 ? 19.973 29.391 16.568 1.00 92.56 669 ASN A C 1
ATOM 5187 O O . ASN A 1 669 ? 19.026 30.063 16.173 1.00 92.56 669 ASN A O 1
ATOM 5191 N N . GLU A 1 670 ? 21.171 29.446 15.982 1.00 93.00 670 GLU A N 1
ATOM 5192 C CA . GLU A 1 670 ? 21.509 30.315 14.839 1.00 93.00 670 GLU A CA 1
ATOM 5193 C C . GLU A 1 670 ? 20.750 29.975 13.533 1.00 93.00 670 GLU A C 1
ATOM 5195 O O . GLU A 1 670 ? 20.813 30.737 12.573 1.00 93.00 670 GLU A O 1
ATOM 5200 N N . GLU A 1 671 ? 20.012 28.858 13.492 1.00 91.31 671 GLU A N 1
ATOM 5201 C CA . GLU A 1 671 ? 19.201 28.397 12.353 1.00 91.31 671 GLU A CA 1
ATOM 5202 C C . GLU A 1 671 ? 17.681 28.606 12.586 1.00 91.31 671 GLU A C 1
ATOM 5204 O O . GLU A 1 671 ? 16.860 27.956 11.935 1.00 91.31 671 GLU A O 1
ATOM 5209 N N . ASP A 1 672 ? 17.296 29.470 13.540 1.00 91.75 672 ASP A N 1
ATOM 5210 C CA . ASP A 1 672 ? 15.914 29.697 14.015 1.00 91.75 672 ASP A CA 1
ATOM 5211 C C . ASP A 1 672 ? 15.203 28.423 14.539 1.00 91.75 672 ASP A C 1
ATOM 5213 O O . ASP A 1 672 ? 13.970 28.324 14.563 1.00 91.75 672 ASP A O 1
ATOM 5217 N N . GLN A 1 673 ? 15.969 27.421 14.988 1.00 94.56 673 GLN A N 1
ATOM 5218 C CA . GLN A 1 673 ? 15.427 26.161 15.504 1.00 94.56 673 GLN A CA 1
ATOM 5219 C C . GLN A 1 673 ? 15.261 26.205 17.021 1.00 94.56 673 GLN A C 1
ATOM 5221 O O . GLN A 1 673 ? 16.170 26.572 17.766 1.00 94.56 673 GLN A O 1
ATOM 5226 N N . VAL A 1 674 ? 14.088 25.772 17.467 1.00 93.12 674 VAL A N 1
ATOM 5227 C CA . VAL A 1 674 ? 13.648 25.748 18.858 1.00 93.12 674 VAL A CA 1
ATOM 5228 C C . VAL A 1 674 ? 14.170 24.496 19.561 1.00 93.12 674 VAL A C 1
ATOM 5230 O O . VAL A 1 674 ? 13.996 23.380 19.070 1.00 93.12 674 VAL A O 1
ATOM 5233 N N . ILE A 1 675 ? 14.783 24.696 20.725 1.00 93.94 675 ILE A N 1
ATOM 5234 C CA . ILE A 1 675 ? 15.357 23.672 21.600 1.00 93.94 675 ILE A CA 1
ATOM 5235 C C . ILE A 1 675 ? 14.518 23.620 22.878 1.00 93.94 675 ILE A C 1
ATOM 5237 O O . ILE A 1 675 ? 14.389 24.623 23.586 1.00 93.94 675 ILE A O 1
ATOM 5241 N N . TYR A 1 676 ? 13.973 22.441 23.176 1.00 91.69 676 TYR A N 1
ATOM 5242 C CA . TYR A 1 676 ? 13.110 22.194 24.337 1.00 91.69 676 TYR A CA 1
ATOM 5243 C C . TYR A 1 676 ? 13.800 21.402 25.462 1.00 91.69 676 TYR A C 1
ATOM 5245 O O . TYR A 1 676 ? 13.241 21.279 26.549 1.00 91.69 676 TYR A O 1
ATOM 5253 N N . HIS A 1 677 ? 15.031 20.927 25.239 1.00 92.44 677 HIS A N 1
ATOM 5254 C CA . HIS A 1 677 ? 15.840 20.171 26.204 1.00 92.44 677 HIS A CA 1
ATOM 5255 C C . HIS A 1 677 ? 15.776 20.718 27.645 1.00 92.44 677 HIS A C 1
ATOM 5257 O O . HIS A 1 677 ? 15.533 19.982 28.601 1.00 92.44 677 HIS A O 1
ATOM 5263 N N . ASP A 1 678 ? 15.913 22.035 27.805 1.00 90.94 678 ASP A N 1
ATOM 5264 C CA . ASP A 1 678 ? 16.034 22.653 29.126 1.00 90.94 678 ASP A CA 1
ATOM 5265 C C . ASP A 1 678 ? 14.682 22.844 29.841 1.00 90.94 678 ASP A C 1
ATOM 5267 O O . ASP A 1 678 ? 14.669 23.205 31.018 1.00 90.94 678 ASP A O 1
ATOM 5271 N N . LEU A 1 679 ? 13.534 22.570 29.194 1.00 86.25 679 LEU A N 1
ATOM 5272 C CA . LEU A 1 679 ? 12.200 22.723 29.801 1.00 86.25 679 LEU A CA 1
ATOM 5273 C C . LEU A 1 679 ? 12.071 21.968 31.130 1.00 86.25 679 LEU A C 1
ATOM 5275 O O . LEU A 1 679 ? 11.429 22.460 32.061 1.00 86.25 679 LEU A O 1
ATOM 5279 N N . LEU A 1 680 ? 12.699 20.794 31.227 1.00 83.19 680 LEU A N 1
ATOM 5280 C CA . LEU A 1 680 ? 12.676 19.931 32.409 1.00 83.19 680 LEU A CA 1
ATOM 5281 C C . LEU A 1 680 ? 13.980 20.006 33.232 1.00 83.19 680 LEU A C 1
ATOM 5283 O O . LEU A 1 680 ? 14.137 19.233 34.174 1.00 83.19 680 LEU A O 1
ATOM 5287 N N . LEU A 1 681 ? 14.896 20.934 32.913 1.00 88.69 681 LEU A N 1
ATOM 5288 C CA . LEU A 1 681 ? 16.166 21.115 33.626 1.00 88.69 681 LEU A CA 1
ATOM 5289 C C . LEU A 1 681 ? 16.165 22.304 34.616 1.00 88.69 681 LEU A C 1
ATOM 5291 O O . LEU A 1 681 ? 15.450 23.291 34.404 1.00 88.69 681 LEU A O 1
ATOM 5295 N N . PRO A 1 682 ? 16.978 22.245 35.693 1.00 90.00 682 PRO A N 1
ATOM 5296 C CA . PRO A 1 682 ? 17.577 21.017 36.227 1.00 90.00 682 PRO A CA 1
ATOM 5297 C C . PRO A 1 682 ? 16.475 20.025 36.627 1.00 90.00 682 PRO A C 1
ATOM 5299 O O . PRO A 1 682 ? 15.380 20.452 37.001 1.00 90.00 682 PRO A O 1
ATOM 5302 N N . ILE A 1 683 ? 16.761 18.721 36.532 1.00 89.25 683 ILE A N 1
ATOM 5303 C CA . ILE A 1 683 ? 15.813 17.671 36.936 1.00 89.25 683 ILE A CA 1
ATOM 5304 C C . ILE A 1 683 ? 15.348 17.983 38.372 1.00 89.25 683 ILE A C 1
ATOM 5306 O O . ILE A 1 683 ? 16.209 18.191 39.235 1.00 89.25 683 ILE A O 1
ATOM 5310 N N . PRO A 1 684 ? 14.030 18.069 38.654 1.00 84.81 684 PRO A N 1
ATOM 5311 C CA . PRO A 1 684 ? 13.540 18.472 39.969 1.00 84.81 684 PRO A CA 1
ATOM 5312 C C . PRO A 1 684 ? 14.123 17.623 41.102 1.00 84.81 684 PRO A C 1
ATOM 5314 O O . PRO A 1 684 ? 14.359 16.429 40.937 1.00 84.81 684 PRO A O 1
ATOM 5317 N N . THR A 1 685 ? 14.327 18.206 42.281 1.00 85.00 685 THR A N 1
ATOM 5318 C CA . THR A 1 685 ? 14.711 17.438 43.481 1.00 85.00 685 THR A CA 1
ATOM 5319 C C . THR A 1 685 ? 13.504 16.938 44.275 1.00 85.00 685 THR A C 1
ATOM 5321 O O . THR A 1 685 ? 13.645 15.994 45.047 1.00 85.00 685 THR A O 1
ATOM 5324 N N . ASP A 1 686 ? 12.326 17.531 44.064 1.00 82.12 686 ASP A N 1
ATOM 5325 C CA . ASP A 1 686 ? 11.062 17.124 44.681 1.00 82.12 686 ASP A CA 1
ATOM 5326 C C . ASP A 1 686 ? 10.550 15.794 44.079 1.00 82.12 686 ASP A C 1
ATOM 5328 O O . ASP A 1 686 ? 10.263 15.745 42.877 1.00 82.12 686 ASP A O 1
ATOM 5332 N N . PRO A 1 687 ? 10.394 14.718 44.880 1.00 80.12 687 PRO A N 1
ATOM 5333 C CA . PRO A 1 687 ? 9.825 13.455 44.413 1.00 80.12 687 PRO A CA 1
ATOM 5334 C C . PRO A 1 687 ? 8.382 13.566 43.904 1.00 80.12 687 PRO A C 1
ATOM 5336 O O . PRO A 1 687 ? 7.978 12.745 43.084 1.00 80.12 687 PRO A O 1
ATOM 5339 N N . ALA A 1 688 ? 7.603 14.564 44.341 1.00 78.50 688 ALA A N 1
ATOM 5340 C CA . ALA A 1 688 ? 6.223 14.757 43.886 1.00 78.50 688 ALA A CA 1
ATOM 5341 C C . ALA A 1 688 ? 6.128 15.147 42.398 1.00 78.50 688 ALA A C 1
ATOM 5343 O O . ALA A 1 688 ? 5.091 14.937 41.771 1.00 78.50 688 ALA A O 1
ATOM 5344 N N . LEU A 1 689 ? 7.218 15.668 41.821 1.00 79.31 689 LEU A N 1
ATOM 5345 C CA . LEU A 1 689 ? 7.331 16.024 40.402 1.00 79.31 689 LEU A CA 1
ATOM 5346 C C . LEU A 1 689 ? 7.947 14.899 39.546 1.00 79.31 689 LEU A C 1
ATOM 5348 O O . LEU A 1 689 ? 8.268 15.125 38.378 1.00 79.31 689 LEU A O 1
ATOM 5352 N N . LYS A 1 690 ? 8.132 13.694 40.105 1.00 85.62 690 LYS A N 1
ATOM 5353 C CA . LYS A 1 690 ? 8.752 12.545 39.428 1.00 85.62 690 LYS A CA 1
ATOM 5354 C C . LYS A 1 690 ? 7.825 11.344 39.329 1.00 85.62 690 LYS A C 1
ATOM 5356 O O . LYS A 1 690 ? 6.889 11.172 40.103 1.00 85.62 690 LYS A O 1
ATOM 5361 N N . VAL A 1 691 ? 8.158 10.461 38.390 1.00 87.94 691 VAL A N 1
ATOM 5362 C CA . VAL A 1 691 ? 7.690 9.076 38.412 1.00 87.94 691 VAL A CA 1
ATOM 5363 C C . VAL A 1 691 ? 8.659 8.255 39.261 1.00 87.94 691 VAL A C 1
ATOM 5365 O O . VAL A 1 691 ? 9.841 8.173 38.939 1.00 87.94 691 VAL A O 1
ATOM 5368 N N . ASP A 1 692 ? 8.155 7.652 40.338 1.00 90.25 692 ASP A N 1
ATOM 5369 C CA . ASP A 1 692 ? 8.928 6.838 41.285 1.00 90.25 692 ASP A CA 1
ATOM 5370 C C . ASP A 1 692 ? 9.278 5.455 40.700 1.00 90.25 692 ASP A C 1
ATOM 5372 O O . ASP A 1 692 ? 8.721 4.419 41.073 1.00 90.25 692 ASP A O 1
ATOM 5376 N N . VAL A 1 693 ? 10.200 5.438 39.732 1.00 92.81 693 VAL A N 1
ATOM 5377 C CA . VAL A 1 693 ? 10.680 4.214 39.067 1.00 92.81 693 VAL A CA 1
ATOM 5378 C C . VAL A 1 693 ? 11.370 3.235 40.019 1.00 92.81 693 VAL A C 1
ATOM 5380 O O . VAL A 1 693 ? 11.462 2.051 39.702 1.00 92.81 693 VAL A O 1
ATOM 5383 N N . GLY A 1 694 ? 11.773 3.679 41.216 1.00 92.31 694 GLY A N 1
ATOM 5384 C CA . GLY A 1 694 ? 12.265 2.799 42.278 1.00 92.31 694 GLY A CA 1
ATOM 5385 C C . GLY A 1 694 ? 11.257 1.712 42.671 1.00 92.31 694 GLY A C 1
ATOM 5386 O O . GLY A 1 694 ? 11.656 0.627 43.092 1.00 92.31 694 GLY A O 1
ATOM 5387 N N . ARG A 1 695 ? 9.955 1.951 42.461 1.00 91.50 695 ARG A N 1
ATOM 5388 C CA . ARG A 1 695 ? 8.873 0.987 42.720 1.00 91.50 695 ARG A CA 1
ATOM 5389 C C . ARG A 1 695 ? 8.665 -0.072 41.635 1.00 91.50 695 ARG A C 1
ATOM 5391 O O . ARG A 1 695 ? 7.890 -0.998 41.881 1.00 91.50 695 ARG A O 1
ATOM 5398 N N . LEU A 1 696 ? 9.281 0.043 40.456 1.00 91.06 696 LEU A N 1
ATOM 5399 C CA . LEU A 1 696 ? 9.049 -0.899 39.352 1.00 91.06 696 LEU A CA 1
ATOM 5400 C C . LEU A 1 696 ? 9.351 -2.345 39.767 1.00 91.06 696 LEU A C 1
ATOM 5402 O O . LEU A 1 696 ? 10.382 -2.625 40.370 1.00 91.06 696 LEU A O 1
ATOM 5406 N N . GLN A 1 697 ? 8.435 -3.253 39.422 1.00 87.88 697 GLN A N 1
ATOM 5407 C CA . GLN A 1 697 ? 8.549 -4.702 39.659 1.00 87.88 697 GLN A CA 1
ATOM 5408 C C . GLN A 1 697 ? 8.767 -5.492 38.354 1.00 87.88 697 GLN A C 1
ATOM 5410 O O . GLN A 1 697 ? 8.790 -6.720 38.359 1.00 87.88 697 GLN A O 1
ATOM 5415 N N . CYS A 1 698 ? 8.897 -4.791 37.225 1.00 90.69 698 CYS A N 1
ATOM 5416 C CA . CYS A 1 698 ? 9.122 -5.354 35.899 1.00 90.69 698 CYS A CA 1
ATOM 5417 C C . CYS A 1 698 ? 10.445 -4.837 35.306 1.00 90.69 698 CYS A C 1
ATOM 5419 O O . CYS A 1 698 ? 10.839 -3.706 35.607 1.00 90.69 698 CYS A O 1
ATOM 5421 N N . PRO A 1 699 ? 11.110 -5.613 34.432 1.00 95.81 699 PRO A N 1
ATOM 5422 C CA . PRO A 1 699 ? 12.263 -5.145 33.669 1.00 95.81 699 PRO A CA 1
ATOM 5423 C C . PRO A 1 699 ? 11.959 -3.870 32.870 1.00 95.81 699 PRO A C 1
ATOM 5425 O O . PRO A 1 699 ? 10.904 -3.756 32.244 1.00 95.81 699 PRO A O 1
ATOM 5428 N N . LEU A 1 700 ? 12.905 -2.931 32.862 1.00 97.06 700 LEU A N 1
ATOM 5429 C CA . LEU A 1 700 ? 12.830 -1.651 32.163 1.00 97.06 700 LEU A CA 1
ATOM 5430 C C . LEU A 1 700 ? 14.017 -1.501 31.206 1.00 97.06 700 LEU A C 1
ATOM 5432 O O . LEU A 1 700 ? 15.175 -1.586 31.615 1.00 97.06 700 LEU A O 1
ATOM 5436 N N . LEU A 1 701 ? 13.718 -1.212 29.940 1.00 98.25 701 LEU A N 1
ATOM 5437 C CA . LEU A 1 701 ? 14.693 -0.801 28.936 1.00 98.25 701 LEU A CA 1
ATOM 5438 C C . LEU A 1 701 ? 14.556 0.704 28.678 1.00 98.25 701 LEU A C 1
ATOM 5440 O O . LEU A 1 701 ? 13.535 1.152 28.160 1.00 98.25 701 LEU A O 1
ATOM 5444 N N . LEU A 1 702 ? 15.593 1.475 29.003 1.00 98.25 702 LEU A N 1
ATOM 5445 C CA . LEU A 1 702 ? 15.729 2.871 28.591 1.00 98.25 702 LEU A CA 1
ATOM 5446 C C . LEU A 1 702 ? 16.610 2.963 27.341 1.00 98.25 702 LEU A C 1
ATOM 5448 O O . LEU A 1 702 ? 17.692 2.378 27.288 1.00 98.25 702 LEU A O 1
ATOM 5452 N N . VAL A 1 703 ? 16.157 3.734 26.355 1.00 98.31 703 VAL A N 1
ATOM 5453 C CA . VAL A 1 703 ? 16.879 4.046 25.114 1.00 98.31 703 VAL A CA 1
ATOM 5454 C C . VAL A 1 703 ? 16.993 5.563 25.032 1.00 98.31 703 VAL A C 1
ATOM 5456 O O . VAL A 1 703 ? 15.968 6.240 24.988 1.00 98.31 703 VAL A O 1
ATOM 5459 N N . VAL A 1 704 ? 18.215 6.103 25.047 1.00 97.75 704 VAL A N 1
ATOM 5460 C CA . VAL A 1 704 ? 18.452 7.555 25.087 1.00 97.75 704 VAL A CA 1
ATOM 5461 C C . VAL A 1 704 ? 19.489 8.002 24.063 1.00 97.75 704 VAL A C 1
ATOM 5463 O O . VAL A 1 704 ? 20.505 7.341 23.844 1.00 97.75 704 VAL A O 1
ATOM 5466 N N . GLY A 1 705 ? 19.223 9.146 23.437 1.00 98.00 705 GLY A N 1
ATOM 5467 C CA . GLY A 1 705 ? 20.192 9.876 22.630 1.00 98.00 705 GLY A CA 1
ATOM 5468 C C . GLY A 1 705 ? 20.892 10.944 23.468 1.00 98.00 705 GLY A C 1
ATOM 5469 O O . GLY A 1 705 ? 20.236 11.676 24.201 1.00 98.00 705 GLY A O 1
ATOM 5470 N N . GLU A 1 706 ? 22.218 11.038 23.367 1.00 97.75 706 GLU A N 1
ATOM 5471 C CA . GLU A 1 706 ? 23.019 12.025 24.120 1.00 97.75 706 GLU A CA 1
ATOM 5472 C C . GLU A 1 706 ? 23.088 13.408 23.435 1.00 97.75 706 GLU A C 1
ATOM 5474 O O . GLU A 1 706 ? 23.660 14.342 23.984 1.00 97.75 706 GLU A O 1
ATOM 5479 N N . ASP A 1 707 ? 22.529 13.545 22.227 1.00 97.81 707 ASP A N 1
ATOM 5480 C CA . ASP A 1 707 ? 22.271 14.827 21.546 1.00 97.81 707 ASP A CA 1
ATOM 5481 C C . ASP A 1 707 ? 20.754 15.003 21.342 1.00 97.81 707 ASP A C 1
ATOM 5483 O O . ASP A 1 707 ? 20.309 15.430 20.279 1.00 97.81 707 ASP A O 1
ATOM 5487 N N . ASP A 1 708 ? 19.940 14.600 22.325 1.00 97.75 708 ASP A N 1
ATOM 5488 C CA . ASP A 1 708 ? 18.514 14.937 22.374 1.00 97.75 708 ASP A CA 1
ATOM 5489 C C . ASP A 1 708 ? 18.367 16.439 22.656 1.00 97.75 708 ASP A C 1
ATOM 5491 O O . ASP A 1 708 ? 18.849 16.947 23.661 1.00 97.75 708 ASP A O 1
ATOM 5495 N N . GLN A 1 709 ? 17.733 17.172 21.741 1.00 96.19 709 GLN A N 1
ATOM 5496 C CA . GLN A 1 709 ? 17.522 18.621 21.872 1.00 96.19 709 GLN A CA 1
ATOM 5497 C C . GLN A 1 709 ? 16.064 18.976 22.220 1.00 96.19 709 GLN A C 1
ATOM 5499 O O . GLN A 1 709 ? 15.711 20.152 22.359 1.00 96.19 709 GLN A O 1
ATOM 5504 N N . ASN A 1 710 ? 15.215 17.962 22.409 1.00 93.25 710 ASN A N 1
ATOM 5505 C CA . ASN A 1 710 ? 13.816 18.121 22.776 1.00 93.25 710 ASN A CA 1
ATOM 5506 C C . ASN A 1 710 ? 13.585 17.846 24.268 1.00 93.25 710 ASN A C 1
ATOM 5508 O O . ASN A 1 710 ? 12.932 18.650 24.923 1.00 93.25 710 ASN A O 1
ATOM 5512 N N . TRP A 1 711 ? 14.102 16.742 24.811 1.00 90.88 711 TRP A N 1
ATOM 5513 C CA . TRP A 1 711 ? 13.944 16.343 26.219 1.00 90.88 711 TRP A CA 1
ATOM 5514 C C . TRP A 1 711 ? 15.321 16.007 26.835 1.00 90.88 711 TRP A C 1
ATOM 5516 O O . TRP A 1 711 ? 16.170 15.474 26.125 1.00 90.88 711 TRP A O 1
ATOM 5526 N N . PRO A 1 712 ? 15.556 16.227 28.144 1.00 93.94 712 PRO A N 1
ATOM 5527 C CA . PRO A 1 712 ? 16.811 15.865 28.812 1.00 93.94 712 PRO A CA 1
ATOM 5528 C C . PRO A 1 712 ? 16.810 14.370 29.164 1.00 93.94 712 PRO A C 1
ATOM 5530 O O . PRO A 1 712 ? 16.715 13.957 30.326 1.00 93.94 712 PRO A O 1
ATOM 5533 N N . ALA A 1 713 ? 16.779 13.534 28.125 1.00 94.50 713 ALA A N 1
ATOM 5534 C CA . ALA A 1 713 ? 16.577 12.093 28.238 1.00 94.50 713 ALA A CA 1
ATOM 5535 C C . ALA A 1 713 ? 17.750 11.398 28.948 1.00 94.50 713 ALA A C 1
ATOM 5537 O O . ALA A 1 713 ? 17.536 10.466 29.724 1.00 94.50 713 ALA A O 1
ATOM 5538 N N . TYR A 1 714 ? 18.975 11.878 28.723 1.00 95.94 714 TYR A N 1
ATOM 5539 C CA . TYR A 1 714 ? 20.193 11.346 29.329 1.00 95.94 714 TYR A CA 1
ATOM 5540 C C . TYR A 1 714 ? 20.258 11.637 30.839 1.00 95.94 714 TYR A C 1
ATOM 5542 O O . TYR A 1 714 ? 20.426 10.716 31.640 1.00 95.94 714 TYR A O 1
ATOM 5550 N N . GLU A 1 715 ? 20.019 12.882 31.256 1.00 96.56 715 GLU A N 1
ATOM 5551 C CA . GLU A 1 715 ? 19.948 13.280 32.667 1.00 96.56 715 GLU A CA 1
ATOM 5552 C C . GLU A 1 715 ? 18.802 12.566 33.391 1.00 96.56 715 GLU A C 1
ATOM 5554 O O . GLU A 1 715 ? 18.973 12.084 34.512 1.00 96.56 715 GLU A O 1
ATOM 5559 N N . SER A 1 716 ? 17.651 12.425 32.725 1.00 95.06 716 SER A N 1
ATOM 5560 C CA . SER A 1 716 ? 16.510 11.668 33.249 1.00 95.06 716 SER A CA 1
ATOM 5561 C C . SER A 1 716 ? 16.843 10.183 33.440 1.00 95.06 716 SER A C 1
ATOM 5563 O O . SER A 1 716 ? 16.406 9.581 34.418 1.00 95.06 716 SER A O 1
ATOM 5565 N N . ALA A 1 717 ? 17.637 9.577 32.550 1.00 96.38 717 ALA A N 1
ATOM 5566 C CA . ALA A 1 717 ? 18.091 8.193 32.695 1.00 96.38 717 ALA A CA 1
ATOM 5567 C C . ALA A 1 717 ? 19.104 8.009 33.837 1.00 96.38 717 ALA A C 1
ATOM 5569 O O . ALA A 1 717 ? 19.081 6.967 34.493 1.00 96.38 717 ALA A O 1
ATOM 5570 N N . ILE A 1 718 ? 19.947 9.010 34.121 1.00 95.88 718 ILE A N 1
ATOM 5571 C CA . ILE A 1 718 ? 20.831 9.008 35.299 1.00 95.88 718 ILE A CA 1
ATOM 5572 C C . ILE A 1 718 ? 20.003 9.093 36.589 1.00 95.88 718 ILE A C 1
ATOM 5574 O O . ILE A 1 718 ? 20.193 8.270 37.482 1.00 95.88 718 ILE A O 1
ATOM 5578 N N . ASP A 1 719 ? 19.042 10.018 36.670 1.00 95.50 719 ASP A N 1
ATOM 5579 C CA . ASP A 1 719 ? 18.174 10.177 37.846 1.00 95.50 719 ASP A CA 1
ATOM 5580 C C . ASP A 1 719 ? 17.307 8.929 38.104 1.00 95.50 719 ASP A C 1
ATOM 5582 O O . ASP A 1 719 ? 17.246 8.428 39.229 1.00 95.50 719 ASP A O 1
ATOM 5586 N N . MET A 1 720 ? 16.713 8.356 37.049 1.00 95.75 720 MET A N 1
ATOM 5587 C CA . MET A 1 720 ? 15.980 7.086 37.123 1.00 95.75 720 MET A CA 1
ATOM 5588 C C . MET A 1 720 ? 16.876 5.922 37.563 1.00 95.75 720 MET A C 1
ATOM 5590 O O . MET A 1 720 ? 16.461 5.111 38.394 1.00 95.75 720 MET A O 1
ATOM 5594 N N . LYS A 1 721 ? 18.115 5.847 37.059 1.00 96.56 721 LYS A N 1
ATOM 5595 C CA . LYS A 1 721 ? 19.089 4.833 37.481 1.00 96.56 721 LYS A CA 1
ATOM 5596 C C . LYS A 1 721 ? 19.427 4.969 38.964 1.00 96.56 721 LYS A C 1
ATOM 5598 O O . LYS A 1 721 ? 19.315 3.985 39.690 1.00 96.56 721 LYS A O 1
ATOM 5603 N N . GLU A 1 722 ? 19.779 6.168 39.425 1.00 95.88 722 GLU A N 1
ATOM 5604 C CA . GLU A 1 722 ? 20.047 6.425 40.843 1.00 95.88 722 GLU A CA 1
ATOM 5605 C C . GLU A 1 722 ? 18.847 6.060 41.729 1.00 95.88 722 GLU A C 1
ATOM 5607 O O . GLU A 1 722 ? 19.020 5.529 42.825 1.00 95.88 722 GLU A O 1
ATOM 5612 N N . MET A 1 723 ? 17.624 6.337 41.271 1.00 95.25 723 MET A N 1
ATOM 5613 C CA . MET A 1 723 ? 16.393 6.014 41.993 1.00 95.25 723 MET A CA 1
ATOM 5614 C C . MET A 1 723 ? 16.175 4.497 42.112 1.00 95.25 723 MET A C 1
ATOM 5616 O O . MET A 1 723 ? 15.870 4.005 43.199 1.00 95.25 723 MET A O 1
ATOM 5620 N N . MET A 1 724 ? 16.393 3.739 41.032 1.00 96.00 724 MET A N 1
ATOM 5621 C CA . MET A 1 724 ? 16.303 2.272 41.051 1.00 96.00 724 MET A CA 1
ATOM 5622 C C . MET A 1 724 ? 17.450 1.621 41.839 1.00 96.00 724 MET A C 1
ATOM 5624 O O . MET A 1 724 ? 17.223 0.619 42.515 1.00 96.00 724 MET A O 1
ATOM 5628 N N . GLU A 1 725 ? 18.656 2.197 41.829 1.00 96.31 725 GLU A N 1
ATOM 5629 C CA . GLU A 1 725 ? 19.776 1.769 42.682 1.00 96.31 725 GLU A CA 1
ATOM 5630 C C . GLU A 1 725 ? 19.469 1.985 44.171 1.00 96.31 725 GLU A C 1
ATOM 5632 O O . GLU A 1 725 ? 19.618 1.053 44.962 1.00 96.31 725 GLU A O 1
ATOM 5637 N N . LYS A 1 726 ? 18.950 3.161 44.556 1.00 96.19 726 LYS A N 1
ATOM 5638 C CA . LYS A 1 726 ? 18.529 3.466 45.940 1.00 96.19 726 LYS A CA 1
ATOM 5639 C C . LYS A 1 726 ? 17.386 2.565 46.429 1.00 96.19 726 LYS A C 1
ATOM 5641 O O . LYS A 1 726 ? 17.295 2.307 47.626 1.00 96.19 726 LYS A O 1
ATOM 5646 N N . ALA A 1 727 ? 16.551 2.060 45.518 1.00 95.69 727 ALA A N 1
ATOM 5647 C CA . ALA A 1 727 ? 15.485 1.099 45.809 1.00 95.69 727 ALA A CA 1
ATOM 5648 C C . ALA A 1 727 ? 15.924 -0.385 45.767 1.00 95.69 727 ALA A C 1
ATOM 5650 O O . ALA A 1 727 ? 15.121 -1.259 46.080 1.00 95.69 727 ALA A O 1
ATOM 5651 N N . GLY A 1 728 ? 17.167 -0.695 45.368 1.00 95.81 728 GLY A N 1
ATOM 5652 C CA . GLY A 1 728 ? 17.663 -2.073 45.190 1.00 95.81 728 GLY A CA 1
ATOM 5653 C C . GLY A 1 728 ? 17.207 -2.777 43.897 1.00 95.81 728 GLY A C 1
ATOM 5654 O O . GLY A 1 728 ? 17.595 -3.916 43.630 1.00 95.81 728 GLY A O 1
ATOM 5655 N N . ASN A 1 729 ? 16.432 -2.091 43.056 1.00 94.44 729 ASN A N 1
ATOM 5656 C CA . ASN A 1 729 ? 15.805 -2.629 41.845 1.00 94.44 729 ASN A CA 1
ATOM 5657 C C . ASN A 1 729 ? 16.625 -2.384 40.564 1.00 94.44 729 ASN A C 1
ATOM 5659 O O . ASN A 1 729 ? 16.144 -2.631 39.461 1.00 94.44 729 ASN A O 1
ATOM 5663 N N . SER A 1 730 ? 17.886 -1.953 40.682 1.00 94.06 730 SER A N 1
ATOM 5664 C CA . SER A 1 730 ? 18.796 -1.723 39.546 1.00 94.06 730 SER A CA 1
ATOM 5665 C C . SER A 1 730 ? 19.015 -2.950 38.652 1.00 94.06 730 SER A C 1
ATOM 5667 O O . SER A 1 730 ? 19.286 -2.797 37.466 1.00 94.06 730 SER A O 1
ATOM 5669 N N . HIS A 1 731 ? 18.825 -4.160 39.183 1.00 94.94 731 HIS A N 1
ATOM 5670 C CA . HIS A 1 731 ? 18.867 -5.414 38.425 1.00 94.94 731 HIS A CA 1
ATOM 5671 C C . HIS A 1 731 ? 17.742 -5.553 37.376 1.00 94.94 731 HIS A C 1
ATOM 5673 O O . HIS A 1 731 ? 17.848 -6.395 36.488 1.00 94.94 731 HIS A O 1
ATOM 5679 N N . LEU A 1 732 ? 16.682 -4.738 37.458 1.00 95.62 732 LEU A N 1
ATOM 5680 C CA . LEU A 1 732 ? 15.614 -4.659 36.456 1.00 95.62 732 LEU A CA 1
ATOM 5681 C C . LEU A 1 732 ? 15.927 -3.665 35.324 1.00 95.62 732 LEU A C 1
ATOM 5683 O O . LEU A 1 732 ? 15.216 -3.657 34.321 1.00 95.62 732 LEU A O 1
ATOM 5687 N N . LEU A 1 733 ? 16.947 -2.812 35.469 1.00 97.62 733 LEU A N 1
ATOM 5688 C CA . LEU A 1 733 ? 17.198 -1.685 34.571 1.00 97.62 733 LEU A CA 1
ATOM 5689 C C . LEU A 1 733 ? 18.293 -1.987 33.539 1.00 97.62 733 LEU A C 1
ATOM 5691 O O . LEU A 1 733 ? 19.451 -2.215 33.880 1.00 97.62 733 LEU A O 1
ATOM 5695 N N . THR A 1 734 ? 17.948 -1.863 32.258 1.00 97.94 734 THR A N 1
ATOM 5696 C CA . THR A 1 734 ? 18.906 -1.764 31.148 1.00 97.94 734 THR A CA 1
ATOM 5697 C C . THR A 1 734 ? 18.868 -0.352 30.569 1.00 97.94 734 THR A C 1
ATOM 5699 O O . THR A 1 734 ? 17.797 0.142 30.226 1.00 97.94 734 THR A O 1
ATOM 5702 N N . VAL A 1 735 ? 20.029 0.294 30.415 1.00 98.06 735 VAL A N 1
ATOM 5703 C CA . VAL A 1 735 ? 20.151 1.614 29.769 1.00 98.06 735 VAL A CA 1
ATOM 5704 C C . VAL A 1 735 ? 21.012 1.498 28.516 1.00 98.06 735 VAL A C 1
ATOM 5706 O O . VAL A 1 735 ? 22.143 1.017 28.573 1.00 98.06 735 VAL A O 1
ATOM 5709 N N . LEU A 1 736 ? 20.482 1.965 27.387 1.00 98.44 736 LEU A N 1
ATOM 5710 C CA . LEU A 1 736 ? 21.183 2.085 26.115 1.00 98.44 736 LEU A CA 1
ATOM 5711 C C . LEU A 1 736 ? 21.362 3.569 25.787 1.00 98.44 736 LEU A C 1
ATOM 5713 O O . LEU A 1 736 ? 20.418 4.230 25.356 1.00 98.44 736 LEU A O 1
ATOM 5717 N N . SER A 1 737 ? 22.571 4.078 26.019 1.00 98.06 737 SER A N 1
ATOM 5718 C CA . SER A 1 737 ? 22.955 5.457 25.706 1.00 98.06 737 SER A CA 1
ATOM 5719 C C . SER A 1 737 ? 23.669 5.519 24.359 1.00 98.06 737 SER A C 1
ATOM 5721 O O . SER A 1 737 ? 24.553 4.699 24.090 1.00 98.06 737 SER A O 1
ATOM 5723 N N . TYR A 1 738 ? 23.272 6.465 23.506 1.00 98.50 738 TYR A N 1
ATOM 5724 C CA . TYR A 1 738 ? 23.777 6.604 22.142 1.00 98.50 738 TYR A CA 1
ATOM 5725 C C . TYR A 1 738 ? 24.411 7.989 21.907 1.00 98.50 738 TYR A C 1
ATOM 5727 O O . TYR A 1 738 ? 23.698 8.962 21.620 1.00 98.50 738 TYR A O 1
ATOM 5735 N N . PRO A 1 739 ? 25.756 8.086 21.962 1.00 98.00 739 PRO A N 1
ATOM 5736 C CA . PRO A 1 739 ? 26.485 9.317 21.688 1.00 98.00 739 PRO A CA 1
ATOM 5737 C C . PRO A 1 739 ? 26.162 9.901 20.313 1.00 98.00 739 PRO A C 1
ATOM 5739 O O . PRO A 1 739 ? 26.384 9.260 19.284 1.00 98.00 739 PRO A O 1
ATOM 5742 N N . ASN A 1 740 ? 25.748 11.170 20.270 1.00 97.81 740 ASN A N 1
ATOM 5743 C CA . ASN A 1 740 ? 25.350 11.891 19.051 1.00 97.81 740 ASN A CA 1
ATOM 5744 C C . ASN A 1 740 ? 24.076 11.358 18.350 1.00 97.81 740 ASN A C 1
ATOM 5746 O O . ASN A 1 740 ? 23.865 11.665 17.173 1.00 97.81 740 ASN A O 1
ATOM 5750 N N . ALA A 1 741 ? 23.218 10.588 19.023 1.00 98.38 741 ALA A N 1
ATOM 5751 C CA . ALA A 1 741 ? 21.837 10.383 18.580 1.00 98.38 741 ALA A CA 1
ATOM 5752 C C . ALA A 1 741 ? 20.914 11.431 19.230 1.00 98.38 741 ALA A C 1
ATOM 5754 O O . ALA A 1 741 ? 21.108 11.762 20.395 1.00 98.38 741 ALA A O 1
ATOM 5755 N N . GLY A 1 742 ? 19.934 11.951 18.483 1.00 98.00 742 GLY A N 1
ATOM 5756 C CA . GLY A 1 742 ? 18.875 12.826 19.002 1.00 98.00 742 GLY A CA 1
ATOM 5757 C C . GLY A 1 742 ? 17.559 12.113 19.320 1.00 98.00 742 GLY A C 1
ATOM 5758 O O . GLY A 1 742 ? 17.481 10.886 19.275 1.00 98.00 742 GLY A O 1
ATOM 5759 N N . HIS A 1 743 ? 16.516 12.902 19.590 1.00 97.12 743 HIS A N 1
ATOM 5760 C CA . HIS A 1 743 ? 15.233 12.466 20.165 1.00 97.12 743 HIS A CA 1
ATOM 5761 C C . HIS A 1 743 ? 14.495 11.357 19.388 1.00 97.12 743 HIS A C 1
ATOM 5763 O O . HIS A 1 743 ? 13.861 10.480 19.973 1.00 97.12 743 HIS A O 1
ATOM 5769 N N . LEU A 1 744 ? 14.526 11.409 18.053 1.00 95.69 744 LEU A N 1
ATOM 5770 C CA . LEU A 1 744 ? 13.672 10.588 17.187 1.00 95.69 744 LEU A CA 1
ATOM 5771 C C . LEU A 1 744 ? 14.309 9.234 16.838 1.00 95.69 744 LEU A C 1
ATOM 5773 O O . LEU A 1 744 ? 14.589 8.950 15.676 1.00 95.69 744 LEU A O 1
ATOM 5777 N N . ILE A 1 745 ? 14.528 8.383 17.844 1.00 96.88 745 ILE A N 1
ATOM 5778 C CA . ILE A 1 745 ? 15.016 7.007 17.644 1.00 96.88 745 ILE A CA 1
ATOM 5779 C C . ILE A 1 745 ? 13.863 6.124 17.123 1.00 96.88 745 ILE A C 1
ATOM 5781 O O . ILE A 1 745 ? 13.167 5.428 17.860 1.00 96.88 745 ILE A O 1
ATOM 5785 N N . GLU A 1 746 ? 13.634 6.243 15.818 1.00 95.19 746 GLU A N 1
ATOM 5786 C CA . GLU A 1 746 ? 12.661 5.508 15.002 1.00 95.19 746 GLU A CA 1
ATOM 5787 C C . GLU A 1 746 ? 13.104 4.047 14.726 1.00 95.19 746 GLU A C 1
ATOM 5789 O O . GLU A 1 746 ? 14.246 3.678 15.015 1.00 95.19 746 GLU A O 1
ATOM 5794 N N . PRO A 1 747 ? 12.245 3.199 14.119 1.00 96.06 747 PRO A N 1
ATOM 5795 C CA . PRO A 1 747 ? 12.671 1.920 13.545 1.00 96.06 747 PRO A CA 1
ATOM 5796 C C . PRO A 1 747 ? 13.792 2.068 12.487 1.00 96.06 747 PRO A C 1
ATOM 5798 O O . PRO A 1 747 ? 13.962 3.153 11.919 1.00 96.06 747 PRO A O 1
ATOM 5801 N N . PRO A 1 748 ? 14.555 0.995 12.189 1.00 96.19 748 PRO A N 1
ATOM 5802 C CA . PRO A 1 748 ? 15.789 1.080 11.412 1.00 96.19 748 PRO A CA 1
ATOM 5803 C C . PRO A 1 748 ? 15.640 1.703 10.026 1.00 96.19 748 PRO A C 1
ATOM 5805 O O . PRO A 1 748 ? 14.680 1.460 9.297 1.00 96.19 748 PRO A O 1
ATOM 5808 N N . TYR A 1 749 ? 16.657 2.485 9.669 1.00 96.25 749 TYR A N 1
ATOM 5809 C CA . TYR A 1 749 ? 16.817 3.189 8.396 1.00 96.25 749 TYR A CA 1
ATOM 5810 C C . TYR A 1 749 ? 15.721 4.214 8.054 1.00 96.25 749 TYR A C 1
ATOM 5812 O O . TYR A 1 749 ? 15.735 4.761 6.948 1.00 96.25 749 TYR A O 1
ATOM 5820 N N . MET A 1 750 ? 14.834 4.548 9.000 1.00 95.12 750 MET A N 1
ATOM 5821 C CA . MET A 1 750 ? 14.003 5.748 8.908 1.00 95.12 750 MET A CA 1
ATOM 5822 C C . MET A 1 750 ? 14.918 6.989 8.853 1.00 95.12 750 MET A C 1
ATOM 5824 O O . MET A 1 750 ? 15.758 7.158 9.743 1.00 95.12 750 MET A O 1
ATOM 5828 N N . PRO A 1 751 ? 14.798 7.877 7.848 1.00 95.44 751 PRO A N 1
ATOM 5829 C CA . PRO A 1 751 ? 15.829 8.878 7.601 1.00 95.44 751 PRO A CA 1
ATOM 5830 C C . PRO A 1 751 ? 15.941 9.913 8.723 1.00 95.44 751 PRO A C 1
ATOM 5832 O O . PRO A 1 751 ? 14.942 10.458 9.204 1.00 95.44 751 PRO A O 1
ATOM 5835 N N . HIS A 1 752 ? 17.179 10.197 9.132 1.00 95.25 752 HIS A N 1
ATOM 5836 C CA . HIS A 1 752 ? 17.465 11.051 10.284 1.00 95.25 752 HIS A CA 1
ATOM 5837 C C . HIS A 1 752 ? 16.941 12.483 10.081 1.00 95.25 752 HIS A C 1
ATOM 5839 O O . HIS A 1 752 ? 17.500 13.290 9.336 1.00 95.25 752 HIS A O 1
ATOM 5845 N N . THR A 1 753 ? 15.873 12.810 10.805 1.00 94.19 753 THR A N 1
ATOM 5846 C CA . THR A 1 753 ? 15.258 14.139 10.809 1.00 94.19 753 THR A CA 1
ATOM 5847 C C . THR A 1 753 ? 15.838 14.961 11.961 1.00 94.19 753 THR A C 1
ATOM 5849 O O . THR A 1 753 ? 15.299 14.932 13.065 1.00 94.19 753 THR A O 1
ATOM 5852 N N . ARG A 1 754 ? 16.913 15.725 11.713 1.00 94.75 754 ARG A N 1
ATOM 5853 C CA . ARG A 1 754 ? 17.528 16.581 12.750 1.00 94.75 754 ARG A CA 1
ATOM 5854 C C . ARG A 1 754 ? 16.578 17.672 13.261 1.00 94.75 754 ARG A C 1
ATOM 5856 O O . ARG A 1 754 ? 16.552 17.930 14.458 1.00 94.75 754 ARG A O 1
ATOM 5863 N N . ALA A 1 755 ? 15.782 18.288 12.384 1.00 94.88 755 ALA A N 1
ATOM 5864 C CA . ALA A 1 755 ? 14.794 19.310 12.743 1.00 94.88 755 ALA A CA 1
ATOM 5865 C C . ALA A 1 755 ? 13.518 19.199 11.886 1.00 94.88 755 ALA A C 1
ATOM 5867 O O . ALA A 1 755 ? 13.575 18.727 10.750 1.00 94.88 755 ALA A O 1
ATOM 5868 N N . THR A 1 756 ? 12.354 19.601 12.414 1.00 94.19 756 THR A N 1
ATOM 5869 C CA . THR A 1 756 ? 11.068 19.501 11.689 1.00 94.19 756 THR A CA 1
ATOM 5870 C C . THR A 1 756 ? 10.053 20.578 12.091 1.00 94.19 756 THR A C 1
ATOM 5872 O O . THR A 1 756 ? 10.133 21.137 13.183 1.00 94.19 756 THR A O 1
ATOM 5875 N N . ALA A 1 757 ? 9.052 20.831 11.242 1.00 91.50 757 ALA A N 1
ATOM 5876 C CA . ALA A 1 757 ? 7.948 21.749 11.522 1.00 91.50 757 ALA A CA 1
ATOM 5877 C C . ALA A 1 757 ? 6.923 21.115 12.489 1.00 91.50 757 ALA A C 1
ATOM 5879 O O . ALA A 1 757 ? 5.941 20.477 12.076 1.00 91.50 757 ALA A O 1
ATOM 5880 N N . PHE A 1 758 ? 7.158 21.308 13.785 1.00 87.88 758 PHE A N 1
ATOM 5881 C CA . PHE A 1 758 ? 6.406 20.729 14.900 1.00 87.88 758 PHE A CA 1
ATOM 5882 C C . PHE A 1 758 ? 5.452 21.751 15.540 1.00 87.88 758 PHE A C 1
ATOM 5884 O O . PHE A 1 758 ? 5.627 22.953 15.360 1.00 87.88 758 PHE A O 1
ATOM 5891 N N . LEU A 1 759 ? 4.415 21.299 16.253 1.00 82.50 759 LEU A N 1
ATOM 5892 C CA . LEU A 1 759 ? 3.474 22.192 16.942 1.00 82.50 759 LEU A CA 1
ATOM 5893 C C . LEU A 1 759 ? 4.132 22.790 18.196 1.00 82.50 759 LEU A C 1
ATOM 5895 O O . LEU A 1 759 ? 4.718 22.055 18.985 1.00 82.50 759 LEU A O 1
ATOM 5899 N N . SER A 1 760 ? 4.052 24.109 18.387 1.00 73.50 760 SER A N 1
ATOM 5900 C CA . SER A 1 760 ? 4.661 24.744 19.558 1.00 73.50 760 SER A CA 1
ATOM 5901 C C . SER A 1 760 ? 3.919 24.390 20.849 1.00 73.50 760 SER A C 1
ATOM 5903 O O . SER A 1 760 ? 2.692 24.453 20.914 1.00 73.50 760 SER A O 1
ATOM 5905 N N . VAL A 1 761 ? 4.670 24.120 21.917 1.00 64.94 761 VAL A N 1
ATOM 5906 C CA . VAL A 1 761 ? 4.122 23.892 23.266 1.00 64.94 761 VAL A CA 1
ATOM 5907 C C . VAL A 1 761 ? 3.299 25.101 23.755 1.00 64.94 761 VAL A C 1
ATOM 5909 O O . VAL A 1 761 ? 2.252 24.924 24.383 1.00 64.94 761 VAL A O 1
ATOM 5912 N N . THR A 1 762 ? 3.726 26.325 23.412 1.00 58.09 762 THR A N 1
ATOM 5913 C CA . THR A 1 762 ? 3.081 27.591 23.816 1.00 58.09 762 THR A CA 1
ATOM 5914 C C . THR A 1 762 ? 1.936 28.048 22.917 1.00 58.09 762 THR A C 1
ATOM 5916 O O . THR A 1 762 ? 1.186 28.939 23.309 1.00 58.09 762 THR A O 1
ATOM 5919 N N . SER A 1 763 ? 1.803 27.535 21.688 1.00 61.91 763 SER A N 1
ATOM 5920 C CA . SER A 1 763 ? 0.870 28.127 20.720 1.00 61.91 763 SER A CA 1
ATOM 5921 C C . SER A 1 763 ? 0.448 27.183 19.600 1.00 61.91 763 SER A C 1
ATOM 5923 O O . SER A 1 763 ? 1.190 26.306 19.178 1.00 61.91 763 SER A O 1
ATOM 5925 N N . VAL A 1 764 ? -0.717 27.459 19.009 1.00 67.25 764 VAL A N 1
ATOM 5926 C CA . VAL A 1 764 ? -1.258 26.736 17.840 1.00 67.25 764 VAL A CA 1
ATOM 5927 C C . VAL A 1 764 ? -0.442 26.911 16.542 1.00 67.25 764 VAL A C 1
ATOM 5929 O O . VAL A 1 764 ? -0.867 26.470 15.475 1.00 67.25 764 VAL A O 1
ATOM 5932 N N . LYS A 1 765 ? 0.719 27.577 16.593 1.00 77.75 765 LYS A N 1
ATOM 5933 C CA . LYS A 1 765 ? 1.625 27.756 15.452 1.00 77.75 765 LYS A CA 1
ATOM 5934 C C . LYS A 1 765 ? 2.648 26.626 15.402 1.00 77.75 765 LYS A C 1
ATOM 5936 O O . LYS A 1 765 ? 3.107 26.136 16.433 1.00 77.75 765 LYS A O 1
ATOM 5941 N N . LYS A 1 766 ? 3.062 26.259 14.188 1.00 85.19 766 LYS A N 1
ATOM 5942 C CA . LYS A 1 766 ? 4.225 25.391 13.999 1.00 85.19 766 LYS A CA 1
ATOM 5943 C C . LYS A 1 766 ? 5.525 26.190 14.081 1.00 85.19 766 LYS A C 1
ATOM 5945 O O . LYS A 1 766 ? 5.601 27.289 13.536 1.00 85.19 766 LYS A O 1
ATOM 5950 N N . VAL A 1 767 ? 6.530 25.604 14.719 1.00 90.25 767 VAL A N 1
ATOM 5951 C CA . VAL A 1 767 ? 7.914 26.092 14.820 1.00 90.25 767 VAL A CA 1
ATOM 5952 C C . VAL A 1 767 ? 8.870 25.032 14.274 1.00 90.25 767 VAL A C 1
ATOM 5954 O O . VAL A 1 767 ? 8.487 23.870 14.128 1.00 90.25 767 VAL A O 1
ATOM 5957 N N . MET A 1 768 ? 10.109 25.409 13.959 1.00 94.25 768 MET A N 1
ATOM 5958 C CA . MET A 1 768 ? 11.142 24.436 13.606 1.00 94.25 768 MET A CA 1
ATOM 5959 C C . MET A 1 768 ? 11.733 23.858 14.896 1.00 94.25 768 MET A C 1
ATOM 5961 O O . MET A 1 768 ? 12.546 24.513 15.532 1.00 94.25 768 MET A O 1
ATOM 5965 N N . ALA A 1 769 ? 11.310 22.670 15.321 1.00 94.31 769 ALA A N 1
ATOM 5966 C CA . ALA A 1 769 ? 11.875 22.015 16.503 1.00 94.31 769 ALA A CA 1
ATOM 5967 C C . ALA A 1 769 ? 13.171 21.280 16.134 1.00 94.31 769 ALA A C 1
ATOM 5969 O O . ALA A 1 769 ? 13.187 20.538 15.147 1.00 94.31 769 ALA A O 1
ATOM 5970 N N . LEU A 1 770 ? 14.231 21.467 16.925 1.00 96.44 770 LEU A N 1
ATOM 5971 C CA . LEU A 1 770 ? 15.471 20.697 16.845 1.00 96.44 770 LEU A CA 1
ATOM 5972 C C . LEU A 1 770 ? 15.330 19.422 17.689 1.00 96.44 770 LEU A C 1
ATOM 5974 O O . LEU A 1 770 ? 15.136 19.480 18.899 1.00 96.44 770 LEU A O 1
ATOM 5978 N N . TRP A 1 771 ? 15.471 18.263 17.050 1.00 96.69 771 TRP A N 1
ATOM 5979 C CA . TRP A 1 771 ? 15.526 16.952 17.712 1.00 96.69 771 TRP A CA 1
ATOM 5980 C C . TRP A 1 771 ? 16.958 16.547 18.070 1.00 96.69 771 TRP A C 1
ATOM 5982 O O . TRP A 1 771 ? 17.158 15.683 18.923 1.00 96.69 771 TRP A O 1
ATOM 5992 N N . GLY A 1 772 ? 17.933 17.183 17.411 1.00 97.06 772 GLY A N 1
ATOM 5993 C CA . GLY A 1 772 ? 19.358 16.892 17.517 1.00 97.06 772 GLY A CA 1
ATOM 5994 C C . GLY A 1 772 ? 19.763 15.622 16.768 1.00 97.06 772 GLY A C 1
ATOM 5995 O O . GLY A 1 772 ? 19.027 15.134 15.914 1.00 97.06 772 GLY A O 1
ATOM 5996 N N . GLY A 1 773 ? 20.958 15.110 17.053 1.00 97.44 773 GLY A N 1
ATOM 5997 C CA . GLY A 1 773 ? 21.554 13.941 16.410 1.00 97.44 773 GLY A CA 1
ATOM 5998 C C . GLY A 1 773 ? 22.454 14.246 15.205 1.00 97.44 773 GLY A C 1
ATOM 5999 O O . GLY A 1 773 ? 22.322 15.265 14.518 1.00 97.44 773 GLY A O 1
ATOM 6000 N N . LYS A 1 774 ? 23.386 13.327 14.924 1.00 97.25 774 LYS A N 1
ATOM 6001 C CA . LYS A 1 774 ? 24.240 13.299 13.723 1.00 97.25 774 LYS A CA 1
ATOM 6002 C C . LYS A 1 774 ? 23.895 12.067 12.891 1.00 97.25 774 LYS A C 1
ATOM 6004 O O . LYS A 1 774 ? 23.947 10.956 13.407 1.00 97.25 774 LYS A O 1
ATOM 6009 N N . THR A 1 775 ? 23.618 12.251 11.601 1.00 95.94 775 THR A N 1
ATOM 6010 C CA . THR A 1 775 ? 22.987 11.257 10.706 1.00 95.94 775 THR A CA 1
ATOM 6011 C C . THR A 1 775 ? 23.562 9.838 10.809 1.00 95.94 775 THR A C 1
ATOM 6013 O O . THR A 1 775 ? 22.796 8.907 11.027 1.00 95.94 775 THR A O 1
ATOM 6016 N N . VAL A 1 776 ? 24.891 9.670 10.748 1.00 96.50 776 VAL A N 1
ATOM 6017 C CA . VAL A 1 776 ? 25.559 8.350 10.833 1.00 96.50 776 VAL A CA 1
ATOM 6018 C C . VAL A 1 776 ? 25.461 7.720 12.230 1.00 96.50 776 VAL A C 1
ATOM 6020 O O . VAL A 1 776 ? 25.291 6.513 12.365 1.00 96.50 776 VAL A O 1
ATOM 6023 N N . ALA A 1 777 ? 25.586 8.518 13.293 1.00 97.94 777 ALA A N 1
ATOM 6024 C CA . ALA A 1 777 ? 25.488 8.013 14.663 1.00 97.94 777 ALA A CA 1
ATOM 6025 C C . ALA A 1 777 ? 24.038 7.651 15.009 1.00 97.94 777 ALA A C 1
ATOM 6027 O O . ALA A 1 777 ? 23.776 6.618 15.619 1.00 97.94 777 ALA A O 1
ATOM 6028 N N . HIS A 1 778 ? 23.096 8.476 14.555 1.00 98.56 778 HIS A N 1
ATOM 6029 C CA . HIS A 1 778 ? 21.672 8.297 14.778 1.00 98.56 778 HIS A CA 1
ATOM 6030 C C . HIS A 1 778 ? 21.103 7.089 14.014 1.00 98.56 778 HIS A C 1
ATOM 6032 O O . HIS A 1 778 ? 20.362 6.310 14.603 1.00 98.56 778 HIS A O 1
ATOM 6038 N N . SER A 1 779 ? 21.487 6.860 12.752 1.00 97.75 779 SER A N 1
ATOM 6039 C CA . SER A 1 779 ? 21.042 5.674 11.999 1.00 97.75 779 SER A CA 1
ATOM 6040 C C . SER A 1 779 ? 21.570 4.363 12.595 1.00 97.75 779 SER A C 1
ATOM 6042 O O . SER A 1 779 ? 20.834 3.383 12.710 1.00 97.75 779 SER A O 1
ATOM 6044 N N . ARG A 1 780 ? 22.825 4.358 13.062 1.00 97.81 780 ARG A N 1
ATOM 6045 C CA . ARG A 1 780 ? 23.414 3.231 13.805 1.00 97.81 780 ARG A CA 1
ATOM 6046 C C . ARG A 1 780 ? 22.733 3.017 15.164 1.00 97.81 780 ARG A C 1
ATOM 6048 O O . ARG A 1 780 ? 22.554 1.870 15.568 1.00 97.81 780 ARG A O 1
ATOM 6055 N N . ALA A 1 781 ? 22.319 4.091 15.842 1.00 98.44 781 ALA A N 1
ATOM 6056 C CA . ALA A 1 781 ? 21.535 4.012 17.074 1.00 98.44 781 ALA A CA 1
ATOM 6057 C C . ALA A 1 781 ? 20.150 3.393 16.833 1.00 98.44 781 ALA A C 1
ATOM 6059 O O . ALA A 1 781 ? 19.775 2.492 17.573 1.00 98.44 781 ALA A O 1
ATOM 6060 N N . GLN A 1 782 ? 19.430 3.792 15.776 1.00 98.19 782 GLN A N 1
ATOM 6061 C CA . GLN A 1 782 ? 18.157 3.169 15.379 1.00 98.19 782 GLN A CA 1
ATOM 6062 C C . GLN A 1 782 ? 18.314 1.657 15.122 1.00 98.19 782 GLN A C 1
ATOM 6064 O O . GLN A 1 782 ? 17.550 0.861 15.667 1.00 98.19 782 GLN A O 1
ATOM 6069 N N . GLU A 1 783 ? 19.321 1.238 14.338 1.00 97.62 783 GLU A N 1
ATOM 6070 C CA . GLU A 1 783 ? 19.560 -0.185 14.036 1.00 97.62 783 GLU A CA 1
ATOM 6071 C C . GLU A 1 783 ? 19.846 -1.007 15.307 1.00 97.62 783 GLU A C 1
ATOM 6073 O O . GLU A 1 783 ? 19.223 -2.048 15.545 1.00 97.62 783 GLU A O 1
ATOM 6078 N N . ASP A 1 784 ? 20.768 -0.540 16.153 1.00 98.50 784 ASP A N 1
ATOM 6079 C CA . ASP A 1 784 ? 21.176 -1.267 17.354 1.00 98.50 784 ASP A CA 1
ATOM 6080 C C . ASP A 1 784 ? 20.111 -1.234 18.464 1.00 98.50 784 ASP A C 1
ATOM 6082 O O . ASP A 1 784 ? 19.864 -2.264 19.099 1.00 98.50 784 ASP A O 1
ATOM 6086 N N . ALA A 1 785 ? 19.436 -0.098 18.668 1.00 98.31 785 ALA A N 1
ATOM 6087 C CA . ALA A 1 785 ? 18.353 0.030 19.640 1.00 98.31 785 ALA A CA 1
ATOM 6088 C C . ALA A 1 785 ? 17.155 -0.845 19.259 1.00 98.31 785 ALA A C 1
ATOM 6090 O O . ALA A 1 785 ? 16.602 -1.519 20.127 1.00 98.31 785 ALA A O 1
ATOM 6091 N N . TRP A 1 786 ? 16.785 -0.910 17.975 1.00 98.31 786 TRP A N 1
ATOM 6092 C CA . TRP A 1 786 ? 15.722 -1.799 17.497 1.00 98.31 786 TRP A CA 1
ATOM 6093 C C . TRP A 1 786 ? 16.061 -3.269 17.738 1.00 98.31 786 TRP A C 1
ATOM 6095 O O . TRP A 1 786 ? 15.290 -3.998 18.363 1.00 98.31 786 TRP A O 1
ATOM 6105 N N . ARG A 1 787 ? 17.262 -3.692 17.327 1.00 97.94 787 ARG A N 1
ATOM 6106 C CA . ARG A 1 787 ? 17.767 -5.059 17.519 1.00 97.94 787 ARG A CA 1
ATOM 6107 C C . ARG A 1 787 ? 17.779 -5.465 18.997 1.00 97.94 787 ARG A C 1
ATOM 6109 O O . ARG A 1 787 ? 17.368 -6.577 19.330 1.00 97.94 787 ARG A O 1
ATOM 6116 N N . LYS A 1 788 ? 18.222 -4.571 19.888 1.00 98.19 788 LYS A N 1
ATOM 6117 C CA . LYS A 1 788 ? 18.225 -4.797 21.343 1.00 98.19 788 LYS A CA 1
ATOM 6118 C C . LYS A 1 788 ? 16.820 -4.763 21.949 1.00 98.19 788 LYS A C 1
ATOM 6120 O O . LYS A 1 788 ? 16.537 -5.578 22.818 1.00 98.19 788 LYS A O 1
ATOM 6125 N N . THR A 1 789 ? 15.926 -3.907 21.454 1.00 97.94 789 THR A N 1
ATOM 6126 C CA . THR A 1 789 ? 14.512 -3.867 21.869 1.00 97.94 789 THR A CA 1
ATOM 6127 C C . THR A 1 789 ? 13.802 -5.169 21.502 1.00 97.94 789 THR A C 1
ATOM 6129 O O . THR A 1 789 ? 13.159 -5.770 22.358 1.00 97.94 789 THR A O 1
ATOM 6132 N N . LEU A 1 790 ? 13.981 -5.683 20.278 1.00 97.06 790 LEU A N 1
ATOM 6133 C CA . LEU A 1 790 ? 13.448 -6.991 19.881 1.00 97.06 790 LEU A CA 1
ATOM 6134 C C . LEU A 1 790 ? 14.010 -8.134 20.743 1.00 97.06 790 LEU A C 1
ATOM 6136 O O . LEU A 1 790 ? 13.258 -9.035 21.108 1.00 97.06 790 LEU A O 1
ATOM 6140 N N . ALA A 1 791 ? 15.299 -8.101 21.097 1.00 96.38 791 ALA A N 1
ATOM 6141 C CA . ALA A 1 791 ? 15.900 -9.096 21.989 1.00 96.38 791 ALA A CA 1
ATOM 6142 C C . ALA A 1 791 ? 15.303 -9.038 23.410 1.00 96.38 791 ALA A C 1
ATOM 6144 O O . ALA A 1 791 ? 14.822 -10.055 23.906 1.00 96.38 791 ALA A O 1
ATOM 6145 N N . PHE A 1 792 ? 15.250 -7.847 24.014 1.00 96.31 792 PHE A N 1
ATOM 6146 C CA . PHE A 1 792 ? 14.681 -7.601 25.343 1.00 96.31 792 PHE A CA 1
ATOM 6147 C C . PHE A 1 792 ? 13.198 -7.996 25.425 1.00 96.31 792 PHE A C 1
ATOM 6149 O O . PHE A 1 792 ? 12.778 -8.652 26.379 1.00 96.31 792 PHE A O 1
ATOM 6156 N N . LEU A 1 793 ? 12.402 -7.653 24.407 1.00 95.56 793 LEU A N 1
ATOM 6157 C CA . LEU A 1 793 ? 10.999 -8.061 24.324 1.00 95.56 793 LEU A CA 1
ATOM 6158 C C . LEU A 1 793 ? 10.863 -9.583 24.183 1.00 95.56 793 LEU A C 1
ATOM 6160 O O . LEU A 1 793 ? 10.017 -10.176 24.847 1.00 95.56 793 LEU A O 1
ATOM 6164 N N . ARG A 1 794 ? 11.702 -10.243 23.370 1.00 92.69 794 ARG A N 1
ATOM 6165 C CA . ARG A 1 794 ? 11.677 -11.711 23.229 1.00 92.69 794 ARG A CA 1
ATOM 6166 C C . ARG A 1 794 ? 12.005 -12.412 24.547 1.00 92.69 794 ARG A C 1
ATOM 6168 O O . ARG A 1 794 ? 11.240 -13.276 24.967 1.00 92.69 794 ARG A O 1
ATOM 6175 N N . GLU A 1 795 ? 13.082 -12.003 25.212 1.00 92.94 795 GLU A N 1
ATOM 6176 C CA . GLU A 1 795 ? 13.522 -12.547 26.501 1.00 92.94 795 GLU A CA 1
ATOM 6177 C C . GLU A 1 795 ? 12.417 -12.473 27.567 1.00 92.94 795 GLU A C 1
ATOM 6179 O O . GLU A 1 795 ? 12.059 -13.489 28.167 1.00 92.94 795 GLU A O 1
ATOM 6184 N N . ASN A 1 796 ? 11.816 -11.294 27.745 1.00 92.06 796 ASN A N 1
ATOM 6185 C CA . ASN A 1 796 ? 10.880 -11.037 28.841 1.00 92.06 796 ASN A CA 1
ATOM 6186 C C . ASN A 1 796 ? 9.431 -11.479 28.558 1.00 92.06 796 ASN A C 1
ATOM 6188 O O . ASN A 1 796 ? 8.678 -11.753 29.498 1.00 92.06 796 ASN A O 1
ATOM 6192 N N . LEU A 1 797 ? 9.026 -11.587 27.284 1.00 90.19 797 LEU A N 1
ATOM 6193 C CA . LEU A 1 797 ? 7.657 -11.961 26.906 1.00 90.19 797 LEU A CA 1
ATOM 6194 C C . LEU A 1 797 ? 7.489 -13.440 26.528 1.00 90.19 797 LEU A C 1
ATOM 6196 O O . LEU A 1 797 ? 6.469 -14.031 26.882 1.00 90.19 797 LEU A O 1
ATOM 6200 N N . TYR A 1 798 ? 8.460 -14.053 25.842 1.00 81.06 798 TYR A N 1
ATOM 6201 C CA . TYR A 1 798 ? 8.394 -15.478 25.477 1.00 81.06 798 TYR A CA 1
ATOM 6202 C C . TYR A 1 798 ? 9.033 -16.396 26.526 1.00 81.06 798 TYR A C 1
ATOM 6204 O O . TYR A 1 798 ? 8.617 -17.548 26.665 1.00 81.06 798 TYR A O 1
ATOM 6212 N N . GLY A 1 799 ? 10.012 -15.894 27.287 1.00 62.44 799 GLY A N 1
ATOM 6213 C CA . GLY A 1 799 ? 10.791 -16.687 28.234 1.00 62.44 799 GLY A CA 1
ATOM 6214 C C . GLY A 1 799 ? 11.788 -17.639 27.560 1.00 62.44 799 GLY A C 1
ATOM 6215 O O . GLY A 1 799 ? 11.745 -17.899 26.358 1.00 62.44 799 GLY A O 1
ATOM 6216 N N . SER A 1 800 ? 12.700 -18.190 28.361 1.00 47.78 800 SER A N 1
ATOM 6217 C CA . SER A 1 800 ? 13.912 -18.898 27.911 1.00 47.78 800 SER A CA 1
ATOM 6218 C C . SER A 1 800 ? 13.691 -20.237 27.180 1.00 47.78 800 SER A C 1
ATOM 6220 O O . SER A 1 800 ? 14.658 -20.943 26.906 1.00 47.78 800 SER A O 1
ATOM 6222 N N . SER A 1 801 ? 12.445 -20.630 26.900 1.00 40.53 801 SER A N 1
ATOM 6223 C CA . SER A 1 801 ? 12.086 -21.967 26.402 1.00 40.53 801 SER A CA 1
ATOM 6224 C C . SER A 1 801 ? 11.962 -22.080 24.878 1.00 40.53 801 SER A C 1
ATOM 6226 O O . SER A 1 801 ? 12.014 -23.194 24.371 1.00 40.53 801 SER A O 1
ATOM 6228 N N . ASN A 1 802 ? 11.799 -20.967 24.147 1.00 38.06 802 ASN A N 1
ATOM 6229 C CA . ASN A 1 802 ? 11.474 -20.963 22.708 1.00 38.06 802 ASN A CA 1
ATOM 6230 C C . ASN A 1 802 ? 12.439 -20.101 21.865 1.00 38.06 802 ASN A C 1
ATOM 6232 O O . ASN A 1 802 ? 12.024 -19.272 21.054 1.00 38.06 802 ASN A O 1
ATOM 6236 N N . CYS A 1 803 ? 13.746 -20.313 22.021 1.00 30.81 803 CYS A N 1
ATOM 6237 C CA . CYS A 1 803 ? 14.759 -19.744 21.125 1.00 30.81 803 CYS A CA 1
ATOM 6238 C C . CYS A 1 803 ? 14.915 -20.610 19.860 1.00 30.81 803 CYS A C 1
ATOM 6240 O O . CYS A 1 803 ? 15.846 -21.408 19.766 1.00 30.81 803 CYS A O 1
ATOM 6242 N N . GLY A 1 804 ? 13.994 -20.469 18.900 1.00 32.22 804 GLY A N 1
ATOM 6243 C CA . GLY A 1 804 ? 14.007 -21.244 17.652 1.00 32.22 804 GLY A CA 1
ATOM 6244 C C . GLY A 1 804 ? 13.141 -20.652 16.538 1.00 32.22 804 GLY A C 1
ATOM 6245 O O . GLY A 1 804 ? 12.043 -21.146 16.296 1.00 32.22 804 GLY A O 1
ATOM 6246 N N . PHE A 1 805 ? 13.664 -19.623 15.865 1.00 31.09 805 PHE A N 1
ATOM 6247 C CA . PHE A 1 805 ? 13.179 -19.056 14.599 1.00 31.09 805 PHE A CA 1
ATOM 6248 C C . PHE A 1 805 ? 14.380 -18.600 13.763 1.00 31.09 805 PHE A C 1
ATOM 6250 O O . PHE A 1 805 ? 15.284 -17.983 14.373 1.00 31.09 805 PHE A O 1
#

Radius of gyration: 33.02 Å; chains: 1; bounding box: 87×71×104 Å

Sequence (805 aa):
MDRKQYCVKLSVQPSRGLMDEKFIVQVHNVPPGFQLTIHAFHKCDDGHSWEAFGHYTASAAGAVNVSEDPSLGGTYSGVEQMGLLWSLRPVPGSKPGLRMRKMNVQTPMEVSISVYQGHQTEGLVDQVPLTSVVVGALIVDNQYFETAYRVLEQHPQVLGSRIAMLGLSLGTSVTLKLSVYSQVIKLRCAVCISGSHVQPPGGSLEQVLTCFRENAGKTRINEEGHIIWRDLLLPIPTDPTLKVDVGQLQCPLLLVVGEDDQNWPAPESAMDMKEMMEKAGNSHLLTVLSYPNAGHLIEPPYTPHARFSKFMTVDTRQKVMVLWGGETAAHSRAQEDAWRKMLIFLRENLLIPGGLDQNNQQTTNVKPALGASPQQHTFDLSAEFRMDRKQYCVKLSVQPSRGLVDEKFIVLVQNVSPGFQMTIHALHKCEDGHSYEAFAHYTANATGTVNVSEDPSLGGTYSGVEQMGLLWSLRPVPGTKPGLRLRKVNVQTPMEVTISVYQGHQTEGFMDQVPLVGVLVERWYMAPRVRRIPITENGLTATLFLPSGLGPFPGLLDLWGGEGKLIEYRAALLASHGIACLTLDYLTPEITMETGKMVDSQYIETAYRVLEQHPQVLGSRIAMLGLSLGASVTLKMAVYSQVMKPIDGFLEELLNFCRINSETKTRINEEDQVIYHDLLLPIPTDPALKVDVGRLQCPLLLVVGEDDQNWPAYESAIDMKEMMEKAGNSHLLTVLSYPNAGHLIEPPYMPHTRATAFLSVTSVKKVMALWGGKTVAHSRAQEDAWRKTLAFLRENLYGSSNCGF

InterPro domains:
  IPR006862 Acyl-CoA thioester hydrolase/bile acid-CoA amino acid N-acetyltransferase [PF04775] (20-129)
  IPR006862 Acyl-CoA thioester hydrolase/bile acid-CoA amino acid N-acetyltransferase [PF04775] (406-537)
  IPR014940 BAAT/Acyl-CoA thioester hydrolase C-terminal [PF08840] (141-350)
  IPR014940 BAAT/Acyl-CoA thioester hydrolase C-terminal [PF08840] (599-798)
  IPR029058 Alpha/Beta hydrolase fold [G3DSA:3.40.50.1820] (133-350)
  IPR029058 Alpha/Beta hydrolase fold [G3DSA:3.40.50.1820] (527-797)
  IPR029058 Alpha/Beta hydrolase fold [SSF53474] (143-350)
  IPR029058 Alpha/Beta hydrolase fold [SSF53474] (457-798)
  IPR042490 Acyl-CoA thioester hydrolase/BAAT, N-terminal [G3DSA:2.60.40.2240] (2-132)
  IPR042490 Acyl-CoA thioester hydrolase/BAAT, N-terminal [G3DSA:2.60.40.2240] (378-526)

pLDDT: mean 84.09, std 18.59, range [20.33, 98.69]